Protein AF-0000000065786139 (afdb_homodimer)

Organism: Methanothrix thermoacetophila (strain DSM 6194 / JCM 14653 / NBRC 101360 / PT) (NCBI:txid349307)

Secondary structure (DSSP, 8-state):
-EEEEE---B-SEEEPPBPHHHHHHHHHHHHTSSEEEEES---SHHHHHHHHHHHHTT-EEEEETTEEEEE--TT-PPPPSS-EE-TT-HHHHHHHHHHHTTSSEEEEE-STTGGGS--HHHHHHHHHTT-EEEETTSSS-SSEEEES----EEEEEETTT-HHHHHHHHHHGGGSSS-EEEEEES--TTHHHHHHHHHHHHHTT--EEEETTEEEE-SS------EEEPPB-HHHHHHHHHHHHHHBEEEEE-----S-GGGHHHHHHHHHT-EEEEETTTTEEEEE----B--EEE-TT-GGGHHHHHHHHHHSBSEEEEES-GGGGGSSS-HHHHHHHHHHHTT-EEEEETTEEEEE-------EE--TT-HHHHHHHHHHHHHH-SEEES-GGGGGGT-TTHHHHHHHTT-EEEEE-/-EEEEE---B-SEEEPPBPHHHHHHHHHHHHTSSEEEEES---SHHHHHHHHHHHHTT-EEEEETTEEEEE--TT-PPPPSS-EE-TT-HHHHHHHHHHHTTSSEEEEE-STTGGGS--HHHHHHHHHTT-EEEETTSSS-SSEEEES----EEEEEETTT-HHHHHHHHHHGGGSSS-EEEEEES--TTHHHHHHHHHHHHHTT--EEEETTEEEE-SS------EEEPPB-HHHHHHHHHHHHHHBEEEEE-----S-GGGHHHHHHHHHT-EEEEETTTTEEEEE----B--EEE-TT-GGGHHHHHHHHHHSBSEEEEES-GGGGGSSS-HHHHHHHHHHHTT-EEEEETTEEEEE-------EE--TT-HHHHHHHHHHHHHH-SEEES-GGGGGGT-TTHHHHHHHTT-EEEEE-

Radius of gyration: 31.84 Å; Cα contacts (8 Å, |Δi|>4): 2341; chains: 2; bounding box: 57×87×69 Å

Sequence (842 aa):
MIVSVSRSSISGTVCAPPSKSYTHRAVLITALSDSGCVHRPLISADTRATISACDAFGADVKLRGDSLEIQGVSGAPRTPENVIDVLNSGTTLRFMSAVAALTDGAVLTGDSSIRSRPNGPLLKALNELGAEAFSIRGNDRAPLVIRGRLRGGSTSLDGSVSSQFLSALLIACPLSSGETTISIKGELKSRPYAEMTLDILRKAGAEICTDGDIFRMRGGQSYRLAEYTVPGDFSSASYPLAAAALAGSATVEGLFPSRQGDSAIVDILREMGAEVSWDMESGEVRVSGADLRGREIDASQTPDLVPTLAVLGAVAEGRTVIKNAEHVRHKETDRIHAMAVELKKMGANIRERPDGLEIDGGDLHGADLHGYHDHRIVMALTLAGIVAGDTRIDTAESVDVSYPGFFEDMRRLGANVRASTMIVSVSRSSISGTVCAPPSKSYTHRAVLITALSDSGCVHRPLISADTRATISACDAFGADVKLRGDSLEIQGVSGAPRTPENVIDVLNSGTTLRFMSAVAALTDGAVLTGDSSIRSRPNGPLLKALNELGAEAFSIRGNDRAPLVIRGRLRGGSTSLDGSVSSQFLSALLIACPLSSGETTISIKGELKSRPYAEMTLDILRKAGAEICTDGDIFRMRGGQSYRLAEYTVPGDFSSASYPLAAAALAGSATVEGLFPSRQGDSAIVDILREMGAEVSWDMESGEVRVSGADLRGREIDASQTPDLVPTLAVLGAVAEGRTVIKNAEHVRHKETDRIHAMAVELKKMGANIRERPDGLEIDGGDLHGADLHGYHDHRIVMALTLAGIVAGDTRIDTAESVDVSYPGFFEDMRRLGANVRAST

Foldseek 3Di:
DKKAFFAWFFAEEDAFQFAQLLLLLLLQLQQQAQWAKEARHDDFLQSVLSNVLSVQQPKDWDDDPRMITIRHDFLQTEEGPDARESAQHLLSQQLSLLVQQSYQWHWYFYDPLQQQFAQVQLQVQSVQQFWHKADPVRRRGDRMIIGYHGAADEDEGAQLADCSSVLSCVSNVQSHAAKYKYAYDDDRFQVLSSVSSVVQQVLQPFDWDDDPRMIIGGHNDTGHCHYHYGFGHLLRVLLSQLLQQQRNKYKYARAADDSQPSVCSQVVSVVQPWDWDADNVRRMIMTHYDQGAADEAECRNPLSCQLQVLLSQQAHAAKHWYFQNLNNCRHSHHSLVQSQVFQVQQPWDWDGDNGHIITHYDAGAADEGEQSLALSSLSSVSSNCNRHGRYMYPNNVSVSNGDVCSVVSSVSRTIDMGDDD/DKKAFFAWFFAEEDAFQFAQLLLLLLLQLQQQAQWAKEARHDDFLQSVLSNVLSVQQPKDWDDDPRMITIRHDFLQTEEGPDARESAQHLLSQQLSLLVQQSYQWHWYFYDPLQQQFAQVQLQVQSVQQPWHKADPVRRRGDRMIIGYHGAADEDEGAQLADCSSVLSCVSNVQSGAAKYKYAYDDDRFQVLSSVSSVVQQVLQVFDWDDDPRMIIGGHNDTGHDHYHYGFGHLLRVLLSQLLQQQRFKYKYARAADDSQPSVCSQVVSVVQPWDWDADNPRRMIMTHYDQGAADEDECRNPLSCQLLVLLSQQAHAAKHWYFQNLNNCRHSHHSLVQSQVFQVQQVWDWDGDNGHIITHYDAGAADEGEQSLALSSLSSVSSNCNRHGRYMYPNNVSVSNGDDCSVVSSVSRTIDMGDDD

pLDDT: mean 97.11, std 2.99, range [77.31, 98.94]

InterPro domains:
  IPR001986 Enolpyruvate transferase domain [PF00275] (8-410)
  IPR006264 3-phosphoshikimate 1-carboxyvinyltransferase [MF_00210] (8-416)
  IPR006264 3-phosphoshikimate 1-carboxyvinyltransferase [PIRSF000505] (3-418)
  IPR006264 3-phosphoshikimate 1-carboxyvinyltransferase [TIGR01356] (12-416)
  IPR006264 3-phosphoshikimate 1-carboxyvinyltransferase [cd01556] (12-413)
  IPR013792 RNA 3'-terminal phosphate cyclase/enolpyruvate transferase, alpha/beta [SSF55205] (2-417)
  IPR023193 3-phosphoshikimate 1-carboxyvinyltransferase, conserved site [PS00885] (329-347)
  IPR036968 Enolpyruvate transferase domain superfamily [G3DSA:3.65.10.10] (11-408)
  IPR036968 Enolpyruvate transferase domain superfamily [G3DSA:3.65.10.10] (20-230)

Structure (mmCIF, N/CA/C/O backbone):
data_AF-0000000065786139-model_v1
#
loop_
_entity.id
_entity.type
_entity.pdbx_description
1 polymer '3-phosphoshikimate 1-carboxyvinyltransferase'
#
loop_
_atom_site.group_PDB
_atom_site.id
_atom_site.type_symbol
_atom_site.label_atom_id
_atom_site.label_alt_id
_atom_site.label_comp_id
_atom_site.label_asym_id
_atom_site.label_entity_id
_atom_site.label_seq_id
_atom_site.pdbx_PDB_ins_code
_atom_site.Cartn_x
_atom_site.Cartn_y
_atom_site.Cartn_z
_atom_site.occupancy
_atom_site.B_iso_or_equiv
_atom_site.auth_seq_id
_atom_site.auth_comp_id
_atom_site.auth_asym_id
_atom_site.auth_atom_id
_atom_site.pdbx_PDB_model_num
ATOM 1 N N . MET A 1 1 ? 18.875 14.5 3.91 1 92.88 1 MET A N 1
ATOM 2 C CA . MET A 1 1 ? 19.422 15.812 3.566 1 92.88 1 MET A CA 1
ATOM 3 C C . MET A 1 1 ? 19.75 16.609 4.824 1 92.88 1 MET A C 1
ATOM 5 O O . MET A 1 1 ? 18.984 16.594 5.793 1 92.88 1 MET A O 1
ATOM 9 N N . ILE A 1 2 ? 20.922 17.312 4.844 1 97.56 2 ILE A N 1
ATOM 10 C CA . ILE A 1 2 ? 21.328 18.188 5.93 1 97.56 2 ILE A CA 1
ATOM 11 C C . ILE A 1 2 ? 21.453 19.625 5.41 1 97.56 2 ILE A C 1
ATOM 13 O O . ILE A 1 2 ? 21.969 19.859 4.316 1 97.56 2 ILE A O 1
ATOM 17 N N . VAL A 1 3 ? 20.875 20.594 6.18 1 98.12 3 VAL A N 1
ATOM 18 C CA . VAL A 1 3 ? 21.016 22 5.812 1 98.12 3 VAL A CA 1
ATOM 19 C C . VAL A 1 3 ? 21.906 22.719 6.832 1 98.12 3 VAL A C 1
ATOM 21 O O . VAL A 1 3 ? 21.797 22.469 8.039 1 98.12 3 VAL A O 1
ATOM 24 N N . SER A 1 4 ? 22.875 23.484 6.395 1 98.56 4 SER A N 1
ATOM 25 C CA . SER A 1 4 ? 23.703 24.359 7.223 1 98.56 4 SER A CA 1
ATOM 26 C C . SER A 1 4 ? 23.203 25.797 7.188 1 98.56 4 SER A C 1
ATOM 28 O O . SER A 1 4 ? 22.922 26.344 6.117 1 98.56 4 SER A O 1
ATOM 30 N N . VAL A 1 5 ? 23.062 26.375 8.336 1 98.62 5 VAL A N 1
ATOM 31 C CA . VAL A 1 5 ? 22.531 27.719 8.453 1 98.62 5 VAL A CA 1
ATOM 32 C C . VAL A 1 5 ? 23.562 28.609 9.164 1 98.62 5 VAL A C 1
ATOM 34 O O . VAL A 1 5 ? 24.047 28.266 10.242 1 98.62 5 VAL A O 1
ATOM 37 N N . SER A 1 6 ? 23.906 29.734 8.641 1 98.25 6 SER A N 1
ATOM 38 C CA . SER A 1 6 ? 24.797 30.734 9.234 1 98.25 6 SER A CA 1
ATOM 39 C C . SER A 1 6 ? 24.031 31.984 9.625 1 98.25 6 SER A C 1
ATOM 41 O O . SER A 1 6 ? 22.938 32.25 9.117 1 98.25 6 SER A O 1
ATOM 43 N N . ARG A 1 7 ? 24.656 32.75 10.57 1 98 7 ARG A N 1
ATOM 44 C CA . ARG A 1 7 ? 24.047 34.031 10.945 1 98 7 ARG A CA 1
ATOM 45 C C . ARG A 1 7 ? 23.797 34.906 9.727 1 98 7 ARG A C 1
ATOM 47 O O . ARG A 1 7 ? 24.656 35 8.852 1 98 7 ARG A O 1
ATOM 54 N N . SER A 1 8 ? 22.594 35.438 9.641 1 97.75 8 SER A N 1
ATOM 55 C CA . SER A 1 8 ? 22.219 36.156 8.438 1 97.75 8 SER A CA 1
ATOM 56 C C . SER A 1 8 ? 21.438 37.438 8.789 1 97.75 8 SER A C 1
ATOM 58 O O . SER A 1 8 ? 20.875 37.531 9.883 1 97.75 8 SER A O 1
ATOM 60 N N . SER A 1 9 ? 21.516 38.406 7.844 1 97.62 9 SER A N 1
ATOM 61 C CA . SER A 1 9 ? 20.594 39.531 7.832 1 97.62 9 SER A CA 1
ATOM 62 C C . SER A 1 9 ? 19.5 39.344 6.785 1 97.62 9 SER A C 1
ATOM 64 O O . SER A 1 9 ? 19.797 39 5.637 1 97.62 9 SER A O 1
ATOM 66 N N . ILE A 1 10 ? 18.25 39.562 7.18 1 98.25 10 ILE A N 1
ATOM 67 C CA . ILE A 1 10 ? 17.094 39.281 6.324 1 98.25 10 ILE A CA 1
ATOM 68 C C . ILE A 1 10 ? 16.625 40.562 5.652 1 98.25 10 ILE A C 1
ATOM 70 O O . ILE A 1 10 ? 16.5 41.625 6.305 1 98.25 10 ILE A O 1
ATOM 74 N N . SER A 1 11 ? 16.5 40.531 4.371 1 98.19 11 SER A N 1
ATOM 75 C CA . SER A 1 11 ? 15.984 41.625 3.586 1 98.19 11 SER A CA 1
ATOM 76 C C . SER A 1 11 ? 15.414 41.156 2.258 1 98.19 11 SER A C 1
ATOM 78 O O . SER A 1 11 ? 15.922 40.219 1.659 1 98.19 11 SER A O 1
ATOM 80 N N . GLY A 1 12 ? 14.344 41.812 1.854 1 97.94 12 GLY A N 1
ATOM 81 C CA . GLY A 1 12 ? 13.812 41.5 0.54 1 97.94 12 GLY A CA 1
ATOM 82 C C . GLY A 1 12 ? 12.336 41.156 0.567 1 97.94 12 GLY A C 1
ATOM 83 O O . GLY A 1 12 ? 11.609 41.562 1.469 1 97.94 12 GLY A O 1
ATOM 84 N N . THR A 1 13 ? 11.852 40.594 -0.533 1 98.56 13 THR A N 1
ATOM 85 C CA . THR A 1 13 ? 10.445 40.281 -0.716 1 98.56 13 THR A CA 1
ATOM 86 C C . THR A 1 13 ? 10.273 38.844 -1.208 1 98.56 13 THR A C 1
ATOM 88 O O . THR A 1 13 ? 11.031 38.375 -2.053 1 98.56 13 THR A O 1
ATOM 91 N N . VAL A 1 14 ? 9.359 38.094 -0.635 1 98.5 14 VAL A N 1
ATOM 92 C CA . VAL A 1 14 ? 8.969 36.781 -1.137 1 98.5 14 VAL A CA 1
ATOM 93 C C . VAL A 1 14 ? 7.441 36.688 -1.182 1 98.5 14 VAL A C 1
ATOM 95 O O . VAL A 1 14 ? 6.742 37.531 -0.592 1 98.5 14 VAL A O 1
ATOM 98 N N . CYS A 1 15 ? 6.918 35.75 -1.925 1 98 15 CYS A N 1
ATOM 99 C CA . CYS A 1 15 ? 5.488 35.438 -1.979 1 98 15 CYS A CA 1
ATOM 100 C C . CYS A 1 15 ? 5.148 34.219 -1.131 1 98 15 CYS A C 1
ATOM 102 O O . CYS A 1 15 ? 5.844 33.219 -1.188 1 98 15 CYS A O 1
ATOM 104 N N . ALA A 1 16 ? 4.133 34.406 -0.286 1 97.69 16 ALA A N 1
ATOM 105 C CA . ALA A 1 16 ? 3.664 33.219 0.453 1 97.69 16 ALA A CA 1
ATOM 106 C C . ALA A 1 16 ? 3.193 32.125 -0.497 1 97.69 16 ALA A C 1
ATOM 108 O O . ALA A 1 16 ? 2.516 32.406 -1.489 1 97.69 16 ALA A O 1
ATOM 109 N N . PRO A 1 17 ? 3.613 30.859 -0.237 1 97.75 17 PRO A N 1
ATOM 110 C CA . PRO A 1 17 ? 3.01 29.797 -1.036 1 97.75 17 PRO A CA 1
ATOM 111 C C . PRO A 1 17 ? 1.501 29.688 -0.83 1 97.75 17 PRO A C 1
ATOM 113 O O . PRO A 1 17 ? 0.965 30.234 0.142 1 97.75 17 PRO A O 1
ATOM 116 N N . PRO A 1 18 ? 0.81 29 -1.797 1 97.94 18 PRO A N 1
ATOM 117 C CA . PRO A 1 18 ? -0.617 28.766 -1.561 1 97.94 18 PRO A CA 1
ATOM 118 C C . PRO A 1 18 ? -0.878 27.938 -0.298 1 97.94 18 PRO A C 1
ATOM 120 O O . PRO A 1 18 ? -0.05 27.109 0.088 1 97.94 18 PRO A O 1
ATOM 123 N N . SER A 1 19 ? -1.991 28.219 0.325 1 98.12 19 SER A N 1
ATOM 124 C CA . SER A 1 19 ? -2.34 27.578 1.586 1 98.12 19 SER A CA 1
ATOM 125 C C . SER A 1 19 ? -2.539 26.078 1.401 1 98.12 19 SER A C 1
ATOM 127 O O . SER A 1 19 ? -3.393 25.656 0.623 1 98.12 19 SER A O 1
ATOM 129 N N . LYS A 1 20 ? -1.786 25.297 2.096 1 97.75 20 LYS A N 1
ATOM 130 C CA . LYS A 1 20 ? -1.923 23.844 2.07 1 97.75 20 LYS A CA 1
ATOM 131 C C . LYS A 1 20 ? -3.311 23.406 2.537 1 97.75 20 LYS A C 1
ATOM 133 O O . LYS A 1 20 ? -3.957 22.578 1.896 1 97.75 20 LYS A O 1
ATOM 138 N N . SER A 1 21 ? -3.777 23.969 3.654 1 97.69 21 SER A N 1
ATOM 139 C CA . SER A 1 21 ? -5.062 23.609 4.25 1 97.69 21 SER A CA 1
ATOM 140 C C . SER A 1 21 ? -6.211 23.891 3.285 1 97.69 21 SER A C 1
ATOM 142 O O . SER A 1 21 ? -7.133 23.078 3.158 1 97.69 21 SER A O 1
ATOM 144 N N . TYR A 1 22 ? -6.152 25.031 2.627 1 98.38 22 TYR A N 1
ATOM 145 C CA . TYR A 1 22 ? -7.191 25.359 1.658 1 98.38 22 TYR A CA 1
ATOM 146 C C . TYR A 1 22 ? -7.09 24.484 0.421 1 98.38 22 TYR A C 1
ATOM 148 O O . TYR A 1 22 ? -8.109 24.125 -0.175 1 98.38 22 TYR A O 1
ATOM 156 N N . THR A 1 23 ? -5.867 24.203 0.012 1 98.69 23 THR A N 1
ATOM 157 C CA . THR A 1 23 ? -5.688 23.359 -1.165 1 98.69 23 THR A CA 1
ATOM 158 C C . THR A 1 23 ? -6.336 21.984 -0.956 1 98.69 23 THR A C 1
ATOM 160 O O . THR A 1 23 ? -7.055 21.5 -1.829 1 98.69 23 THR A O 1
ATOM 163 N N . HIS A 1 24 ? -6.09 21.328 0.175 1 98.75 24 HIS A N 1
ATOM 164 C CA . HIS A 1 24 ? -6.723 20.047 0.481 1 98.75 24 HIS A CA 1
ATOM 165 C C . HIS A 1 24 ? -8.234 20.125 0.285 1 98.75 24 HIS A C 1
ATOM 167 O O . HIS A 1 24 ? -8.812 19.266 -0.384 1 98.75 24 HIS A O 1
ATOM 173 N N . ARG A 1 25 ? -8.82 21.141 0.916 1 98.81 25 ARG A N 1
ATOM 174 C CA . ARG A 1 25 ? -10.273 21.281 0.938 1 98.81 25 ARG A CA 1
ATOM 175 C C . ARG A 1 25 ? -10.812 21.594 -0.453 1 98.81 25 ARG A C 1
ATOM 177 O O . ARG A 1 25 ? -11.797 20.984 -0.892 1 98.81 25 ARG A O 1
ATOM 184 N N . ALA A 1 26 ? -10.141 22.531 -1.132 1 98.88 26 ALA A N 1
ATOM 185 C CA . ALA A 1 26 ? -10.586 22.953 -2.459 1 98.88 26 ALA A CA 1
ATOM 186 C C . ALA A 1 26 ? -10.547 21.781 -3.439 1 98.88 26 ALA A C 1
ATOM 188 O O . ALA A 1 26 ? -11.5 21.562 -4.199 1 98.88 26 ALA A O 1
ATOM 189 N N . VAL A 1 27 ? -9.508 21.016 -3.408 1 98.88 27 VAL A N 1
ATOM 190 C CA . VAL A 1 27 ? -9.352 19.891 -4.316 1 98.88 27 VAL A CA 1
ATOM 191 C C . VAL A 1 27 ? -10.414 18.828 -4.023 1 98.88 27 VAL A C 1
ATOM 193 O O . VAL A 1 27 ? -11.094 18.359 -4.934 1 98.88 27 VAL A O 1
ATOM 196 N N . LEU A 1 28 ? -10.578 18.484 -2.793 1 98.94 28 LEU A N 1
ATOM 197 C CA . LEU A 1 28 ? -11.508 17.422 -2.41 1 98.94 28 LEU A CA 1
ATOM 198 C C . LEU A 1 28 ? -12.945 17.828 -2.709 1 98.94 28 LEU A C 1
ATOM 200 O O . LEU A 1 28 ? -13.711 17.047 -3.291 1 98.94 28 LEU A O 1
ATOM 204 N N . ILE A 1 29 ? -13.328 19.047 -2.301 1 98.94 29 ILE A N 1
ATOM 205 C CA . ILE A 1 29 ? -14.703 19.484 -2.479 1 98.94 29 ILE A CA 1
ATOM 206 C C . ILE A 1 29 ? -15.016 19.625 -3.967 1 98.94 29 ILE A C 1
ATOM 208 O O . ILE A 1 29 ? -16.109 19.297 -4.418 1 98.94 29 ILE A O 1
ATOM 212 N N . THR A 1 30 ? -14.023 20.125 -4.77 1 98.94 30 THR A N 1
ATOM 213 C CA . THR A 1 30 ? -14.203 20.172 -6.219 1 98.94 30 THR A CA 1
ATOM 214 C C . THR A 1 30 ? -14.328 18.75 -6.785 1 98.94 30 THR A C 1
ATOM 216 O O . THR A 1 30 ? -15.164 18.5 -7.656 1 98.94 30 THR A O 1
ATOM 219 N N . ALA A 1 31 ? -13.523 17.797 -6.301 1 98.94 31 ALA A N 1
ATOM 220 C CA . ALA A 1 31 ? -13.57 16.406 -6.746 1 98.94 31 ALA A CA 1
ATOM 221 C C . ALA A 1 31 ? -14.93 15.781 -6.438 1 98.94 31 ALA A C 1
ATOM 223 O O . ALA A 1 31 ? -15.383 14.891 -7.152 1 98.94 31 ALA A O 1
ATOM 224 N N . LEU A 1 32 ? -15.594 16.219 -5.375 1 98.88 32 LEU A N 1
ATOM 225 C CA . LEU A 1 32 ? -16.906 15.727 -4.98 1 98.88 32 LEU A CA 1
ATOM 226 C C . LEU A 1 32 ? -18.016 16.453 -5.723 1 98.88 32 LEU A C 1
ATOM 228 O O . LEU A 1 32 ? -19.188 16.109 -5.59 1 98.88 32 LEU A O 1
ATOM 232 N N . SER A 1 33 ? -17.656 17.547 -6.422 1 98.75 33 SER A N 1
ATOM 233 C CA . SER A 1 33 ? -18.562 18.266 -7.312 1 98.75 33 SER A CA 1
ATOM 234 C C . SER A 1 33 ? -18.625 17.609 -8.688 1 98.75 33 SER A C 1
ATOM 236 O O . SER A 1 33 ? -18.109 16.516 -8.875 1 98.75 33 SER A O 1
ATOM 238 N N . ASP A 1 34 ? -19.359 18.234 -9.672 1 97.94 34 ASP A N 1
ATOM 239 C CA . ASP A 1 34 ? -19.406 17.719 -11.039 1 97.94 34 ASP A CA 1
ATOM 240 C C . ASP A 1 34 ? -18.078 17.969 -11.75 1 97.94 34 ASP A C 1
ATOM 242 O O . ASP A 1 34 ? -17.5 17.047 -12.344 1 97.94 34 ASP A O 1
ATOM 246 N N . SER A 1 35 ? -17.656 19.125 -11.766 1 98.31 35 SER A N 1
ATOM 247 C CA . SER A 1 35 ? -16.375 19.547 -12.32 1 98.31 35 SER A CA 1
ATOM 248 C C . SER A 1 35 ? -15.977 20.922 -11.797 1 98.31 35 SER A C 1
ATOM 250 O O . SER A 1 35 ? -16.797 21.625 -11.219 1 98.31 35 SER A O 1
ATOM 252 N N . GLY A 1 36 ? -14.734 21.266 -11.953 1 98.62 36 GLY A N 1
ATOM 253 C CA . GLY A 1 36 ? -14.281 22.594 -11.547 1 98.62 36 GLY A CA 1
ATOM 254 C C . GLY A 1 36 ? -12.789 22.781 -11.734 1 98.62 36 GLY A C 1
ATOM 255 O O . GLY A 1 36 ? -12.102 21.922 -12.273 1 98.62 36 GLY A O 1
ATOM 256 N N . CYS A 1 37 ? -12.375 23.938 -11.352 1 98.75 37 CYS A N 1
ATOM 257 C CA . CYS A 1 37 ? -10.977 24.328 -11.469 1 98.75 37 CYS A CA 1
ATOM 258 C C . CYS A 1 37 ? -10.469 24.953 -10.18 1 98.75 37 CYS A C 1
ATOM 260 O O . CYS A 1 37 ? -11.125 25.828 -9.609 1 98.75 37 CYS A O 1
ATOM 262 N N . VAL A 1 38 ? -9.391 24.438 -9.688 1 98.88 38 VAL A N 1
ATOM 263 C CA . VAL A 1 38 ? -8.734 25.016 -8.523 1 98.88 38 VAL A CA 1
ATOM 264 C C . VAL A 1 38 ? -7.496 25.797 -8.969 1 98.88 38 VAL A C 1
ATOM 266 O O . VAL A 1 38 ? -6.535 25.219 -9.477 1 98.88 38 VAL A O 1
ATOM 269 N N . HIS A 1 39 ? -7.523 27.109 -8.711 1 98.62 39 HIS A N 1
ATOM 270 C CA . HIS A 1 39 ? -6.426 27.969 -9.117 1 98.62 39 HIS A CA 1
ATOM 271 C C . HIS A 1 39 ? -5.406 28.141 -7.996 1 98.62 39 HIS A C 1
ATOM 273 O O . HIS A 1 39 ? -5.777 28.203 -6.82 1 98.62 39 HIS A O 1
ATOM 279 N N . ARG A 1 40 ? -4.152 28.125 -8.328 1 97.88 40 ARG A N 1
ATOM 280 C CA . ARG A 1 40 ? -3.02 28.359 -7.441 1 97.88 40 ARG A CA 1
ATOM 281 C C . ARG A 1 40 ? -2.988 27.328 -6.316 1 97.88 40 ARG A C 1
ATOM 283 O O . ARG A 1 40 ? -2.904 27.688 -5.141 1 97.88 40 ARG A O 1
ATOM 290 N N . PRO A 1 41 ? -3.164 26.047 -6.703 1 98.5 41 PRO A N 1
ATOM 291 C CA . PRO A 1 41 ? -3.014 25.031 -5.656 1 98.5 41 PRO A CA 1
ATOM 292 C C . PRO A 1 41 ? -1.57 24.891 -5.18 1 98.5 41 PRO A C 1
ATOM 294 O O . PRO A 1 41 ? -0.636 25.141 -5.941 1 98.5 41 PRO A O 1
ATOM 297 N N . LEU A 1 42 ? -1.475 24.594 -3.914 1 98.31 42 LEU A N 1
ATOM 298 C CA . LEU A 1 42 ? -0.159 24.141 -3.475 1 98.31 42 LEU A CA 1
ATOM 299 C C . LEU A 1 42 ? 0.113 22.719 -3.949 1 98.31 42 LEU A C 1
ATOM 301 O O . LEU A 1 42 ? -0.624 21.797 -3.604 1 98.31 42 LEU A O 1
ATOM 305 N N . ILE A 1 43 ? 1.121 22.547 -4.793 1 97.62 43 ILE A N 1
ATOM 306 C CA . ILE A 1 43 ? 1.554 21.219 -5.18 1 97.62 43 ILE A CA 1
ATOM 307 C C . ILE A 1 43 ? 2.732 20.781 -4.312 1 97.62 43 ILE A C 1
ATOM 309 O O . ILE A 1 43 ? 3.875 21.156 -4.57 1 97.62 43 ILE A O 1
ATOM 313 N N . SER A 1 44 ? 2.436 20.062 -3.309 1 96.75 44 SER A N 1
ATOM 314 C CA . SER A 1 44 ? 3.389 19.531 -2.342 1 96.75 44 SER A CA 1
ATOM 315 C C . SER A 1 44 ? 3.145 18.047 -2.08 1 96.75 44 SER A C 1
ATOM 317 O O . SER A 1 44 ? 2.205 17.469 -2.627 1 96.75 44 SER A O 1
ATOM 319 N N . ALA A 1 45 ? 3.971 17.422 -1.271 1 95.56 45 ALA A N 1
ATOM 320 C CA . ALA A 1 45 ? 3.789 16 -0.957 1 95.56 45 ALA A CA 1
ATOM 321 C C . ALA A 1 45 ? 2.418 15.758 -0.334 1 95.56 45 ALA A C 1
ATOM 323 O O . ALA A 1 45 ? 1.729 14.797 -0.699 1 95.56 45 ALA A O 1
ATOM 324 N N . ASP A 1 46 ? 1.954 16.562 0.541 1 97.12 46 ASP A N 1
ATOM 325 C CA . ASP A 1 46 ? 0.676 16.406 1.228 1 97.12 46 ASP A CA 1
ATOM 326 C C . ASP A 1 46 ? -0.492 16.547 0.252 1 97.12 46 ASP A C 1
ATOM 328 O O . ASP A 1 46 ? -1.42 15.734 0.271 1 97.12 46 ASP A O 1
ATOM 332 N N . THR A 1 47 ? -0.439 17.578 -0.538 1 98.38 47 THR A N 1
ATOM 333 C CA . THR A 1 47 ? -1.594 17.812 -1.397 1 98.38 47 THR A CA 1
ATOM 334 C C . THR A 1 47 ? -1.609 16.828 -2.564 1 98.38 47 THR A C 1
ATOM 336 O O . THR A 1 47 ? -2.674 16.516 -3.102 1 98.38 47 THR A O 1
ATOM 339 N N . ARG A 1 48 ? -0.425 16.344 -2.951 1 98.06 48 ARG A N 1
ATOM 340 C CA . ARG A 1 48 ? -0.385 15.273 -3.938 1 98.06 48 ARG A CA 1
ATOM 341 C C . ARG A 1 48 ? -1.087 14.023 -3.416 1 98.06 48 ARG A C 1
ATOM 343 O O . ARG A 1 48 ? -1.704 13.289 -4.188 1 98.06 48 ARG A O 1
ATOM 350 N N . ALA A 1 49 ? -0.94 13.742 -2.129 1 98.31 49 ALA A N 1
ATOM 351 C CA . ALA A 1 49 ? -1.659 12.633 -1.515 1 98.31 49 ALA A CA 1
ATOM 352 C C . ALA A 1 49 ? -3.168 12.812 -1.642 1 98.31 49 ALA A C 1
ATOM 354 O O . ALA A 1 49 ? -3.895 11.867 -1.938 1 98.31 49 ALA A O 1
ATOM 355 N N . THR A 1 50 ? -3.65 14.016 -1.418 1 98.81 50 THR A N 1
ATOM 356 C CA . THR A 1 50 ? -5.07 14.32 -1.555 1 98.81 50 THR A CA 1
ATOM 357 C C . THR A 1 50 ? -5.523 14.133 -3 1 98.81 50 THR A C 1
ATOM 359 O O . THR A 1 50 ? -6.574 13.539 -3.256 1 98.81 50 THR A O 1
ATOM 362 N N . ILE A 1 51 ? -4.734 14.664 -3.922 1 98.81 51 ILE A N 1
ATOM 363 C CA . ILE A 1 51 ? -5.039 14.547 -5.344 1 98.81 51 ILE A CA 1
ATOM 364 C C . ILE A 1 51 ? -5.137 13.078 -5.734 1 98.81 51 ILE A C 1
ATOM 366 O O . ILE A 1 51 ? -6.102 12.656 -6.379 1 98.81 51 ILE A O 1
ATOM 370 N N . SER A 1 52 ? -4.168 12.297 -5.297 1 98.69 52 SER A N 1
ATOM 371 C CA . SER A 1 52 ? -4.133 10.867 -5.602 1 98.69 52 SER A CA 1
ATOM 372 C C . SER A 1 52 ? -5.344 10.148 -5.016 1 98.69 52 SER A C 1
ATOM 374 O O . SER A 1 52 ? -5.898 9.242 -5.645 1 98.69 52 SER A O 1
ATOM 376 N N . ALA A 1 53 ? -5.715 10.461 -3.82 1 98.81 53 ALA A N 1
ATOM 377 C CA . ALA A 1 53 ? -6.879 9.852 -3.184 1 98.81 53 ALA A CA 1
ATOM 378 C C . ALA A 1 53 ? -8.156 10.203 -3.938 1 98.81 53 ALA A C 1
ATOM 380 O O . ALA A 1 53 ? -9.047 9.359 -4.094 1 98.81 53 ALA A O 1
ATOM 381 N N . CYS A 1 54 ? -8.258 11.492 -4.379 1 98.88 54 CYS A N 1
ATOM 382 C CA . CYS A 1 54 ? -9.414 11.891 -5.18 1 98.88 54 CYS A CA 1
ATOM 383 C C . CYS A 1 54 ? -9.516 11.047 -6.449 1 98.88 54 CYS A C 1
ATOM 385 O O . CYS A 1 54 ? -10.602 10.602 -6.816 1 98.88 54 CYS A O 1
ATOM 387 N N . ASP A 1 55 ? -8.359 10.867 -7.062 1 98.69 55 ASP A N 1
ATOM 388 C CA . ASP A 1 55 ? -8.305 10.016 -8.242 1 98.69 55 ASP A CA 1
ATOM 389 C C . ASP A 1 55 ? -8.766 8.594 -7.922 1 98.69 55 ASP A C 1
ATOM 391 O O . ASP A 1 55 ? -9.523 7.992 -8.688 1 98.69 55 ASP A O 1
ATOM 395 N N . ALA A 1 56 ? -8.328 8.062 -6.84 1 98.69 56 ALA A N 1
ATOM 396 C CA . ALA A 1 56 ? -8.672 6.703 -6.418 1 98.69 56 ALA A CA 1
ATOM 397 C C . ALA A 1 56 ? -10.172 6.559 -6.207 1 98.69 56 ALA A C 1
ATOM 399 O O . ALA A 1 56 ? -10.742 5.492 -6.457 1 98.69 56 ALA A O 1
ATOM 400 N N . PHE A 1 57 ? -10.844 7.621 -5.781 1 98.81 57 PHE A N 1
ATOM 401 C CA . PHE A 1 57 ? -12.273 7.605 -5.523 1 98.81 57 PHE A CA 1
ATOM 402 C C . PHE A 1 57 ? -13.055 7.93 -6.793 1 98.81 57 PHE A C 1
ATOM 404 O O . PHE A 1 57 ? -14.289 8.031 -6.762 1 98.81 57 PHE A O 1
ATOM 411 N N . GLY A 1 58 ? -12.367 8.211 -7.945 1 98.75 58 GLY A N 1
ATOM 412 C CA . GLY A 1 58 ? -13.055 8.234 -9.227 1 98.75 58 GLY A CA 1
ATOM 413 C C . GLY A 1 58 ? -12.945 9.562 -9.945 1 98.75 58 GLY A C 1
ATOM 414 O O . GLY A 1 58 ? -13.359 9.688 -11.102 1 98.75 58 GLY A O 1
ATOM 415 N N . ALA A 1 59 ? -12.414 10.609 -9.25 1 98.88 59 ALA A N 1
ATOM 416 C CA . ALA A 1 59 ? -12.25 11.898 -9.914 1 98.88 59 ALA A CA 1
ATOM 417 C C . ALA A 1 59 ? -11.078 11.867 -10.891 1 98.88 59 ALA A C 1
ATOM 419 O O . ALA A 1 59 ? -10.227 10.977 -10.82 1 98.88 59 ALA A O 1
ATOM 420 N N . ASP A 1 60 ? -11.086 12.703 -11.844 1 98.69 60 ASP A N 1
ATOM 421 C CA . ASP A 1 60 ? -9.969 12.93 -12.758 1 98.69 60 ASP A CA 1
ATOM 422 C C . ASP A 1 60 ? -9.344 14.305 -12.531 1 98.69 60 ASP A C 1
ATOM 424 O O . ASP A 1 60 ? -9.945 15.328 -12.859 1 98.69 60 ASP A O 1
ATOM 428 N N . VAL A 1 61 ? -8.234 14.352 -11.945 1 98.5 61 VAL A N 1
ATOM 429 C CA . VAL A 1 61 ? -7.559 15.594 -11.586 1 98.5 61 VAL A CA 1
ATOM 430 C C . VAL A 1 61 ? -6.34 15.805 -12.477 1 98.5 61 VAL A C 1
ATOM 432 O O . VAL A 1 61 ? -5.426 14.984 -12.492 1 98.5 61 VAL A O 1
ATOM 435 N N . LYS A 1 62 ? -6.262 16.875 -13.211 1 97.75 62 LYS A N 1
ATOM 436 C CA . LYS A 1 62 ? -5.168 17.156 -14.133 1 97.75 62 LYS A CA 1
ATOM 437 C C . LYS A 1 62 ? -4.555 18.531 -13.852 1 97.75 62 LYS A C 1
ATOM 439 O O . LYS A 1 62 ? -5.277 19.516 -13.672 1 97.75 62 LYS A O 1
ATOM 444 N N . LEU A 1 63 ? -3.322 18.562 -13.719 1 96.5 63 LEU A N 1
ATOM 445 C CA . LEU A 1 63 ? -2.611 19.828 -13.594 1 96.5 63 LEU A CA 1
ATOM 446 C C . LEU A 1 63 ? -2.48 20.516 -14.953 1 96.5 63 LEU A C 1
ATOM 448 O O . LEU A 1 63 ? -1.956 19.922 -15.898 1 96.5 63 LEU A O 1
ATOM 452 N N . ARG A 1 64 ? -3.025 21.625 -15.148 1 95.81 64 ARG A N 1
ATOM 453 C CA . ARG A 1 64 ? -2.93 22.453 -16.344 1 95.81 64 ARG A CA 1
ATOM 454 C C . ARG A 1 64 ? -2.408 23.844 -15.992 1 95.81 64 ARG A C 1
ATOM 456 O O . ARG A 1 64 ? -3.141 24.672 -15.438 1 95.81 64 ARG A O 1
ATOM 463 N N . GLY A 1 65 ? -1.155 24.109 -16.344 1 94.62 65 GLY A N 1
ATOM 464 C CA . GLY A 1 65 ? -0.561 25.359 -15.922 1 94.62 65 GLY A CA 1
ATOM 465 C C . GLY A 1 65 ? -0.433 25.484 -14.414 1 94.62 65 GLY A C 1
ATOM 466 O O . GLY A 1 65 ? 0.163 24.609 -13.766 1 94.62 65 GLY A O 1
ATOM 467 N N . ASP A 1 66 ? -1.099 26.484 -13.891 1 94.88 66 ASP A N 1
ATOM 468 C CA . ASP A 1 66 ? -1.032 26.734 -12.453 1 94.88 66 ASP A CA 1
ATOM 469 C C . ASP A 1 66 ? -2.359 26.391 -11.773 1 94.88 66 ASP A C 1
ATOM 471 O O . ASP A 1 66 ? -2.676 26.922 -10.711 1 94.88 66 ASP A O 1
ATOM 475 N N . SER A 1 67 ? -3.076 25.531 -12.5 1 98.31 67 SER A N 1
ATOM 476 C CA . SER A 1 67 ? -4.391 25.172 -11.977 1 98.31 67 SER A CA 1
ATOM 477 C C . SER A 1 67 ? -4.625 23.656 -12.062 1 98.31 67 SER A C 1
ATOM 479 O O . SER A 1 67 ? -3.943 22.969 -12.812 1 98.31 67 SER A O 1
ATOM 481 N N . LEU A 1 68 ? -5.484 23.172 -11.25 1 98.75 68 LEU A N 1
ATOM 482 C CA . LEU A 1 68 ? -5.984 21.812 -11.352 1 98.75 68 LEU A CA 1
ATOM 483 C C . LEU A 1 68 ? -7.363 21.781 -12.008 1 98.75 68 LEU A C 1
ATOM 485 O O . LEU A 1 68 ? -8.305 22.391 -11.5 1 98.75 68 LEU A O 1
ATOM 489 N N . GLU A 1 69 ? -7.457 21.203 -13.133 1 98.81 69 GLU A N 1
ATOM 490 C CA . GLU A 1 69 ? -8.75 20.891 -13.727 1 98.81 69 GLU A CA 1
ATOM 491 C C . GLU A 1 69 ? -9.281 19.547 -13.219 1 98.81 69 GLU A C 1
ATOM 493 O O . GLU A 1 69 ? -8.594 18.531 -13.312 1 98.81 69 GLU A O 1
ATOM 498 N N . ILE A 1 70 ? -10.5 19.547 -12.688 1 98.81 70 ILE A N 1
ATOM 499 C CA . ILE A 1 70 ? -11 18.359 -12 1 98.81 70 ILE A CA 1
ATOM 500 C C . ILE A 1 70 ? -12.352 17.953 -12.586 1 98.81 70 ILE A C 1
ATOM 502 O O . ILE A 1 70 ? -13.289 18.766 -12.617 1 98.81 70 ILE A O 1
ATOM 506 N N . GLN A 1 71 ? -12.391 16.828 -13.203 1 98.81 71 GLN A N 1
ATOM 507 C CA . GLN A 1 71 ? -13.672 16.156 -13.422 1 98.81 71 GLN A CA 1
ATOM 508 C C . GLN A 1 71 ? -14.094 15.359 -12.195 1 98.81 71 GLN A C 1
ATOM 510 O O . GLN A 1 71 ? -13.484 14.344 -11.859 1 98.81 71 GLN A O 1
ATOM 515 N N . GLY A 1 72 ? -15.039 15.883 -11.539 1 98.69 72 GLY A N 1
ATOM 516 C CA . GLY A 1 72 ? -15.438 15.328 -10.25 1 98.69 72 GLY A CA 1
ATOM 517 C C . GLY A 1 72 ? -16.359 14.133 -10.375 1 98.69 72 GLY A C 1
ATOM 518 O O . GLY A 1 72 ? -16.516 13.57 -11.469 1 98.69 72 GLY A O 1
ATOM 519 N N . VAL A 1 73 ? -16.953 13.695 -9.195 1 98.62 73 VAL A N 1
ATOM 520 C CA . VAL A 1 73 ? -17.734 12.469 -9.156 1 98.62 73 VAL A CA 1
ATOM 521 C C . VAL A 1 73 ? -19.188 12.805 -8.812 1 98.62 73 VAL A C 1
ATOM 523 O O . VAL A 1 73 ? -20 11.906 -8.539 1 98.62 73 VAL A O 1
ATOM 526 N N . SER A 1 74 ? -19.562 14.078 -8.719 1 98 74 SER A N 1
ATOM 527 C CA . SER A 1 74 ? -20.922 14.562 -8.508 1 98 74 SER A CA 1
ATOM 528 C C . SER A 1 74 ? -21.547 13.922 -7.273 1 98 74 SER A C 1
ATOM 530 O O . SER A 1 74 ? -22.656 13.391 -7.336 1 98 74 SER A O 1
ATOM 532 N N . GLY A 1 75 ? -20.734 13.898 -6.219 1 97.56 75 GLY A N 1
ATOM 533 C CA . GLY A 1 75 ? -21.25 13.453 -4.93 1 97.56 75 GLY A CA 1
ATOM 534 C C . GLY A 1 75 ? -21.297 11.938 -4.797 1 97.56 75 GLY A C 1
ATOM 535 O O . GLY A 1 75 ? -21.734 11.414 -3.775 1 97.56 75 GLY A O 1
ATOM 536 N N . ALA A 1 76 ? -20.781 11.211 -5.773 1 97 76 ALA A N 1
ATOM 537 C CA . ALA A 1 76 ? -20.844 9.75 -5.77 1 97 76 ALA A CA 1
ATOM 538 C C . ALA A 1 76 ? -19.469 9.141 -6.004 1 97 76 ALA A C 1
ATOM 540 O O . ALA A 1 76 ? -19.219 8.555 -7.059 1 97 76 ALA A O 1
ATOM 541 N N . PRO A 1 77 ? -18.594 9.25 -5.016 1 98.25 77 PRO A N 1
ATOM 542 C CA . PRO A 1 77 ? -17.281 8.617 -5.176 1 98.25 77 PRO A CA 1
ATOM 543 C C . PRO A 1 77 ? -17.375 7.098 -5.312 1 98.25 77 PRO A C 1
ATOM 545 O O . PRO A 1 77 ? -18.344 6.492 -4.832 1 98.25 77 PRO A O 1
ATOM 548 N N . ARG A 1 78 ? -16.422 6.531 -5.969 1 98 78 ARG A N 1
ATOM 549 C CA . ARG A 1 78 ? -16.391 5.086 -6.16 1 98 78 ARG A CA 1
ATOM 550 C C . ARG A 1 78 ? -15.445 4.418 -5.176 1 98 78 ARG A C 1
ATOM 552 O O . ARG A 1 78 ? -14.492 5.043 -4.703 1 98 78 ARG A O 1
ATOM 559 N N . THR A 1 79 ? -15.727 3.129 -4.867 1 98.44 79 THR A N 1
ATOM 560 C CA . THR A 1 79 ? -14.812 2.328 -4.066 1 98.44 79 THR A CA 1
ATOM 561 C C . THR A 1 79 ? -13.461 2.186 -4.773 1 98.44 79 THR A C 1
ATOM 563 O O . THR A 1 79 ? -13.406 1.777 -5.934 1 98.44 79 THR A O 1
ATOM 566 N N . PRO A 1 80 ? -12.336 2.588 -4.09 1 98.56 80 PRO A N 1
ATOM 567 C CA . PRO A 1 80 ? -11.016 2.477 -4.727 1 98.56 80 PRO A CA 1
ATOM 568 C C . PRO A 1 80 ? -10.656 1.037 -5.078 1 98.56 80 PRO A C 1
ATOM 570 O O . PRO A 1 80 ? -11.039 0.107 -4.363 1 98.56 80 PRO A O 1
ATOM 573 N N . GLU A 1 81 ? -9.844 0.856 -6.117 1 98.12 81 GLU A N 1
ATOM 574 C CA . GLU A 1 81 ? -9.391 -0.464 -6.547 1 98.12 81 GLU A CA 1
ATOM 575 C C . GLU A 1 81 ? -8.336 -1.019 -5.602 1 98.12 81 GLU A C 1
ATOM 577 O O . GLU A 1 81 ? -8.109 -2.23 -5.551 1 98.12 81 GLU A O 1
ATOM 582 N N . ASN A 1 82 ? -7.66 -0.172 -4.93 1 98.62 82 ASN A N 1
ATOM 583 C CA . ASN A 1 82 ? -6.547 -0.53 -4.051 1 98.62 82 ASN A CA 1
ATOM 584 C C . ASN A 1 82 ? -6.613 0.224 -2.727 1 98.62 82 ASN A C 1
ATOM 586 O O . ASN A 1 82 ? -7.48 1.081 -2.537 1 98.62 82 ASN A O 1
ATOM 590 N N . VAL A 1 83 ? -5.766 -0.152 -1.758 1 98.88 83 VAL A N 1
ATOM 591 C CA . VAL A 1 83 ? -5.574 0.58 -0.51 1 98.88 83 VAL A CA 1
ATOM 592 C C . VAL A 1 83 ? -5.078 1.993 -0.811 1 98.88 83 VAL A C 1
ATOM 594 O O . VAL A 1 83 ? -4.254 2.191 -1.705 1 98.88 83 VAL A O 1
ATOM 597 N N . ILE A 1 84 ? -5.625 2.965 -0.127 1 98.81 84 ILE A N 1
ATOM 598 C CA . ILE A 1 84 ? -5.164 4.34 -0.285 1 98.81 84 ILE A CA 1
ATOM 599 C C . ILE A 1 84 ? -4.02 4.617 0.687 1 98.81 84 ILE A C 1
ATOM 601 O O . ILE A 1 84 ? -4.199 4.539 1.904 1 98.81 84 ILE A O 1
ATOM 605 N N . ASP A 1 85 ? -2.855 4.867 0.209 1 98.62 85 ASP A N 1
ATOM 606 C CA . ASP A 1 85 ? -1.718 5.336 0.995 1 98.62 85 ASP A CA 1
ATOM 607 C C . ASP A 1 85 ? -1.648 6.859 1.003 1 98.62 85 ASP A C 1
ATOM 609 O O . ASP A 1 85 ? -1.364 7.48 -0.025 1 98.62 85 ASP A O 1
ATOM 613 N N . VAL A 1 86 ? -1.787 7.438 2.135 1 98.62 86 VAL A N 1
ATOM 614 C CA . VAL A 1 86 ? -1.872 8.891 2.211 1 98.62 86 VAL A CA 1
ATOM 615 C C . VAL A 1 86 ? -0.495 9.477 2.52 1 98.62 86 VAL A C 1
ATOM 617 O O . VAL A 1 86 ? -0.362 10.68 2.758 1 98.62 86 VAL A O 1
ATOM 620 N N . LEU A 1 87 ? 0.482 8.562 2.576 1 96.88 87 LEU A N 1
ATOM 621 C CA . LEU A 1 87 ? 1.85 8.961 2.891 1 96.88 87 LEU A CA 1
ATOM 622 C C . LEU A 1 87 ? 1.92 9.633 4.262 1 96.88 87 LEU A C 1
ATOM 624 O O . LEU A 1 87 ? 1.574 9.016 5.273 1 96.88 87 LEU A O 1
ATOM 628 N N . ASN A 1 88 ? 2.23 10.875 4.336 1 96.19 88 ASN A N 1
ATOM 629 C CA . ASN A 1 88 ? 2.379 11.539 5.625 1 96.19 88 ASN A CA 1
ATOM 630 C C . ASN A 1 88 ? 1.254 12.547 5.867 1 96.19 88 ASN A C 1
ATOM 632 O O . ASN A 1 88 ? 1.33 13.352 6.793 1 96.19 88 ASN A O 1
ATOM 636 N N . SER A 1 89 ? 0.21 12.531 5.102 1 97.25 89 SER A N 1
ATOM 637 C CA . SER A 1 89 ? -0.811 13.57 5.184 1 97.25 89 SER A CA 1
ATOM 638 C C . SER A 1 89 ? -1.952 13.148 6.105 1 97.25 89 SER A C 1
ATOM 640 O O . SER A 1 89 ? -2.906 12.508 5.668 1 97.25 89 SER A O 1
ATOM 642 N N . GLY A 1 90 ? -1.936 13.664 7.297 1 96.94 90 GLY A N 1
ATOM 643 C CA . GLY A 1 90 ? -3.008 13.406 8.242 1 96.94 90 GLY A CA 1
ATOM 644 C C . GLY A 1 90 ? -4.344 13.961 7.801 1 96.94 90 GLY A C 1
ATOM 645 O O . GLY A 1 90 ? -5.383 13.328 7.988 1 96.94 90 GLY A O 1
ATOM 646 N N . THR A 1 91 ? -4.285 15.141 7.195 1 97.38 91 THR A N 1
ATOM 647 C CA . THR A 1 91 ? -5.492 15.766 6.664 1 97.38 91 THR A CA 1
ATOM 648 C C . THR A 1 91 ? -6.156 14.867 5.625 1 97.38 91 THR A C 1
ATOM 650 O O . THR A 1 91 ? -7.367 14.641 5.676 1 97.38 91 THR A O 1
ATOM 653 N N . THR A 1 92 ? -5.359 14.312 4.723 1 98.62 92 THR A N 1
ATOM 654 C CA . THR A 1 92 ? -5.879 13.422 3.691 1 98.62 92 THR A CA 1
ATOM 655 C C . THR A 1 92 ? -6.488 12.172 4.316 1 98.62 92 THR A C 1
ATOM 657 O O . THR A 1 92 ? -7.566 11.727 3.91 1 98.62 92 THR A O 1
ATOM 660 N N . LEU A 1 93 ? -5.809 11.602 5.309 1 98.75 93 LEU A N 1
ATOM 661 C CA . LEU A 1 93 ? -6.312 10.398 5.957 1 98.75 93 LEU A CA 1
ATOM 662 C C . LEU A 1 93 ? -7.715 10.625 6.512 1 98.75 93 LEU A C 1
ATOM 664 O O . LEU A 1 93 ? -8.625 9.836 6.254 1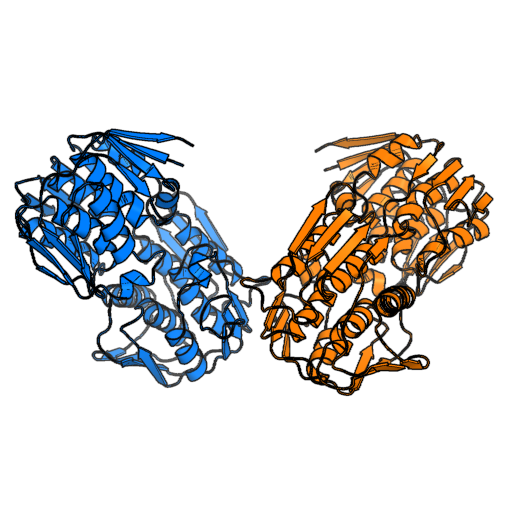 98.75 93 LEU A O 1
ATOM 668 N N . ARG A 1 94 ? -7.879 11.688 7.281 1 98.38 94 ARG A N 1
ATOM 669 C CA . ARG A 1 94 ? -9.141 11.922 7.98 1 98.38 94 ARG A CA 1
ATOM 670 C C . ARG A 1 94 ? -10.25 12.289 7.004 1 98.38 94 ARG A C 1
ATOM 672 O O . ARG A 1 94 ? -11.344 11.734 7.066 1 98.38 94 ARG A O 1
ATOM 679 N N . PHE A 1 95 ? -9.977 13.242 6.062 1 98.75 95 PHE A N 1
ATOM 680 C CA . PHE A 1 95 ? -10.977 13.633 5.074 1 98.75 95 PHE A CA 1
ATOM 681 C C . PHE A 1 95 ? -11.438 12.43 4.262 1 98.75 95 PHE A C 1
ATOM 683 O O . PHE A 1 95 ? -12.641 12.211 4.09 1 98.75 95 PHE A O 1
ATOM 690 N N . MET A 1 96 ? -10.445 11.617 3.818 1 98.88 96 MET A N 1
ATOM 691 C CA . MET A 1 96 ? -10.758 10.523 2.9 1 98.88 96 MET A CA 1
ATOM 692 C C . MET A 1 96 ? -11.406 9.367 3.639 1 98.88 96 MET A C 1
ATOM 694 O O . MET A 1 96 ? -12.141 8.578 3.039 1 98.88 96 MET A O 1
ATOM 698 N N . SER A 1 97 ? -11.141 9.195 4.941 1 98.75 97 SER A N 1
ATOM 699 C CA . SER A 1 97 ? -11.875 8.211 5.727 1 98.75 97 SER A CA 1
ATOM 700 C C . SER A 1 97 ? -13.375 8.5 5.727 1 98.75 97 SER A C 1
ATOM 702 O O . SER A 1 97 ? -14.188 7.59 5.594 1 98.75 97 SER A O 1
ATOM 704 N N . ALA A 1 98 ? -13.727 9.766 5.875 1 98.69 98 ALA A N 1
ATOM 705 C CA . ALA A 1 98 ? -15.133 10.141 5.836 1 98.69 98 ALA A CA 1
ATOM 706 C C . ALA A 1 98 ? -15.711 9.945 4.438 1 98.69 98 ALA A C 1
ATOM 708 O O . ALA A 1 98 ? -16.859 9.5 4.285 1 98.69 98 ALA A O 1
ATOM 709 N N . VAL A 1 99 ? -14.945 10.297 3.373 1 98.69 99 VAL A N 1
ATOM 710 C CA . VAL A 1 99 ? -15.375 10.117 1.991 1 98.69 99 VAL A CA 1
ATOM 711 C C . VAL A 1 99 ? -15.586 8.633 1.707 1 98.69 99 VAL A C 1
ATOM 713 O O . VAL A 1 99 ? -16.516 8.258 0.992 1 98.69 99 VAL A O 1
ATOM 716 N N . ALA A 1 100 ? -14.688 7.785 2.246 1 98.75 100 ALA A N 1
ATOM 717 C CA . ALA A 1 100 ? -14.805 6.336 2.094 1 98.75 100 ALA A CA 1
ATOM 718 C C . ALA A 1 100 ? -16.172 5.844 2.564 1 98.75 100 ALA A C 1
ATOM 720 O O . ALA A 1 100 ? -16.719 4.891 2.008 1 98.75 100 ALA A O 1
ATOM 721 N N . ALA A 1 101 ? -16.75 6.531 3.562 1 98.44 101 ALA A N 1
ATOM 722 C CA . ALA A 1 101 ? -18.031 6.145 4.137 1 98.44 101 ALA A CA 1
ATOM 723 C C . ALA A 1 101 ? -19.188 6.531 3.217 1 98.44 101 ALA A C 1
ATOM 725 O O . ALA A 1 101 ? -20.359 6.352 3.566 1 98.44 101 ALA A O 1
ATOM 726 N N . LEU A 1 102 ? -18.891 7.098 2.064 1 98.12 102 LEU A N 1
ATOM 727 C CA . LEU A 1 102 ? -19.891 7.352 1.024 1 98.12 102 LEU A CA 1
ATOM 728 C C . LEU A 1 102 ? -19.844 6.258 -0.039 1 98.12 102 LEU A C 1
ATOM 730 O O . LEU A 1 102 ? -20.625 6.297 -0.999 1 98.12 102 LEU A O 1
ATOM 734 N N . THR A 1 103 ? -18.938 5.293 0.028 1 97.88 103 THR A N 1
ATOM 735 C CA . THR A 1 103 ? -18.734 4.215 -0.931 1 97.88 103 THR A CA 1
ATOM 736 C C . THR A 1 103 ? -19.047 2.861 -0.297 1 97.88 103 THR A C 1
ATOM 738 O O . THR A 1 103 ? -19.578 2.801 0.819 1 97.88 103 THR A O 1
ATOM 741 N N . ASP A 1 104 ? -18.75 1.795 -1.063 1 96.12 104 ASP A N 1
ATOM 742 C CA . ASP A 1 104 ? -18.938 0.457 -0.51 1 96.12 104 ASP A CA 1
ATOM 743 C C . ASP A 1 104 ? -17.812 0.102 0.461 1 96.12 104 ASP A C 1
ATOM 745 O O . ASP A 1 104 ? -17.938 -0.837 1.249 1 96.12 104 ASP A O 1
ATOM 749 N N . GLY A 1 105 ? -16.719 0.886 0.313 1 97.31 105 GLY A N 1
ATOM 750 C CA . GLY A 1 105 ? -15.664 0.675 1.284 1 97.31 105 GLY A CA 1
ATOM 751 C C . GLY A 1 105 ? -14.289 1.083 0.771 1 97.31 105 GLY A C 1
ATOM 752 O O . GLY A 1 105 ? -14.086 1.196 -0.44 1 97.31 105 GLY A O 1
ATOM 753 N N . ALA A 1 106 ? -13.336 1.305 1.688 1 98.69 106 ALA A N 1
ATOM 754 C CA . ALA A 1 106 ? -11.945 1.629 1.387 1 98.69 106 ALA A CA 1
ATOM 755 C C . ALA A 1 106 ? -11.039 1.317 2.574 1 98.69 106 ALA A C 1
ATOM 757 O O . ALA A 1 106 ? -11.508 1.237 3.713 1 98.69 106 ALA A O 1
ATOM 758 N N . VAL A 1 107 ? -9.844 1.041 2.322 1 98.94 107 VAL A N 1
ATOM 759 C CA . VAL A 1 107 ? -8.797 0.927 3.336 1 98.94 107 VAL A CA 1
ATOM 760 C C . VAL A 1 107 ? -7.785 2.057 3.166 1 98.94 107 VAL A C 1
ATOM 762 O O . VAL A 1 107 ? -7.336 2.336 2.051 1 98.94 107 VAL A O 1
ATOM 765 N N . LEU A 1 108 ? -7.508 2.758 4.207 1 98.94 108 LEU A N 1
ATOM 766 C CA . LEU A 1 108 ? -6.555 3.859 4.172 1 98.94 108 LEU A CA 1
ATOM 767 C C . LEU A 1 108 ? -5.375 3.592 5.105 1 98.94 108 LEU A C 1
ATOM 769 O O . LEU A 1 108 ? -5.562 3.09 6.215 1 98.94 108 LEU A O 1
ATOM 773 N N . THR A 1 109 ? -4.172 3.895 4.672 1 98.88 109 THR A N 1
ATOM 774 C CA . THR A 1 109 ? -2.963 3.791 5.48 1 98.88 109 THR A CA 1
ATOM 775 C C . THR A 1 109 ? -2.004 4.934 5.164 1 98.88 109 THR A C 1
ATOM 777 O O . THR A 1 109 ? -2.389 5.918 4.527 1 98.88 109 THR A O 1
ATOM 780 N N . GLY A 1 110 ? -0.842 4.949 5.734 1 98.44 110 GLY A N 1
ATOM 781 C CA . GLY A 1 110 ? 0.226 5.914 5.512 1 98.44 110 GLY A CA 1
ATOM 782 C C . GLY A 1 110 ? 1.56 5.465 6.082 1 98.44 110 GLY A C 1
ATOM 783 O O . GLY A 1 110 ? 1.755 4.281 6.363 1 98.44 110 GLY A O 1
ATOM 784 N N . ASP A 1 111 ? 2.459 6.43 6.141 1 96.75 111 ASP A N 1
ATOM 785 C CA . ASP A 1 111 ? 3.779 6.102 6.664 1 96.75 111 ASP A CA 1
ATOM 786 C C . ASP A 1 111 ? 3.727 5.855 8.172 1 96.75 111 ASP A C 1
ATOM 788 O O . ASP A 1 111 ? 2.643 5.801 8.758 1 96.75 111 ASP A O 1
ATOM 792 N N . SER A 1 112 ? 4.891 5.66 8.797 1 96.31 112 SER A N 1
ATOM 793 C CA . SER A 1 112 ? 4.941 5.293 10.211 1 96.31 112 SER A CA 1
ATOM 794 C C . SER A 1 112 ? 4.348 6.391 11.094 1 96.31 112 SER A C 1
ATOM 796 O O . SER A 1 112 ? 3.715 6.102 12.109 1 96.31 112 SER A O 1
ATOM 798 N N . SER A 1 113 ? 4.504 7.691 10.688 1 95.62 113 SER A N 1
ATOM 799 C CA . SER A 1 113 ? 3.918 8.805 11.422 1 95.62 113 SER A CA 1
ATOM 800 C C . SER A 1 113 ? 2.395 8.742 11.391 1 95.62 113 SER A C 1
ATOM 802 O O . SER A 1 113 ? 1.743 8.836 12.438 1 95.62 113 SER A O 1
ATOM 804 N N . ILE A 1 114 ? 1.867 8.516 10.242 1 97.62 114 ILE A N 1
ATOM 805 C CA . ILE A 1 114 ? 0.421 8.422 10.078 1 97.62 114 ILE A CA 1
ATOM 806 C C . ILE A 1 114 ? -0.121 7.266 10.922 1 97.62 114 ILE A C 1
ATOM 808 O O . ILE A 1 114 ? -1.159 7.398 11.57 1 97.62 114 ILE A O 1
ATOM 812 N N . ARG A 1 115 ? 0.589 6.164 10.977 1 98.19 115 ARG A N 1
ATOM 813 C CA . ARG A 1 115 ? 0.128 4.961 11.656 1 98.19 115 ARG A CA 1
ATOM 814 C C . ARG A 1 115 ? 0.321 5.078 13.164 1 98.19 115 ARG A C 1
ATOM 816 O O . ARG A 1 115 ? -0.033 4.164 13.914 1 98.19 115 ARG A O 1
ATOM 823 N N . SER A 1 116 ? 0.835 6.195 13.625 1 96.06 116 SER A N 1
ATOM 824 C CA . SER A 1 116 ? 0.976 6.434 15.062 1 96.06 116 SER A CA 1
ATOM 825 C C . SER A 1 116 ? -0.039 7.461 15.547 1 96.06 116 SER A C 1
ATOM 827 O O . SER A 1 116 ? -0.222 7.633 16.75 1 96.06 116 SER A O 1
ATOM 829 N N . ARG A 1 117 ? -0.744 8.133 14.664 1 95.19 117 ARG A N 1
ATOM 830 C CA . ARG A 1 117 ? -1.636 9.234 15.016 1 95.19 117 ARG A CA 1
ATOM 831 C C . ARG A 1 117 ? -3.035 8.719 15.344 1 95.19 117 ARG A C 1
ATOM 833 O O . ARG A 1 117 ? -3.555 7.84 14.648 1 95.19 117 ARG A O 1
ATOM 840 N N . PRO A 1 118 ? -3.674 9.273 16.297 1 94.5 118 PRO A N 1
ATOM 841 C CA . PRO A 1 118 ? -4.984 8.781 16.734 1 94.5 118 PRO A CA 1
ATOM 842 C C . PRO A 1 118 ? -6.113 9.242 15.812 1 94.5 118 PRO A C 1
ATOM 844 O O . PRO A 1 118 ? -6.078 10.367 15.305 1 94.5 118 PRO A O 1
ATOM 847 N N . ASN A 1 119 ? -7.16 8.367 15.656 1 97.06 119 ASN A N 1
ATOM 848 C CA . ASN A 1 119 ? -8.32 8.68 14.828 1 97.06 119 ASN A CA 1
ATOM 849 C C . ASN A 1 119 ? -9.625 8.258 15.508 1 97.06 119 ASN A C 1
ATOM 851 O O . ASN A 1 119 ? -10.68 8.219 14.875 1 97.06 119 ASN A O 1
ATOM 855 N N . GLY A 1 120 ? -9.57 7.949 16.812 1 96.75 120 GLY A N 1
ATOM 856 C CA . GLY A 1 120 ? -10.672 7.391 17.578 1 96.75 120 GLY A CA 1
ATOM 857 C C . GLY A 1 120 ? -11.961 8.188 17.438 1 96.75 120 GLY A C 1
ATOM 858 O O . GLY A 1 120 ? -13 7.625 17.094 1 96.75 120 GLY A O 1
ATOM 859 N N . PRO A 1 121 ? -11.922 9.461 17.688 1 96.19 121 PRO A N 1
ATOM 860 C CA . PRO A 1 121 ? -13.141 10.273 17.609 1 96.19 121 PRO A CA 1
ATOM 861 C C . PRO A 1 121 ? -13.797 10.211 16.234 1 96.19 121 PRO A C 1
ATOM 863 O O . PRO A 1 121 ? -15.023 10.164 16.125 1 96.19 121 PRO A O 1
ATOM 866 N N . LEU A 1 122 ? -13.055 10.203 15.188 1 97.38 122 LEU A N 1
ATOM 867 C CA . LEU A 1 122 ? -13.602 10.117 13.836 1 97.38 122 LEU A CA 1
ATOM 868 C C . LEU A 1 122 ? -14.242 8.758 13.594 1 97.38 122 LEU A C 1
ATOM 870 O O . LEU A 1 122 ? -15.344 8.68 13.047 1 97.38 122 LEU A O 1
ATOM 874 N N . LEU A 1 123 ? -13.516 7.68 13.969 1 98.31 123 LEU A N 1
ATOM 875 C CA . LEU A 1 123 ? -14.039 6.328 13.789 1 98.31 123 LEU A CA 1
ATOM 876 C C . LEU A 1 123 ? -15.359 6.16 14.539 1 98.31 123 LEU A C 1
ATOM 878 O O . LEU A 1 123 ? -16.312 5.605 13.992 1 98.31 123 LEU A O 1
ATOM 882 N N . LYS A 1 124 ? -15.406 6.664 15.758 1 97.88 124 LYS A N 1
ATOM 883 C CA . LYS A 1 124 ? -16.625 6.602 16.547 1 97.88 124 LYS A CA 1
ATOM 884 C C . LYS A 1 124 ? -17.781 7.328 15.852 1 97.88 124 LYS A C 1
ATOM 886 O O . LYS A 1 124 ? -18.891 6.809 15.789 1 97.88 124 LYS A O 1
ATOM 891 N N . ALA A 1 125 ? -17.516 8.492 15.398 1 98.06 125 ALA A N 1
ATOM 892 C CA . ALA A 1 125 ? -18.547 9.289 14.734 1 98.06 125 ALA A CA 1
ATOM 893 C C . ALA A 1 125 ? -19.062 8.594 13.484 1 98.06 125 ALA A C 1
ATOM 895 O O . ALA A 1 125 ? -20.281 8.547 13.25 1 98.06 125 ALA A O 1
ATOM 896 N N . LEU A 1 126 ? -18.188 8.062 12.648 1 98.44 126 LEU A N 1
ATOM 897 C CA . LEU A 1 126 ? -18.594 7.355 11.43 1 98.44 126 LEU A CA 1
ATOM 898 C C . LEU A 1 126 ? -19.5 6.172 11.766 1 98.44 126 LEU A C 1
ATOM 900 O O . LEU A 1 126 ? -20.5 5.945 11.086 1 98.44 126 LEU A O 1
ATOM 904 N N . ASN A 1 127 ? -19.156 5.441 12.781 1 98.62 127 ASN A N 1
ATOM 905 C CA . ASN A 1 127 ? -19.969 4.309 13.219 1 98.62 127 ASN A CA 1
ATOM 906 C C . ASN A 1 127 ? -21.344 4.754 13.695 1 98.62 127 ASN A C 1
ATOM 908 O O . ASN A 1 127 ? -22.344 4.141 13.344 1 98.62 127 ASN A O 1
ATOM 912 N N . GLU A 1 128 ? -21.344 5.805 14.477 1 98.44 128 GLU A N 1
ATOM 913 C CA . GLU A 1 128 ? -22.609 6.32 15 1 98.44 128 GLU A CA 1
ATOM 914 C C . GLU A 1 128 ? -23.5 6.832 13.883 1 98.44 128 GLU A C 1
ATOM 916 O O . GLU A 1 128 ? -24.734 6.836 14.016 1 98.44 128 GLU A O 1
ATOM 921 N N . LEU A 1 129 ? -22.922 7.199 12.797 1 98.38 129 LEU A N 1
ATOM 922 C CA . LEU A 1 129 ? -23.688 7.789 11.688 1 98.38 129 LEU A CA 1
ATOM 923 C C . LEU A 1 129 ? -24.016 6.734 10.641 1 98.38 129 LEU A C 1
ATOM 925 O O . LEU A 1 129 ? -24.516 7.066 9.562 1 98.38 129 LEU A O 1
ATOM 929 N N . GLY A 1 130 ? -23.641 5.492 10.883 1 97.81 130 GLY A N 1
ATOM 930 C CA . GLY A 1 130 ? -24.203 4.418 10.078 1 97.81 130 GLY A CA 1
ATOM 931 C C . GLY A 1 130 ? -23.156 3.631 9.32 1 97.81 130 GLY A C 1
ATOM 932 O O . GLY A 1 130 ? -23.438 2.549 8.797 1 97.81 130 GLY A O 1
ATOM 933 N N . ALA A 1 131 ? -21.906 4.098 9.195 1 97.75 131 ALA A N 1
ATOM 934 C CA . ALA A 1 131 ? -20.828 3.355 8.555 1 97.75 131 ALA A CA 1
ATOM 935 C C . ALA A 1 131 ? -20.203 2.352 9.516 1 97.75 131 ALA A C 1
ATOM 937 O O . ALA A 1 131 ? -20.578 2.293 10.688 1 97.75 131 ALA A O 1
ATOM 938 N N . GLU A 1 132 ? -19.453 1.496 9.039 1 98 132 GLU A N 1
ATOM 939 C CA . GLU A 1 132 ? -18.547 0.657 9.82 1 98 132 GLU A CA 1
ATOM 940 C C . GLU A 1 132 ? -17.094 1.07 9.625 1 98 132 GLU A C 1
ATOM 942 O O . GLU A 1 132 ? -16.547 0.928 8.531 1 98 132 GLU A O 1
ATOM 947 N N . ALA A 1 133 ? -16.5 1.626 10.641 1 98.62 133 ALA A N 1
ATOM 948 C CA . ALA A 1 133 ? -15.148 2.152 10.57 1 98.62 133 ALA A CA 1
ATOM 949 C C . ALA A 1 133 ? -14.297 1.648 11.734 1 98.62 133 ALA A C 1
ATOM 951 O O . ALA A 1 133 ? -14.695 1.764 12.891 1 98.62 133 ALA A O 1
ATOM 952 N N . PHE A 1 134 ? -13.164 1.086 11.477 1 98.44 134 PHE A N 1
ATOM 953 C CA . PHE A 1 134 ? -12.32 0.585 12.555 1 98.44 134 PHE A CA 1
ATOM 954 C C . PHE A 1 134 ? -10.859 0.538 12.125 1 98.44 134 PHE A C 1
ATOM 956 O O . PHE A 1 134 ? -10.555 0.634 10.93 1 98.44 134 PHE A O 1
ATOM 963 N N . SER A 1 135 ? -9.938 0.57 13.07 1 98.5 135 SER A N 1
ATOM 964 C CA . SER A 1 135 ? -8.516 0.306 12.898 1 98.5 135 SER A CA 1
ATOM 965 C C . SER A 1 135 ? -8.227 -1.191 12.883 1 98.5 135 SER A C 1
ATOM 967 O O . SER A 1 135 ? -8.617 -1.913 13.805 1 98.5 135 SER A O 1
ATOM 969 N N . ILE A 1 136 ? -7.512 -1.669 11.852 1 98.5 136 ILE A N 1
ATOM 970 C CA . ILE A 1 136 ? -7.277 -3.104 11.734 1 98.5 136 ILE A CA 1
ATOM 971 C C . ILE A 1 136 ? -6.434 -3.588 12.914 1 98.5 136 ILE A C 1
ATOM 973 O O . ILE A 1 136 ? -6.531 -4.75 13.32 1 98.5 136 ILE A O 1
ATOM 977 N N . ARG A 1 137 ? -5.711 -2.658 13.547 1 97.19 137 ARG A N 1
ATOM 978 C CA . ARG A 1 137 ? -4.84 -3.002 14.664 1 97.19 137 ARG A CA 1
ATOM 979 C C . ARG A 1 137 ? -5.578 -2.869 15.992 1 97.19 137 ARG A C 1
ATOM 981 O O . ARG A 1 137 ? -5.027 -3.178 17.047 1 97.19 137 ARG A O 1
ATOM 988 N N . GLY A 1 138 ? -6.773 -2.312 16 1 96.5 138 GLY A N 1
ATOM 989 C CA . GLY A 1 138 ? -7.59 -2.201 17.203 1 96.5 138 GLY A CA 1
ATOM 990 C C . GLY A 1 138 ? -7.125 -1.102 18.141 1 96.5 138 GLY A C 1
ATOM 991 O O . GLY A 1 138 ? -7.398 -1.146 19.344 1 96.5 138 GLY A O 1
ATOM 992 N N . ASN A 1 139 ? -6.391 -0.103 17.594 1 97.06 139 ASN A N 1
ATOM 993 C CA . ASN A 1 139 ? -5.824 0.925 18.469 1 97.06 139 ASN A CA 1
ATOM 994 C C . ASN A 1 139 ? -6.16 2.328 17.969 1 97.06 139 ASN A C 1
ATOM 996 O O . ASN A 1 139 ? -5.426 3.281 18.234 1 97.06 139 ASN A O 1
ATOM 1000 N N . ASP A 1 140 ? -7.164 2.434 17.031 1 97.12 140 ASP A N 1
ATOM 1001 C CA . ASP A 1 140 ? -7.703 3.686 16.516 1 97.12 140 ASP A CA 1
ATOM 1002 C C . ASP A 1 140 ? -6.676 4.406 15.641 1 97.12 140 ASP A C 1
ATOM 1004 O O . ASP A 1 140 ? -6.738 5.625 15.477 1 97.12 140 ASP A O 1
ATOM 1008 N N . ARG A 1 141 ? -5.707 3.707 15.172 1 98.06 141 ARG A N 1
ATOM 1009 C CA . ARG A 1 141 ? -4.695 4.246 14.273 1 98.06 141 ARG A CA 1
ATOM 1010 C C . ARG A 1 141 ? -4.703 3.516 12.938 1 98.06 141 ARG A C 1
ATOM 1012 O O . ARG A 1 141 ? -5.242 2.412 12.828 1 98.06 141 ARG A O 1
ATOM 1019 N N . ALA A 1 142 ? -4.215 4.105 11.891 1 98.56 142 ALA A N 1
ATOM 1020 C CA . ALA A 1 142 ? -4.148 3.461 10.578 1 98.56 142 ALA A CA 1
ATOM 1021 C C . ALA A 1 142 ? -3.357 2.158 10.648 1 98.56 142 ALA A C 1
ATOM 1023 O O . ALA A 1 142 ? -2.482 2.002 11.508 1 98.56 142 ALA A O 1
ATOM 1024 N N . PRO A 1 143 ? -3.643 1.255 9.828 1 98.81 143 PRO A N 1
ATOM 1025 C CA . PRO A 1 143 ? -4.586 1.263 8.703 1 98.81 143 PRO A CA 1
ATOM 1026 C C . PRO A 1 143 ? -6.043 1.282 9.156 1 98.81 143 PRO A C 1
ATOM 1028 O O . PRO A 1 143 ? -6.402 0.594 10.117 1 98.81 143 PRO A O 1
ATOM 1031 N N . LEU A 1 144 ? -6.871 2.102 8.484 1 98.94 144 LEU A N 1
ATOM 1032 C CA . LEU A 1 144 ? -8.289 2.24 8.781 1 98.94 144 LEU A CA 1
ATOM 1033 C C . LEU A 1 144 ? -9.133 1.516 7.734 1 98.94 144 LEU A C 1
ATOM 1035 O O . LEU A 1 144 ? -8.844 1.578 6.539 1 98.94 144 LEU A O 1
ATOM 1039 N N . VAL A 1 145 ? -10.055 0.806 8.148 1 98.88 145 VAL A N 1
ATOM 1040 C CA . VAL A 1 145 ? -11.008 0.102 7.301 1 98.88 145 VAL A CA 1
ATOM 1041 C C . VAL A 1 145 ? -12.391 0.74 7.438 1 98.88 145 VAL A C 1
ATOM 1043 O O . VAL A 1 145 ? -12.938 0.821 8.539 1 98.88 145 VAL A O 1
ATOM 1046 N N . ILE A 1 146 ? -12.906 1.247 6.34 1 98.69 146 ILE A N 1
ATOM 1047 C CA . ILE A 1 146 ? -14.234 1.851 6.309 1 98.69 146 ILE A CA 1
ATOM 1048 C C . ILE A 1 146 ? -15.125 1.089 5.332 1 98.69 146 ILE A C 1
ATOM 1050 O O . ILE A 1 146 ? -14.734 0.854 4.184 1 98.69 146 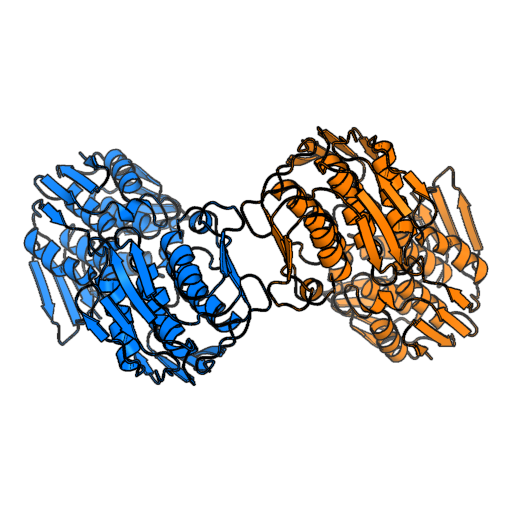ILE A O 1
ATOM 1054 N N . ARG A 1 147 ? -16.188 0.64 5.734 1 95.44 147 ARG A N 1
ATOM 1055 C CA . ARG A 1 147 ? -17.172 0.048 4.84 1 95.44 147 ARG A CA 1
ATOM 1056 C C . ARG A 1 147 ? -18.594 0.454 5.238 1 95.44 147 ARG A C 1
ATOM 1058 O O . ARG A 1 147 ? -18.797 1.016 6.316 1 95.44 147 ARG A O 1
ATOM 1065 N N . GLY A 1 148 ? -19.531 0.203 4.406 1 89.75 148 GLY A N 1
ATOM 1066 C CA . GLY A 1 148 ? -20.859 0.738 4.602 1 89.75 148 GLY A CA 1
ATOM 1067 C C . GLY A 1 148 ? -20.969 2.217 4.285 1 89.75 148 GLY A C 1
ATOM 1068 O O . GLY A 1 148 ? -19.969 2.855 3.943 1 89.75 148 GLY A O 1
ATOM 1069 N N . ARG A 1 149 ? -22.219 2.799 4.375 1 93.06 149 ARG A N 1
ATOM 1070 C CA . ARG A 1 149 ? -22.453 4.188 3.984 1 93.06 149 ARG A CA 1
ATOM 1071 C C . ARG A 1 149 ? -23.031 4.988 5.137 1 93.06 149 ARG A C 1
ATOM 1073 O O . ARG A 1 149 ? -23.812 4.461 5.934 1 93.06 149 ARG A O 1
ATOM 1080 N N . LEU A 1 150 ? -22.609 6.227 5.164 1 97 150 LEU A N 1
ATOM 1081 C CA . LEU A 1 150 ? -23.234 7.176 6.082 1 97 150 LEU A CA 1
ATOM 1082 C C . LEU A 1 150 ? -24.734 7.266 5.848 1 97 150 LEU A C 1
ATOM 1084 O O . LEU A 1 150 ? -25.172 7.379 4.703 1 97 150 LEU A O 1
ATOM 1088 N N . ARG A 1 151 ? -25.562 7.168 6.887 1 96.19 151 ARG A N 1
ATOM 1089 C CA . ARG A 1 151 ? -27.016 7.207 6.789 1 96.19 151 ARG A CA 1
ATOM 1090 C C . ARG A 1 151 ? -27.578 8.445 7.488 1 96.19 151 ARG A C 1
ATOM 1092 O O . ARG A 1 151 ? -28.766 8.75 7.352 1 96.19 151 ARG A O 1
ATOM 1099 N N . GLY A 1 152 ? -26.75 9.141 8.211 1 97.12 152 GLY A N 1
ATOM 1100 C CA . GLY A 1 152 ? -27.188 10.273 9.016 1 97.12 152 GLY A CA 1
ATOM 1101 C C . GLY A 1 152 ? -27.391 9.922 10.477 1 97.12 152 GLY A C 1
ATOM 1102 O O . GLY A 1 152 ? -27.031 8.828 10.914 1 97.12 152 GLY A O 1
ATOM 1103 N N . GLY A 1 153 ? -27.891 10.828 11.203 1 98 153 GLY A N 1
ATOM 1104 C CA . GLY A 1 153 ? -28.078 10.672 12.633 1 98 153 GLY A CA 1
ATOM 1105 C C . GLY A 1 153 ? -27.344 11.727 13.453 1 98 153 GLY A C 1
ATOM 1106 O O . GLY A 1 153 ? -27.172 12.859 12.992 1 98 153 GLY A O 1
ATOM 1107 N N . SER A 1 154 ? -27.109 11.367 14.695 1 98.19 154 SER A N 1
ATOM 1108 C CA . SER A 1 154 ? -26.453 12.305 15.602 1 98.19 154 SER A CA 1
ATOM 1109 C C . SER A 1 154 ? -25.156 11.719 16.156 1 98.19 154 SER A C 1
ATOM 1111 O O . SER A 1 154 ? -25.062 10.508 16.391 1 98.19 154 SER A O 1
ATOM 1113 N N . THR A 1 155 ? -24.188 12.57 16.281 1 98 155 THR A N 1
ATOM 1114 C CA . THR A 1 155 ? -22.938 12.164 16.906 1 98 155 THR A CA 1
ATOM 1115 C C . THR A 1 155 ? -22.312 13.32 17.688 1 98 155 THR A C 1
ATOM 1117 O O . THR A 1 155 ? -22.797 14.453 17.609 1 98 155 THR A O 1
ATOM 1120 N N . SER A 1 156 ? -21.359 12.969 18.531 1 96.69 156 SER A N 1
ATOM 1121 C CA . SER A 1 156 ? -20.578 13.953 19.281 1 96.69 156 SER A CA 1
ATOM 1122 C C . SER A 1 156 ? -19.078 13.758 19.047 1 96.69 156 SER A C 1
ATOM 1124 O O . SER A 1 156 ? -18.594 12.625 18.969 1 96.69 156 SER A O 1
ATOM 1126 N N . LEU A 1 157 ? -18.391 14.828 18.875 1 94.62 157 LEU A N 1
ATOM 1127 C CA . LEU A 1 157 ? -16.953 14.797 18.641 1 94.62 157 LEU A CA 1
ATOM 1128 C C . LEU A 1 157 ? -16.203 15.461 19.797 1 94.62 157 LEU A C 1
ATOM 1130 O O . LEU A 1 157 ? -16.609 16.516 20.281 1 94.62 157 LEU A O 1
ATOM 1134 N N . ASP A 1 158 ? -15.164 14.766 20.172 1 89.06 158 ASP A N 1
ATOM 1135 C CA . ASP A 1 158 ? -14.227 15.406 21.094 1 89.06 158 ASP A CA 1
ATOM 1136 C C . ASP A 1 158 ? -13.414 16.484 20.375 1 89.06 158 ASP A C 1
ATOM 1138 O O . ASP A 1 158 ? -12.562 16.188 19.547 1 89.06 158 ASP A O 1
ATOM 1142 N N . GLY A 1 159 ? -13.633 17.703 20.766 1 82.62 159 GLY A N 1
ATOM 1143 C CA . GLY A 1 159 ? -13.031 18.828 20.078 1 82.62 159 GLY A CA 1
ATOM 1144 C C . GLY A 1 159 ? -11.594 19.078 20.5 1 82.62 159 GLY A C 1
ATOM 1145 O O . GLY A 1 159 ? -10.891 19.891 19.891 1 82.62 159 GLY A O 1
ATOM 1146 N N . SER A 1 160 ? -11.117 18.328 21.422 1 81 160 SER A N 1
ATOM 1147 C CA . SER A 1 160 ? -9.812 18.625 22 1 81 160 SER A CA 1
ATOM 1148 C C . SER A 1 160 ? -8.695 17.906 21.234 1 81 160 SER A C 1
ATOM 1150 O O . SER A 1 160 ? -7.52 18.219 21.422 1 81 160 SER A O 1
ATOM 1152 N N . VAL A 1 161 ? -9.047 17.031 20.297 1 77.38 161 VAL A N 1
ATOM 1153 C CA . VAL A 1 161 ? -8.039 16.172 19.688 1 77.38 161 VAL A CA 1
ATOM 1154 C C . VAL A 1 161 ? -7.629 16.75 18.328 1 77.38 161 VAL A C 1
ATOM 1156 O O . VAL A 1 161 ? -6.441 16.969 18.062 1 77.38 161 VAL A O 1
ATOM 1159 N N . SER A 1 162 ? -8.648 16.953 17.469 1 83 162 SER A N 1
ATOM 1160 C CA . SER A 1 162 ? -8.336 17.469 16.141 1 83 162 SER A CA 1
ATOM 1161 C C . SER A 1 162 ? -9.57 18.078 15.484 1 83 162 SER A C 1
ATOM 1163 O O . SER A 1 162 ? -10.633 17.453 15.461 1 83 162 SER A O 1
ATOM 1165 N N . SER A 1 163 ? -9.383 19.203 14.891 1 89.31 163 SER A N 1
ATOM 1166 C CA . SER A 1 163 ? -10.461 19.828 14.141 1 89.31 163 SER A CA 1
ATOM 1167 C C . SER A 1 163 ? -10.68 19.141 12.797 1 89.31 163 SER A C 1
ATOM 1169 O O . SER A 1 163 ? -11.711 19.328 12.156 1 89.31 163 SER A O 1
ATOM 1171 N N . GLN A 1 164 ? -9.711 18.344 12.43 1 93.25 164 GLN A N 1
ATOM 1172 C CA . GLN A 1 164 ? -9.789 17.656 11.148 1 93.25 164 GLN A CA 1
ATOM 1173 C C . GLN A 1 164 ? -10.938 16.656 11.133 1 93.25 164 GLN A C 1
ATOM 1175 O O . GLN A 1 164 ? -11.516 16.375 10.078 1 93.25 164 GLN A O 1
ATOM 1180 N N . PHE A 1 165 ? -11.32 16.109 12.289 1 96.56 165 PHE A N 1
ATOM 1181 C CA . PHE A 1 165 ? -12.43 15.172 12.359 1 96.56 165 PHE A CA 1
ATOM 1182 C C . PHE A 1 165 ? -13.742 15.852 11.992 1 96.56 165 PHE A C 1
ATOM 1184 O O . PHE A 1 165 ? -14.539 15.305 11.227 1 96.56 165 PHE A O 1
ATOM 1191 N N . LEU A 1 166 ? -13.898 17.031 12.562 1 96.81 166 LEU A N 1
ATOM 1192 C CA . LEU A 1 166 ? -15.102 17.797 12.234 1 96.81 166 LEU A CA 1
ATOM 1193 C C . LEU A 1 166 ? -15.133 18.141 10.75 1 96.81 166 LEU A C 1
ATOM 1195 O O . LEU A 1 166 ? -16.156 17.984 10.086 1 96.81 166 LEU A O 1
ATOM 1199 N N . SER A 1 167 ? -14 18.656 10.234 1 98 167 SER A N 1
ATOM 1200 C CA . SER A 1 167 ? -13.922 19.016 8.82 1 98 167 SER A CA 1
ATOM 1201 C C . SER A 1 167 ? -14.266 17.828 7.93 1 98 167 SER A C 1
ATOM 1203 O O . SER A 1 167 ? -14.977 17.969 6.938 1 98 167 SER A O 1
ATOM 1205 N N . ALA A 1 168 ? -13.766 16.656 8.297 1 98.5 168 ALA A N 1
ATOM 1206 C CA . ALA A 1 168 ? -14.023 15.43 7.535 1 98.5 168 ALA A CA 1
ATOM 1207 C C . ALA A 1 168 ? -15.523 15.141 7.461 1 98.5 168 ALA A C 1
ATOM 1209 O O . ALA A 1 168 ? -16.062 14.875 6.379 1 98.5 168 ALA A O 1
ATOM 1210 N N . LEU A 1 169 ? -16.188 15.25 8.57 1 98.31 169 LEU A N 1
ATOM 1211 C CA . LEU A 1 169 ? -17.625 14.961 8.641 1 98.31 169 LEU A CA 1
ATOM 1212 C C . LEU A 1 169 ? -18.438 16.031 7.926 1 98.31 169 LEU A C 1
ATOM 1214 O O . LEU A 1 169 ? -19.406 15.727 7.238 1 98.31 169 LEU A O 1
ATOM 1218 N N . LEU A 1 170 ? -17.969 17.281 8.094 1 98.38 170 LEU A N 1
ATOM 1219 C CA . LEU A 1 170 ? -18.672 18.375 7.43 1 98.38 170 LEU A CA 1
ATOM 1220 C C . LEU A 1 170 ? -18.625 18.203 5.914 1 98.38 170 LEU A C 1
ATOM 1222 O O . LEU A 1 170 ? -19.578 18.562 5.215 1 98.38 170 LEU A O 1
ATOM 1226 N N . ILE A 1 171 ? -17.578 17.641 5.406 1 98.75 171 ILE A N 1
ATOM 1227 C CA . ILE A 1 171 ? -17.422 17.469 3.969 1 98.75 171 ILE A CA 1
ATOM 1228 C C . ILE A 1 171 ? -18.281 16.297 3.488 1 98.75 171 ILE A C 1
ATOM 1230 O O . ILE A 1 171 ? -18.953 16.391 2.455 1 98.75 171 ILE A O 1
ATOM 1234 N N . ALA A 1 172 ? -18.375 15.211 4.215 1 98.62 172 ALA A N 1
ATOM 1235 C CA . ALA A 1 172 ? -18.969 13.961 3.729 1 98.62 172 ALA A CA 1
ATOM 1236 C C . ALA A 1 172 ? -20.453 13.891 4.047 1 98.62 172 ALA A C 1
ATOM 1238 O O . ALA A 1 172 ? -21.25 13.414 3.23 1 98.62 172 ALA A O 1
ATOM 1239 N N . CYS A 1 173 ? -20.906 14.414 5.188 1 98.5 173 CYS A N 1
ATOM 1240 C CA . CYS A 1 173 ? -22.234 14.148 5.727 1 98.5 173 CYS A CA 1
ATOM 1241 C C . CYS A 1 173 ? -23.312 14.75 4.836 1 98.5 173 CYS A C 1
ATOM 1243 O O . CYS A 1 173 ? -24.359 14.141 4.617 1 98.5 173 CYS A O 1
ATOM 1245 N N . PRO A 1 174 ? -23.094 15.953 4.301 1 98.5 174 PRO A N 1
ATOM 1246 C CA . PRO A 1 174 ? -24.125 16.5 3.432 1 98.5 174 PRO A CA 1
ATOM 1247 C C . PRO A 1 174 ? -24.422 15.617 2.225 1 98.5 174 PRO A C 1
ATOM 1249 O O . PRO A 1 174 ? -25.516 15.688 1.65 1 98.5 174 PRO A O 1
ATOM 1252 N N . LEU A 1 175 ? -23.484 14.836 1.811 1 98.06 175 LEU A N 1
ATOM 1253 C CA . LEU A 1 175 ? -23.609 14 0.623 1 98.06 175 LEU A CA 1
ATOM 1254 C C . LEU A 1 175 ? -24.234 12.648 0.976 1 98.06 175 LEU A C 1
ATOM 1256 O O . LEU A 1 175 ? -24.547 11.852 0.087 1 98.06 175 LEU A O 1
ATOM 1260 N N . SER A 1 176 ? -24.391 12.398 2.242 1 96.44 176 SER A N 1
ATOM 1261 C CA . SER A 1 176 ? -25.031 11.156 2.682 1 96.44 176 SER A CA 1
ATOM 1262 C C . SER A 1 176 ? -26.547 11.227 2.525 1 96.44 176 SER A C 1
ATOM 1264 O O . SER A 1 176 ? -27.078 12.227 2.023 1 96.44 176 SER A O 1
ATOM 1266 N N . SER A 1 177 ? -27.297 10.18 2.898 1 94.56 177 SER A N 1
ATOM 1267 C CA . SER A 1 177 ? -28.719 10.102 2.611 1 94.56 177 SER A CA 1
ATOM 1268 C C . SER A 1 177 ? -29.531 10.805 3.688 1 94.56 177 SER A C 1
ATOM 1270 O O . SER A 1 177 ? -30.562 11.43 3.387 1 94.56 177 SER A O 1
ATOM 1272 N N . GLY A 1 178 ? -29.125 10.773 4.91 1 95.5 178 GLY A N 1
ATOM 1273 C CA . GLY A 1 178 ? -29.953 11.258 6 1 95.5 178 GLY A CA 1
ATOM 1274 C C . GLY A 1 178 ? -29.438 12.547 6.609 1 95.5 178 GLY A C 1
ATOM 1275 O O . GLY A 1 178 ? -28.328 12.992 6.301 1 95.5 178 GLY A O 1
ATOM 1276 N N . GLU A 1 179 ? -30.297 13.141 7.457 1 97.94 179 GLU A N 1
ATOM 1277 C CA . GLU A 1 179 ? -29.906 14.328 8.211 1 97.94 179 GLU A CA 1
ATOM 1278 C C . GLU A 1 179 ? -28.906 13.984 9.305 1 97.94 179 GLU A C 1
ATOM 1280 O O . GLU A 1 179 ? -29.016 12.945 9.953 1 97.94 179 GLU A O 1
ATOM 1285 N N . THR A 1 180 ? -27.891 14.867 9.461 1 98.44 180 THR A N 1
ATOM 1286 C CA . THR A 1 180 ? -26.844 14.641 10.445 1 98.44 180 THR A CA 1
ATOM 1287 C C . THR A 1 180 ? -26.75 15.812 11.414 1 98.44 180 THR A C 1
ATOM 1289 O O . THR A 1 180 ? -26.828 16.969 11.008 1 98.44 180 THR A O 1
ATOM 1292 N N . THR A 1 181 ? -26.625 15.5 12.68 1 98.62 181 THR A N 1
ATOM 1293 C CA . THR A 1 181 ? -26.312 16.484 13.711 1 98.62 181 THR A CA 1
ATOM 1294 C C . THR A 1 181 ? -25 16.141 14.414 1 98.62 181 THR A C 1
ATOM 1296 O O . THR A 1 181 ? -24.844 15.023 14.922 1 98.62 181 THR A O 1
ATOM 1299 N N . ILE A 1 182 ? -24.062 17.078 14.445 1 97.81 182 ILE A N 1
ATOM 1300 C CA . ILE A 1 182 ? -22.781 16.906 15.117 1 97.81 182 ILE A CA 1
ATOM 1301 C C . ILE A 1 182 ? -22.672 17.891 16.281 1 97.81 182 ILE A C 1
ATOM 1303 O O . ILE A 1 182 ? -22.828 19.094 16.109 1 97.81 182 ILE A O 1
ATOM 1307 N N . SER A 1 183 ? -22.391 17.422 17.438 1 97.19 183 SER A N 1
ATOM 1308 C CA . SER A 1 183 ? -22.172 18.25 18.625 1 97.19 183 SER A CA 1
ATOM 1309 C C . SER A 1 183 ? -20.719 18.141 19.094 1 97.19 183 SER A C 1
ATOM 1311 O O . SER A 1 183 ? -20.172 17.047 19.188 1 97.19 183 SER A O 1
ATOM 1313 N N . ILE A 1 184 ? -20.125 19.25 19.344 1 95.12 184 ILE A N 1
ATOM 1314 C CA . ILE A 1 184 ? -18.75 19.266 19.828 1 95.12 184 ILE A CA 1
ATOM 1315 C C . ILE A 1 184 ? -18.75 19.234 21.359 1 95.12 184 ILE A C 1
ATOM 1317 O O . ILE A 1 184 ? -19.422 20.062 22 1 95.12 184 ILE A O 1
ATOM 1321 N N . LYS A 1 185 ? -18.062 18.266 21.859 1 91.44 185 LYS A N 1
ATOM 1322 C CA . LYS A 1 185 ? -17.859 18.188 23.297 1 91.44 185 LYS A CA 1
ATOM 1323 C C . LYS A 1 185 ? -16.578 18.906 23.719 1 91.44 185 LYS A C 1
ATOM 1325 O O . LYS A 1 185 ? -15.5 18.641 23.172 1 91.44 185 LYS A O 1
ATOM 1330 N N . GLY A 1 186 ? -16.703 19.812 24.625 1 84.5 186 GLY A N 1
ATOM 1331 C CA . GLY A 1 186 ? -15.555 20.609 25.062 1 84.5 186 GLY A CA 1
ATOM 1332 C C . GLY A 1 186 ? -15.234 21.75 24.109 1 84.5 186 GLY A C 1
ATOM 1333 O O . GLY A 1 186 ? -16.109 22.234 23.375 1 84.5 186 GLY A O 1
ATOM 1334 N N . GLU A 1 187 ? -14.062 22.281 24.234 1 83.38 187 GLU A N 1
ATOM 1335 C CA . GLU A 1 187 ? -13.633 23.375 23.375 1 83.38 187 GLU A CA 1
ATOM 1336 C C . GLU A 1 187 ? -13.023 22.844 22.078 1 83.38 187 GLU A C 1
ATOM 1338 O O . GLU A 1 187 ? -12.156 21.984 22.109 1 83.38 187 GLU A O 1
ATOM 1343 N N . LEU A 1 188 ? -13.578 23.344 21.016 1 85.12 188 LEU A N 1
ATOM 1344 C CA . LEU A 1 188 ? -13.031 22.953 19.719 1 85.12 188 LEU A CA 1
ATOM 1345 C C . LEU A 1 188 ? -11.672 23.609 19.484 1 85.12 188 LEU A C 1
ATOM 1347 O O . LEU A 1 188 ? -11.602 24.797 19.172 1 85.12 188 LEU A O 1
ATOM 1351 N N . LYS A 1 189 ? -10.664 22.766 19.609 1 85.06 189 LYS A N 1
ATOM 1352 C CA . LYS A 1 189 ? -9.328 23.25 19.25 1 85.06 189 LYS A CA 1
ATOM 1353 C C . LYS A 1 189 ? -9.172 23.391 17.75 1 85.06 189 LYS A C 1
ATOM 1355 O O . LYS A 1 189 ? -9.773 22.641 16.984 1 85.06 189 LYS A O 1
ATOM 1360 N N . SER A 1 190 ? -8.469 24.422 17.312 1 90.19 190 SER A N 1
ATOM 1361 C CA . SER A 1 190 ? -8.188 24.672 15.898 1 90.19 190 SER A CA 1
ATOM 1362 C C . SER A 1 190 ? -9.477 24.953 15.125 1 90.19 190 SER A C 1
ATOM 1364 O O . SER A 1 190 ? -9.633 24.5 13.992 1 90.19 190 SER A O 1
ATOM 1366 N N . ARG A 1 191 ? -10.414 25.625 15.711 1 89.38 191 ARG A N 1
ATOM 1367 C CA . ARG A 1 191 ? -11.719 25.953 15.141 1 89.38 191 ARG A CA 1
ATOM 1368 C C . ARG A 1 191 ? -11.57 26.594 13.773 1 89.38 191 ARG A C 1
ATOM 1370 O O . ARG A 1 191 ? -12.359 26.328 12.867 1 89.38 191 ARG A O 1
ATOM 1377 N N . PRO A 1 192 ? -10.586 27.469 13.578 1 92.5 192 PRO A N 1
ATOM 1378 C CA . PRO A 1 192 ? -10.461 28.141 12.281 1 92.5 192 PRO A CA 1
ATOM 1379 C C . PRO A 1 192 ? -10.398 27.156 11.117 1 92.5 192 PRO A C 1
ATOM 1381 O O . PRO A 1 192 ? -10.891 27.453 10.023 1 92.5 192 PRO A O 1
ATOM 1384 N N . TYR A 1 193 ? -9.836 26 11.312 1 93.44 193 TYR A N 1
ATOM 1385 C CA . TYR A 1 193 ? -9.734 25.016 10.234 1 93.44 193 TYR A CA 1
ATOM 1386 C C . TYR A 1 193 ? -11.117 24.5 9.836 1 93.44 193 TYR A C 1
ATOM 1388 O O . TYR A 1 193 ? -11.375 24.266 8.656 1 93.44 193 TYR A O 1
ATOM 1396 N N . ALA A 1 194 ? -11.984 24.312 10.789 1 94.19 194 ALA A N 1
ATOM 1397 C CA . ALA A 1 194 ? -13.375 23.953 10.5 1 94.19 194 ALA A CA 1
ATOM 1398 C C . ALA A 1 194 ? -14.086 25.078 9.766 1 94.19 194 ALA A C 1
ATOM 1400 O O . ALA A 1 194 ? -14.898 24.828 8.867 1 94.19 194 ALA A O 1
ATOM 1401 N N . GLU A 1 195 ? -13.758 26.281 10.227 1 94.75 195 GLU A N 1
ATOM 1402 C CA . GLU A 1 195 ? -14.359 27.453 9.578 1 94.75 195 GLU A CA 1
ATOM 1403 C C . GLU A 1 195 ? -13.922 27.547 8.125 1 94.75 195 GLU A C 1
ATOM 1405 O O . GLU A 1 195 ? -14.703 27.953 7.262 1 94.75 195 GLU A O 1
ATOM 1410 N N . MET A 1 196 ? -12.695 27.219 7.84 1 97.12 196 MET A N 1
ATOM 1411 C CA . MET A 1 196 ? -12.211 27.172 6.465 1 97.12 196 MET A CA 1
ATOM 1412 C C . MET A 1 196 ? -13.039 26.188 5.637 1 97.12 196 MET A C 1
ATOM 1414 O O . MET A 1 196 ? -13.391 26.484 4.492 1 97.12 196 MET A O 1
ATOM 1418 N N . THR A 1 197 ? -13.312 25.031 6.238 1 98.12 197 THR A N 1
ATOM 1419 C CA . THR A 1 197 ? -14.102 24.016 5.566 1 98.12 197 THR A CA 1
ATOM 1420 C C . THR A 1 197 ? -15.508 24.531 5.254 1 98.12 197 THR A C 1
ATOM 1422 O O . THR A 1 197 ? -15.984 24.406 4.129 1 98.12 197 THR A O 1
ATOM 1425 N N . LEU A 1 198 ? -16.125 25.156 6.258 1 97.38 198 LEU A N 1
ATOM 1426 C CA . LEU A 1 198 ? -17.469 25.703 6.098 1 97.38 198 LEU A CA 1
ATOM 1427 C C . LEU A 1 198 ? -17.5 26.766 5.008 1 97.38 198 LEU A C 1
ATOM 1429 O O . LEU A 1 198 ? -18.453 26.828 4.223 1 97.38 198 LEU A O 1
ATOM 1433 N N . ASP A 1 199 ? -16.484 27.531 4.977 1 97 199 ASP A N 1
ATOM 1434 C CA . ASP A 1 199 ? -16.391 28.625 4.004 1 97 199 ASP A CA 1
ATOM 1435 C C . ASP A 1 199 ? -16.406 28.078 2.576 1 97 199 ASP A C 1
ATOM 1437 O O . ASP A 1 199 ? -17.156 28.562 1.73 1 97 199 ASP A O 1
ATOM 1441 N N . ILE A 1 200 ? -15.602 27.078 2.303 1 98.31 200 ILE A N 1
ATOM 1442 C CA . ILE A 1 200 ? -15.516 26.516 0.959 1 98.31 200 ILE A CA 1
ATOM 1443 C C . ILE A 1 200 ? -16.797 25.75 0.637 1 98.31 200 ILE A C 1
ATOM 1445 O O . ILE A 1 200 ? -17.281 25.781 -0.498 1 98.31 200 ILE A O 1
ATOM 1449 N N . LEU A 1 201 ? -17.375 25.031 1.615 1 98.62 201 LEU A N 1
ATOM 1450 C CA . LEU A 1 201 ? -18.609 24.297 1.415 1 98.62 201 LEU A CA 1
ATOM 1451 C C . LEU A 1 201 ? -19.75 25.234 1.064 1 98.62 201 LEU A C 1
ATOM 1453 O O . LEU A 1 201 ? -20.578 24.906 0.208 1 98.62 201 LEU A O 1
ATOM 1457 N N . ARG A 1 202 ? -19.781 26.359 1.723 1 97.75 202 ARG A N 1
ATOM 1458 C CA . ARG A 1 202 ? -20.781 27.359 1.396 1 97.75 202 ARG A CA 1
ATOM 1459 C C . ARG A 1 202 ? -20.656 27.812 -0.052 1 97.75 202 ARG A C 1
ATOM 1461 O O . ARG A 1 202 ? -21.641 27.953 -0.763 1 97.75 202 ARG A O 1
ATOM 1468 N N . LYS A 1 203 ? -19.453 28.062 -0.464 1 98.06 203 LYS A N 1
ATOM 1469 C CA . LYS A 1 203 ? -19.188 28.469 -1.843 1 98.06 203 LYS A CA 1
ATOM 1470 C C . LYS A 1 203 ? -19.609 27.359 -2.822 1 98.06 203 LYS A C 1
ATOM 1472 O O . LYS A 1 203 ? -19.984 27.656 -3.957 1 98.06 203 LYS A O 1
ATOM 1477 N N . ALA A 1 204 ? -19.547 26.156 -2.361 1 98.62 204 ALA A N 1
ATOM 1478 C CA . ALA A 1 204 ? -19.922 25.016 -3.191 1 98.62 204 ALA A CA 1
ATOM 1479 C C . ALA A 1 204 ? -21.422 24.781 -3.174 1 98.62 204 ALA A C 1
ATOM 1481 O O . ALA A 1 204 ? -21.938 23.891 -3.861 1 98.62 204 ALA A O 1
ATOM 1482 N N . GLY A 1 205 ? -22.141 25.516 -2.346 1 98.12 205 GLY A N 1
ATOM 1483 C CA . GLY A 1 205 ? -23.594 25.438 -2.346 1 98.12 205 GLY A CA 1
ATOM 1484 C C . GLY A 1 205 ? -24.156 24.562 -1.235 1 98.12 205 GLY A C 1
ATOM 1485 O O . GLY A 1 205 ? -25.359 24.297 -1.19 1 98.12 205 GLY A O 1
ATOM 1486 N N . ALA A 1 206 ? -23.328 24.125 -0.287 1 97.88 206 ALA A N 1
ATOM 1487 C CA . ALA A 1 206 ? -23.797 23.281 0.814 1 97.88 206 ALA A CA 1
ATOM 1488 C C . ALA A 1 206 ? -24.562 24.109 1.851 1 97.88 206 ALA A C 1
ATOM 1490 O O . ALA A 1 206 ? -24.203 25.25 2.131 1 97.88 206 ALA A O 1
ATOM 1491 N N . GLU A 1 207 ? -25.531 23.5 2.391 1 97.75 207 GLU A N 1
ATOM 1492 C CA . GLU A 1 207 ? -26.297 24.094 3.475 1 97.75 207 GLU A CA 1
ATOM 1493 C C . GLU A 1 207 ? -26.031 23.391 4.801 1 97.75 207 GLU A C 1
ATOM 1495 O O . GLU A 1 207 ? -26.469 22.266 5.012 1 97.75 207 GLU A O 1
ATOM 1500 N N . ILE A 1 208 ? -25.344 24.078 5.68 1 97.75 208 ILE A N 1
ATOM 1501 C CA . ILE A 1 208 ? -25 23.578 7.008 1 97.75 208 ILE A CA 1
ATOM 1502 C C . ILE A 1 208 ? -25.375 24.625 8.055 1 97.75 208 ILE A C 1
ATOM 1504 O O . ILE A 1 208 ? -24.891 25.766 8 1 97.75 208 ILE A O 1
ATOM 1508 N N . CYS A 1 209 ? -26.188 24.266 8.953 1 97.25 209 CYS A N 1
ATOM 1509 C CA . CYS A 1 209 ? -26.594 25.172 10.031 1 97.25 209 CYS A CA 1
ATOM 1510 C C . CYS A 1 209 ? -25.688 25.016 11.242 1 97.25 209 CYS A C 1
ATOM 1512 O O . CYS A 1 209 ? -25.469 23.906 11.727 1 97.25 209 CYS A O 1
ATOM 1514 N N . THR A 1 210 ? -25.141 26.141 11.672 1 94.56 210 THR A N 1
ATOM 1515 C CA . THR A 1 210 ? -24.25 26.141 12.828 1 94.56 210 THR A CA 1
ATOM 1516 C C . THR A 1 210 ? -24.875 26.922 13.984 1 94.56 210 THR A C 1
ATOM 1518 O O . THR A 1 210 ? -25.406 28.016 13.797 1 94.56 210 THR A O 1
ATOM 1521 N N . ASP A 1 211 ? -24.984 26.312 15.125 1 92.81 211 ASP A N 1
ATOM 1522 C CA . ASP A 1 211 ? -25.422 26.922 16.375 1 92.81 211 ASP A CA 1
ATOM 1523 C C . ASP A 1 211 ? -24.406 26.656 17.5 1 92.81 211 ASP A C 1
ATOM 1525 O O . ASP A 1 211 ? -24.562 25.703 18.266 1 92.81 211 ASP A O 1
ATOM 1529 N N . GLY A 1 212 ? -23.484 27.547 17.609 1 88.62 212 GLY A N 1
ATOM 1530 C CA . GLY A 1 212 ? -22.391 27.297 18.547 1 88.62 212 GLY A CA 1
ATOM 1531 C C . GLY A 1 212 ? -21.562 26.078 18.203 1 88.62 212 GLY A C 1
ATOM 1532 O O . GLY A 1 212 ? -20.859 26.078 17.188 1 88.62 212 GLY A O 1
ATOM 1533 N N . ASP A 1 213 ? -21.781 25.125 19.016 1 91.31 213 ASP A N 1
ATOM 1534 C CA . ASP A 1 213 ? -20.984 23.922 18.844 1 91.31 213 ASP A CA 1
ATOM 1535 C C . ASP A 1 213 ? -21.812 22.781 18.266 1 91.31 213 ASP A C 1
ATOM 1537 O O . ASP A 1 213 ? -21.469 21.609 18.422 1 91.31 213 ASP A O 1
ATOM 1541 N N . ILE A 1 214 ? -22.953 23.156 17.656 1 95.88 214 ILE A N 1
ATOM 1542 C CA . ILE A 1 214 ? -23.812 22.172 17.016 1 95.88 214 ILE A CA 1
ATOM 1543 C C . ILE A 1 214 ? -23.891 22.453 15.516 1 95.88 214 ILE A C 1
ATOM 1545 O O . ILE A 1 214 ? -24.094 23.594 15.094 1 95.88 214 ILE A O 1
ATOM 1549 N N . PHE A 1 215 ? -23.672 21.438 14.727 1 97.44 215 PHE A N 1
ATOM 1550 C CA . PHE A 1 215 ? -23.75 21.484 13.273 1 97.44 215 PHE A CA 1
ATOM 1551 C C . PHE A 1 215 ? -24.844 20.578 12.742 1 97.44 215 PHE A C 1
ATOM 1553 O O . PHE A 1 215 ? -24.891 19.391 13.07 1 97.44 215 PHE A O 1
ATOM 1560 N N . ARG A 1 216 ? -25.812 21.094 12.031 1 98.12 216 ARG A N 1
ATOM 1561 C CA . ARG A 1 216 ? -26.906 20.328 11.43 1 98.12 216 ARG A CA 1
ATOM 1562 C C . ARG A 1 216 ? -26.906 20.453 9.914 1 98.12 216 ARG A C 1
ATOM 1564 O O . ARG A 1 216 ? -26.672 21.547 9.375 1 98.12 216 ARG A O 1
ATOM 1571 N N . MET A 1 217 ? -27.062 19.422 9.227 1 97.81 217 MET A N 1
ATOM 1572 C CA . MET A 1 217 ? -27.078 19.438 7.766 1 97.81 217 MET A CA 1
ATOM 1573 C C . MET A 1 217 ? -28.016 18.359 7.23 1 97.81 217 MET A C 1
ATOM 1575 O O . MET A 1 217 ? -28.109 17.266 7.789 1 97.81 217 MET A O 1
ATOM 1579 N N . ARG A 1 218 ? -28.766 18.672 6.23 1 96.94 218 ARG A N 1
ATOM 1580 C CA . ARG A 1 218 ? -29.594 17.703 5.535 1 96.94 218 ARG A CA 1
ATOM 1581 C C . ARG A 1 218 ? -28.734 16.797 4.652 1 96.94 218 ARG A C 1
ATOM 1583 O O . ARG A 1 218 ? -27.656 17.188 4.199 1 96.94 218 ARG A O 1
ATOM 1590 N N . GLY A 1 219 ? -29.266 15.602 4.438 1 96.88 219 GLY A N 1
ATOM 1591 C CA . GLY A 1 219 ? -28.641 14.719 3.469 1 96.88 219 GLY A CA 1
ATOM 1592 C C . GLY A 1 219 ? -29.109 14.961 2.047 1 96.88 219 GLY A C 1
ATOM 1593 O O . GLY A 1 219 ? -30.031 15.75 1.816 1 96.88 219 GLY A O 1
ATOM 1594 N N . GLY A 1 220 ? -28.359 14.32 1.111 1 97.12 220 GLY A N 1
ATOM 1595 C CA . GLY A 1 220 ? -28.781 14.352 -0.279 1 97.12 220 GLY A CA 1
ATOM 1596 C C . GLY A 1 220 ? -28.391 15.633 -0.995 1 97.12 220 GLY A C 1
ATOM 1597 O O . GLY A 1 220 ? -28.938 15.945 -2.055 1 97.12 220 GLY A O 1
ATOM 1598 N N . GLN A 1 221 ? -27.469 16.359 -0.404 1 98.06 221 GLN A N 1
ATOM 1599 C CA . GLN A 1 221 ? -27.031 17.594 -1.055 1 98.06 221 GLN A CA 1
ATOM 1600 C C . GLN A 1 221 ? -26.047 17.297 -2.18 1 98.06 221 GLN A C 1
ATOM 1602 O O . GLN A 1 221 ? -25.594 16.172 -2.338 1 98.06 221 GLN A O 1
ATOM 1607 N N . SER A 1 222 ? -25.797 18.312 -3 1 98.06 222 SER A N 1
ATOM 1608 C CA . SER A 1 222 ? -24.781 18.281 -4.055 1 98.06 222 SER A CA 1
ATOM 1609 C C . SER A 1 222 ? -23.859 19.5 -3.986 1 98.06 222 SER A C 1
ATOM 1611 O O . SER A 1 222 ? -24.266 20.562 -3.51 1 98.06 222 SER A O 1
ATOM 1613 N N . TYR A 1 223 ? -22.625 19.297 -4.387 1 98.62 223 TYR A N 1
ATOM 1614 C CA . TYR A 1 223 ? -21.641 20.375 -4.402 1 98.62 223 TYR A CA 1
ATOM 1615 C C . TYR A 1 223 ? -21.422 20.875 -5.82 1 98.62 223 TYR A C 1
ATOM 1617 O O . TYR A 1 223 ? -21.438 20.109 -6.777 1 98.62 223 TYR A O 1
ATOM 1625 N N . ARG A 1 224 ? -21.266 22.125 -5.949 1 98.38 224 ARG A N 1
ATOM 1626 C CA . ARG A 1 224 ? -20.891 22.781 -7.195 1 98.38 224 ARG A CA 1
ATOM 1627 C C . ARG A 1 224 ? -19.828 23.844 -6.953 1 98.38 224 ARG A C 1
ATOM 1629 O O . ARG A 1 224 ? -20.125 25.031 -6.867 1 98.38 224 ARG A O 1
ATOM 1636 N N . LEU A 1 225 ? -18.609 23.453 -6.871 1 98.31 225 LEU A N 1
ATOM 1637 C CA . LEU A 1 225 ? -17.469 24.375 -6.777 1 98.31 225 LEU A CA 1
ATOM 1638 C C . LEU A 1 225 ? -16.781 24.516 -8.125 1 98.31 225 LEU A C 1
ATOM 1640 O O . LEU A 1 225 ? -15.773 23.859 -8.391 1 98.31 225 LEU A O 1
ATOM 1644 N N . ALA A 1 226 ? -17.25 25.438 -8.953 1 97.81 226 ALA A N 1
ATOM 1645 C CA . ALA A 1 226 ? -16.797 25.578 -10.336 1 97.81 226 ALA A CA 1
ATOM 1646 C C . ALA A 1 226 ? -15.375 26.125 -10.391 1 97.81 226 ALA A C 1
ATOM 1648 O O . ALA A 1 226 ? -14.594 25.75 -11.258 1 97.81 226 ALA A O 1
ATOM 1649 N N . GLU A 1 227 ? -15.117 27.047 -9.539 1 98.12 227 GLU A N 1
ATOM 1650 C CA . GLU A 1 227 ? -13.789 27.656 -9.461 1 98.12 227 GLU A CA 1
ATOM 1651 C C . GLU A 1 227 ? -13.445 28.047 -8.031 1 98.12 227 GLU A C 1
ATOM 1653 O O . GLU A 1 227 ? -14.312 28.469 -7.27 1 98.12 227 GLU A O 1
ATOM 1658 N N . TYR A 1 228 ? -12.258 27.875 -7.719 1 98.56 228 TYR A N 1
ATOM 1659 C CA . TYR A 1 228 ? -11.75 28.328 -6.43 1 98.56 228 TYR A CA 1
ATOM 1660 C C . TYR A 1 228 ? -10.297 28.766 -6.531 1 98.56 228 TYR A C 1
ATOM 1662 O O . TYR A 1 228 ? -9.477 28.062 -7.125 1 98.56 228 TYR A O 1
ATOM 1670 N N . THR A 1 229 ? -9.938 29.906 -6.012 1 98.31 229 THR A N 1
ATOM 1671 C CA . THR A 1 229 ? -8.555 30.375 -5.945 1 98.31 229 THR A CA 1
ATOM 1672 C C . THR A 1 229 ? -8 30.234 -4.531 1 98.31 229 THR A C 1
ATOM 1674 O O . THR A 1 229 ? -8.531 30.812 -3.588 1 98.31 229 THR A O 1
ATOM 1677 N N . VAL A 1 230 ? -6.98 29.438 -4.387 1 98.44 230 VAL A N 1
ATOM 1678 C CA . VAL A 1 230 ? -6.387 29.172 -3.082 1 98.44 230 VAL A CA 1
ATOM 1679 C C . VAL A 1 230 ? -5.629 30.391 -2.59 1 98.44 230 VAL A C 1
ATOM 1681 O O . VAL A 1 230 ? -4.797 30.953 -3.311 1 98.44 230 VAL A O 1
ATOM 1684 N N . PRO A 1 231 ? -5.934 30.906 -1.397 1 97.75 231 PRO A N 1
ATOM 1685 C CA . PRO A 1 231 ? -5.211 32.062 -0.85 1 97.75 231 PRO A CA 1
ATOM 1686 C C . PRO A 1 231 ? -3.795 31.703 -0.4 1 97.75 231 PRO A C 1
ATOM 1688 O O . PRO A 1 231 ? -3.422 30.531 -0.389 1 97.75 231 PRO A O 1
ATOM 1691 N N . GLY A 1 232 ? -3.039 32.75 -0.07 1 98.12 232 GLY A N 1
ATOM 1692 C CA . GLY A 1 232 ? -1.717 32.531 0.496 1 98.12 232 GLY A CA 1
ATOM 1693 C C . GLY A 1 232 ? -1.753 31.906 1.873 1 98.12 232 GLY A C 1
ATOM 1694 O O . GLY A 1 232 ? -2.746 32.031 2.592 1 98.12 232 GLY A O 1
ATOM 1695 N N . ASP A 1 233 ? -0.698 31.203 2.238 1 98.38 233 ASP A N 1
ATOM 1696 C CA . ASP A 1 233 ? -0.63 30.406 3.461 1 98.38 233 ASP A CA 1
ATOM 1697 C C . ASP A 1 233 ? -0.009 31.203 4.605 1 98.38 233 ASP A C 1
ATOM 1699 O O . ASP A 1 233 ? 1.203 31.422 4.625 1 98.38 233 ASP A O 1
ATOM 1703 N N . PHE A 1 234 ? -0.792 31.5 5.594 1 98.38 234 PHE A N 1
ATOM 1704 C CA . PHE A 1 234 ? -0.272 32.25 6.734 1 98.38 234 PHE A CA 1
ATOM 1705 C C . PHE A 1 234 ? 0.65 31.375 7.578 1 98.38 234 PHE A C 1
ATOM 1707 O O . PHE A 1 234 ? 1.615 31.875 8.164 1 98.38 234 PHE A O 1
ATOM 1714 N N . SER A 1 235 ? 0.346 30.031 7.652 1 97.81 235 SER A N 1
ATOM 1715 C CA . SER A 1 235 ? 1.239 29.141 8.383 1 97.81 235 SER A CA 1
ATOM 1716 C C . SER A 1 235 ? 2.648 29.172 7.805 1 97.81 235 SER A C 1
ATOM 1718 O O . SER A 1 235 ? 3.627 29.312 8.539 1 97.81 235 SER A O 1
ATOM 1720 N N . SER A 1 236 ? 2.732 29.047 6.504 1 98.25 236 SER A N 1
ATOM 1721 C CA . SER A 1 236 ? 4.023 29.062 5.828 1 98.25 236 SER A CA 1
ATOM 1722 C C . SER A 1 236 ? 4.656 30.453 5.879 1 98.25 236 SER A C 1
ATOM 1724 O O . SER A 1 236 ? 5.875 30.578 6.008 1 98.25 236 SER A O 1
ATOM 1726 N N . ALA A 1 237 ? 3.852 31.484 5.785 1 98.56 237 ALA A N 1
ATOM 1727 C CA . ALA A 1 237 ? 4.348 32.844 5.801 1 98.56 237 ALA A CA 1
ATOM 1728 C C . ALA A 1 237 ? 4.949 33.219 7.156 1 98.56 237 ALA A C 1
ATOM 1730 O O . ALA A 1 237 ? 5.746 34.156 7.266 1 98.56 237 ALA A O 1
ATOM 1731 N N . SER A 1 238 ? 4.566 32.5 8.203 1 98.69 238 SER A N 1
ATOM 1732 C CA . SER A 1 238 ? 5.043 32.812 9.547 1 98.69 238 SER A CA 1
ATOM 1733 C C . SER A 1 238 ? 6.562 32.719 9.625 1 98.69 238 SER A C 1
ATOM 1735 O O . SER A 1 238 ? 7.188 33.406 10.445 1 98.69 238 SER A O 1
ATOM 1737 N N . TYR A 1 239 ? 7.18 31.938 8.766 1 98.69 239 TYR A N 1
ATOM 1738 C CA . TYR A 1 239 ? 8.617 31.719 8.844 1 98.69 239 TYR A CA 1
ATOM 1739 C C . TYR A 1 239 ? 9.383 32.906 8.281 1 98.69 239 TYR A C 1
ATOM 1741 O O . TYR A 1 239 ? 10.188 33.531 8.984 1 98.69 239 TYR A O 1
ATOM 1749 N N . PRO A 1 240 ? 9.117 33.344 7.023 1 98.75 240 PRO A N 1
ATOM 1750 C CA . PRO A 1 240 ? 9.812 34.562 6.578 1 98.75 240 PRO A CA 1
ATOM 1751 C C . PRO A 1 240 ? 9.445 35.812 7.406 1 98.75 240 PRO A C 1
ATOM 1753 O O . PRO A 1 240 ? 10.289 36.688 7.621 1 98.75 240 PRO A O 1
ATOM 1756 N N . LEU A 1 241 ? 8.211 35.906 7.887 1 98.81 241 LEU A N 1
ATOM 1757 C CA . LEU A 1 241 ? 7.824 37.031 8.727 1 98.81 241 LEU A CA 1
ATOM 1758 C C . LEU A 1 241 ? 8.609 37.031 10.039 1 98.81 241 LEU A C 1
ATOM 1760 O O . LEU A 1 241 ? 9.102 38.062 10.477 1 98.81 241 LEU A O 1
ATOM 1764 N N . ALA A 1 242 ? 8.703 35.844 10.625 1 98.69 242 ALA A N 1
ATOM 1765 C CA . ALA A 1 242 ? 9.469 35.719 11.859 1 98.69 242 ALA A CA 1
ATOM 1766 C C . ALA A 1 242 ? 10.953 36 11.617 1 98.69 242 ALA A C 1
ATOM 1768 O O . ALA A 1 242 ? 11.625 36.594 12.445 1 98.69 242 ALA A O 1
ATOM 1769 N N . ALA A 1 243 ? 11.461 35.469 10.484 1 98.62 243 ALA A N 1
ATOM 1770 C CA . ALA A 1 243 ? 12.859 35.75 10.141 1 98.62 243 ALA A CA 1
ATOM 1771 C C . ALA A 1 243 ? 13.133 37.25 10.078 1 98.62 243 ALA A C 1
ATOM 1773 O O . ALA A 1 243 ? 14.156 37.719 10.57 1 98.62 243 ALA A O 1
ATOM 1774 N N . ALA A 1 244 ? 12.25 38 9.461 1 98.62 244 ALA A N 1
ATOM 1775 C CA . ALA A 1 244 ? 12.367 39.438 9.359 1 98.62 244 ALA A CA 1
ATOM 1776 C C . ALA A 1 244 ? 12.352 40.094 10.742 1 98.62 244 ALA A C 1
ATOM 1778 O O . ALA A 1 244 ? 13.148 41 11.023 1 98.62 244 ALA A O 1
ATOM 1779 N N . ALA A 1 245 ? 11.484 39.625 11.602 1 98.44 245 ALA A N 1
ATOM 1780 C CA . ALA A 1 245 ? 11.359 40.156 12.953 1 98.44 245 ALA A CA 1
ATOM 1781 C C . ALA A 1 245 ? 12.625 39.906 13.766 1 98.44 245 ALA A C 1
ATOM 1783 O O . ALA A 1 245 ? 12.992 40.719 14.625 1 98.44 245 ALA A O 1
ATOM 1784 N N . LEU A 1 246 ? 13.289 38.812 13.461 1 97.94 246 LEU A N 1
ATOM 1785 C CA . LEU A 1 246 ? 14.43 38.375 14.25 1 97.94 246 LEU A CA 1
ATOM 1786 C C . LEU A 1 246 ? 15.727 39 13.719 1 97.94 246 LEU A C 1
ATOM 1788 O O . LEU A 1 246 ? 16.656 39.219 14.484 1 97.94 246 LEU A O 1
ATOM 1792 N N . ALA A 1 247 ? 15.75 39.219 12.422 1 97.25 247 ALA A N 1
ATOM 1793 C CA . ALA A 1 247 ? 17.078 39.438 11.875 1 97.25 247 ALA A CA 1
ATOM 1794 C C . ALA A 1 247 ? 17.047 40.469 10.75 1 97.25 247 ALA A C 1
ATOM 1796 O O . ALA A 1 247 ? 17.922 40.469 9.875 1 97.25 247 ALA A O 1
ATOM 1797 N N . GLY A 1 248 ? 16.031 41.281 10.68 1 97.88 248 GLY A N 1
ATOM 1798 C CA . GLY A 1 248 ? 16.078 42.281 9.633 1 97.88 248 GLY A CA 1
ATOM 1799 C C . GLY A 1 248 ? 14.703 42.812 9.25 1 97.88 248 GLY A C 1
ATOM 1800 O O . GLY A 1 248 ? 13.984 43.375 10.094 1 97.88 248 GLY A O 1
ATOM 1801 N N . SER A 1 249 ? 14.383 42.812 7.98 1 98.25 249 SER A N 1
ATOM 1802 C CA . SER A 1 249 ? 13.117 43.281 7.434 1 98.25 249 SER A CA 1
ATOM 1803 C C . SER A 1 249 ? 12.758 42.562 6.145 1 98.25 249 SER A C 1
ATOM 1805 O O . SER A 1 249 ? 13.641 42.219 5.352 1 98.25 249 SER A O 1
ATOM 1807 N N . ALA A 1 250 ? 11.531 42.312 6.004 1 98.25 250 ALA A N 1
ATOM 1808 C CA . ALA A 1 250 ? 11.094 41.625 4.785 1 98.25 250 ALA A CA 1
ATOM 1809 C C . ALA A 1 250 ? 9.625 41.906 4.492 1 98.25 250 ALA A C 1
ATOM 1811 O O . ALA A 1 250 ? 8.875 42.344 5.383 1 98.25 250 ALA A O 1
ATOM 1812 N N . THR A 1 251 ? 9.266 41.812 3.26 1 98.75 251 THR A N 1
ATOM 1813 C CA . THR A 1 251 ? 7.875 41.875 2.807 1 98.75 251 THR A CA 1
ATOM 1814 C C . THR A 1 251 ? 7.426 40.5 2.293 1 98.75 251 THR A C 1
ATOM 1816 O O . THR A 1 251 ? 8.125 39.875 1.496 1 98.75 251 THR A O 1
ATOM 1819 N N . VAL A 1 252 ? 6.332 40 2.807 1 98.81 252 VAL A N 1
ATOM 1820 C CA . VAL A 1 252 ? 5.707 38.812 2.285 1 98.81 252 VAL A CA 1
ATOM 1821 C C . VAL A 1 252 ? 4.414 39.156 1.555 1 98.81 252 VAL A C 1
ATOM 1823 O O . VAL A 1 252 ? 3.527 39.812 2.127 1 98.81 252 VAL A O 1
ATOM 1826 N N . GLU A 1 253 ? 4.32 38.75 0.311 1 98.75 253 GLU A N 1
ATOM 1827 C CA . GLU A 1 253 ? 3.174 39.062 -0.537 1 98.75 253 GLU A CA 1
ATOM 1828 C C . GLU A 1 253 ? 2.203 37.906 -0.599 1 98.75 253 GLU A C 1
ATOM 1830 O O . GLU A 1 253 ? 2.545 36.781 -0.201 1 98.75 253 GLU A O 1
ATOM 1835 N N . GLY A 1 254 ? 0.96 38.125 -1.011 1 98 254 GLY A N 1
ATOM 1836 C CA . GLY A 1 254 ? -0.029 37.094 -1.262 1 98 254 GLY A CA 1
ATOM 1837 C C . GLY A 1 254 ? -0.836 36.719 -0.03 1 98 254 GLY A C 1
ATOM 1838 O O . GLY A 1 254 ? -1.431 35.656 0.031 1 98 254 GLY A O 1
ATOM 1839 N N . LEU A 1 255 ? -0.783 37.625 0.949 1 98.5 255 LEU A N 1
ATOM 1840 C CA . LEU A 1 255 ? -1.492 37.344 2.193 1 98.5 255 LEU A CA 1
ATOM 1841 C C . LEU A 1 255 ? -2.75 38.188 2.303 1 98.5 255 LEU A C 1
ATOM 1843 O O . LEU A 1 255 ? -2.682 39.375 2.705 1 98.5 255 LEU A O 1
ATOM 1847 N N . PHE A 1 256 ? -3.836 37.594 2 1 97.75 256 PHE A N 1
ATOM 1848 C CA . PHE A 1 256 ? -5.129 38.25 2.039 1 97.75 256 PHE A CA 1
ATOM 1849 C C . PHE A 1 256 ? -5.98 37.75 3.188 1 97.75 256 PHE A C 1
ATOM 1851 O O . PHE A 1 256 ? -5.766 36.625 3.67 1 97.75 256 PHE A O 1
ATOM 1858 N N . PRO A 1 257 ? -6.922 38.562 3.676 1 96 257 PRO A N 1
ATOM 1859 C CA . PRO A 1 257 ? -7.812 38.094 4.734 1 96 257 PRO A CA 1
ATOM 1860 C C . PRO A 1 257 ? -8.516 36.781 4.371 1 96 257 PRO A C 1
ATOM 1862 O O . PRO A 1 257 ? -8.969 36.625 3.234 1 96 257 PRO A O 1
ATOM 1865 N N . SER A 1 258 ? -8.539 35.812 5.246 1 94.88 258 SER A N 1
ATOM 1866 C CA . SER A 1 258 ? -9.164 34.5 5.117 1 94.88 258 SER A CA 1
ATOM 1867 C C . SER A 1 258 ? -9.539 33.938 6.48 1 94.88 258 SER A C 1
ATOM 1869 O O . SER A 1 258 ? -9.445 34.625 7.496 1 94.88 258 SER A O 1
ATOM 1871 N N . ARG A 1 259 ? -10.008 32.719 6.516 1 95.12 259 ARG A N 1
ATOM 1872 C CA . ARG A 1 259 ? -10.438 32.125 7.77 1 95.12 259 ARG A CA 1
ATOM 1873 C C . ARG A 1 259 ? -9.266 31.438 8.477 1 95.12 259 ARG A C 1
ATOM 1875 O O . ARG A 1 259 ? -9.453 30.766 9.484 1 95.12 259 ARG A O 1
ATOM 1882 N N . GLN A 1 260 ? -8.062 31.641 7.914 1 96.62 260 GLN A N 1
ATOM 1883 C CA . GLN A 1 260 ? -6.883 31 8.5 1 96.62 260 GLN A CA 1
ATOM 1884 C C . GLN A 1 260 ? -6.574 31.578 9.875 1 96.62 260 GLN A C 1
ATOM 1886 O O . GLN A 1 260 ? -6.297 32.781 10.016 1 96.62 260 GLN A O 1
ATOM 1891 N N . GLY A 1 261 ? -6.574 30.688 10.852 1 96.38 261 GLY A N 1
ATOM 1892 C CA . GLY A 1 261 ? -6.234 31.141 12.188 1 96.38 261 GLY A CA 1
ATOM 1893 C C . GLY A 1 261 ? -4.809 31.641 12.312 1 96.38 261 GLY A C 1
ATOM 1894 O O . GLY A 1 261 ? -4.523 32.531 13.109 1 96.38 261 GLY A O 1
ATOM 1895 N N . ASP A 1 262 ? -3.936 31.203 11.461 1 97.75 262 ASP A N 1
ATOM 1896 C CA . ASP A 1 262 ? -2.504 31.484 11.562 1 97.75 262 ASP A CA 1
ATOM 1897 C C . ASP A 1 262 ? -2.188 32.906 11.125 1 97.75 262 ASP A C 1
ATOM 1899 O O . ASP A 1 262 ? -1.072 33.375 11.328 1 97.75 262 ASP A O 1
ATOM 1903 N N . SER A 1 263 ? -3.195 33.656 10.602 1 98.12 263 SER A N 1
ATOM 1904 C CA . SER A 1 263 ? -2.998 35.062 10.367 1 98.12 263 SER A CA 1
ATOM 1905 C C . SER A 1 263 ? -2.678 35.812 11.672 1 98.12 263 SER A C 1
ATOM 1907 O O . SER A 1 263 ? -2.156 36.906 11.641 1 98.12 263 SER A O 1
ATOM 1909 N N . ALA A 1 264 ? -2.887 35.094 12.766 1 98.06 264 ALA A N 1
ATOM 1910 C CA . ALA A 1 264 ? -2.588 35.625 14.094 1 98.06 264 ALA A CA 1
ATOM 1911 C C . ALA A 1 264 ? -1.107 36 14.219 1 98.06 264 ALA A C 1
ATOM 1913 O O . ALA A 1 264 ? -0.724 36.781 15.078 1 98.06 264 ALA A O 1
ATOM 1914 N N . ILE A 1 265 ? -0.291 35.438 13.359 1 98.62 265 ILE A N 1
ATOM 1915 C CA . ILE A 1 265 ? 1.146 35.688 13.414 1 98.62 265 ILE A CA 1
ATOM 1916 C C . ILE A 1 265 ? 1.416 37.188 13.258 1 98.62 265 ILE A C 1
ATOM 1918 O O . ILE A 1 265 ? 2.357 37.719 13.852 1 98.62 265 ILE A O 1
ATOM 1922 N N . VAL A 1 266 ? 0.603 37.906 12.508 1 98.44 266 VAL A N 1
ATOM 1923 C CA . VAL A 1 266 ? 0.753 39.344 12.273 1 98.44 266 VAL A CA 1
ATOM 1924 C C . VAL A 1 266 ? 0.606 40.094 13.586 1 98.44 266 VAL A C 1
ATOM 1926 O O . VAL A 1 266 ? 1.475 40.875 13.953 1 98.44 266 VAL A O 1
ATOM 1929 N N . ASP A 1 267 ? -0.422 39.812 14.312 1 98.12 267 ASP A N 1
ATOM 1930 C CA . ASP A 1 267 ? -0.689 40.469 15.578 1 98.12 267 ASP A CA 1
ATOM 1931 C C . ASP A 1 267 ? 0.317 40.062 16.641 1 98.12 267 ASP A C 1
ATOM 1933 O O . ASP A 1 267 ? 0.737 40.875 17.469 1 98.12 267 ASP A O 1
ATOM 1937 N N . ILE A 1 268 ? 0.644 38.781 16.656 1 98.38 268 ILE A N 1
ATOM 1938 C CA . ILE A 1 268 ? 1.583 38.25 17.641 1 98.38 268 ILE A CA 1
ATOM 1939 C C . ILE A 1 268 ? 2.922 39 17.5 1 98.38 268 ILE A C 1
ATOM 1941 O O . ILE A 1 268 ? 3.496 39.438 18.5 1 98.38 268 ILE A O 1
ATOM 1945 N N . LEU A 1 269 ? 3.42 39.125 16.281 1 98.44 269 LEU A N 1
ATOM 1946 C CA . LEU A 1 269 ? 4.684 39.812 16.031 1 98.44 269 LEU A CA 1
ATOM 1947 C C . LEU A 1 269 ? 4.59 41.281 16.484 1 98.44 269 LEU A C 1
ATOM 1949 O O . LEU A 1 269 ? 5.52 41.781 17.094 1 98.44 269 LEU A O 1
ATOM 1953 N N . ARG A 1 270 ? 3.463 41.875 16.172 1 97.81 270 ARG A N 1
ATOM 1954 C CA . ARG A 1 270 ? 3.24 43.25 16.594 1 97.81 270 ARG A CA 1
ATOM 1955 C C . ARG A 1 270 ? 3.285 43.375 18.125 1 97.81 270 ARG A C 1
ATOM 1957 O O . ARG A 1 270 ? 3.928 44.281 18.656 1 97.81 270 ARG A O 1
ATOM 1964 N N . GLU A 1 271 ? 2.621 42.5 18.766 1 97.75 271 GLU A N 1
ATOM 1965 C CA . GLU A 1 271 ? 2.527 42.5 20.219 1 97.75 271 GLU A CA 1
ATOM 1966 C C . GLU A 1 271 ? 3.889 42.25 20.859 1 97.75 271 GLU A C 1
ATOM 1968 O O . GLU A 1 271 ? 4.164 42.75 21.953 1 97.75 271 GLU A O 1
ATOM 1973 N N . MET A 1 272 ? 4.703 41.5 20.172 1 98.06 272 MET A N 1
ATOM 1974 C CA . MET A 1 272 ? 6.035 41.219 20.688 1 98.06 272 MET A CA 1
ATOM 1975 C C . MET A 1 272 ? 6.98 42.375 20.453 1 98.06 272 MET A C 1
ATOM 1977 O O . MET A 1 272 ? 8.078 42.438 21.016 1 98.06 272 MET A O 1
ATOM 1981 N N . GLY A 1 273 ? 6.57 43.312 19.594 1 97.38 273 GLY A N 1
ATOM 1982 C CA . GLY A 1 273 ? 7.352 44.562 19.484 1 97.38 273 GLY A CA 1
ATOM 1983 C C . GLY A 1 273 ? 7.875 44.812 18.094 1 97.38 273 GLY A C 1
ATOM 1984 O O . GLY A 1 273 ? 8.469 45.844 17.828 1 97.38 273 GLY A O 1
ATOM 1985 N N . ALA A 1 274 ? 7.652 43.875 17.141 1 97.88 274 ALA A N 1
ATOM 1986 C CA . ALA A 1 274 ? 8.086 44.125 15.766 1 97.88 274 ALA A CA 1
ATOM 1987 C C . ALA A 1 274 ? 7.246 45.188 15.094 1 97.88 274 ALA A C 1
ATOM 1989 O O . ALA A 1 274 ? 6.102 45.438 15.492 1 97.88 274 ALA A O 1
ATOM 1990 N N . GLU A 1 275 ? 7.836 45.906 14.156 1 97.88 275 GLU A N 1
ATOM 1991 C CA . GLU A 1 275 ? 7.059 46.781 13.281 1 97.88 275 GLU A CA 1
ATOM 1992 C C . GLU A 1 275 ? 6.398 45.969 12.164 1 97.88 275 GLU A C 1
ATOM 1994 O O . GLU A 1 275 ? 7.082 45.406 11.305 1 97.88 275 GLU A O 1
ATOM 1999 N N . VAL A 1 276 ? 5.086 45.906 12.188 1 98.25 276 VAL A N 1
ATOM 2000 C CA . VAL A 1 276 ? 4.359 45.094 11.219 1 98.25 276 VAL A CA 1
ATOM 2001 C C . VAL A 1 276 ? 3.287 45.938 10.539 1 98.25 276 VAL A C 1
ATOM 2003 O O . VAL A 1 276 ? 2.537 46.656 11.203 1 98.25 276 VAL A O 1
ATOM 2006 N N . SER A 1 277 ? 3.285 45.969 9.273 1 98.31 277 SER A N 1
ATOM 2007 C CA . SER A 1 277 ? 2.207 46.562 8.477 1 98.31 277 SER A CA 1
ATOM 2008 C C . SER A 1 277 ? 1.593 45.531 7.539 1 98.31 277 SER A C 1
ATOM 2010 O O . SER A 1 277 ? 2.312 44.781 6.875 1 98.31 277 SER A O 1
ATOM 2012 N N . TRP A 1 278 ? 0.311 45.375 7.574 1 98.5 278 TRP A N 1
ATOM 2013 C CA . TRP A 1 278 ? -0.427 44.469 6.695 1 98.5 278 TRP A CA 1
ATOM 2014 C C . TRP A 1 278 ? -1.401 45.25 5.816 1 98.5 278 TRP A C 1
ATOM 2016 O O . TRP A 1 278 ? -2.416 45.75 6.301 1 98.5 278 TRP A O 1
ATOM 2026 N N . ASP A 1 279 ? -1.042 45.406 4.543 1 98.31 279 ASP A N 1
ATOM 2027 C CA . ASP A 1 279 ? -1.985 45.938 3.562 1 98.31 279 ASP A CA 1
ATOM 2028 C C . ASP A 1 279 ? -2.92 44.844 3.055 1 98.31 279 ASP A C 1
ATOM 2030 O O . ASP A 1 279 ? -2.578 44.125 2.129 1 98.31 279 ASP A O 1
ATOM 2034 N N . MET A 1 280 ? -4.09 44.812 3.596 1 97.38 280 MET A N 1
ATOM 2035 C CA . MET A 1 280 ? -5.047 43.75 3.344 1 97.38 280 MET A CA 1
ATOM 2036 C C . MET A 1 280 ? -5.559 43.781 1.908 1 97.38 280 MET A C 1
ATOM 2038 O O . MET A 1 280 ? -6.039 42.781 1.378 1 97.38 280 MET A O 1
ATOM 2042 N N . GLU A 1 281 ? -5.48 44.969 1.27 1 97.12 281 GLU A N 1
ATOM 2043 C CA . GLU A 1 281 ? -5.938 45.125 -0.108 1 97.12 281 GLU A CA 1
ATOM 2044 C C . GLU A 1 281 ? -4.914 44.562 -1.096 1 97.12 281 GLU A C 1
ATOM 2046 O O . GLU A 1 281 ? -5.266 43.844 -2.023 1 97.12 281 GLU A O 1
ATOM 2051 N N . SER A 1 282 ? -3.68 44.844 -0.852 1 97.31 282 SER A N 1
ATOM 2052 C CA . SER A 1 282 ? -2.625 44.406 -1.751 1 97.31 282 SER A CA 1
ATOM 2053 C C . SER A 1 282 ? -2.094 43.031 -1.328 1 97.31 282 SER A C 1
ATOM 2055 O O . SER A 1 282 ? -1.396 42.375 -2.096 1 97.31 282 SER A O 1
ATOM 2057 N N . GLY A 1 283 ? -2.412 42.656 -0.122 1 98.19 283 GLY A N 1
ATOM 2058 C CA . GLY A 1 283 ? -1.962 41.375 0.399 1 98.19 283 GLY A CA 1
ATOM 2059 C C . GLY A 1 283 ? -0.503 41.375 0.816 1 98.19 283 GLY A C 1
ATOM 2060 O O . GLY A 1 283 ? 0.175 40.344 0.727 1 98.19 283 GLY A O 1
ATOM 2061 N N . GLU A 1 284 ? 0.036 42.5 1.16 1 98.5 284 GLU A N 1
ATOM 2062 C CA . GLU A 1 284 ? 1.438 42.625 1.544 1 98.5 284 GLU A CA 1
ATOM 2063 C C . GLU A 1 284 ? 1.584 42.812 3.055 1 98.5 284 GLU A C 1
ATOM 2065 O O . GLU A 1 284 ? 0.926 43.656 3.658 1 98.5 284 GLU A O 1
ATOM 2070 N N . VAL A 1 285 ? 2.414 41.969 3.623 1 98.81 285 VAL A N 1
ATOM 2071 C CA . VAL A 1 285 ? 2.783 42.125 5.027 1 98.81 285 VAL A CA 1
ATOM 2072 C C . VAL A 1 285 ? 4.262 42.469 5.133 1 98.81 285 VAL A C 1
ATOM 2074 O O . VAL A 1 285 ? 5.125 41.75 4.629 1 98.81 285 VAL A O 1
ATOM 2077 N N . ARG A 1 286 ? 4.547 43.594 5.719 1 98.56 286 ARG A N 1
ATOM 2078 C CA . ARG A 1 286 ? 5.914 44.031 5.953 1 98.56 286 ARG A CA 1
ATOM 2079 C C . ARG A 1 286 ? 6.273 43.938 7.434 1 98.56 286 ARG A C 1
ATOM 2081 O O . ARG A 1 286 ? 5.5 44.375 8.289 1 98.56 286 ARG A O 1
ATOM 2088 N N . VAL A 1 287 ? 7.367 43.312 7.668 1 98.5 287 VAL A N 1
ATOM 2089 C CA . VAL A 1 287 ? 7.855 43.188 9.039 1 98.5 287 VAL A CA 1
ATOM 2090 C C . VAL A 1 287 ? 9.281 43.719 9.133 1 98.5 287 VAL A C 1
ATOM 2092 O O . VAL A 1 287 ? 10.102 43.5 8.242 1 98.5 287 VAL A O 1
ATOM 2095 N N . SER A 1 288 ? 9.516 44.5 10.109 1 96.75 288 SER A N 1
ATOM 2096 C CA . SER A 1 288 ? 10.859 44.938 10.477 1 96.75 288 SER A CA 1
ATOM 2097 C C . SER A 1 288 ? 11.156 44.625 11.938 1 96.75 288 SER A C 1
ATOM 2099 O O . SER A 1 288 ? 10.367 44.969 12.82 1 96.75 288 SER A O 1
ATOM 2101 N N . GLY A 1 289 ? 12.32 44.031 12.047 1 86.81 289 GLY A N 1
ATOM 2102 C CA . GLY A 1 289 ? 12.695 43.531 13.359 1 86.81 289 GLY A CA 1
ATOM 2103 C C . GLY A 1 289 ? 12.992 44.656 14.344 1 86.81 289 GLY A C 1
ATOM 2104 O O . GLY A 1 289 ? 13.352 45.75 13.945 1 86.81 289 GLY A O 1
ATOM 2105 N N . ALA A 1 290 ? 12.703 44.344 15.555 1 84.5 290 ALA A N 1
ATOM 2106 C CA . ALA A 1 290 ? 13.086 45.156 16.719 1 84.5 290 ALA A CA 1
ATOM 2107 C C . ALA A 1 290 ? 13.438 44.25 17.906 1 84.5 290 ALA A C 1
ATOM 2109 O O . ALA A 1 290 ? 13.539 43.031 17.75 1 84.5 290 ALA A O 1
ATOM 2110 N N . ASP A 1 291 ? 13.836 44.906 18.984 1 91.88 291 ASP A N 1
ATOM 2111 C CA . ASP A 1 291 ? 14.008 44.156 20.219 1 91.88 291 ASP A CA 1
ATOM 2112 C C . ASP A 1 291 ? 12.672 43.562 20.688 1 91.88 291 ASP A C 1
ATOM 2114 O O . ASP A 1 291 ? 11.883 44.25 21.328 1 91.88 291 ASP A O 1
ATOM 2118 N N . LEU A 1 292 ? 12.469 42.281 20.328 1 97.69 292 LEU A N 1
ATOM 2119 C CA . LEU A 1 292 ? 11.227 41.594 20.672 1 97.69 292 LEU A CA 1
ATOM 2120 C C . LEU A 1 292 ? 11.133 41.344 22.172 1 97.69 292 LEU A C 1
ATOM 2122 O O . LEU A 1 292 ? 12.156 41.188 22.844 1 97.69 292 LEU A O 1
ATOM 2126 N N . ARG A 1 293 ? 9.93 41.344 22.656 1 98.12 293 ARG A N 1
ATOM 2127 C CA . ARG A 1 293 ? 9.664 41.031 24.062 1 98.12 293 ARG A CA 1
ATOM 2128 C C . ARG A 1 293 ? 8.75 39.844 24.203 1 98.12 293 ARG A C 1
ATOM 2130 O O . ARG A 1 293 ? 7.809 39.656 23.422 1 98.12 293 ARG A O 1
ATOM 2137 N N . GLY A 1 294 ? 9.07 39.031 25.156 1 97.81 294 GLY A N 1
ATOM 2138 C CA . GLY A 1 294 ? 8.281 37.844 25.422 1 97.81 294 GLY A CA 1
ATOM 2139 C C . GLY A 1 294 ? 6.844 38.156 25.797 1 97.81 294 GLY A C 1
ATOM 2140 O O . GLY A 1 294 ? 6.551 39.219 26.328 1 97.81 294 GLY A O 1
ATOM 2141 N N . ARG A 1 295 ? 5.922 37.188 25.5 1 97.75 295 ARG A N 1
ATOM 2142 C CA . ARG A 1 295 ? 4.5 37.312 25.812 1 97.75 295 ARG A CA 1
ATOM 2143 C C . ARG A 1 295 ? 3.898 35.938 26.109 1 97.75 295 ARG A C 1
ATOM 2145 O O . ARG A 1 295 ? 4.492 34.906 25.797 1 97.75 295 ARG A O 1
ATOM 2152 N N . GLU A 1 296 ? 2.771 36 26.781 1 98.38 296 GLU A N 1
ATOM 2153 C CA . GLU A 1 296 ? 1.942 34.781 26.875 1 98.38 296 GLU A CA 1
ATOM 2154 C C . GLU A 1 296 ? 1.062 34.625 25.641 1 98.38 296 GLU A C 1
ATOM 2156 O O . GLU A 1 296 ? 0.354 35.562 25.25 1 98.38 296 GLU A O 1
ATOM 2161 N N . ILE A 1 297 ? 1.149 33.5 24.984 1 98.25 297 ILE A N 1
ATOM 2162 C CA . ILE A 1 297 ? 0.457 33.281 23.719 1 98.25 297 ILE A CA 1
ATOM 2163 C C . ILE A 1 297 ? -0.433 32.062 23.828 1 98.25 297 ILE A C 1
ATOM 2165 O O . ILE A 1 297 ? 0.027 30.984 24.234 1 98.25 297 ILE A O 1
ATOM 2169 N N . ASP A 1 298 ? -1.719 32.156 23.531 1 97.38 298 ASP A N 1
ATOM 2170 C CA . ASP A 1 298 ? -2.662 31.047 23.438 1 97.38 298 ASP A CA 1
ATOM 2171 C C . ASP A 1 298 ? -2.617 30.422 22.047 1 97.38 298 ASP A C 1
ATOM 2173 O O . ASP A 1 298 ? -3.047 31.016 21.062 1 97.38 298 ASP A O 1
ATOM 2177 N N . ALA A 1 299 ? -2.109 29.172 21.953 1 95.94 299 ALA A N 1
ATOM 2178 C CA . ALA A 1 299 ? -1.902 28.531 20.672 1 95.94 299 ALA A CA 1
ATOM 2179 C C . ALA A 1 299 ? -3.047 27.562 20.344 1 95.94 299 ALA A C 1
ATOM 2181 O O . ALA A 1 299 ? -2.971 26.797 19.391 1 95.94 299 ALA A O 1
ATOM 2182 N N . SER A 1 300 ? -4.219 27.609 21.047 1 94.5 300 SER A N 1
ATOM 2183 C CA . SER A 1 300 ? -5.336 26.688 20.875 1 94.5 300 SER A CA 1
ATOM 2184 C C . SER A 1 300 ? -5.887 26.75 19.453 1 94.5 300 SER A C 1
ATOM 2186 O O . SER A 1 300 ? -6.355 25.734 18.922 1 94.5 300 SER A O 1
ATOM 2188 N N . GLN A 1 301 ? -5.766 27.938 18.844 1 94.06 301 GLN A N 1
ATOM 2189 C CA . GLN A 1 301 ? -6.367 28.125 17.516 1 94.06 301 GLN A CA 1
ATOM 2190 C C . GLN A 1 301 ? -5.301 28.172 16.422 1 94.06 301 GLN A C 1
ATOM 2192 O O . GLN A 1 301 ? -5.621 28.234 15.242 1 94.06 301 GLN A O 1
ATOM 2197 N N . THR A 1 302 ? -3.996 28.109 16.828 1 96 302 THR A N 1
ATOM 2198 C CA . THR A 1 302 ? -2.902 28.266 15.875 1 96 302 THR A CA 1
ATOM 2199 C C . THR A 1 302 ? -1.797 27.25 16.156 1 96 302 THR A C 1
ATOM 2201 O O . THR A 1 302 ? -0.628 27.625 16.281 1 96 302 THR A O 1
ATOM 2204 N N . PRO A 1 303 ? -2.209 25.984 16.141 1 94.12 303 PRO A N 1
ATOM 2205 C CA . PRO A 1 303 ? -1.225 24.969 16.516 1 94.12 303 PRO A CA 1
ATOM 2206 C C . PRO A 1 303 ? -0.003 24.969 15.602 1 94.12 303 PRO A C 1
ATOM 2208 O O . PRO A 1 303 ? 1.108 24.672 16.047 1 94.12 303 PRO A O 1
ATOM 2211 N N . ASP A 1 304 ? -0.126 25.344 14.367 1 96 304 ASP A N 1
ATOM 2212 C CA . ASP A 1 304 ? 0.951 25.25 13.383 1 96 304 ASP A CA 1
ATOM 2213 C C . ASP A 1 304 ? 1.98 26.359 13.586 1 96 304 ASP A C 1
ATOM 2215 O O . ASP A 1 304 ? 3.078 26.297 13.031 1 96 304 ASP A O 1
ATOM 2219 N N . LEU A 1 305 ? 1.702 27.344 14.461 1 98.38 305 LEU A N 1
ATOM 2220 C CA . LEU A 1 305 ? 2.627 28.438 14.727 1 98.38 305 LEU A CA 1
ATOM 2221 C C . LEU A 1 305 ? 3.562 28.094 15.883 1 98.38 305 LEU A C 1
ATOM 2223 O O . LEU A 1 305 ? 4.562 28.781 16.109 1 98.38 305 LEU A O 1
ATOM 2227 N N . VAL A 1 306 ? 3.258 27.016 16.609 1 98.5 306 VAL A N 1
ATOM 2228 C CA . VAL A 1 306 ? 3.932 26.734 17.875 1 98.5 306 VAL A CA 1
ATOM 2229 C C . VAL A 1 306 ? 5.441 26.656 17.641 1 98.5 306 VAL A C 1
ATOM 2231 O O . VAL A 1 306 ? 6.215 27.266 18.391 1 98.5 306 VAL A O 1
ATOM 2234 N N . PRO A 1 307 ? 5.902 25.953 16.578 1 98.75 307 PRO A N 1
ATOM 2235 C CA . PRO A 1 307 ? 7.355 25.922 16.391 1 98.75 307 PRO A CA 1
ATOM 2236 C C . PRO A 1 307 ? 7.945 27.297 16.109 1 98.75 307 PRO A C 1
ATOM 2238 O O . PRO A 1 307 ? 8.992 27.656 16.672 1 98.75 307 PRO A O 1
ATOM 2241 N N . THR A 1 308 ? 7.301 28.109 15.273 1 98.75 308 THR A N 1
ATOM 2242 C CA . THR A 1 308 ? 7.746 29.453 14.984 1 98.75 308 THR A CA 1
ATOM 2243 C C . THR A 1 308 ? 7.785 30.297 16.25 1 98.75 308 THR A C 1
ATOM 2245 O O . THR A 1 308 ? 8.758 31.016 16.5 1 98.75 308 THR A O 1
ATOM 2248 N N . LEU A 1 309 ? 6.742 30.203 17.062 1 98.88 309 LEU A N 1
ATOM 2249 C CA . LEU A 1 309 ? 6.617 30.984 18.297 1 98.88 309 LEU A CA 1
ATOM 2250 C C . LEU A 1 309 ? 7.695 30.578 19.297 1 98.88 309 LEU A C 1
ATOM 2252 O O . LEU A 1 309 ? 8.188 31.422 20.062 1 98.88 309 LEU A O 1
ATOM 2256 N N . ALA A 1 310 ? 8.016 29.281 19.312 1 98.88 310 ALA A N 1
ATOM 2257 C CA . ALA A 1 310 ? 9.062 28.797 20.203 1 98.88 310 ALA A CA 1
ATOM 2258 C C . ALA A 1 310 ? 10.398 29.484 19.906 1 98.88 310 ALA A C 1
ATOM 2260 O O . ALA A 1 310 ? 11.109 29.891 20.828 1 98.88 310 ALA A O 1
ATOM 2261 N N . VAL A 1 311 ? 10.75 29.625 18.672 1 98.81 311 VAL A N 1
ATOM 2262 C CA . VAL A 1 311 ? 12 30.266 18.297 1 98.81 311 VAL A CA 1
ATOM 2263 C C . VAL A 1 311 ? 11.953 31.75 18.656 1 98.81 311 VAL A C 1
ATOM 2265 O O . VAL A 1 311 ? 12.922 32.281 19.188 1 98.81 311 VAL A O 1
ATOM 2268 N N . LEU A 1 312 ? 10.805 32.438 18.312 1 98.75 312 LEU A N 1
ATOM 2269 C CA . LEU A 1 312 ? 10.648 33.844 18.672 1 98.75 312 LEU A CA 1
ATOM 2270 C C . LEU A 1 312 ? 10.844 34.031 20.172 1 98.75 312 LEU A C 1
ATOM 2272 O O . LEU A 1 312 ? 11.531 34.969 20.594 1 98.75 312 LEU A O 1
ATOM 2276 N N . GLY A 1 313 ? 10.234 33.156 20.969 1 98.62 313 GLY A N 1
ATOM 2277 C CA . GLY A 1 313 ? 10.352 33.25 22.406 1 98.62 313 GLY A CA 1
ATOM 2278 C C . GLY A 1 313 ? 11.766 33.031 22.906 1 98.62 313 GLY A C 1
ATOM 2279 O O . GLY A 1 313 ? 12.18 33.656 23.891 1 98.62 313 GLY A O 1
ATOM 2280 N N . ALA A 1 314 ? 12.516 32.156 22.234 1 98.56 314 ALA A N 1
ATOM 2281 C CA . ALA A 1 314 ? 13.883 31.844 22.641 1 98.56 314 ALA A CA 1
ATOM 2282 C C . ALA A 1 314 ? 14.812 33.031 22.438 1 98.56 314 ALA A C 1
ATOM 2284 O O . ALA A 1 314 ? 15.867 33.125 23.078 1 98.56 314 ALA A O 1
ATOM 2285 N N . VAL A 1 315 ? 14.461 33.938 21.578 1 98 315 VAL A N 1
ATOM 2286 C CA . VAL A 1 315 ? 15.336 35.031 21.219 1 98 315 VAL A CA 1
ATOM 2287 C C . VAL A 1 315 ? 14.844 36.312 21.891 1 98 315 VAL A C 1
ATOM 2289 O O . VAL A 1 315 ? 15.633 37.219 22.203 1 98 315 VAL A O 1
ATOM 2292 N N . ALA A 1 316 ? 13.547 36.5 22.109 1 97.94 316 ALA A N 1
ATOM 2293 C CA . ALA A 1 316 ? 12.914 37.688 22.625 1 97.94 316 ALA A CA 1
ATOM 2294 C C . ALA A 1 316 ? 13.375 37.969 24.062 1 97.94 316 ALA A C 1
ATOM 2296 O O . ALA A 1 316 ? 13.672 37.062 24.812 1 97.94 316 ALA A O 1
ATOM 2297 N N . GLU A 1 317 ? 13.406 39.219 24.391 1 97.88 317 GLU A N 1
ATOM 2298 C CA . GLU A 1 317 ? 13.719 39.594 25.766 1 97.88 317 GLU A CA 1
ATOM 2299 C C . GLU A 1 317 ? 12.578 39.219 26.719 1 97.88 317 GLU A C 1
ATOM 2301 O O . GLU A 1 317 ? 11.414 39.531 26.438 1 97.88 317 GLU A O 1
ATOM 2306 N N . GLY A 1 318 ? 12.977 38.562 27.781 1 98 318 GLY A N 1
ATOM 2307 C CA . GLY A 1 318 ? 11.977 38.188 28.781 1 98 318 GLY A CA 1
ATOM 2308 C C . GLY A 1 318 ? 11.375 36.812 28.547 1 98 318 GLY A C 1
ATOM 2309 O O . GLY A 1 318 ? 11.953 36 27.844 1 98 318 GLY A O 1
ATOM 2310 N N . ARG A 1 319 ? 10.242 36.594 29.203 1 98.19 319 ARG A N 1
ATOM 2311 C CA . ARG A 1 319 ? 9.641 35.25 29.234 1 98.19 319 ARG A CA 1
ATOM 2312 C C . ARG A 1 319 ? 8.5 35.156 28.234 1 98.19 319 ARG A C 1
ATOM 2314 O O . ARG A 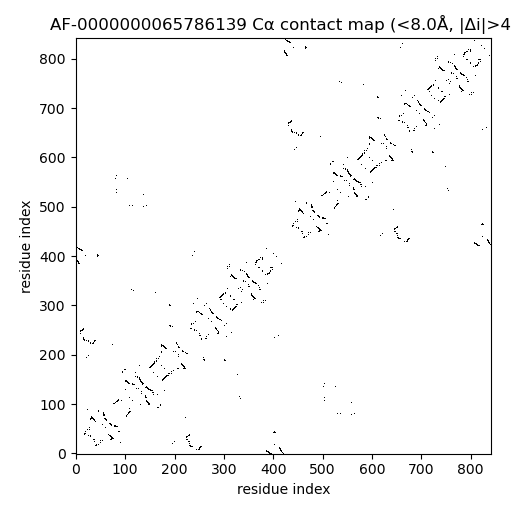1 319 ? 7.668 36.062 28.125 1 98.19 319 ARG A O 1
ATOM 2321 N N . THR A 1 320 ? 8.492 34.188 27.422 1 98.62 320 THR A N 1
ATOM 2322 C CA . THR A 1 320 ? 7.398 33.812 26.531 1 98.62 320 THR A CA 1
ATOM 2323 C C . THR A 1 320 ? 6.746 32.5 27 1 98.62 320 THR A C 1
ATOM 2325 O O . THR A 1 320 ? 7.434 31.531 27.297 1 98.62 320 THR A O 1
ATOM 2328 N N . VAL A 1 321 ? 5.422 32.5 27.172 1 98.81 321 VAL A N 1
ATOM 2329 C CA . VAL A 1 321 ? 4.672 31.297 27.531 1 98.81 321 VAL A CA 1
ATOM 2330 C C . VAL A 1 321 ? 3.699 30.938 26.406 1 98.81 321 VAL A C 1
ATOM 2332 O O . VAL A 1 321 ? 2.828 31.734 26.062 1 98.81 321 VAL A O 1
ATOM 2335 N N . ILE A 1 322 ? 3.859 29.797 25.781 1 98.62 322 ILE A N 1
ATOM 2336 C CA . ILE A 1 322 ? 2.924 29.234 24.812 1 98.62 322 ILE A CA 1
ATOM 2337 C C . ILE A 1 322 ? 2.037 28.203 25.5 1 98.62 322 ILE A C 1
ATOM 2339 O O . ILE A 1 322 ? 2.535 27.219 26.047 1 98.62 322 ILE A O 1
ATOM 2343 N N . LYS A 1 323 ? 0.759 28.406 25.453 1 98 323 LYS A N 1
ATOM 2344 C CA . LYS A 1 323 ? -0.131 27.531 26.203 1 98 323 LYS A CA 1
ATOM 2345 C C . LYS A 1 323 ? -1.232 26.969 25.312 1 98 323 LYS A C 1
ATOM 2347 O O . LYS A 1 323 ? -1.39 27.406 24.172 1 98 323 LYS A O 1
ATOM 2352 N N . ASN A 1 324 ? -1.951 25.922 25.781 1 96 324 ASN A N 1
ATOM 2353 C CA . ASN A 1 324 ? -3.107 25.281 25.156 1 96 324 ASN A CA 1
ATOM 2354 C C . ASN A 1 324 ? -2.746 24.656 23.812 1 96 324 ASN A C 1
ATOM 2356 O O . ASN A 1 324 ? -3.492 24.781 22.844 1 96 324 ASN A O 1
ATOM 2360 N N . ALA A 1 325 ? -1.541 23.969 23.781 1 95.56 325 ALA A N 1
ATOM 2361 C CA . ALA A 1 325 ? -1.037 23.406 22.531 1 95.56 325 ALA A CA 1
ATOM 2362 C C . ALA A 1 325 ? -0.84 21.891 22.672 1 95.56 325 ALA A C 1
ATOM 2364 O O . ALA A 1 325 ? 0.027 21.312 22.016 1 95.56 325 ALA A O 1
ATOM 2365 N N . GLU A 1 326 ? -1.624 21.25 23.578 1 94.12 326 GLU A N 1
ATOM 2366 C CA . GLU A 1 326 ? -1.447 19.812 23.828 1 94.12 326 GLU A CA 1
ATOM 2367 C C . GLU A 1 326 ? -1.6 19 22.547 1 94.12 326 GLU A C 1
ATOM 2369 O O . GLU A 1 326 ? -0.891 18.016 22.344 1 94.12 326 GLU A O 1
ATOM 2374 N N . HIS A 1 327 ? -2.463 19.391 21.688 1 90.94 327 HIS A N 1
ATOM 2375 C CA . HIS A 1 327 ? -2.807 18.625 20.484 1 90.94 327 HIS A CA 1
ATOM 2376 C C . HIS A 1 327 ? -1.672 18.656 19.469 1 90.94 327 HIS A C 1
ATOM 2378 O O . HIS A 1 327 ? -1.638 17.844 18.547 1 90.94 327 HIS A O 1
ATOM 2384 N N . VAL A 1 328 ? -0.647 19.562 19.688 1 94.38 328 VAL A N 1
ATOM 2385 C CA . VAL A 1 328 ? 0.484 19.688 18.766 1 94.38 328 VAL A CA 1
ATOM 2386 C C . VAL A 1 328 ? 1.462 18.531 19 1 94.38 328 VAL A C 1
ATOM 2388 O O . VAL A 1 328 ? 2.326 18.266 18.172 1 94.38 328 VAL A O 1
ATOM 2391 N N . ARG A 1 329 ? 1.238 17.766 20.125 1 94.75 329 ARG A N 1
ATOM 2392 C CA . ARG A 1 329 ? 2.061 16.609 20.453 1 94.75 329 ARG A CA 1
ATOM 2393 C C . ARG A 1 329 ? 1.717 15.43 19.562 1 94.75 329 ARG A C 1
ATOM 2395 O O . ARG A 1 329 ? 2.479 14.461 19.484 1 94.75 329 ARG A O 1
ATOM 2402 N N . HIS A 1 330 ? 0.524 15.477 18.828 1 90.88 330 HIS A N 1
ATOM 2403 C CA . HIS A 1 330 ? 0.028 14.328 18.078 1 90.88 330 HIS A CA 1
ATOM 2404 C C . HIS A 1 330 ? 0.071 14.594 16.578 1 90.88 330 HIS A C 1
ATOM 2406 O O . HIS A 1 330 ? -0.636 13.938 15.805 1 90.88 330 HIS A O 1
ATOM 2412 N N . LYS A 1 331 ? 0.877 15.5 16.156 1 92.75 331 LYS A N 1
ATOM 2413 C CA . LYS A 1 331 ? 1.062 15.812 14.742 1 92.75 331 LYS A CA 1
ATOM 2414 C C . LYS A 1 331 ? 2.119 14.906 14.117 1 92.75 331 LYS A C 1
ATOM 2416 O O . LYS A 1 331 ? 2.172 13.711 14.414 1 92.75 331 LYS A O 1
ATOM 2421 N N . GLU A 1 332 ? 2.898 15.344 13.156 1 92.75 332 GLU A N 1
ATOM 2422 C CA . GLU A 1 332 ? 3.949 14.531 12.547 1 92.75 332 GLU A CA 1
ATOM 2423 C C . GLU A 1 332 ? 4.93 14.023 13.602 1 92.75 332 GLU A C 1
ATOM 2425 O O . GLU A 1 332 ? 5.469 12.922 13.469 1 92.75 332 GLU A O 1
ATOM 2430 N N . THR A 1 333 ? 5.188 14.875 14.57 1 95.69 333 THR A N 1
ATOM 2431 C CA . THR A 1 333 ? 5.988 14.562 15.75 1 95.69 333 THR A CA 1
ATOM 2432 C C . THR A 1 333 ? 5.434 15.273 16.984 1 95.69 333 THR A C 1
ATOM 2434 O O . THR A 1 333 ? 4.457 16.016 16.891 1 95.69 333 THR A O 1
ATOM 2437 N N . ASP A 1 334 ? 5.926 14.914 18.172 1 97.25 334 ASP A N 1
ATOM 2438 C CA . ASP A 1 334 ? 5.676 15.75 19.344 1 97.25 334 ASP A CA 1
ATOM 2439 C C . ASP A 1 334 ? 6.426 17.078 19.25 1 97.25 334 ASP A C 1
ATOM 2441 O O . ASP A 1 334 ? 7.551 17.188 19.734 1 97.25 334 ASP A O 1
ATOM 2445 N N . ARG A 1 335 ? 5.758 18.047 18.672 1 98 335 ARG A N 1
ATOM 2446 C CA . ARG A 1 335 ? 6.434 19.297 18.328 1 98 335 ARG A CA 1
ATOM 2447 C C . ARG A 1 335 ? 6.836 20.062 19.562 1 98 335 ARG A C 1
ATOM 2449 O O . ARG A 1 335 ? 7.828 20.797 19.562 1 98 335 ARG A O 1
ATOM 2456 N N . ILE A 1 336 ? 6.059 19.938 20.656 1 98.56 336 ILE A N 1
ATOM 2457 C CA . ILE A 1 336 ? 6.434 20.578 21.906 1 98.56 336 ILE A CA 1
ATOM 2458 C C . ILE A 1 336 ? 7.773 20.016 22.391 1 98.56 336 ILE A C 1
ATOM 2460 O O . ILE A 1 336 ? 8.695 20.781 22.688 1 98.56 336 ILE A O 1
ATOM 2464 N N . HIS A 1 337 ? 7.836 18.703 22.406 1 98.62 337 HIS A N 1
ATOM 2465 C CA . HIS A 1 337 ? 9.055 18.047 22.859 1 98.62 337 HIS A CA 1
ATOM 2466 C C . HIS A 1 337 ? 10.219 18.344 21.922 1 98.62 337 HIS A C 1
ATOM 2468 O O . HIS A 1 337 ? 11.328 18.641 22.375 1 98.62 337 HIS A O 1
ATOM 2474 N N . ALA A 1 338 ? 10 18.266 20.641 1 98.62 338 ALA A N 1
ATOM 2475 C CA . ALA A 1 338 ? 11.047 18.484 19.641 1 98.62 338 ALA A CA 1
ATOM 2476 C C . ALA A 1 338 ? 11.664 19.875 19.797 1 98.62 338 ALA A C 1
ATOM 2478 O O . ALA A 1 338 ? 12.883 20.016 19.812 1 98.62 338 ALA A O 1
ATOM 2479 N N . MET A 1 339 ? 10.82 20.891 19.938 1 98.81 339 MET A N 1
ATOM 2480 C CA . MET A 1 339 ? 11.312 22.266 20.062 1 98.81 339 MET A CA 1
ATOM 2481 C C . MET A 1 339 ? 12.055 22.469 21.375 1 98.81 339 MET A C 1
ATOM 2483 O O . MET A 1 339 ? 13.078 23.156 21.406 1 98.81 339 MET A O 1
ATOM 2487 N N . ALA A 1 340 ? 11.516 21.875 22.453 1 98.81 340 ALA A N 1
ATOM 2488 C CA . ALA A 1 340 ? 12.18 21.984 23.75 1 98.81 340 ALA A CA 1
ATOM 2489 C C . ALA A 1 340 ? 13.586 21.391 23.703 1 98.81 340 ALA A C 1
ATOM 2491 O O . ALA A 1 340 ? 14.547 22.031 24.141 1 98.81 340 ALA A O 1
ATOM 2492 N N . VAL A 1 341 ? 13.719 20.219 23.109 1 98.81 341 VAL A N 1
ATOM 2493 C CA . VAL A 1 341 ? 14.984 19.484 23.078 1 98.81 341 VAL A CA 1
ATOM 2494 C C . VAL A 1 341 ? 15.984 20.219 22.188 1 98.81 341 VAL A C 1
ATOM 2496 O O . VAL A 1 341 ? 17.125 20.469 22.594 1 98.81 341 VAL A O 1
ATOM 2499 N N . GLU A 1 342 ? 15.555 20.547 21 1 98.88 342 GLU A N 1
ATOM 2500 C CA . GLU A 1 342 ? 16.5 21.062 20 1 98.88 342 GLU A CA 1
ATOM 2501 C C . GLU A 1 342 ? 16.922 22.484 20.359 1 98.88 342 GLU A C 1
ATOM 2503 O O . GLU A 1 342 ? 18.078 22.859 20.156 1 98.88 342 GLU A O 1
ATOM 2508 N N . LEU A 1 343 ? 16.016 23.422 20.859 1 98.88 343 LEU A N 1
ATOM 2509 C CA . LEU A 1 343 ? 16.406 24.766 21.25 1 98.88 343 LEU A CA 1
ATOM 2510 C C . LEU A 1 343 ? 17.297 24.75 22.484 1 98.88 343 LEU A C 1
ATOM 2512 O O . LEU A 1 343 ? 18.188 25.594 22.625 1 98.88 343 LEU A O 1
ATOM 2516 N N . LYS A 1 344 ? 17.125 23.75 23.375 1 98.69 344 LYS A N 1
ATOM 2517 C CA . LYS A 1 344 ? 18.031 23.594 24.516 1 98.69 344 LYS A CA 1
ATOM 2518 C C . LYS A 1 344 ? 19.453 23.297 24.047 1 98.69 344 LYS A C 1
ATOM 2520 O O . LYS A 1 344 ? 20.422 23.766 24.656 1 98.69 344 LYS A O 1
ATOM 2525 N N . LYS A 1 345 ? 19.547 22.484 23 1 98.69 345 LYS A N 1
ATOM 2526 C CA . LYS A 1 345 ? 20.859 22.203 22.438 1 98.69 345 LYS A CA 1
ATOM 2527 C C . LYS A 1 345 ? 21.562 23.5 22.031 1 98.69 345 LYS A C 1
ATOM 2529 O O . LYS A 1 345 ? 22.781 23.578 22.031 1 98.69 345 LYS A O 1
ATOM 2534 N N . MET A 1 346 ? 20.766 24.516 21.766 1 98.75 346 MET A N 1
ATOM 2535 C CA . MET A 1 346 ? 21.312 25.797 21.281 1 98.75 346 MET A CA 1
ATOM 2536 C C . MET A 1 346 ? 21.516 26.766 22.438 1 98.75 346 MET A C 1
ATOM 2538 O O . MET A 1 346 ? 21.891 27.922 22.219 1 98.75 346 MET A O 1
ATOM 2542 N N . GLY A 1 347 ? 21.141 26.328 23.641 1 98.44 347 GLY A N 1
ATOM 2543 C CA . GLY A 1 347 ? 21.406 27.141 24.812 1 98.44 347 GLY A CA 1
ATOM 2544 C C . GLY A 1 347 ? 20.188 27.844 25.359 1 98.44 347 GLY A C 1
ATOM 2545 O O . GLY A 1 347 ? 20.266 28.578 26.328 1 98.44 347 GLY A O 1
ATOM 2546 N N . ALA A 1 348 ? 19.047 27.609 24.812 1 98.38 348 ALA A N 1
ATOM 2547 C CA . ALA A 1 348 ? 17.828 28.281 25.25 1 98.38 348 ALA A CA 1
ATOM 2548 C C . ALA A 1 348 ? 17.391 27.781 26.625 1 98.38 348 ALA A C 1
ATOM 2550 O O . ALA A 1 348 ? 17.547 26.594 26.938 1 98.38 348 ALA A O 1
ATOM 2551 N N . ASN A 1 349 ? 16.891 28.656 27.391 1 98.44 349 ASN A N 1
ATOM 2552 C CA . ASN A 1 349 ? 16.219 28.297 28.641 1 98.44 349 ASN A CA 1
ATOM 2553 C C . ASN A 1 349 ? 14.742 28.016 28.406 1 98.44 349 ASN A C 1
ATOM 2555 O O . ASN A 1 349 ? 13.914 28.922 28.422 1 98.44 349 ASN A O 1
ATOM 2559 N N . ILE A 1 350 ? 14.422 26.766 28.266 1 98.5 350 ILE A N 1
ATOM 2560 C CA . ILE A 1 350 ? 13.078 26.375 27.859 1 98.5 350 ILE A CA 1
ATOM 2561 C C . ILE A 1 350 ? 12.57 25.266 28.797 1 98.5 350 ILE A C 1
ATOM 2563 O O . ILE A 1 350 ? 13.312 24.328 29.125 1 98.5 350 ILE A O 1
ATOM 2567 N N . ARG A 1 351 ? 11.422 25.406 29.281 1 98.5 351 ARG A N 1
ATOM 2568 C CA . ARG A 1 351 ? 10.727 24.391 30.047 1 98.5 351 ARG A CA 1
ATOM 2569 C C . ARG A 1 351 ? 9.539 23.828 29.266 1 98.5 351 ARG A C 1
ATOM 2571 O O . ARG A 1 351 ? 8.672 24.594 28.828 1 98.5 351 ARG A O 1
ATOM 2578 N N . GLU A 1 352 ? 9.539 22.5 29.094 1 98.38 352 GLU A N 1
ATOM 2579 C CA . GLU A 1 352 ? 8.453 21.781 28.422 1 98.38 352 GLU A CA 1
ATOM 2580 C C . GLU A 1 352 ? 7.289 21.531 29.375 1 98.38 352 GLU A C 1
ATOM 2582 O O . GLU A 1 352 ? 7.488 21.109 30.516 1 98.38 352 GLU A O 1
ATOM 2587 N N . ARG A 1 353 ? 6.133 21.938 28.984 1 97.81 353 ARG A N 1
ATOM 2588 C CA . ARG A 1 353 ? 4.891 21.609 29.688 1 97.81 353 ARG A CA 1
ATOM 2589 C C . ARG A 1 353 ? 4.047 20.641 28.859 1 97.81 353 ARG A C 1
ATOM 2591 O O . ARG A 1 353 ? 4.242 20.516 27.641 1 97.81 353 ARG A O 1
ATOM 2598 N N . PRO A 1 354 ? 3.09 19.984 29.5 1 96.56 354 PRO A N 1
ATOM 2599 C CA . PRO A 1 354 ? 2.207 19.094 28.734 1 96.56 354 PRO A CA 1
ATOM 2600 C C . PRO A 1 354 ? 1.443 19.812 27.625 1 96.56 354 PRO A C 1
ATOM 2602 O O . PRO A 1 354 ? 1.184 19.219 26.578 1 96.56 354 PRO A O 1
ATOM 2605 N N . ASP A 1 355 ? 1.175 21.078 27.922 1 96.56 355 ASP A N 1
ATOM 2606 C CA . ASP A 1 355 ? 0.305 21.781 26.984 1 96.56 355 ASP A CA 1
ATOM 2607 C C . ASP A 1 355 ? 1.038 22.953 26.328 1 96.56 355 ASP A C 1
ATOM 2609 O O . ASP A 1 355 ? 0.407 23.891 25.828 1 96.56 355 ASP A O 1
ATOM 2613 N N . GLY A 1 356 ? 2.414 22.969 26.438 1 98.06 356 GLY A N 1
ATOM 2614 C CA . GLY A 1 356 ? 3.096 24.094 25.812 1 98.06 356 GLY A CA 1
ATOM 2615 C C . GLY A 1 356 ? 4.539 24.234 26.266 1 98.06 356 GLY A C 1
ATOM 2616 O O . GLY A 1 356 ? 5.219 23.25 26.516 1 98.06 356 GLY A O 1
ATOM 2617 N N . LEU A 1 357 ? 5.035 25.453 26.156 1 98.75 357 LEU A N 1
ATOM 2618 C CA . LEU A 1 357 ? 6.43 25.781 26.438 1 98.75 357 LEU A CA 1
ATOM 2619 C C . LEU A 1 357 ? 6.543 27.062 27.25 1 98.75 357 LEU A C 1
ATOM 2621 O O . LEU A 1 357 ? 5.777 28.016 27.031 1 98.75 357 LEU A O 1
ATOM 2625 N N . GLU A 1 358 ? 7.441 27.109 28.156 1 98.81 358 GLU A N 1
ATOM 2626 C CA . GLU A 1 358 ? 7.914 28.312 28.828 1 98.81 358 GLU A CA 1
ATOM 2627 C C . GLU A 1 358 ? 9.367 28.609 28.469 1 98.81 358 GLU A C 1
ATOM 2629 O O . GLU A 1 358 ? 10.25 27.781 28.688 1 98.81 358 GLU A O 1
ATOM 2634 N N . ILE A 1 359 ? 9.578 29.797 27.984 1 98.75 359 ILE A N 1
ATOM 2635 C CA . ILE A 1 359 ? 10.898 30.078 27.438 1 98.75 359 ILE A CA 1
ATOM 2636 C C . ILE A 1 359 ? 11.398 31.422 27.953 1 98.75 359 ILE A C 1
ATOM 2638 O O . ILE A 1 359 ? 10.711 32.438 27.844 1 98.75 359 ILE A O 1
ATOM 2642 N N . ASP A 1 360 ? 12.539 31.453 28.578 1 98.56 360 ASP A N 1
ATOM 2643 C CA . ASP A 1 360 ? 13.25 32.688 28.891 1 98.56 360 ASP A CA 1
ATOM 2644 C C . ASP A 1 360 ? 14.234 33.031 27.766 1 98.56 360 ASP A C 1
ATOM 2646 O O . ASP A 1 360 ? 15.242 32.344 27.578 1 98.56 360 ASP A O 1
ATOM 2650 N N . GLY A 1 361 ? 13.898 34.125 27.109 1 97.12 361 GLY A N 1
ATOM 2651 C CA . GLY A 1 361 ? 14.672 34.469 25.938 1 97.12 361 GLY A CA 1
ATOM 2652 C C . GLY A 1 361 ? 16.109 34.875 26.266 1 97.12 361 GLY A C 1
ATOM 2653 O O . GLY A 1 361 ? 16.406 35.312 27.375 1 97.12 361 GLY A O 1
ATOM 2654 N N . GLY A 1 362 ? 16.984 34.688 25.219 1 95.62 362 GLY A N 1
ATOM 2655 C CA . GLY A 1 362 ? 18.391 35 25.328 1 95.62 362 GLY A CA 1
ATOM 2656 C C . GLY A 1 362 ? 19.172 34.688 24.062 1 95.62 362 GLY A C 1
ATOM 2657 O O . GLY A 1 362 ? 18.609 34.719 22.969 1 95.62 362 GLY A O 1
ATOM 2658 N N . ASP A 1 363 ? 20.484 34.531 24.281 1 96.62 363 ASP A N 1
ATOM 2659 C CA . ASP A 1 363 ? 21.359 34.25 23.141 1 96.62 363 ASP A CA 1
ATOM 2660 C C . ASP A 1 363 ? 21.375 32.781 22.781 1 96.62 363 ASP A C 1
ATOM 2662 O O . ASP A 1 363 ? 21.344 31.922 23.672 1 96.62 363 ASP A O 1
ATOM 2666 N N . LEU A 1 364 ? 21.281 32.562 21.5 1 98.19 364 LEU A N 1
ATOM 2667 C CA . LEU A 1 364 ? 21.422 31.203 20.984 1 98.19 364 LEU A CA 1
ATOM 2668 C C . LEU A 1 364 ? 22.797 30.984 20.375 1 98.19 364 LEU A C 1
ATOM 2670 O O . LEU A 1 364 ? 23.422 31.922 19.906 1 98.19 364 LEU A O 1
ATOM 2674 N N . HIS A 1 365 ? 23.281 29.781 20.469 1 98.44 365 HIS A N 1
ATOM 2675 C CA . HIS A 1 365 ? 24.5 29.422 19.781 1 98.44 365 HIS A CA 1
ATOM 2676 C C . HIS A 1 365 ? 24.266 28.281 18.797 1 98.44 365 HIS A C 1
ATOM 2678 O O . HIS A 1 365 ? 23.234 27.594 18.875 1 98.44 365 HIS A O 1
ATOM 2684 N N . GLY A 1 366 ? 25.172 28.125 17.891 1 98.25 366 GLY A N 1
ATOM 2685 C CA . GLY A 1 366 ? 25.047 27.109 16.859 1 98.25 366 GLY A CA 1
ATOM 2686 C C . GLY A 1 366 ? 25.109 25.688 17.406 1 98.25 366 GLY A C 1
ATOM 2687 O O . GLY A 1 366 ? 25.75 25.453 18.438 1 98.25 366 GLY A O 1
ATOM 2688 N N . ALA A 1 367 ? 24.438 24.719 16.75 1 98.62 367 ALA A N 1
ATOM 2689 C CA . ALA A 1 367 ? 24.406 23.312 17.188 1 98.62 367 ALA A CA 1
ATOM 2690 C C . ALA A 1 367 ? 23.984 22.406 16.031 1 98.62 367 ALA A C 1
ATOM 2692 O O . ALA A 1 367 ? 23.5 22.875 15.008 1 98.62 367 ALA A O 1
ATOM 2693 N N . ASP A 1 368 ? 24.266 21.125 16.156 1 98.62 368 ASP A N 1
ATOM 2694 C CA . ASP A 1 368 ? 23.688 20.109 15.297 1 98.62 368 ASP A CA 1
ATOM 2695 C C . ASP A 1 368 ? 22.297 19.688 15.805 1 98.62 368 ASP A C 1
ATOM 2697 O O . ASP A 1 368 ? 22.172 19.234 16.938 1 98.62 368 ASP A O 1
ATOM 2701 N N . LEU A 1 369 ? 21.312 19.891 14.938 1 98.81 369 LEU A N 1
ATOM 2702 C CA . LEU A 1 369 ? 19.922 19.719 15.359 1 98.81 369 LEU A CA 1
ATOM 2703 C C . LEU A 1 369 ? 19.234 18.641 14.547 1 98.81 369 LEU A C 1
ATOM 2705 O O . LEU A 1 369 ? 19.641 18.328 13.43 1 98.81 369 LEU A O 1
ATOM 2709 N N . HIS A 1 370 ? 18.203 18.047 15.125 1 98.69 370 HIS A N 1
ATOM 2710 C CA . HIS A 1 370 ? 17.391 17.016 14.477 1 98.69 370 HIS A CA 1
ATOM 2711 C C . HIS A 1 370 ? 16.047 17.594 14.031 1 98.69 370 HIS A C 1
ATOM 2713 O O . HIS A 1 370 ? 15.328 18.172 14.836 1 98.69 370 HIS A O 1
ATOM 2719 N N . GLY A 1 371 ? 15.75 17.422 12.773 1 98.38 371 GLY A N 1
ATOM 2720 C CA . GLY A 1 371 ? 14.531 17.984 12.219 1 98.38 371 GLY A CA 1
ATOM 2721 C C . GLY A 1 371 ? 13.328 17.078 12.375 1 98.38 371 GLY A C 1
ATOM 2722 O O . GLY A 1 371 ? 12.195 17.5 12.117 1 98.38 371 GLY A O 1
ATOM 2723 N N . TYR A 1 372 ? 13.508 15.844 12.852 1 97.69 372 TYR A N 1
ATOM 2724 C CA . TYR A 1 372 ? 12.469 14.891 13.227 1 97.69 372 TYR A CA 1
ATOM 2725 C C . TYR A 1 372 ? 11.586 14.539 12.031 1 97.69 372 TYR A C 1
ATOM 2727 O O . TYR A 1 372 ? 10.422 14.188 12.195 1 97.69 372 TYR A O 1
ATOM 2735 N N . HIS A 1 373 ? 11.977 14.758 10.773 1 96.06 373 HIS A N 1
ATOM 2736 C CA . HIS A 1 373 ? 11.18 14.547 9.562 1 96.06 373 HIS A CA 1
ATOM 2737 C C . HIS A 1 373 ? 9.883 15.336 9.617 1 96.06 373 HIS A C 1
ATOM 2739 O O . HIS A 1 373 ? 8.852 14.891 9.102 1 96.06 373 HIS A O 1
ATOM 2745 N N . ASP A 1 374 ? 9.914 16.375 10.367 1 97.38 374 ASP A N 1
ATOM 2746 C CA . ASP A 1 374 ? 8.773 17.281 10.5 1 97.38 374 ASP A CA 1
ATOM 2747 C C . ASP A 1 374 ? 9.078 18.641 9.875 1 97.38 374 ASP A C 1
ATOM 2749 O O . ASP A 1 374 ? 9.93 19.375 10.375 1 97.38 374 ASP A O 1
ATOM 2753 N N . HIS A 1 375 ? 8.312 18.953 8.891 1 97.81 375 HIS A N 1
ATOM 2754 C CA . HIS A 1 375 ? 8.57 20.141 8.102 1 97.81 375 HIS A CA 1
ATOM 2755 C C . HIS A 1 375 ? 8.539 21.391 8.969 1 97.81 375 HIS A C 1
ATOM 2757 O O . HIS A 1 375 ? 9.328 22.312 8.766 1 97.81 375 HIS A O 1
ATOM 2763 N N . ARG A 1 376 ? 7.707 21.438 9.914 1 98.38 376 ARG A N 1
ATOM 2764 C CA . ARG A 1 376 ? 7.57 22.656 10.711 1 98.38 376 ARG A CA 1
ATOM 2765 C C . ARG A 1 376 ? 8.719 22.781 11.703 1 98.38 376 ARG A C 1
ATOM 2767 O O . ARG A 1 376 ? 9.148 23.906 12.016 1 98.38 376 ARG A O 1
ATOM 2774 N N . ILE A 1 377 ? 9.266 21.641 12.18 1 98.69 377 ILE A N 1
ATOM 2775 C CA . ILE A 1 377 ? 10.438 21.672 13.055 1 98.69 377 ILE A CA 1
ATOM 2776 C C . ILE A 1 377 ? 11.648 22.172 12.273 1 98.69 377 ILE A C 1
ATOM 2778 O O . ILE A 1 377 ? 12.383 23.047 12.742 1 98.69 377 ILE A O 1
ATOM 2782 N N . VAL A 1 378 ? 11.844 21.672 11.055 1 98.69 378 VAL A N 1
ATOM 2783 C CA . VAL A 1 378 ? 12.984 22.031 10.219 1 98.69 378 VAL A CA 1
ATOM 2784 C C . VAL A 1 378 ? 12.938 23.531 9.914 1 98.69 378 VAL A C 1
ATOM 2786 O O . VAL A 1 378 ? 13.945 24.234 10.039 1 98.69 378 VAL A O 1
ATOM 2789 N N . MET A 1 379 ? 11.781 24.031 9.547 1 98.81 379 MET A N 1
ATOM 2790 C CA . MET A 1 379 ? 11.656 25.438 9.164 1 98.81 379 MET A CA 1
ATOM 2791 C C . MET A 1 379 ? 11.844 26.344 10.383 1 98.81 379 MET A C 1
ATOM 2793 O O . MET A 1 379 ? 12.508 27.375 10.289 1 98.81 379 MET A O 1
ATOM 2797 N N . ALA A 1 380 ? 11.312 25.984 11.523 1 98.88 380 ALA A N 1
ATOM 2798 C CA . ALA A 1 380 ? 11.484 26.766 12.742 1 98.88 380 ALA A CA 1
ATOM 2799 C C . ALA A 1 380 ? 12.945 26.797 13.18 1 98.88 380 ALA A C 1
ATOM 2801 O O . ALA A 1 380 ? 13.469 27.844 13.539 1 98.88 380 ALA A O 1
ATOM 2802 N N . LEU A 1 381 ? 13.633 25.625 13.094 1 98.88 381 LEU A N 1
ATOM 2803 C CA . LEU A 1 381 ? 15.031 25.547 13.5 1 98.88 381 LEU A CA 1
ATOM 2804 C C . LEU A 1 381 ? 15.922 26.328 12.539 1 98.88 381 LEU A C 1
ATOM 2806 O O . LEU A 1 381 ? 16.969 26.844 12.938 1 98.88 381 LEU A O 1
ATOM 2810 N N . THR A 1 382 ? 15.508 26.422 11.312 1 98.81 382 THR A N 1
ATOM 2811 C CA . THR A 1 382 ? 16.219 27.266 10.359 1 98.81 382 THR A CA 1
ATOM 2812 C C . THR A 1 382 ? 16.203 28.719 10.828 1 98.81 382 THR A C 1
ATOM 2814 O O . THR A 1 382 ? 17.234 29.406 10.742 1 98.81 382 THR A O 1
ATOM 2817 N N . LEU A 1 383 ? 15.062 29.234 11.375 1 98.75 383 LEU A N 1
ATOM 2818 C CA . LEU A 1 383 ? 14.984 30.578 11.938 1 98.75 383 LEU A CA 1
ATOM 2819 C C . LEU A 1 383 ? 15.984 30.75 13.086 1 98.75 383 LEU A C 1
ATOM 2821 O O . LEU A 1 383 ? 16.688 31.75 13.156 1 98.75 383 LEU A O 1
ATOM 2825 N N . ALA A 1 384 ? 16 29.734 13.977 1 98.81 384 ALA A N 1
ATOM 2826 C CA . ALA A 1 384 ? 16.953 29.766 15.086 1 98.81 384 ALA A CA 1
ATOM 2827 C C . ALA A 1 384 ? 18.391 29.844 14.586 1 98.81 384 ALA A C 1
ATOM 2829 O O . ALA A 1 384 ? 19.219 30.562 15.148 1 98.81 384 ALA A O 1
ATOM 2830 N N . GLY A 1 385 ? 18.688 29.094 13.547 1 98.69 385 GLY A N 1
ATOM 2831 C CA . GLY A 1 385 ? 20.016 29.078 12.961 1 98.69 385 GLY A CA 1
ATOM 2832 C C . GLY A 1 385 ? 20.422 30.422 12.359 1 98.69 385 GLY A C 1
ATOM 2833 O O . GLY A 1 385 ? 21.578 30.812 12.422 1 98.69 385 GLY A O 1
ATOM 2834 N N . ILE A 1 386 ? 19.469 31.078 11.773 1 98.44 386 ILE A N 1
ATOM 2835 C CA . ILE A 1 386 ? 19.719 32.375 11.172 1 98.44 386 ILE A CA 1
ATOM 2836 C C . ILE A 1 386 ? 20.203 33.375 12.234 1 98.44 386 ILE A C 1
ATOM 2838 O O . ILE A 1 386 ? 21.047 34.219 11.953 1 98.44 386 ILE A O 1
ATOM 2842 N N . VAL A 1 387 ? 19.75 33.219 13.445 1 97.88 387 VAL A N 1
ATOM 2843 C CA . VAL A 1 387 ? 20.125 34.094 14.555 1 97.88 387 VAL A CA 1
ATOM 2844 C C . VAL A 1 387 ? 21.422 33.594 15.188 1 97.88 387 VAL A C 1
ATOM 2846 O O . VAL A 1 387 ? 22.328 34.375 15.453 1 97.88 387 VAL A O 1
ATOM 2849 N N . ALA A 1 388 ? 21.578 32.281 15.398 1 98.06 388 ALA A N 1
ATOM 2850 C CA . ALA A 1 388 ? 22.656 31.703 16.188 1 98.06 388 ALA A CA 1
ATOM 2851 C C . ALA A 1 388 ? 23.906 31.516 15.336 1 98.06 388 ALA A C 1
ATOM 2853 O O . ALA A 1 388 ? 25.031 31.578 15.852 1 98.06 388 ALA A O 1
ATOM 2854 N N . GLY A 1 389 ? 23.719 31.266 14.117 1 98 389 GLY A N 1
ATOM 2855 C CA . GLY A 1 389 ? 24.844 30.859 13.266 1 98 389 GLY A CA 1
ATOM 2856 C C . GLY A 1 389 ? 25.344 29.469 13.562 1 98 389 GLY A C 1
ATOM 2857 O O . GLY A 1 389 ? 24.922 28.844 14.531 1 98 389 GLY A O 1
ATOM 2858 N N . ASP A 1 390 ? 26.094 28.922 12.625 1 97.88 390 ASP A N 1
ATOM 2859 C CA . ASP A 1 390 ? 26.797 27.656 12.758 1 97.88 390 ASP A CA 1
ATOM 2860 C C . ASP A 1 390 ? 25.844 26.531 13.172 1 97.88 390 ASP A C 1
ATOM 2862 O O . ASP A 1 390 ? 26.078 25.844 14.164 1 97.88 390 ASP A O 1
ATOM 2866 N N . THR A 1 391 ? 24.703 26.406 12.5 1 98.62 391 THR A N 1
ATOM 2867 C CA . THR A 1 391 ? 23.656 25.438 12.82 1 98.62 391 THR A CA 1
ATOM 2868 C C . THR A 1 391 ? 23.484 24.438 11.688 1 98.62 391 THR A C 1
ATOM 2870 O O . THR A 1 391 ? 23.484 24.812 10.516 1 98.62 391 THR A O 1
ATOM 2873 N N . ARG A 1 392 ? 23.469 23.125 11.953 1 98.38 392 ARG A N 1
ATOM 2874 C CA . ARG A 1 392 ? 23.156 22.047 11.008 1 98.38 392 ARG A CA 1
ATOM 2875 C C . ARG A 1 392 ? 21.859 21.344 11.391 1 98.38 392 ARG A C 1
ATOM 2877 O O . ARG A 1 392 ? 21.641 21.047 12.562 1 98.38 392 ARG A O 1
ATOM 2884 N N . ILE A 1 393 ? 20.906 21.141 10.484 1 98.81 393 ILE A N 1
ATOM 2885 C CA . ILE A 1 393 ? 19.625 20.5 10.719 1 98.81 393 ILE A CA 1
ATOM 2886 C C . ILE A 1 393 ? 19.453 19.312 9.773 1 98.81 393 ILE A C 1
ATOM 2888 O O . ILE A 1 393 ? 19.578 19.453 8.555 1 98.81 393 ILE A O 1
ATOM 2892 N N . ASP A 1 394 ? 19.234 18.172 10.305 1 98.31 394 ASP A N 1
ATOM 2893 C CA . ASP A 1 394 ? 19.031 17 9.461 1 98.31 394 ASP A CA 1
ATOM 2894 C C . ASP A 1 394 ? 17.562 16.859 9.07 1 98.31 394 ASP A C 1
ATOM 2896 O O . ASP A 1 394 ? 16.734 17.688 9.453 1 98.31 394 ASP A O 1
ATOM 2900 N N . THR A 1 395 ? 17.188 15.906 8.133 1 97.25 395 THR A N 1
ATOM 2901 C CA . THR A 1 395 ? 15.859 15.586 7.605 1 97.25 395 THR A CA 1
ATOM 2902 C C . THR A 1 395 ? 15.227 16.812 6.965 1 97.25 395 THR A C 1
ATOM 2904 O O . THR A 1 395 ? 14.008 17.016 7.062 1 97.25 395 THR A O 1
ATOM 2907 N N . ALA A 1 396 ? 16.094 17.641 6.332 1 97.81 396 ALA A N 1
ATOM 2908 C CA . ALA A 1 396 ? 15.672 18.953 5.844 1 97.81 396 ALA A CA 1
ATOM 2909 C C . ALA A 1 396 ? 14.766 18.812 4.629 1 97.81 396 ALA A C 1
ATOM 2911 O O . ALA A 1 396 ? 14.047 19.75 4.273 1 97.81 396 ALA A O 1
ATOM 2912 N N . GLU A 1 397 ? 14.781 17.625 4 1 95.5 397 GLU A N 1
ATOM 2913 C CA . GLU A 1 397 ? 13.93 17.391 2.84 1 95.5 397 GLU A CA 1
ATOM 2914 C C . GLU A 1 397 ? 12.453 17.453 3.219 1 95.5 397 GLU A C 1
ATOM 2916 O O . GLU A 1 397 ? 11.586 17.609 2.354 1 95.5 397 GLU A O 1
ATOM 2921 N N . SER A 1 398 ? 12.125 17.375 4.555 1 95.94 398 SER A N 1
ATOM 2922 C CA . SER A 1 398 ? 10.742 17.312 5.02 1 95.94 398 SER A CA 1
ATOM 2923 C C . SER A 1 398 ? 10 18.609 4.699 1 95.94 398 SER A C 1
ATOM 2925 O O . SER A 1 398 ? 8.766 18.625 4.672 1 95.94 398 SER A O 1
ATOM 2927 N N . VAL A 1 399 ? 10.688 19.703 4.379 1 96.69 399 VAL A N 1
ATOM 2928 C CA . VAL A 1 399 ? 10.039 21 4.137 1 96.69 399 VAL A CA 1
ATOM 2929 C C . VAL A 1 399 ? 9.125 20.891 2.92 1 96.69 399 VAL A C 1
ATOM 2931 O O . VAL A 1 399 ? 8.156 21.641 2.793 1 96.69 399 VAL A O 1
ATOM 2934 N N . ASP A 1 400 ? 9.336 19.891 2.062 1 93.56 400 ASP A N 1
ATOM 2935 C CA . ASP A 1 400 ? 8.578 19.719 0.828 1 93.56 400 ASP A CA 1
ATOM 2936 C C . ASP A 1 400 ? 7.129 19.344 1.125 1 93.56 400 ASP A C 1
ATOM 2938 O O . ASP A 1 400 ? 6.266 19.438 0.251 1 93.56 400 ASP A O 1
ATOM 2942 N N . VAL A 1 401 ? 6.859 18.906 2.305 1 93 401 VAL A N 1
ATOM 2943 C CA . VAL A 1 401 ? 5.527 18.5 2.736 1 93 401 VAL A CA 1
ATOM 2944 C C . VAL A 1 401 ? 4.578 19.688 2.672 1 93 401 VAL A C 1
ATOM 2946 O O . VAL A 1 401 ? 3.408 19.547 2.303 1 93 401 VAL A O 1
ATOM 2949 N N . SER A 1 402 ? 5.121 20.906 2.986 1 95.25 402 SER A N 1
ATOM 2950 C CA . SER A 1 402 ? 4.211 22.047 3.113 1 95.25 402 SER A CA 1
ATOM 2951 C C . SER A 1 402 ? 4.77 23.281 2.414 1 95.25 402 SER A C 1
ATOM 2953 O O . SER A 1 402 ? 4.031 24.234 2.137 1 95.25 402 SER A O 1
ATOM 2955 N N . TYR A 1 403 ? 6.016 23.391 2.176 1 97.44 403 TYR A N 1
ATOM 2956 C CA . TYR A 1 403 ? 6.656 24.562 1.607 1 97.44 403 TYR A CA 1
ATOM 2957 C C . TYR A 1 403 ? 7.805 24.172 0.684 1 97.44 403 TYR A C 1
ATOM 2959 O O . TYR A 1 403 ? 8.969 24.469 0.965 1 97.44 403 TYR A O 1
ATOM 2967 N N . PRO A 1 404 ? 7.293 23.625 -0.554 1 95.69 404 PRO A N 1
ATOM 2968 C CA . PRO A 1 404 ? 8.359 23.375 -1.526 1 95.69 404 PRO A CA 1
ATOM 2969 C C . PRO A 1 404 ? 9.117 24.656 -1.912 1 95.69 404 PRO A C 1
ATOM 2971 O O . PRO A 1 404 ? 8.5 25.672 -2.248 1 95.69 404 PRO A O 1
ATOM 2974 N N . GLY A 1 405 ? 10.391 24.797 -1.805 1 95.88 405 GLY A N 1
ATOM 2975 C CA . GLY A 1 405 ? 11.18 25.969 -2.148 1 95.88 405 GLY A CA 1
ATOM 2976 C C . GLY A 1 405 ? 11.516 26.828 -0.948 1 95.88 405 GLY A C 1
ATOM 2977 O O . GLY A 1 405 ? 11.977 27.969 -1.103 1 95.88 405 GLY A O 1
ATOM 2978 N N . PHE A 1 406 ? 11.234 26.344 0.199 1 98.25 406 PHE A N 1
ATOM 2979 C CA . PHE A 1 406 ? 11.461 27.094 1.43 1 98.25 406 PHE A CA 1
ATOM 2980 C C . PHE A 1 406 ? 12.867 27.672 1.455 1 98.25 406 PHE A C 1
ATOM 2982 O O . PHE A 1 406 ? 13.047 28.875 1.646 1 98.25 406 PHE A O 1
ATOM 2989 N N . PHE A 1 407 ? 13.883 26.859 1.211 1 98.12 407 PHE A N 1
ATOM 2990 C CA . PHE A 1 407 ? 15.266 27.297 1.341 1 98.12 407 PHE A CA 1
ATOM 2991 C C . PHE A 1 407 ? 15.625 28.297 0.251 1 98.12 407 PHE A C 1
ATOM 2993 O O . PHE A 1 407 ? 16.406 29.219 0.485 1 98.12 407 PHE A O 1
ATOM 3000 N N . GLU A 1 408 ? 15.016 28.125 -0.867 1 97.88 408 GLU A N 1
ATOM 3001 C CA . GLU A 1 408 ? 15.211 29.094 -1.939 1 97.88 408 GLU A CA 1
ATOM 3002 C C . GLU A 1 408 ? 14.656 30.453 -1.557 1 97.88 408 GLU A C 1
ATOM 3004 O O . GLU A 1 408 ? 15.312 31.484 -1.765 1 97.88 408 GLU A O 1
ATOM 3009 N N . ASP A 1 409 ? 13.469 30.469 -1.027 1 98.44 409 ASP A N 1
ATOM 3010 C CA . ASP A 1 409 ? 12.844 31.719 -0.611 1 98.44 409 ASP A CA 1
ATOM 3011 C C . ASP A 1 409 ? 13.641 32.375 0.518 1 98.44 409 ASP A C 1
ATOM 3013 O O . ASP A 1 409 ? 13.805 33.594 0.535 1 98.44 409 ASP A O 1
ATOM 3017 N N . MET A 1 410 ? 14.117 31.578 1.475 1 98.5 410 MET A N 1
ATOM 3018 C CA . MET A 1 410 ? 14.914 32.125 2.566 1 98.5 410 MET A CA 1
ATOM 3019 C C . MET A 1 410 ? 16.203 32.719 2.037 1 98.5 410 MET A C 1
ATOM 3021 O O . MET A 1 410 ? 16.641 33.781 2.514 1 98.5 410 MET A O 1
ATOM 3025 N N . ARG A 1 411 ? 16.812 32.062 1.058 1 98.44 411 ARG A N 1
ATOM 3026 C CA . ARG A 1 411 ? 18 32.625 0.43 1 98.44 411 ARG A CA 1
ATOM 3027 C C . ARG A 1 411 ? 17.688 33.938 -0.271 1 98.44 411 ARG A C 1
ATOM 3029 O O . ARG A 1 411 ? 18.5 34.875 -0.233 1 98.44 411 ARG A O 1
ATOM 3036 N N . ARG A 1 412 ? 16.578 34 -0.898 1 98.25 412 ARG A N 1
ATOM 3037 C CA . ARG A 1 412 ? 16.156 35.219 -1.562 1 98.25 412 ARG A CA 1
ATOM 3038 C C . ARG A 1 412 ? 16.031 36.375 -0.563 1 98.25 412 ARG A C 1
ATOM 3040 O O . ARG A 1 412 ? 16.25 37.531 -0.914 1 98.25 412 ARG A O 1
ATOM 3047 N N . LEU A 1 413 ? 15.781 36.031 0.641 1 98.56 413 LEU A N 1
ATOM 3048 C CA . LEU A 1 413 ? 15.641 37.031 1.697 1 98.56 413 LEU A CA 1
ATOM 3049 C C . LEU A 1 413 ? 16.984 37.312 2.361 1 98.56 413 LEU A C 1
ATOM 3051 O O . LEU A 1 413 ? 17.047 38.062 3.336 1 98.56 413 LEU A O 1
ATOM 3055 N N . GLY A 1 414 ? 18.031 36.656 1.931 1 98.19 414 GLY A N 1
ATOM 3056 C CA . GLY A 1 414 ? 19.359 36.969 2.434 1 98.19 414 GLY A CA 1
ATOM 3057 C C . GLY A 1 414 ? 19.875 35.938 3.418 1 98.19 414 GLY A C 1
ATOM 3058 O O . GLY A 1 414 ? 21 36.031 3.924 1 98.19 414 GLY A O 1
ATOM 3059 N N . ALA A 1 415 ? 19.125 34.875 3.693 1 98.19 415 ALA A N 1
ATOM 3060 C CA . ALA A 1 415 ? 19.578 33.844 4.621 1 98.19 415 ALA A CA 1
ATOM 3061 C C . ALA A 1 415 ? 20.703 33.031 4.016 1 98.19 415 ALA A C 1
ATOM 3063 O O . ALA A 1 415 ? 20.672 32.688 2.826 1 98.19 415 ALA A O 1
ATOM 3064 N N . ASN A 1 416 ? 21.688 32.781 4.824 1 97.94 416 ASN A N 1
ATOM 3065 C CA . ASN A 1 416 ? 22.766 31.906 4.422 1 97.94 416 ASN A CA 1
ATOM 3066 C C . ASN A 1 416 ? 22.469 30.453 4.789 1 97.94 416 ASN A C 1
ATOM 3068 O O . ASN A 1 416 ? 22.891 29.969 5.848 1 97.94 416 ASN A O 1
ATOM 3072 N N . VAL A 1 417 ? 21.812 29.766 3.9 1 97.69 417 VAL A N 1
ATOM 3073 C CA . VAL A 1 417 ? 21.406 28.375 4.094 1 97.69 417 VAL A CA 1
ATOM 3074 C C . VAL A 1 417 ? 22 27.516 2.977 1 97.69 417 VAL A C 1
ATOM 3076 O O . VAL A 1 417 ? 21.984 27.906 1.807 1 97.69 417 VAL A O 1
ATOM 3079 N N . ARG A 1 418 ? 22.734 26.328 3.262 1 95.19 418 ARG A N 1
ATOM 3080 C CA . ARG A 1 418 ? 23.312 25.406 2.295 1 95.19 418 ARG A CA 1
ATOM 3081 C C . ARG A 1 418 ? 22.859 23.969 2.561 1 95.19 418 ARG A C 1
ATOM 3083 O O . ARG A 1 418 ? 23.078 23.438 3.648 1 95.19 418 ARG A O 1
ATOM 3090 N N . ALA A 1 419 ? 22.094 23.422 1.61 1 91.12 419 ALA A N 1
ATOM 3091 C CA . ALA A 1 419 ? 21.625 22.047 1.732 1 91.12 419 ALA A CA 1
ATOM 3092 C C . ALA A 1 419 ? 22.656 21.062 1.193 1 91.12 419 ALA A C 1
ATOM 3094 O O . ALA A 1 419 ? 23.297 21.328 0.172 1 91.12 419 ALA A O 1
ATOM 3095 N N . SER A 1 420 ? 22.859 19.938 1.84 1 89.56 420 SER A N 1
ATOM 3096 C CA . SER A 1 420 ? 23.75 18.875 1.376 1 89.56 420 SER A CA 1
ATOM 3097 C C . SER A 1 420 ? 23.078 17.5 1.514 1 89.56 420 SER A C 1
ATOM 3099 O O . SER A 1 420 ? 22.344 17.266 2.467 1 89.56 420 SER A O 1
ATOM 3101 N N . THR A 1 421 ? 23.141 16.578 0.427 1 79 421 THR A N 1
ATOM 3102 C CA . THR A 1 421 ? 22.547 15.25 0.423 1 79 421 THR A CA 1
ATOM 3103 C C . THR A 1 421 ? 23.531 14.219 0.971 1 79 421 THR A C 1
ATOM 3105 O O . THR A 1 421 ? 24.734 14.336 0.774 1 79 421 THR A O 1
ATOM 3108 N N . MET B 1 1 ? 10.906 -4.289 -20.828 1 92.81 1 MET B N 1
ATOM 3109 C CA . MET B 1 1 ? 12.008 -5.016 -21.453 1 92.81 1 MET B CA 1
ATOM 3110 C C . MET B 1 1 ? 11.508 -5.875 -22.609 1 92.81 1 MET B C 1
ATOM 3112 O O . MET B 1 1 ? 10.445 -6.5 -22.516 1 92.81 1 MET B O 1
ATOM 3116 N N . ILE B 1 2 ? 12.25 -5.898 -23.766 1 97.62 2 ILE B N 1
ATOM 3117 C CA . ILE B 1 2 ? 11.961 -6.746 -24.922 1 97.62 2 ILE B CA 1
ATOM 3118 C C . ILE B 1 2 ? 13.102 -7.734 -25.141 1 97.62 2 ILE B C 1
ATOM 3120 O O . ILE B 1 2 ? 14.273 -7.367 -25.047 1 97.62 2 ILE B O 1
ATOM 3124 N N . VAL B 1 3 ? 12.734 -9.039 -25.375 1 98.12 3 VAL B N 1
ATOM 3125 C CA . VAL B 1 3 ? 13.758 -10.023 -25.688 1 98.12 3 VAL B CA 1
ATOM 3126 C C . VAL B 1 3 ? 13.602 -10.477 -27.141 1 98.12 3 VAL B C 1
ATOM 3128 O O . VAL B 1 3 ? 12.484 -10.672 -27.625 1 98.12 3 VAL B O 1
ATOM 3131 N N . SER B 1 4 ? 14.68 -10.523 -27.891 1 98.56 4 SER B N 1
ATOM 3132 C CA . SER B 1 4 ? 14.734 -11.078 -29.25 1 98.56 4 SER B CA 1
ATOM 3133 C C . SER B 1 4 ? 15.273 -12.5 -29.234 1 98.56 4 SER B C 1
ATOM 3135 O O . SER B 1 4 ? 1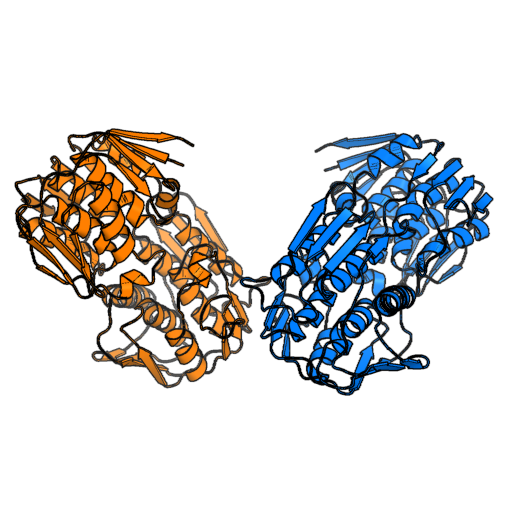6.297 -12.781 -28.609 1 98.56 4 SER B O 1
ATOM 3137 N N . VAL B 1 5 ? 14.578 -13.375 -29.891 1 98.62 5 VAL B N 1
ATOM 3138 C CA . VAL B 1 5 ? 14.938 -14.789 -29.922 1 98.62 5 VAL B CA 1
ATOM 3139 C C . VAL B 1 5 ? 15.164 -15.234 -31.359 1 98.62 5 VAL B C 1
ATOM 3141 O O . VAL B 1 5 ? 14.32 -15.008 -32.219 1 98.62 5 VAL B O 1
ATOM 3144 N N . SER B 1 6 ? 16.25 -15.852 -31.688 1 98.25 6 SER B N 1
ATOM 3145 C CA . SER B 1 6 ? 16.578 -16.422 -33 1 98.25 6 SER B CA 1
ATOM 3146 C C . SER B 1 6 ? 16.594 -17.938 -32.938 1 98.25 6 SER B C 1
ATOM 3148 O O . SER B 1 6 ? 16.719 -18.531 -31.859 1 98.25 6 SER B O 1
ATOM 3150 N N . ARG B 1 7 ? 16.438 -18.547 -34.156 1 97.94 7 ARG B N 1
ATOM 3151 C CA . ARG B 1 7 ? 16.516 -20 -34.219 1 97.94 7 ARG B CA 1
ATOM 3152 C C . ARG B 1 7 ? 17.828 -20.516 -33.625 1 97.94 7 ARG B C 1
ATOM 3154 O O . ARG B 1 7 ? 18.891 -19.938 -33.875 1 97.94 7 ARG B O 1
ATOM 3161 N N . SER B 1 8 ? 17.688 -21.5 -32.781 1 97.69 8 SER B N 1
ATOM 3162 C CA . SER B 1 8 ? 18.875 -21.953 -32.031 1 97.69 8 SER B CA 1
ATOM 3163 C C . SER B 1 8 ? 18.906 -23.484 -31.953 1 97.69 8 SER B C 1
ATOM 3165 O O . SER B 1 8 ? 17.891 -24.141 -32.125 1 97.69 8 SER B O 1
ATOM 3167 N N . SER B 1 9 ? 20.156 -23.984 -31.797 1 97.56 9 SER B N 1
ATOM 3168 C CA . SER B 1 9 ? 20.375 -25.359 -31.375 1 97.56 9 SER B CA 1
ATOM 3169 C C . SER B 1 9 ? 20.719 -25.438 -29.891 1 97.56 9 SER B C 1
ATOM 3171 O O . SER B 1 9 ? 21.578 -24.688 -29.406 1 97.56 9 SER B O 1
ATOM 3173 N N . ILE B 1 10 ? 20.062 -26.344 -29.156 1 98.25 10 ILE B N 1
ATOM 3174 C CA . ILE B 1 10 ? 20.188 -26.422 -27.703 1 98.25 10 ILE B CA 1
ATOM 3175 C C . ILE B 1 10 ? 21.188 -27.531 -27.344 1 98.25 10 ILE B C 1
ATOM 3177 O O . ILE B 1 10 ? 21.125 -28.641 -27.891 1 98.25 10 ILE B O 1
ATOM 3181 N N . SER B 1 11 ? 22.125 -27.203 -26.531 1 98.12 11 SER B N 1
ATOM 3182 C CA . SER B 1 11 ? 23.109 -28.156 -26.016 1 98.12 11 SER B CA 1
ATOM 3183 C C . SER B 1 11 ? 23.734 -27.656 -24.719 1 98.12 11 SER B C 1
ATOM 3185 O O . SER B 1 11 ? 23.906 -26.453 -24.531 1 98.12 11 SER B O 1
ATOM 3187 N N . GLY B 1 12 ? 24 -28.609 -23.844 1 97.94 12 GLY B N 1
ATOM 3188 C CA . GLY B 1 12 ? 24.703 -28.234 -22.625 1 97.94 12 GLY B CA 1
ATOM 3189 C C . GLY B 1 12 ? 23.969 -28.656 -21.375 1 97.94 12 GLY B C 1
ATOM 3190 O O . GLY B 1 12 ? 23.188 -29.609 -21.391 1 97.94 12 GLY B O 1
ATOM 3191 N N . THR B 1 13 ? 24.422 -28.125 -20.234 1 98.56 13 THR B N 1
ATOM 3192 C CA . THR B 1 13 ? 23.906 -28.484 -18.922 1 98.56 13 THR B CA 1
ATOM 3193 C C . THR B 1 13 ? 23.547 -27.234 -18.125 1 98.56 13 THR B C 1
ATOM 3195 O O . THR B 1 13 ? 24.266 -26.25 -18.156 1 98.56 13 THR B O 1
ATOM 3198 N N . VAL B 1 14 ? 22.391 -27.203 -17.484 1 98.5 14 VAL B N 1
ATOM 3199 C CA . VAL B 1 14 ? 22.031 -26.172 -16.547 1 98.5 14 VAL B CA 1
ATOM 3200 C C . VAL B 1 14 ? 21.453 -26.812 -15.273 1 98.5 14 VAL B C 1
ATOM 3202 O O . VAL B 1 14 ? 21.125 -27.984 -15.266 1 98.5 14 VAL B O 1
ATOM 3205 N N . CYS B 1 15 ? 21.406 -26.062 -14.188 1 98 15 CYS B N 1
ATOM 3206 C CA . CYS B 1 15 ? 20.797 -26.484 -12.938 1 98 15 CYS B CA 1
ATOM 3207 C C . CYS B 1 15 ? 19.406 -25.875 -12.773 1 98 15 CYS B C 1
ATOM 3209 O O . CYS B 1 15 ? 19.219 -24.672 -13.016 1 98 15 CYS B O 1
ATOM 3211 N N . ALA B 1 16 ? 18.438 -26.75 -12.461 1 97.69 16 ALA B N 1
ATOM 3212 C CA . ALA B 1 16 ? 17.125 -26.203 -12.148 1 97.69 16 ALA B CA 1
ATOM 3213 C C . ALA B 1 16 ? 17.188 -25.25 -10.961 1 97.69 16 ALA B C 1
ATOM 3215 O O . ALA B 1 16 ? 17.875 -25.516 -9.977 1 97.69 16 ALA B O 1
ATOM 3216 N N . PRO B 1 17 ? 16.531 -24.062 -11.078 1 97.75 17 PRO B N 1
ATOM 3217 C CA . PRO B 1 17 ? 16.438 -23.234 -9.875 1 97.75 17 PRO B CA 1
ATOM 3218 C C . PRO B 1 17 ? 15.672 -23.922 -8.742 1 97.75 17 PRO B C 1
ATOM 3220 O O . PRO B 1 17 ? 14.953 -24.906 -8.984 1 97.75 17 PRO B O 1
ATOM 3223 N N . PRO B 1 18 ? 15.852 -23.406 -7.48 1 97.94 18 PRO B N 1
ATOM 3224 C CA . PRO B 1 18 ? 15.039 -23.969 -6.398 1 97.94 18 PRO B CA 1
ATOM 3225 C C . PRO B 1 18 ? 13.539 -23.766 -6.629 1 97.94 18 PRO B C 1
ATOM 3227 O O . PRO B 1 18 ? 13.133 -22.781 -7.258 1 97.94 18 PRO B O 1
ATOM 3230 N N . SER B 1 19 ? 12.781 -24.719 -6.152 1 98.12 19 SER B N 1
ATOM 3231 C CA . SER B 1 19 ? 11.336 -24.703 -6.355 1 98.12 19 SER B CA 1
ATOM 3232 C C . SER B 1 19 ? 10.688 -23.5 -5.676 1 98.12 19 SER B C 1
ATOM 3234 O O . SER B 1 19 ? 10.805 -23.328 -4.461 1 98.12 19 SER B O 1
ATOM 3236 N N . LYS B 1 20 ? 10.031 -22.672 -6.426 1 97.75 20 LYS B N 1
ATOM 3237 C CA . LYS B 1 20 ? 9.312 -21.531 -5.891 1 97.75 20 LYS B CA 1
ATOM 3238 C C . LYS B 1 20 ? 8.234 -21.969 -4.906 1 97.75 20 LYS B C 1
ATOM 3240 O O . LYS B 1 20 ? 8.117 -21.406 -3.812 1 97.75 20 LYS B O 1
ATOM 3245 N N . SER B 1 21 ? 7.434 -22.969 -5.285 1 97.69 21 SER B N 1
ATOM 3246 C CA . SER B 1 21 ? 6.328 -23.453 -4.469 1 97.69 21 SER B CA 1
ATOM 3247 C C . SER B 1 21 ? 6.816 -23.969 -3.119 1 97.69 21 SER B C 1
ATOM 3249 O O . SER B 1 21 ? 6.203 -23.688 -2.086 1 97.69 21 SER B O 1
ATOM 3251 N N . TYR B 1 22 ? 7.91 -24.703 -3.143 1 98.44 22 TYR B N 1
ATOM 3252 C CA . TYR B 1 22 ? 8.469 -25.203 -1.895 1 98.44 22 TYR B CA 1
ATOM 3253 C C . TYR B 1 22 ? 9.07 -24.078 -1.069 1 98.44 22 TYR B C 1
ATOM 3255 O O . TYR B 1 22 ? 9.008 -24.094 0.162 1 98.44 22 TYR B O 1
ATOM 3263 N N . THR B 1 23 ? 9.703 -23.141 -1.745 1 98.69 23 THR B N 1
ATOM 3264 C CA . THR B 1 23 ? 10.312 -22.016 -1.027 1 98.69 23 THR B CA 1
ATOM 3265 C C . THR B 1 23 ? 9.258 -21.25 -0.232 1 98.69 23 THR B C 1
ATOM 3267 O O . THR B 1 23 ? 9.453 -20.953 0.945 1 98.69 23 THR B O 1
ATOM 3270 N N . HIS B 1 24 ? 8.125 -20.906 -0.842 1 98.75 24 HIS B N 1
ATOM 3271 C CA . HIS B 1 24 ? 7.039 -20.234 -0.138 1 98.75 24 HIS B CA 1
ATOM 3272 C C . HIS B 1 24 ? 6.684 -20.953 1.154 1 98.75 24 HIS B C 1
ATOM 3274 O O . HIS B 1 24 ? 6.602 -20.344 2.217 1 98.75 24 HIS B O 1
ATOM 3280 N N . ARG B 1 25 ? 6.453 -22.266 0.997 1 98.81 25 ARG B N 1
ATOM 3281 C CA . ARG B 1 25 ? 5.977 -23.078 2.105 1 98.81 25 ARG B CA 1
ATOM 3282 C C . ARG B 1 25 ? 7.043 -23.219 3.188 1 98.81 25 ARG B C 1
ATOM 3284 O O . ARG B 1 25 ? 6.75 -23.047 4.375 1 98.81 25 ARG B O 1
ATOM 3291 N N . ALA B 1 26 ? 8.273 -23.484 2.75 1 98.88 26 ALA B N 1
ATOM 3292 C CA . ALA B 1 26 ? 9.375 -23.672 3.695 1 98.88 26 ALA B CA 1
ATOM 3293 C C . ALA B 1 26 ? 9.617 -22.406 4.516 1 98.88 26 ALA B C 1
ATOM 3295 O O . ALA B 1 26 ? 9.773 -22.469 5.734 1 98.88 26 ALA B O 1
ATOM 3296 N N . VAL B 1 27 ? 9.602 -21.281 3.883 1 98.88 27 VAL B N 1
ATOM 3297 C CA . VAL B 1 27 ? 9.844 -20.016 4.555 1 98.88 27 VAL B CA 1
ATOM 3298 C C . VAL B 1 27 ? 8.719 -19.719 5.543 1 98.88 27 VAL B C 1
ATOM 3300 O O . VAL B 1 27 ? 8.977 -19.391 6.707 1 98.88 27 VAL B O 1
ATOM 3303 N N . LEU B 1 28 ? 7.508 -19.859 5.121 1 98.94 28 LEU B N 1
ATOM 3304 C CA . LEU B 1 28 ? 6.359 -19.531 5.957 1 98.94 28 LEU B CA 1
ATOM 3305 C C . LEU B 1 28 ? 6.27 -20.469 7.152 1 98.94 28 LEU B C 1
ATOM 3307 O O . LEU B 1 28 ? 6.098 -20.016 8.289 1 98.94 28 LEU B O 1
ATOM 3311 N N . ILE B 1 29 ? 6.391 -21.781 6.898 1 98.94 29 ILE B N 1
ATOM 3312 C CA . ILE B 1 29 ? 6.246 -22.75 7.969 1 98.94 29 ILE B CA 1
ATOM 3313 C C . ILE B 1 29 ? 7.395 -22.609 8.961 1 98.94 29 ILE B C 1
ATOM 3315 O O . ILE B 1 29 ? 7.191 -22.719 10.18 1 98.94 29 ILE B O 1
ATOM 3319 N N . THR B 1 30 ? 8.625 -22.312 8.469 1 98.94 30 THR B N 1
ATOM 3320 C CA . THR B 1 30 ? 9.742 -22.031 9.367 1 98.94 30 THR B CA 1
ATOM 3321 C C . THR B 1 30 ? 9.477 -20.75 10.164 1 98.94 30 THR B C 1
ATOM 3323 O O . THR B 1 30 ? 9.75 -20.703 11.367 1 98.94 30 THR B O 1
ATOM 3326 N N . ALA B 1 31 ? 8.93 -19.719 9.523 1 98.94 31 ALA B N 1
ATOM 3327 C CA . ALA B 1 31 ? 8.602 -18.453 10.188 1 98.94 31 ALA B CA 1
ATOM 3328 C C . ALA B 1 31 ? 7.562 -18.672 11.289 1 98.94 31 ALA B C 1
ATOM 3330 O O . ALA B 1 31 ? 7.547 -17.953 12.289 1 98.94 31 ALA B O 1
ATOM 3331 N N . LEU B 1 32 ? 6.684 -19.656 11.133 1 98.88 32 LEU B N 1
ATOM 3332 C CA . LEU B 1 32 ? 5.652 -19.969 12.109 1 98.88 32 LEU B CA 1
ATOM 3333 C C . LEU B 1 32 ? 6.195 -20.906 13.18 1 98.88 32 LEU B C 1
ATOM 3335 O O . LEU B 1 32 ? 5.496 -21.234 14.148 1 98.88 32 LEU B O 1
ATOM 3339 N N . SER B 1 33 ? 7.398 -21.453 12.969 1 98.75 33 SER B N 1
ATOM 3340 C CA . SER B 1 33 ? 8.125 -22.25 13.961 1 98.75 33 SER B CA 1
ATOM 3341 C C . SER B 1 33 ? 8.891 -21.344 14.922 1 98.75 33 SER B C 1
ATOM 3343 O O . SER B 1 33 ? 8.711 -20.125 14.922 1 98.75 33 SER B O 1
ATOM 3345 N N . ASP B 1 34 ? 9.711 -21.938 15.852 1 97.94 34 ASP B N 1
ATOM 3346 C CA . ASP B 1 34 ? 10.547 -21.156 16.75 1 97.94 34 ASP B CA 1
ATOM 3347 C C . ASP B 1 34 ? 11.711 -20.516 16 1 97.94 34 ASP B C 1
ATOM 3349 O O . ASP B 1 34 ? 11.945 -19.312 16.125 1 97.94 34 ASP B O 1
ATOM 3353 N N . SER B 1 35 ? 12.422 -21.281 15.352 1 98.31 35 SER B N 1
ATOM 3354 C CA . SER B 1 35 ? 13.531 -20.844 14.508 1 98.31 35 SER B CA 1
ATOM 3355 C C . SER B 1 35 ? 13.922 -21.938 13.523 1 98.31 35 SER B C 1
ATOM 3357 O O . SER B 1 35 ? 13.516 -23.094 13.664 1 98.31 35 SER B O 1
ATOM 3359 N N . GLY B 1 36 ? 14.664 -21.609 12.508 1 98.62 36 GLY B N 1
ATOM 3360 C CA . GLY B 1 36 ? 15.141 -22.594 11.555 1 98.62 36 GLY B CA 1
ATOM 3361 C C . GLY B 1 36 ? 15.922 -22 10.406 1 98.62 36 GLY B C 1
ATOM 3362 O O . GLY B 1 36 ? 16.188 -20.797 10.391 1 98.62 36 GLY B O 1
ATOM 3363 N N . CYS B 1 37 ? 16.328 -22.859 9.562 1 98.75 37 CYS B N 1
ATOM 3364 C CA . CYS B 1 37 ? 17.109 -22.484 8.391 1 98.75 37 CYS B CA 1
ATOM 3365 C C . CYS B 1 37 ? 16.562 -23.125 7.125 1 98.75 37 CYS B C 1
ATOM 3367 O O . CYS B 1 37 ? 16.281 -24.312 7.102 1 98.75 37 CYS B O 1
ATOM 3369 N N . VAL B 1 38 ? 16.312 -22.312 6.145 1 98.88 38 VAL B N 1
ATOM 3370 C CA . VAL B 1 38 ? 15.891 -22.797 4.836 1 98.88 38 VAL B CA 1
ATOM 3371 C C . VAL B 1 38 ? 17.062 -22.734 3.861 1 98.88 38 VAL B C 1
ATOM 3373 O O . VAL B 1 38 ? 17.547 -21.641 3.529 1 98.88 38 VAL B O 1
ATOM 3376 N N . HIS B 1 39 ? 17.469 -23.906 3.379 1 98.62 39 HIS B N 1
ATOM 3377 C CA . HIS B 1 39 ? 18.609 -23.984 2.469 1 98.62 39 HIS B CA 1
ATOM 3378 C C . HIS B 1 39 ? 18.156 -23.953 1.015 1 98.62 39 HIS B C 1
ATOM 3380 O O . HIS B 1 39 ? 17.109 -24.5 0.669 1 98.62 39 HIS B O 1
ATOM 3386 N N . ARG B 1 40 ? 18.891 -23.25 0.189 1 97.88 40 ARG B N 1
ATOM 3387 C CA . ARG B 1 40 ? 18.688 -23.156 -1.254 1 97.88 40 ARG B CA 1
ATOM 3388 C C . ARG B 1 40 ? 17.312 -22.594 -1.58 1 97.88 40 ARG B C 1
ATOM 3390 O O . ARG B 1 40 ? 16.562 -23.172 -2.377 1 97.88 40 ARG B O 1
ATOM 3397 N N . PRO B 1 41 ? 16.938 -21.5 -0.872 1 98.5 41 PRO B N 1
ATOM 3398 C CA . PRO B 1 41 ? 15.672 -20.875 -1.259 1 98.5 41 PRO B CA 1
ATOM 3399 C C . PRO B 1 41 ? 15.742 -20.203 -2.625 1 98.5 41 PRO B C 1
ATOM 3401 O O . PRO B 1 41 ? 16.812 -19.766 -3.047 1 98.5 41 PRO B O 1
ATOM 3404 N N . LEU B 1 42 ? 14.625 -20.25 -3.285 1 98.31 42 LEU B N 1
ATOM 3405 C CA . LEU B 1 42 ? 14.531 -19.375 -4.441 1 98.31 42 LEU B CA 1
ATOM 3406 C C . LEU B 1 42 ? 14.336 -17.922 -4.008 1 98.31 42 LEU B C 1
ATOM 3408 O O . LEU B 1 42 ? 13.352 -17.609 -3.338 1 98.31 42 LEU B O 1
ATOM 3412 N N . ILE B 1 43 ? 15.289 -17.062 -4.32 1 97.62 43 ILE B N 1
ATOM 3413 C CA . ILE B 1 43 ? 15.117 -15.633 -4.086 1 97.62 43 ILE B CA 1
ATOM 3414 C C . ILE B 1 43 ? 14.641 -14.953 -5.367 1 97.62 43 ILE B C 1
ATOM 3416 O O . ILE B 1 43 ? 15.445 -14.664 -6.258 1 97.62 43 ILE B O 1
ATOM 3420 N N . SER B 1 44 ? 13.391 -14.773 -5.453 1 96.69 44 SER B N 1
ATOM 3421 C CA . SER B 1 44 ? 12.703 -14.148 -6.578 1 96.69 44 SER B CA 1
ATOM 3422 C C . SER B 1 44 ? 11.695 -13.109 -6.105 1 96.69 44 SER B C 1
ATOM 3424 O O . SER B 1 44 ? 11.523 -12.914 -4.902 1 96.69 44 SER B O 1
ATOM 3426 N N . ALA B 1 45 ? 11.047 -12.414 -7.027 1 95.44 45 ALA B N 1
ATOM 3427 C CA . ALA B 1 45 ? 10.047 -11.422 -6.648 1 95.44 45 ALA B CA 1
ATOM 3428 C C . ALA B 1 45 ? 8.938 -12.039 -5.812 1 95.44 45 ALA B C 1
ATOM 3430 O O . ALA B 1 45 ? 8.523 -11.477 -4.797 1 95.44 45 ALA B O 1
ATOM 3431 N N . ASP B 1 46 ? 8.469 -13.188 -6.133 1 97.12 46 ASP B N 1
ATOM 3432 C CA . ASP B 1 46 ? 7.379 -13.859 -5.434 1 97.12 46 ASP B CA 1
ATOM 3433 C C . ASP B 1 46 ? 7.801 -14.258 -4.02 1 97.12 46 ASP B C 1
ATOM 3435 O O . ASP B 1 46 ? 7.062 -14.023 -3.059 1 97.12 46 ASP B O 1
ATOM 3439 N N . THR B 1 47 ? 8.953 -14.875 -3.926 1 98.31 47 THR B N 1
ATOM 3440 C CA . THR B 1 47 ? 9.328 -15.383 -2.613 1 98.31 47 THR B CA 1
ATOM 3441 C C . THR B 1 47 ? 9.789 -14.25 -1.703 1 98.31 47 THR B C 1
ATOM 3443 O O . THR B 1 47 ? 9.68 -14.344 -0.479 1 98.31 47 THR B O 1
ATOM 3446 N N . ARG B 1 48 ? 10.289 -13.164 -2.312 1 98.06 48 ARG B N 1
ATOM 3447 C CA . ARG B 1 48 ? 10.578 -11.977 -1.518 1 98.06 48 ARG B CA 1
ATOM 3448 C C . ARG B 1 48 ? 9.312 -11.422 -0.881 1 98.06 48 ARG B C 1
ATOM 3450 O O . ARG B 1 48 ? 9.352 -10.883 0.229 1 98.06 48 ARG B O 1
ATOM 3457 N N . ALA B 1 49 ? 8.203 -11.484 -1.604 1 98.31 49 ALA B N 1
ATOM 3458 C CA . ALA B 1 49 ? 6.918 -11.07 -1.043 1 98.31 49 ALA B CA 1
ATOM 3459 C C . ALA B 1 49 ? 6.562 -11.914 0.181 1 98.31 49 ALA B C 1
ATOM 3461 O O . ALA B 1 49 ? 6.082 -11.383 1.188 1 98.31 49 ALA B O 1
ATOM 3462 N N . THR B 1 50 ? 6.785 -13.211 0.113 1 98.81 50 THR B N 1
ATOM 3463 C CA . THR B 1 50 ? 6.523 -14.102 1.237 1 98.81 50 THR B CA 1
ATOM 3464 C C . THR B 1 50 ? 7.43 -13.758 2.418 1 98.81 50 THR B C 1
ATOM 3466 O O . THR B 1 50 ? 6.969 -13.695 3.561 1 98.81 50 THR B O 1
ATOM 3469 N N . ILE B 1 51 ? 8.703 -13.562 2.119 1 98.81 51 ILE B 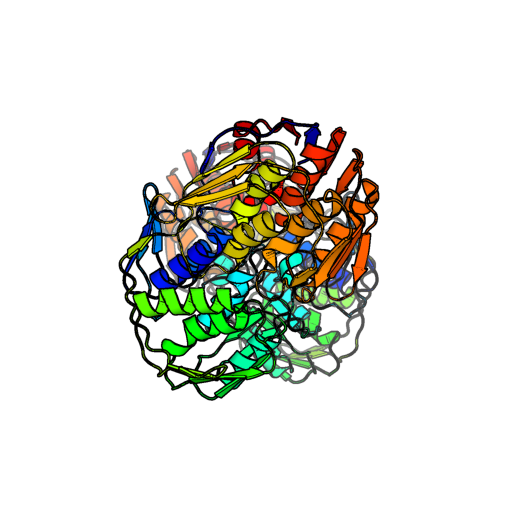N 1
ATOM 3470 C CA . ILE B 1 51 ? 9.672 -13.211 3.148 1 98.81 51 ILE B CA 1
ATOM 3471 C C . ILE B 1 51 ? 9.242 -11.922 3.846 1 98.81 51 ILE B C 1
ATOM 3473 O O . ILE B 1 51 ? 9.211 -11.859 5.078 1 98.81 51 ILE B O 1
ATOM 3477 N N . SER B 1 52 ? 8.875 -10.93 3.066 1 98.62 52 SER B N 1
ATOM 3478 C CA . SER B 1 52 ? 8.453 -9.641 3.602 1 98.62 52 SER B CA 1
ATOM 3479 C C . SER B 1 52 ? 7.199 -9.789 4.465 1 98.62 52 SER B C 1
ATOM 3481 O O . SER B 1 52 ? 7.07 -9.117 5.492 1 98.62 52 SER B O 1
ATOM 3483 N N . ALA B 1 53 ? 6.258 -10.57 4.035 1 98.81 53 ALA B N 1
ATOM 3484 C CA . ALA B 1 53 ? 5.039 -10.805 4.801 1 98.81 53 ALA B CA 1
ATOM 3485 C C . ALA B 1 53 ? 5.344 -11.5 6.125 1 98.81 53 ALA B C 1
ATOM 3487 O O . ALA B 1 53 ? 4.746 -11.172 7.152 1 98.81 53 ALA B O 1
ATOM 3488 N N . CYS B 1 54 ? 6.273 -12.484 6.082 1 98.88 54 CYS B N 1
ATOM 3489 C CA . CYS B 1 54 ? 6.688 -13.141 7.316 1 98.88 54 CYS B CA 1
ATOM 3490 C C . CYS B 1 54 ? 7.266 -12.133 8.305 1 98.88 54 CYS B C 1
ATOM 3492 O O . CYS B 1 54 ? 6.949 -12.172 9.492 1 98.88 54 CYS B O 1
ATOM 3494 N N . ASP B 1 55 ? 8.078 -11.258 7.758 1 98.69 55 ASP B N 1
ATOM 3495 C CA . ASP B 1 55 ? 8.641 -10.188 8.586 1 98.69 55 ASP B CA 1
ATOM 3496 C C . ASP B 1 55 ? 7.535 -9.32 9.18 1 98.69 55 ASP B C 1
ATOM 3498 O O . ASP B 1 55 ? 7.582 -8.969 10.359 1 98.69 55 ASP B O 1
ATOM 3502 N N . ALA B 1 56 ? 6.578 -8.969 8.398 1 98.69 56 ALA B N 1
ATOM 3503 C CA . ALA B 1 56 ? 5.469 -8.125 8.828 1 98.69 56 ALA B CA 1
ATOM 3504 C C . ALA B 1 56 ? 4.688 -8.789 9.961 1 98.69 56 ALA B C 1
ATOM 3506 O O . ALA B 1 56 ? 4.172 -8.102 10.852 1 98.69 56 ALA B O 1
ATOM 3507 N N . PHE B 1 57 ? 4.613 -10.109 9.977 1 98.81 57 PHE B N 1
ATOM 3508 C CA . PHE B 1 57 ? 3.883 -10.852 11 1 98.81 57 PHE B CA 1
ATOM 3509 C C . PHE B 1 57 ? 4.77 -11.141 12.203 1 98.81 57 PHE B C 1
ATOM 3511 O O . PHE B 1 57 ? 4.348 -11.812 13.141 1 98.81 57 PHE B O 1
ATOM 3518 N N . GLY B 1 58 ? 6.074 -10.711 12.172 1 98.75 58 GLY B N 1
ATOM 3519 C CA . GLY B 1 58 ? 6.859 -10.703 13.398 1 98.75 58 GLY B CA 1
ATOM 3520 C C . GLY B 1 58 ? 8.109 -11.555 13.32 1 98.75 58 GLY B C 1
ATOM 3521 O O . GLY B 1 58 ? 8.945 -11.523 14.227 1 98.75 58 GLY B O 1
ATOM 3522 N N . ALA B 1 59 ? 8.242 -12.375 12.234 1 98.88 59 ALA B N 1
ATOM 3523 C CA . ALA B 1 59 ? 9.445 -13.188 12.094 1 98.88 59 ALA B CA 1
ATOM 3524 C C . ALA B 1 59 ? 10.641 -12.328 11.68 1 98.88 59 ALA B C 1
ATOM 3526 O O . ALA B 1 59 ? 10.469 -11.195 11.219 1 98.88 59 ALA B O 1
ATOM 3527 N N . ASP B 1 60 ? 11.805 -12.758 11.953 1 98.69 60 ASP B N 1
ATOM 3528 C CA . ASP B 1 60 ? 13.047 -12.156 11.484 1 98.69 60 ASP B CA 1
ATOM 3529 C C . ASP B 1 60 ? 13.75 -13.062 10.477 1 98.69 60 ASP B C 1
ATOM 3531 O O . ASP B 1 60 ? 14.289 -14.102 10.852 1 98.69 60 ASP B O 1
ATOM 3535 N N . VAL B 1 61 ? 13.711 -12.734 9.258 1 98.5 61 VAL B N 1
ATOM 3536 C CA . VAL B 1 61 ? 14.258 -13.555 8.18 1 98.5 61 VAL B CA 1
ATOM 3537 C C . VAL B 1 61 ? 15.516 -12.898 7.625 1 98.5 61 VAL B C 1
ATOM 3539 O O . VAL B 1 61 ? 15.469 -11.766 7.129 1 98.5 61 VAL B O 1
ATOM 3542 N N . LYS B 1 62 ? 16.625 -13.531 7.645 1 97.88 62 LYS B N 1
ATOM 3543 C CA . LYS B 1 62 ? 17.906 -12.992 7.18 1 97.88 62 LYS B CA 1
ATOM 3544 C C . LYS B 1 62 ? 18.562 -13.914 6.156 1 97.88 62 LYS B C 1
ATOM 3546 O O . LYS B 1 62 ? 18.625 -15.133 6.359 1 97.88 62 LYS B O 1
ATOM 3551 N N . LEU B 1 63 ? 18.922 -13.375 5.086 1 96.5 63 LEU B N 1
ATOM 3552 C CA . LEU B 1 63 ? 19.688 -14.125 4.098 1 96.5 63 LEU B CA 1
ATOM 3553 C C . LEU B 1 63 ? 21.141 -14.25 4.516 1 96.5 63 LEU B C 1
ATOM 3555 O O . LEU B 1 63 ? 21.812 -13.25 4.766 1 96.5 63 LEU B O 1
ATOM 3559 N N . ARG B 1 64 ? 21.641 -15.383 4.742 1 95.75 64 ARG B N 1
ATOM 3560 C CA . ARG B 1 64 ? 23.031 -15.695 5.062 1 95.75 64 ARG B CA 1
ATOM 3561 C C . ARG B 1 64 ? 23.609 -16.703 4.07 1 95.75 64 ARG B C 1
ATOM 3563 O O . ARG B 1 64 ? 23.281 -17.891 4.125 1 95.75 64 ARG B O 1
ATOM 3570 N N . GLY B 1 65 ? 24.469 -16.234 3.182 1 94.56 65 GLY B N 1
ATOM 3571 C CA . GLY B 1 65 ? 24.938 -17.109 2.129 1 94.56 65 GLY B CA 1
ATOM 3572 C C . GLY B 1 65 ? 23.828 -17.578 1.193 1 94.56 65 GLY B C 1
ATOM 3573 O O . GLY B 1 65 ? 23.125 -16.75 0.615 1 94.56 65 GLY B O 1
ATOM 3574 N N . ASP B 1 66 ? 23.656 -18.891 1.167 1 94.88 66 ASP B N 1
ATOM 3575 C CA . ASP B 1 66 ? 22.641 -19.453 0.285 1 94.88 66 ASP B CA 1
ATOM 3576 C C . ASP B 1 66 ? 21.453 -20 1.085 1 94.88 66 ASP B C 1
ATOM 3578 O O . ASP B 1 66 ? 20.766 -20.906 0.63 1 94.88 66 ASP B O 1
ATOM 3582 N N . SER B 1 67 ? 21.344 -19.406 2.281 1 98.38 67 SER B N 1
ATOM 3583 C CA . SER B 1 67 ? 20.281 -19.891 3.16 1 98.38 67 SER B CA 1
ATOM 3584 C C . SER B 1 67 ? 19.547 -18.719 3.814 1 98.38 67 SER B C 1
ATOM 3586 O O . SER B 1 67 ? 20.062 -17.609 3.865 1 98.38 67 SER B O 1
ATOM 3588 N N . LEU B 1 68 ? 18.359 -18.953 4.211 1 98.75 68 LEU B N 1
ATOM 3589 C CA . LEU B 1 68 ? 17.609 -18.031 5.051 1 98.75 68 LEU B CA 1
ATOM 3590 C C . LEU B 1 68 ? 17.609 -18.484 6.504 1 98.75 68 LEU B C 1
ATOM 3592 O O . LEU B 1 68 ? 17.156 -19.594 6.816 1 98.75 68 LEU B O 1
ATOM 3596 N N . GLU B 1 69 ? 18.203 -17.719 7.352 1 98.81 69 GLU B N 1
ATOM 3597 C CA . GLU B 1 69 ? 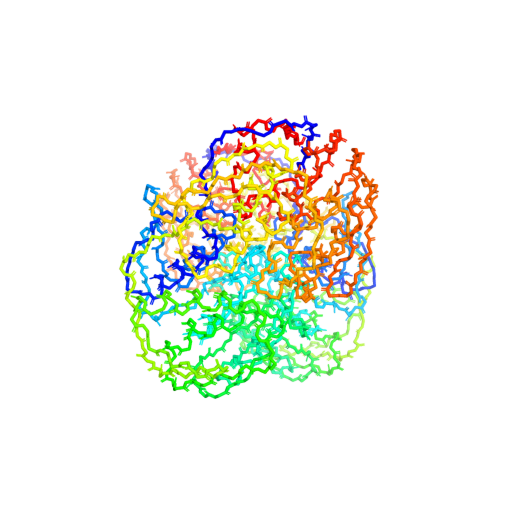18.062 -17.922 8.789 1 98.81 69 GLU B CA 1
ATOM 3598 C C . GLU B 1 69 ? 16.828 -17.203 9.32 1 98.81 69 GLU B C 1
ATOM 3600 O O . GLU B 1 69 ? 16.672 -15.992 9.109 1 98.81 69 GLU B O 1
ATOM 3605 N N . ILE B 1 70 ? 15.961 -17.938 10 1 98.81 70 ILE B N 1
ATOM 3606 C CA . ILE B 1 70 ? 14.656 -17.375 10.367 1 98.81 70 ILE B CA 1
ATOM 3607 C C . ILE B 1 70 ? 14.445 -17.531 11.867 1 98.81 70 ILE B C 1
ATOM 3609 O O . ILE B 1 70 ? 14.516 -18.625 12.414 1 98.81 70 ILE B O 1
ATOM 3613 N N . GLN B 1 71 ? 14.383 -16.422 12.562 1 98.81 71 GLN B N 1
ATOM 3614 C CA . GLN B 1 71 ? 13.773 -16.422 13.891 1 98.81 71 GLN B CA 1
ATOM 3615 C C . GLN B 1 71 ? 12.258 -16.312 13.797 1 98.81 71 GLN B C 1
ATOM 3617 O O . GLN B 1 71 ? 11.727 -15.258 13.422 1 98.81 71 GLN B O 1
ATOM 3622 N N . GLY B 1 72 ? 11.641 -17.391 14.047 1 98.69 72 GLY B N 1
ATOM 3623 C CA . GLY B 1 72 ? 10.203 -17.469 13.836 1 98.69 72 GLY B CA 1
ATOM 3624 C C . GLY B 1 72 ? 9.406 -16.891 14.984 1 98.69 72 GLY B C 1
ATOM 3625 O O . GLY B 1 72 ? 9.953 -16.188 15.844 1 98.69 72 GLY B O 1
ATOM 3626 N N . VAL B 1 73 ? 8.031 -17.125 14.961 1 98.62 73 VAL B N 1
ATOM 3627 C CA . VAL B 1 73 ? 7.129 -16.5 15.914 1 98.62 73 VAL B CA 1
ATOM 3628 C C . VAL B 1 73 ? 6.492 -17.562 16.797 1 98.62 73 VAL B C 1
ATOM 3630 O O . VAL B 1 73 ? 5.551 -17.281 17.547 1 98.62 73 VAL B O 1
ATOM 3633 N N . SER B 1 74 ? 6.887 -18.828 16.688 1 97.94 74 SER B N 1
ATOM 3634 C CA . SER B 1 74 ? 6.453 -19.938 17.531 1 97.94 74 SER B CA 1
ATOM 3635 C C . SER B 1 74 ? 4.934 -20.047 17.562 1 97.94 74 SER B C 1
ATOM 3637 O O . SER B 1 74 ? 4.328 -20.109 18.625 1 97.94 74 SER B O 1
ATOM 3639 N N . GLY B 1 75 ? 4.371 -19.938 16.375 1 97.5 75 GLY B N 1
ATOM 3640 C CA . GLY B 1 75 ? 2.941 -20.172 16.219 1 97.5 75 GLY B CA 1
ATOM 3641 C C . GLY B 1 75 ? 2.098 -18.969 16.609 1 97.5 75 GLY B C 1
ATOM 3642 O O . GLY B 1 75 ? 0.868 -19.031 16.562 1 97.5 75 GLY B O 1
ATOM 3643 N N . ALA B 1 76 ? 2.711 -17.844 16.906 1 96.94 76 ALA B N 1
ATOM 3644 C CA . ALA B 1 76 ? 1.988 -16.656 17.375 1 96.94 76 ALA B CA 1
ATOM 3645 C C . ALA B 1 76 ? 2.383 -15.422 16.562 1 96.94 76 ALA B C 1
ATOM 3647 O O . ALA B 1 76 ? 3.033 -14.516 17.078 1 96.94 76 ALA B O 1
ATOM 3648 N N . PRO B 1 77 ? 1.969 -15.383 15.312 1 98.25 77 PRO B N 1
ATOM 3649 C CA . PRO B 1 77 ? 2.264 -14.188 14.523 1 98.25 77 PRO B CA 1
ATOM 3650 C C . PRO B 1 77 ? 1.609 -12.93 15.094 1 98.25 77 PRO B C 1
ATOM 3652 O O . PRO B 1 77 ? 0.585 -13.023 15.781 1 98.25 77 PRO B O 1
ATOM 3655 N N . ARG B 1 78 ? 2.213 -11.797 14.844 1 98 78 ARG B N 1
ATOM 3656 C CA . ARG B 1 78 ? 1.681 -10.531 15.328 1 98 78 ARG B CA 1
ATOM 3657 C C . ARG B 1 78 ? 0.924 -9.797 14.234 1 98 78 ARG B C 1
ATOM 3659 O O . ARG B 1 78 ? 1.191 -9.992 13.047 1 98 78 ARG B O 1
ATOM 3666 N N . THR B 1 79 ? -0.042 -8.953 14.656 1 98.44 79 THR B N 1
ATOM 3667 C CA . THR B 1 79 ? -0.727 -8.07 13.719 1 98.44 79 THR B CA 1
ATOM 3668 C C . THR B 1 79 ? 0.26 -7.113 13.062 1 98.44 79 THR B C 1
ATOM 3670 O O . THR B 1 79 ? 1.018 -6.422 13.742 1 98.44 79 THR B O 1
ATOM 3673 N N . PRO B 1 80 ? 0.312 -7.098 11.688 1 98.56 80 PRO B N 1
ATOM 3674 C CA . PRO B 1 80 ? 1.248 -6.199 11 1 98.56 80 PRO B CA 1
ATOM 3675 C C . PRO B 1 80 ? 0.975 -4.727 11.305 1 98.56 80 PRO B C 1
ATOM 3677 O O . PRO B 1 80 ? -0.18 -4.336 11.492 1 98.56 80 PRO B O 1
ATOM 3680 N N . GLU B 1 81 ? 2.02 -3.895 11.258 1 98.12 81 GLU B N 1
ATOM 3681 C CA . GLU B 1 81 ? 1.898 -2.459 11.5 1 98.12 81 GLU B CA 1
ATOM 3682 C C . GLU B 1 81 ? 1.258 -1.755 10.305 1 98.12 81 GLU B C 1
ATOM 3684 O O . GLU B 1 81 ? 0.722 -0.652 10.438 1 98.12 81 GLU B O 1
ATOM 3689 N N . ASN B 1 82 ? 1.374 -2.32 9.172 1 98.62 82 ASN B N 1
ATOM 3690 C CA . ASN B 1 82 ? 0.902 -1.736 7.922 1 98.62 82 ASN B CA 1
ATOM 3691 C C . ASN B 1 82 ? 0.179 -2.768 7.062 1 98.62 82 ASN B C 1
ATOM 3693 O O . ASN B 1 82 ? 0.12 -3.947 7.414 1 98.62 82 ASN B O 1
ATOM 3697 N N . VAL B 1 83 ? -0.469 -2.326 5.969 1 98.88 83 VAL B N 1
ATOM 3698 C CA . VAL B 1 83 ? -1.048 -3.195 4.945 1 98.88 83 VAL B CA 1
ATOM 3699 C C . VAL B 1 83 ? 0.047 -4.055 4.316 1 98.88 83 VAL B C 1
ATOM 3701 O O . VAL B 1 83 ? 1.16 -3.576 4.082 1 98.88 83 VAL B O 1
ATOM 3704 N N . ILE B 1 84 ? -0.238 -5.312 4.109 1 98.81 84 ILE B N 1
ATOM 3705 C CA . ILE B 1 84 ? 0.71 -6.195 3.439 1 98.81 84 ILE B CA 1
ATOM 3706 C C . ILE B 1 84 ? 0.478 -6.148 1.931 1 98.81 84 ILE B C 1
ATOM 3708 O O . ILE B 1 84 ? -0.599 -6.512 1.451 1 98.81 84 ILE B O 1
ATOM 3712 N N . ASP B 1 85 ? 1.409 -5.668 1.186 1 98.62 85 ASP B N 1
ATOM 3713 C CA . ASP B 1 85 ? 1.416 -5.738 -0.273 1 98.62 85 ASP B CA 1
ATOM 3714 C C . ASP B 1 85 ? 2.16 -6.977 -0.761 1 98.62 85 ASP B C 1
ATOM 3716 O O . ASP B 1 85 ? 3.381 -7.07 -0.618 1 98.62 85 ASP B O 1
ATOM 3720 N N . VAL B 1 86 ? 1.475 -7.836 -1.415 1 98.62 86 VAL B N 1
ATOM 3721 C CA . VAL B 1 86 ? 2.076 -9.109 -1.798 1 98.62 86 VAL B CA 1
ATOM 3722 C C . VAL B 1 86 ? 2.605 -9.023 -3.227 1 98.62 86 VAL B C 1
ATOM 3724 O O . VAL B 1 86 ? 3.039 -10.023 -3.797 1 98.62 86 VAL B O 1
ATOM 3727 N N . LEU B 1 87 ? 2.486 -7.816 -3.783 1 96.81 87 LEU B N 1
ATOM 3728 C CA . LEU B 1 87 ? 2.924 -7.582 -5.156 1 96.81 87 LEU B CA 1
ATOM 3729 C C . LEU B 1 87 ? 2.17 -8.484 -6.129 1 96.81 87 LEU B C 1
ATOM 3731 O O . LEU B 1 87 ? 0.943 -8.414 -6.219 1 96.81 87 LEU B O 1
ATOM 3735 N N . ASN B 1 88 ? 2.812 -9.391 -6.754 1 96.06 88 ASN B N 1
ATOM 3736 C CA . ASN B 1 88 ? 2.152 -10.234 -7.746 1 96.06 88 ASN B CA 1
ATOM 3737 C C . ASN B 1 88 ? 2.023 -11.672 -7.262 1 96.06 88 ASN B C 1
ATOM 3739 O O . ASN B 1 88 ? 1.696 -12.57 -8.039 1 96.06 88 ASN B O 1
ATOM 3743 N N . SER B 1 89 ? 2.254 -11.953 -6.02 1 97.19 89 SER B N 1
ATOM 3744 C CA . SER B 1 89 ? 2.314 -13.328 -5.543 1 97.19 89 SER B CA 1
ATOM 3745 C C . SER B 1 89 ? 0.963 -13.789 -5 1 97.19 89 SER B C 1
ATOM 3747 O O . SER B 1 89 ? 0.655 -13.578 -3.826 1 97.19 89 SER B O 1
ATOM 3749 N N . GLY B 1 90 ? 0.263 -14.547 -5.789 1 96.94 90 GLY B N 1
ATOM 3750 C CA . GLY B 1 90 ? -1.007 -15.109 -5.359 1 96.94 90 GLY B CA 1
ATOM 3751 C C . GLY B 1 90 ? -0.866 -16.094 -4.207 1 96.94 90 GLY B C 1
ATOM 3752 O O . GLY B 1 90 ? -1.695 -16.109 -3.297 1 96.94 90 GLY B O 1
ATOM 3753 N N . THR B 1 91 ? 0.195 -16.859 -4.266 1 97.38 91 THR B N 1
ATOM 3754 C CA . THR B 1 91 ? 0.488 -17.812 -3.195 1 97.38 91 THR B CA 1
ATOM 3755 C C . THR B 1 91 ? 0.648 -17.094 -1.861 1 97.38 91 THR B C 1
ATOM 3757 O O . THR B 1 91 ? 0.061 -17.484 -0.855 1 97.38 91 THR B O 1
ATOM 3760 N N . THR B 1 92 ? 1.399 -15.984 -1.86 1 98.62 92 THR B N 1
ATOM 3761 C CA . THR B 1 92 ? 1.608 -15.203 -0.65 1 98.62 92 THR B CA 1
ATOM 3762 C C . THR B 1 92 ? 0.289 -14.625 -0.143 1 98.62 92 THR B C 1
ATOM 3764 O O . THR B 1 92 ? 0.011 -14.664 1.058 1 98.62 92 THR B O 1
ATOM 3767 N N . LEU B 1 93 ? -0.527 -14.117 -1.052 1 98.75 93 LEU B N 1
ATOM 3768 C CA . LEU B 1 93 ? -1.804 -13.539 -0.654 1 98.75 93 LEU B CA 1
ATOM 3769 C C . LEU B 1 93 ? -2.65 -14.555 0.107 1 98.75 93 LEU B C 1
ATOM 3771 O O . LEU B 1 93 ? -3.152 -14.258 1.193 1 98.75 93 LEU B O 1
ATOM 3775 N N . ARG B 1 94 ? -2.818 -15.727 -0.466 1 98.44 94 ARG B N 1
ATOM 3776 C CA . ARG B 1 94 ? -3.723 -16.719 0.1 1 98.44 94 ARG B CA 1
ATOM 3777 C C . ARG B 1 94 ? -3.168 -17.281 1.402 1 98.44 94 ARG B C 1
ATOM 3779 O O . ARG B 1 94 ? -3.881 -17.375 2.404 1 98.44 94 ARG B O 1
ATOM 3786 N N . PHE B 1 95 ? -1.856 -17.672 1.419 1 98.75 95 PHE B N 1
ATOM 3787 C CA . PHE B 1 95 ? -1.243 -18.203 2.631 1 98.75 95 PHE B CA 1
ATOM 3788 C C . PHE B 1 95 ? -1.334 -17.203 3.77 1 98.75 95 PHE B C 1
ATOM 3790 O O . PHE B 1 95 ? -1.736 -17.547 4.883 1 98.75 95 PHE B O 1
ATOM 3797 N N . MET B 1 96 ? -1.012 -15.93 3.441 1 98.88 96 MET B N 1
ATOM 3798 C CA . MET B 1 96 ? -0.909 -14.914 4.484 1 98.88 96 MET B CA 1
ATOM 3799 C C . MET B 1 96 ? -2.293 -14.461 4.945 1 98.88 96 MET B C 1
ATOM 3801 O O . MET B 1 96 ? -2.455 -13.992 6.07 1 98.88 96 MET B O 1
ATOM 3805 N N . SER B 1 97 ? -3.314 -14.562 4.09 1 98.75 97 SER B N 1
ATOM 3806 C CA . SER B 1 97 ? -4.68 -14.312 4.535 1 98.75 97 SER B CA 1
ATOM 3807 C C . SER B 1 97 ? -5.082 -15.273 5.652 1 98.75 97 SER B C 1
ATOM 3809 O O . SER B 1 97 ? -5.707 -14.859 6.633 1 98.75 97 SER B O 1
ATOM 3811 N N . ALA B 1 98 ? -4.73 -16.531 5.496 1 98.69 98 ALA B N 1
ATOM 3812 C CA . ALA B 1 98 ? -5.027 -17.516 6.543 1 98.69 98 ALA B CA 1
ATOM 3813 C C . ALA B 1 98 ? -4.211 -17.234 7.801 1 98.69 98 ALA B C 1
ATOM 3815 O O . ALA B 1 98 ? -4.719 -17.359 8.914 1 98.69 98 ALA B O 1
ATOM 3816 N N . VAL B 1 99 ? -2.914 -16.859 7.652 1 98.69 99 VAL B N 1
ATOM 3817 C CA . VAL B 1 99 ? -2.053 -16.531 8.781 1 98.69 99 VAL B CA 1
ATOM 3818 C C . VAL B 1 99 ? -2.613 -15.312 9.516 1 98.69 99 VAL B C 1
ATOM 3820 O O . VAL B 1 99 ? -2.559 -15.242 10.75 1 98.69 99 VAL B O 1
ATOM 3823 N N . ALA B 1 100 ? -3.117 -14.328 8.742 1 98.75 100 ALA B N 1
ATOM 3824 C CA . ALA B 1 100 ? -3.73 -13.133 9.328 1 98.75 100 ALA B CA 1
ATOM 3825 C C . ALA B 1 100 ? -4.836 -13.516 10.305 1 98.75 100 ALA B C 1
ATOM 3827 O O . ALA B 1 100 ? -5.047 -12.828 11.312 1 98.75 100 ALA B O 1
ATOM 3828 N N . ALA B 1 101 ? -5.516 -14.641 10.055 1 98.44 101 ALA B N 1
ATOM 3829 C CA . ALA B 1 101 ? -6.629 -15.094 10.883 1 98.44 101 ALA B CA 1
ATOM 3830 C C . ALA B 1 101 ? -6.121 -15.711 12.188 1 98.44 101 ALA B C 1
ATOM 3832 O O . ALA B 1 101 ? -6.91 -16.234 12.984 1 98.44 101 ALA B O 1
ATOM 3833 N N . LEU B 1 102 ? -4.832 -15.719 12.398 1 98.12 102 LEU B N 1
ATOM 3834 C CA . LEU B 1 102 ? -4.238 -16.109 13.672 1 98.12 102 LEU B CA 1
ATOM 3835 C C . LEU B 1 102 ? -3.895 -14.883 14.516 1 98.12 102 LEU B C 1
ATOM 3837 O O . LEU B 1 102 ? -3.389 -15.016 15.633 1 98.12 102 LEU B O 1
ATOM 3841 N N . THR B 1 103 ? -4.078 -13.664 14.016 1 97.88 103 THR B N 1
ATOM 3842 C CA . THR B 1 103 ? -3.752 -12.398 14.672 1 97.88 103 THR B CA 1
ATOM 3843 C C . THR B 1 103 ? -5.02 -11.609 14.969 1 97.88 103 THR B C 1
ATOM 3845 O O . THR B 1 103 ? -6.133 -12.117 14.812 1 97.88 103 THR B O 1
ATOM 3848 N N . ASP B 1 104 ? -4.801 -10.352 15.43 1 96.25 104 ASP B N 1
ATOM 3849 C CA . ASP B 1 104 ? -5.949 -9.484 15.656 1 96.25 104 ASP B CA 1
ATOM 3850 C C . ASP B 1 104 ? -6.492 -8.93 14.344 1 96.25 104 ASP B C 1
ATOM 3852 O O . ASP B 1 104 ? -7.625 -8.438 14.289 1 96.25 104 ASP B O 1
ATOM 3856 N N . GLY B 1 105 ? -5.602 -9 13.344 1 97.31 105 GLY B N 1
ATOM 3857 C CA . GLY B 1 105 ? -6.094 -8.594 12.031 1 97.31 105 GLY B CA 1
ATOM 3858 C C . GLY B 1 105 ? -4.992 -8.141 11.094 1 97.31 105 GLY B C 1
ATOM 3859 O O . GLY B 1 105 ? -3.893 -7.797 11.539 1 97.31 105 GLY B O 1
ATOM 3860 N N . ALA B 1 106 ? -5.273 -8.125 9.789 1 98.69 106 ALA B N 1
ATOM 3861 C CA . ALA B 1 106 ? -4.375 -7.652 8.742 1 98.69 106 ALA B CA 1
ATOM 3862 C C . ALA B 1 106 ? -5.145 -7.293 7.477 1 98.69 106 ALA B C 1
ATOM 3864 O O . ALA B 1 106 ? -6.262 -7.77 7.266 1 98.69 106 ALA B O 1
ATOM 3865 N N . VAL B 1 107 ? -4.645 -6.41 6.727 1 98.94 107 VAL B N 1
ATOM 3866 C CA . VAL B 1 107 ? -5.133 -6.102 5.387 1 98.94 107 VAL B CA 1
ATOM 3867 C C . VAL B 1 107 ? -4.09 -6.512 4.348 1 98.94 107 VAL B C 1
ATOM 3869 O O . VAL B 1 107 ? -2.902 -6.215 4.5 1 98.94 107 VAL B O 1
ATOM 3872 N N . LEU B 1 108 ? -4.484 -7.254 3.377 1 98.94 108 LEU B N 1
ATOM 3873 C CA . LEU B 1 108 ? -3.584 -7.707 2.322 1 98.94 108 LEU B CA 1
ATOM 3874 C C . LEU B 1 108 ? -4.031 -7.184 0.962 1 98.94 108 LEU B C 1
ATOM 3876 O O . LEU B 1 108 ? -5.227 -7.164 0.663 1 98.94 108 LEU B O 1
ATOM 3880 N N . THR B 1 109 ? -3.109 -6.742 0.138 1 98.88 109 THR B N 1
ATOM 3881 C CA . THR B 1 109 ? -3.367 -6.305 -1.229 1 98.88 109 THR B CA 1
ATOM 3882 C C . THR B 1 109 ? -2.219 -6.707 -2.15 1 98.88 109 THR B C 1
ATOM 3884 O O . THR B 1 109 ? -1.376 -7.527 -1.78 1 98.88 109 THR B O 1
ATOM 3887 N N . GLY B 1 110 ? -2.25 -6.32 -3.391 1 98.44 110 GLY B N 1
ATOM 3888 C CA . GLY B 1 110 ? -1.225 -6.547 -4.398 1 98.44 110 GLY B CA 1
ATOM 3889 C C . GLY B 1 110 ? -1.41 -5.695 -5.641 1 98.44 110 GLY B C 1
ATOM 3890 O O . GLY B 1 110 ? -2.133 -4.699 -5.613 1 98.44 110 GLY B O 1
ATOM 3891 N N . ASP B 1 111 ? -0.666 -6.082 -6.66 1 96.62 111 ASP B N 1
ATOM 3892 C CA . ASP B 1 111 ? -0.761 -5.324 -7.902 1 96.62 111 ASP B CA 1
ATOM 3893 C C . ASP B 1 111 ? -2.1 -5.57 -8.594 1 96.62 111 ASP B C 1
ATOM 3895 O O . ASP B 1 111 ? -2.99 -6.203 -8.023 1 96.62 111 ASP B O 1
ATOM 3899 N N . SER B 1 112 ? -2.271 -5.035 -9.797 1 96.12 112 SER B N 1
ATOM 3900 C CA . SER B 1 112 ? -3.555 -5.102 -10.492 1 96.12 112 SER B CA 1
ATOM 3901 C C . SER B 1 112 ? -3.949 -6.543 -10.789 1 96.12 112 SER B C 1
ATOM 3903 O O . SER B 1 112 ? -5.133 -6.891 -10.742 1 96.12 112 SER B O 1
ATOM 3905 N N . SER B 1 113 ? -2.949 -7.434 -11.062 1 95.5 113 SER B N 1
ATOM 3906 C CA . SER B 1 113 ? -3.219 -8.852 -11.289 1 95.5 113 SER B CA 1
ATOM 3907 C C . SER B 1 113 ? -3.779 -9.516 -10.039 1 95.5 113 SER B C 1
ATOM 3909 O O . SER B 1 113 ? -4.809 -10.188 -10.094 1 95.5 113 SER B O 1
ATOM 3911 N N . ILE B 1 114 ? -3.168 -9.258 -8.945 1 97.62 114 ILE B N 1
ATOM 3912 C CA . ILE B 1 114 ? -3.604 -9.82 -7.672 1 97.62 114 ILE B CA 1
ATOM 3913 C C . ILE B 1 114 ? -5.023 -9.359 -7.359 1 97.62 114 ILE B C 1
ATOM 3915 O O . ILE B 1 114 ? -5.859 -10.148 -6.914 1 97.62 114 ILE B O 1
ATOM 3919 N N . ARG B 1 115 ? -5.336 -8.117 -7.648 1 98.12 115 ARG B N 1
ATOM 3920 C CA . ARG B 1 115 ? -6.625 -7.527 -7.301 1 98.12 115 ARG B CA 1
ATOM 3921 C C . ARG B 1 115 ? -7.707 -7.957 -8.289 1 98.12 115 ARG B C 1
ATOM 3923 O O . ARG B 1 115 ? -8.867 -7.574 -8.148 1 98.12 115 ARG B O 1
ATOM 3930 N N . SER B 1 116 ? -7.352 -8.781 -9.258 1 96 116 SER B N 1
ATOM 3931 C CA . SER B 1 116 ? -8.336 -9.312 -10.195 1 96 116 SER B CA 1
ATOM 3932 C C . SER B 1 116 ? -8.594 -10.797 -9.93 1 96 116 SER B C 1
ATOM 3934 O O . SER B 1 116 ? -9.547 -11.367 -10.461 1 96 116 SER B O 1
ATOM 3936 N N . ARG B 1 117 ? -7.82 -11.438 -9.086 1 95.06 117 ARG B N 1
ATOM 3937 C CA . ARG B 1 117 ? -7.898 -12.883 -8.867 1 95.06 117 ARG B CA 1
ATOM 3938 C C . ARG B 1 117 ? -8.914 -13.211 -7.777 1 95.06 117 ARG B C 1
ATOM 3940 O O . ARG B 1 117 ? -8.969 -12.539 -6.746 1 95.06 117 ARG B O 1
ATOM 3947 N N . PRO B 1 118 ? -9.641 -14.258 -7.941 1 94.56 118 PRO B N 1
ATOM 3948 C CA . PRO B 1 118 ? -10.695 -14.594 -6.98 1 94.56 118 PRO B CA 1
ATOM 3949 C C . PRO B 1 118 ? -10.148 -15.258 -5.715 1 94.56 118 PRO B C 1
ATOM 3951 O O . PRO B 1 118 ? -9.195 -16.031 -5.785 1 94.56 118 PRO B O 1
ATOM 3954 N N . ASN B 1 119 ? -10.828 -14.984 -4.551 1 97.12 119 ASN B N 1
ATOM 3955 C CA . ASN B 1 119 ? -10.445 -15.562 -3.268 1 97.12 119 ASN B CA 1
ATOM 3956 C C . ASN B 1 119 ? -11.664 -16.016 -2.475 1 97.12 119 ASN B C 1
ATOM 3958 O O . ASN B 1 119 ? -11.562 -16.312 -1.282 1 97.12 119 ASN B O 1
ATOM 3962 N N . GLY B 1 120 ? -12.828 -16.094 -3.123 1 96.81 120 GLY B N 1
ATOM 3963 C CA . GLY B 1 120 ? -14.109 -16.375 -2.488 1 96.81 120 GLY B CA 1
ATOM 3964 C C . GLY B 1 120 ? -14.078 -17.609 -1.606 1 96.81 120 GLY B C 1
ATOM 3965 O O . GLY B 1 120 ? -14.453 -17.547 -0.434 1 96.81 120 GLY B O 1
ATOM 3966 N N . PRO B 1 121 ? -13.664 -18.734 -2.135 1 96.25 121 PRO B N 1
ATOM 3967 C CA . PRO B 1 121 ? -13.656 -19.953 -1.341 1 96.25 121 PRO B CA 1
ATOM 3968 C C . PRO B 1 121 ? -12.812 -19.844 -0.071 1 96.25 121 PRO B C 1
ATOM 3970 O O . PRO B 1 121 ? -13.203 -20.344 0.982 1 96.25 121 PRO B O 1
ATOM 3973 N N . LEU B 1 122 ? -11.719 -19.188 -0.104 1 97.44 122 LEU B N 1
ATOM 3974 C CA . LEU B 1 122 ? -10.883 -19 1.073 1 97.44 122 LEU B CA 1
ATOM 3975 C C . LEU B 1 122 ? -11.57 -18.109 2.1 1 97.44 122 LEU B C 1
ATOM 3977 O O . LEU B 1 122 ? -11.578 -18.422 3.293 1 97.44 122 LEU B O 1
ATOM 3981 N N . LEU B 1 123 ? -12.125 -16.969 1.62 1 98.31 123 LEU B N 1
ATOM 3982 C CA . LEU B 1 123 ? -12.82 -16.047 2.516 1 98.31 123 LEU B CA 1
ATOM 3983 C C . LEU B 1 123 ? -13.977 -16.75 3.225 1 98.31 123 LEU B C 1
ATOM 3985 O O . LEU B 1 123 ? -14.148 -16.594 4.438 1 98.31 123 LEU B O 1
ATOM 3989 N N . LYS B 1 124 ? -14.719 -17.531 2.469 1 97.94 124 LYS B N 1
ATOM 3990 C CA . LYS B 1 124 ? -15.828 -18.297 3.043 1 97.94 124 LYS B CA 1
ATOM 3991 C C . LYS B 1 124 ? -15.336 -19.25 4.129 1 97.94 124 LYS B C 1
ATOM 3993 O O . LYS B 1 124 ? -15.938 -19.328 5.203 1 97.94 124 LYS B O 1
ATOM 3998 N N . ALA B 1 125 ? -14.32 -19.953 3.836 1 98.06 125 ALA B N 1
ATOM 3999 C CA . ALA B 1 125 ? -13.781 -20.922 4.781 1 98.06 125 ALA B CA 1
ATOM 4000 C C . ALA B 1 125 ? -13.305 -20.234 6.059 1 98.06 125 ALA B C 1
ATOM 4002 O O . ALA B 1 125 ? -13.586 -20.719 7.164 1 98.06 125 ALA B O 1
ATOM 4003 N N . LEU B 1 126 ? -12.578 -19.141 5.953 1 98.44 126 LEU B N 1
ATOM 4004 C CA . LEU B 1 126 ? -12.086 -18.406 7.117 1 98.44 126 LEU B CA 1
ATOM 4005 C C . LEU B 1 126 ? -13.242 -17.953 7.996 1 98.44 126 LEU B C 1
ATOM 4007 O O . LEU B 1 126 ? -13.18 -18.047 9.219 1 98.44 126 LEU B O 1
ATOM 4011 N N . ASN B 1 127 ? -14.281 -17.469 7.383 1 98.62 127 ASN B N 1
ATOM 4012 C CA . ASN B 1 127 ? -15.469 -17.031 8.117 1 98.62 127 ASN B CA 1
ATOM 4013 C C . ASN B 1 127 ? -16.141 -18.203 8.844 1 98.62 127 ASN B C 1
ATOM 4015 O O . ASN B 1 127 ? -16.516 -18.062 10.008 1 98.62 127 ASN B O 1
ATOM 4019 N N . GLU B 1 128 ? -16.25 -19.297 8.141 1 98.38 128 GLU B N 1
ATOM 4020 C CA . GLU B 1 128 ? -16.891 -20.469 8.719 1 98.38 128 GLU B CA 1
ATOM 4021 C C . GLU B 1 128 ? -16.078 -21.016 9.891 1 98.38 128 GLU B C 1
ATOM 4023 O O . GLU B 1 128 ? -16.625 -21.641 10.797 1 98.38 128 GLU B O 1
ATOM 4028 N N . LEU B 1 129 ? -14.82 -20.734 9.906 1 98.38 129 LEU B N 1
ATOM 4029 C CA . LEU B 1 129 ? -13.93 -21.281 10.93 1 98.38 129 LEU B CA 1
ATOM 4030 C C . LEU B 1 129 ? -13.719 -20.266 12.047 1 98.38 129 LEU B C 1
ATOM 4032 O O . LEU B 1 129 ? -12.875 -20.469 12.922 1 98.38 129 LEU B O 1
ATOM 4036 N N . GLY B 1 130 ? -14.359 -19.125 11.969 1 97.81 130 GLY B N 1
ATOM 4037 C CA . GLY B 1 130 ? -14.438 -18.266 13.141 1 97.81 130 GLY B CA 1
ATOM 4038 C C . GLY B 1 130 ? -13.828 -16.906 12.922 1 97.81 130 GLY B C 1
ATOM 4039 O O . GLY B 1 130 ? -14.023 -15.992 13.727 1 97.81 130 GLY B O 1
ATOM 4040 N N . ALA B 1 131 ? -13.055 -16.656 11.859 1 97.81 131 ALA B N 1
ATOM 4041 C CA . ALA B 1 131 ? -12.5 -15.344 11.555 1 97.81 131 ALA B CA 1
ATOM 4042 C C . ALA B 1 131 ? -13.523 -14.484 10.82 1 97.81 131 ALA B C 1
ATOM 4044 O O . ALA B 1 131 ? -14.625 -14.945 10.508 1 97.81 131 ALA B O 1
ATOM 4045 N N . GLU B 1 132 ? -13.281 -13.266 10.719 1 98 132 GLU B N 1
ATOM 4046 C CA . GLU B 1 132 ? -13.984 -12.359 9.812 1 98 132 GLU B CA 1
ATOM 4047 C C . GLU B 1 132 ? -13.094 -11.953 8.641 1 98 132 GLU B C 1
ATOM 4049 O O . GLU B 1 132 ? -12.094 -11.266 8.82 1 98 132 GLU B O 1
ATOM 4054 N N . ALA B 1 133 ? -13.43 -12.422 7.477 1 98.62 133 ALA B N 1
ATOM 4055 C CA . ALA B 1 133 ? -12.625 -12.195 6.281 1 98.62 133 ALA B CA 1
ATOM 4056 C C . ALA B 1 133 ? -13.484 -11.695 5.125 1 98.62 133 ALA B C 1
ATOM 4058 O O . ALA B 1 133 ? -14.5 -12.312 4.793 1 98.62 133 ALA B O 1
ATOM 4059 N N . PHE B 1 134 ? -13.148 -10.609 4.508 1 98.44 134 PHE B N 1
ATOM 4060 C CA . PHE B 1 134 ? -13.945 -10.094 3.398 1 98.44 134 PHE B CA 1
ATOM 4061 C C . PHE B 1 134 ? -13.094 -9.234 2.473 1 98.44 134 PHE B C 1
ATOM 4063 O O . PHE B 1 134 ? -11.984 -8.836 2.836 1 98.44 134 PHE B O 1
ATOM 4070 N N . SER B 1 135 ? -13.5 -9.094 1.229 1 98.5 135 SER B N 1
ATOM 4071 C CA . SER B 1 135 ? -12.977 -8.141 0.256 1 98.5 135 SER B CA 1
ATOM 4072 C C . SER B 1 135 ? -13.578 -6.758 0.458 1 98.5 135 SER B C 1
ATOM 4074 O O . SER B 1 135 ? -14.805 -6.602 0.482 1 98.5 135 SER B O 1
ATOM 4076 N N . ILE B 1 136 ? -12.719 -5.723 0.564 1 98.44 136 ILE B N 1
ATOM 4077 C CA . ILE B 1 136 ? -13.234 -4.387 0.848 1 98.44 136 ILE B CA 1
ATOM 4078 C C . ILE B 1 136 ? -14.102 -3.91 -0.316 1 98.44 136 ILE B C 1
ATOM 4080 O O . ILE B 1 136 ? -15.016 -3.105 -0.128 1 98.44 136 ILE B O 1
ATOM 4084 N N . ARG B 1 137 ? -13.891 -4.512 -1.501 1 97.25 137 ARG B N 1
ATOM 4085 C CA . ARG B 1 137 ? -14.641 -4.121 -2.695 1 97.25 137 ARG B CA 1
ATOM 4086 C C . ARG B 1 137 ? -15.906 -4.957 -2.85 1 97.25 137 ARG B C 1
ATOM 4088 O O . ARG B 1 137 ? -16.703 -4.727 -3.766 1 97.25 137 ARG B O 1
ATOM 4095 N N . GLY B 1 138 ? -16.078 -5.996 -2.057 1 96.56 138 GLY B N 1
ATOM 4096 C CA . GLY B 1 138 ? -17.281 -6.812 -2.074 1 96.56 138 GLY B CA 1
ATOM 4097 C C . GLY B 1 138 ? -17.328 -7.77 -3.25 1 96.56 138 GLY B C 1
ATOM 4098 O O . GLY B 1 138 ? -18.422 -8.203 -3.656 1 96.56 138 GLY B O 1
ATOM 4099 N N . ASN B 1 139 ? -16.156 -8.102 -3.83 1 97.06 139 ASN B N 1
ATOM 4100 C CA . ASN B 1 139 ? -16.141 -8.93 -5.031 1 97.06 139 ASN B CA 1
ATOM 4101 C C . ASN B 1 139 ? -15.203 -10.117 -4.883 1 97.06 139 ASN B C 1
ATOM 4103 O O . ASN B 1 139 ? -14.703 -10.648 -5.879 1 97.06 139 ASN B O 1
ATOM 4107 N N . ASP B 1 140 ? -14.773 -10.422 -3.615 1 97.12 140 ASP B N 1
ATOM 4108 C CA . ASP B 1 140 ? -13.961 -11.57 -3.252 1 97.12 140 ASP B CA 1
ATOM 4109 C C . ASP B 1 140 ? -12.547 -11.445 -3.811 1 97.12 140 ASP B C 1
ATOM 4111 O O . ASP B 1 140 ? -11.859 -12.445 -4.016 1 97.12 140 ASP B O 1
ATOM 4115 N N . ARG B 1 141 ? -12.148 -10.266 -4.148 1 98.06 141 ARG B N 1
ATOM 4116 C CA . ARG B 1 141 ? -10.805 -9.984 -4.633 1 98.06 141 ARG B CA 1
ATOM 4117 C C . ARG B 1 141 ? -10.086 -9 -3.713 1 98.06 141 ARG B C 1
ATOM 4119 O O . ARG B 1 141 ? -10.727 -8.305 -2.918 1 98.06 141 ARG B O 1
ATOM 4126 N N . ALA B 1 142 ? -8.789 -8.961 -3.711 1 98.62 142 ALA B N 1
ATOM 4127 C CA . ALA B 1 142 ? -8.031 -8.023 -2.887 1 98.62 142 ALA B CA 1
ATOM 4128 C C . ALA B 1 142 ? -8.43 -6.582 -3.189 1 98.62 142 ALA B C 1
ATOM 4130 O O . ALA B 1 142 ? -8.867 -6.273 -4.301 1 98.62 142 ALA B O 1
ATOM 4131 N N . PRO B 1 143 ? -8.312 -5.738 -2.268 1 98.81 143 PRO B N 1
ATOM 4132 C CA . PRO B 1 143 ? -7.75 -5.879 -0.922 1 98.81 143 PRO B CA 1
ATOM 4133 C C . PRO B 1 143 ? -8.633 -6.723 -0.001 1 98.81 143 PRO B C 1
ATOM 4135 O O . PRO B 1 143 ? -9.859 -6.594 -0.027 1 98.81 143 PRO B O 1
ATOM 4138 N N . LEU B 1 144 ? -7.992 -7.605 0.787 1 98.94 144 LEU B N 1
ATOM 4139 C CA . LEU B 1 144 ? -8.672 -8.484 1.73 1 98.94 144 LEU B CA 1
ATOM 4140 C C . LEU B 1 144 ? -8.492 -7.996 3.162 1 98.94 144 LEU B C 1
ATOM 4142 O O . LEU B 1 144 ? -7.398 -7.574 3.543 1 98.94 144 LEU B O 1
ATOM 4146 N N . VAL B 1 145 ? -9.5 -7.957 3.873 1 98.88 145 VAL B N 1
ATOM 4147 C CA . VAL B 1 145 ? -9.5 -7.594 5.285 1 98.88 145 VAL B CA 1
ATOM 4148 C C . VAL B 1 145 ? -9.805 -8.82 6.137 1 98.88 145 VAL B C 1
ATOM 4150 O O . VAL B 1 145 ? -10.852 -9.461 5.969 1 98.88 145 VAL B O 1
ATOM 4153 N N . ILE B 1 146 ? -8.875 -9.188 6.988 1 98.69 146 ILE B N 1
ATOM 4154 C CA . ILE B 1 146 ? -9.047 -10.312 7.898 1 98.69 146 ILE B CA 1
ATOM 4155 C C . ILE B 1 146 ? -8.945 -9.828 9.344 1 98.69 146 ILE B C 1
ATOM 4157 O O . ILE B 1 146 ? -8 -9.125 9.711 1 98.69 146 ILE B O 1
ATOM 4161 N N . ARG B 1 147 ? -9.875 -10.078 10.102 1 95.5 147 ARG B N 1
ATOM 4162 C CA . ARG B 1 147 ? -9.797 -9.805 11.531 1 95.5 147 ARG B CA 1
ATOM 4163 C C . ARG B 1 147 ? -10.43 -10.93 12.344 1 95.5 147 ARG B C 1
ATOM 4165 O O . ARG B 1 147 ? -11.109 -11.789 11.789 1 95.5 147 ARG B O 1
ATOM 4172 N N . GLY B 1 148 ? -10.211 -10.945 13.602 1 89.81 148 GLY B N 1
ATOM 4173 C CA . GLY B 1 148 ? -10.594 -12.078 14.43 1 89.81 148 GLY B CA 1
ATOM 4174 C C . GLY B 1 148 ? -9.672 -13.273 14.266 1 89.81 148 GLY B C 1
ATOM 4175 O O . GLY B 1 148 ? -8.742 -13.242 13.453 1 89.81 148 GLY B O 1
ATOM 4176 N N . ARG B 1 149 ? -9.906 -14.359 15.047 1 93.5 149 ARG B N 1
ATOM 4177 C CA . ARG B 1 149 ? -9.023 -15.516 15.047 1 93.5 149 ARG B CA 1
ATOM 4178 C C . ARG B 1 149 ? -9.781 -16.797 14.688 1 93.5 149 ARG B C 1
ATOM 4180 O O . ARG B 1 149 ? -10.961 -16.938 15.023 1 93.5 149 ARG B O 1
ATOM 4187 N N . LEU B 1 150 ? -9.062 -17.641 14 1 97 150 LEU B N 1
ATOM 4188 C CA . LEU B 1 150 ? -9.578 -18.969 13.727 1 97 150 LEU B CA 1
ATOM 4189 C C . LEU B 1 150 ? -9.891 -19.703 15.031 1 97 150 LEU B C 1
ATOM 4191 O O . LEU B 1 150 ? -9.078 -19.703 15.961 1 97 150 LEU B O 1
ATOM 4195 N N . ARG B 1 151 ? -11.07 -20.312 15.156 1 96.25 151 ARG B N 1
ATOM 4196 C CA . ARG B 1 151 ? -11.508 -21.016 16.359 1 96.25 151 ARG B CA 1
ATOM 4197 C C . ARG B 1 151 ? -11.68 -22.5 16.094 1 96.25 151 ARG B C 1
ATOM 4199 O O . ARG B 1 151 ? -11.875 -23.297 17.016 1 96.25 151 ARG B O 1
ATOM 4206 N N . GLY B 1 152 ? -11.625 -22.891 14.844 1 97.19 152 GLY B N 1
ATOM 4207 C CA . GLY B 1 152 ? -11.883 -24.266 14.453 1 97.19 152 GLY B CA 1
ATOM 4208 C C . GLY B 1 152 ? -13.289 -24.484 13.938 1 97.19 152 GLY B C 1
ATOM 4209 O O . GLY B 1 152 ? -14.031 -23.531 13.711 1 97.19 152 GLY B O 1
ATOM 4210 N N . GLY B 1 153 ? -13.617 -25.688 13.703 1 98 153 GLY B N 1
ATOM 4211 C CA . GLY B 1 153 ? -14.906 -26.047 13.125 1 98 153 GLY B CA 1
ATOM 4212 C C . GLY B 1 153 ? -14.789 -26.812 11.82 1 98 153 GLY B C 1
ATOM 4213 O O . GLY B 1 153 ? -13.828 -27.547 11.609 1 98 153 GLY B O 1
ATOM 4214 N N . SER B 1 154 ? -15.875 -26.75 11.062 1 98.19 154 SER B N 1
ATOM 4215 C CA . SER B 1 154 ? -15.906 -27.453 9.797 1 98.19 154 SER B CA 1
ATOM 4216 C C . SER B 1 154 ? -16.156 -26.516 8.625 1 98.19 154 SER B C 1
ATOM 4218 O O . SER B 1 154 ? -16.891 -25.531 8.773 1 98.19 154 SER B O 1
ATOM 4220 N N . THR B 1 155 ? -15.492 -26.797 7.555 1 98 155 THR B N 1
ATOM 4221 C CA . THR B 1 155 ? -15.742 -26.031 6.34 1 98 155 THR B CA 1
ATOM 4222 C C . THR B 1 155 ? -15.586 -26.906 5.105 1 98 155 THR B C 1
ATOM 4224 O O . THR B 1 155 ? -15.141 -28.047 5.207 1 98 155 THR B O 1
ATOM 4227 N N . SER B 1 156 ? -16.094 -26.391 3.986 1 96.69 156 SER B N 1
ATOM 4228 C CA . SER B 1 156 ? -15.938 -27.047 2.689 1 96.69 156 SER B CA 1
ATOM 4229 C C . SER B 1 156 ? -15.305 -26.094 1.671 1 96.69 156 SER B C 1
ATOM 4231 O O . SER B 1 156 ? -15.609 -24.906 1.646 1 96.69 156 SER B O 1
ATOM 4233 N N . LEU B 1 157 ? -14.398 -26.625 0.921 1 94.62 157 LEU B N 1
ATOM 4234 C CA . LEU B 1 157 ? -13.703 -25.844 -0.091 1 94.62 157 LEU B CA 1
ATOM 4235 C C . LEU B 1 157 ? -14.031 -26.344 -1.492 1 94.62 157 LEU B C 1
ATOM 4237 O O . LEU B 1 157 ? -14.055 -27.547 -1.729 1 94.62 157 LEU B O 1
ATOM 4241 N N . ASP B 1 158 ? -14.289 -25.375 -2.324 1 89.12 158 ASP B N 1
ATOM 4242 C CA . ASP B 1 158 ? -14.375 -25.703 -3.744 1 89.12 158 ASP B CA 1
ATOM 4243 C C . ASP B 1 158 ? -13 -26.016 -4.324 1 89.12 158 ASP B C 1
ATOM 4245 O O . ASP B 1 158 ? -12.172 -25.109 -4.473 1 89.12 158 ASP B O 1
ATOM 4249 N N . GLY B 1 159 ? -12.797 -27.234 -4.699 1 82.62 159 GLY B N 1
ATOM 4250 C CA . GLY B 1 159 ? -11.492 -27.688 -5.141 1 82.62 159 GLY B CA 1
ATOM 4251 C C . GLY B 1 159 ? -11.188 -27.328 -6.582 1 82.62 159 GLY B C 1
ATOM 4252 O O . GLY B 1 159 ? -10.055 -27.484 -7.047 1 82.62 159 GLY B O 1
ATOM 4253 N N . SER B 1 160 ? -12.117 -26.734 -7.234 1 80.94 160 SER B N 1
ATOM 4254 C CA . SER B 1 160 ? -11.969 -26.516 -8.672 1 80.94 160 SER B CA 1
ATOM 4255 C C . SER B 1 160 ? -11.305 -25.188 -8.961 1 80.94 160 SER B C 1
ATOM 4257 O O . SER B 1 160 ? -10.875 -24.922 -10.086 1 80.94 160 SER B O 1
ATOM 4259 N N . VAL B 1 161 ? -11.102 -24.359 -7.938 1 77.31 161 VAL B N 1
ATOM 4260 C CA . VAL B 1 161 ? -10.641 -22.984 -8.18 1 77.31 161 VAL B CA 1
ATOM 4261 C C . VAL B 1 161 ? -9.133 -22.906 -7.945 1 77.31 161 VAL B C 1
ATOM 4263 O O . VAL B 1 161 ? -8.391 -22.422 -8.805 1 77.31 161 VAL B O 1
ATOM 4266 N N . SER B 1 162 ? -8.727 -23.328 -6.75 1 82.94 162 SER B N 1
ATOM 4267 C CA . SER B 1 162 ? -7.309 -23.234 -6.438 1 82.94 162 SER B CA 1
ATOM 4268 C C . SER B 1 162 ? -6.941 -24.156 -5.27 1 82.94 162 SER B C 1
ATOM 4270 O O . SER B 1 162 ? -7.613 -24.141 -4.234 1 82.94 162 SER B O 1
ATOM 4272 N N . SER B 1 163 ? -5.859 -24.828 -5.41 1 89.12 163 SER B N 1
ATOM 4273 C CA . SER B 1 163 ? -5.344 -25.672 -4.328 1 89.12 163 SER B CA 1
ATOM 4274 C C . SER B 1 163 ? -4.688 -24.812 -3.244 1 89.12 163 SER B C 1
ATOM 4276 O O . SER B 1 163 ? -4.449 -25.297 -2.135 1 89.12 163 SER B O 1
ATOM 4278 N N . GLN B 1 164 ? -4.418 -23.594 -3.602 1 93.19 164 GLN B N 1
ATOM 4279 C CA . GLN B 1 164 ? -3.75 -22.703 -2.664 1 93.19 164 GLN B CA 1
ATOM 4280 C C . GLN B 1 164 ? -4.637 -22.406 -1.455 1 93.19 164 GLN B C 1
ATOM 4282 O O . GLN B 1 164 ? -4.133 -22.156 -0.358 1 93.19 164 GLN B O 1
ATOM 4287 N N . PHE B 1 165 ? -5.949 -22.469 -1.611 1 96.56 165 PHE B N 1
ATOM 4288 C CA . PHE B 1 165 ? -6.859 -22.234 -0.498 1 96.56 165 PHE B CA 1
ATOM 4289 C C . PHE B 1 165 ? -6.719 -23.328 0.556 1 96.56 165 PHE B C 1
ATOM 4291 O O . PHE B 1 165 ? -6.648 -23.047 1.752 1 96.56 165 PHE B O 1
ATOM 4298 N N . LEU B 1 166 ? -6.664 -24.547 0.049 1 96.81 166 LEU B N 1
ATOM 4299 C CA . LEU B 1 166 ? -6.469 -25.656 0.968 1 96.81 166 LEU B CA 1
ATOM 4300 C C . LEU B 1 166 ? -5.125 -25.547 1.681 1 96.81 166 LEU B C 1
ATOM 4302 O O . LEU B 1 166 ? -5.047 -25.719 2.898 1 96.81 166 LEU B O 1
ATOM 4306 N N . SER B 1 167 ? -4.066 -25.297 0.901 1 98 167 SER B N 1
ATOM 4307 C CA . SER B 1 167 ? -2.736 -25.156 1.488 1 98 167 SER B CA 1
ATOM 4308 C C . SER B 1 167 ? -2.717 -24.078 2.57 1 98 167 SER B C 1
ATOM 4310 O O . SER B 1 167 ? -2.113 -24.266 3.629 1 98 167 SER B O 1
ATOM 4312 N N . ALA B 1 168 ? -3.389 -22.969 2.309 1 98.56 168 ALA B N 1
ATOM 4313 C CA . ALA B 1 168 ? -3.457 -21.859 3.266 1 98.56 168 ALA B CA 1
ATOM 4314 C C . ALA B 1 168 ? -4.074 -22.312 4.586 1 98.56 168 ALA B C 1
ATOM 4316 O O . ALA B 1 168 ? -3.531 -22.047 5.656 1 98.56 168 ALA B O 1
ATOM 4317 N N . LEU B 1 169 ? -5.156 -23.047 4.504 1 98.31 169 LEU B N 1
ATOM 4318 C CA . LEU B 1 169 ? -5.871 -23.5 5.688 1 98.31 169 LEU B CA 1
ATOM 4319 C C . LEU B 1 169 ? -5.074 -24.578 6.414 1 98.31 169 LEU B C 1
ATOM 4321 O O . LEU B 1 169 ? -5.027 -24.609 7.645 1 98.31 169 LEU B O 1
ATOM 4325 N N . LEU B 1 170 ? -4.449 -25.453 5.605 1 98.38 170 LEU B N 1
ATOM 4326 C CA . LEU B 1 170 ? -3.643 -26.516 6.207 1 98.38 170 LEU B CA 1
ATOM 4327 C C . LEU B 1 170 ? -2.498 -25.922 7.027 1 98.38 170 LEU B C 1
ATOM 4329 O O . LEU B 1 170 ? -2.105 -26.484 8.047 1 98.38 170 LEU B O 1
ATOM 4333 N N . ILE B 1 171 ? -1.986 -24.812 6.617 1 98.75 171 ILE B N 1
ATOM 4334 C CA . ILE B 1 171 ? -0.86 -24.172 7.293 1 98.75 171 ILE B CA 1
ATOM 4335 C C . ILE B 1 171 ? -1.346 -23.484 8.57 1 98.75 171 ILE B C 1
ATOM 4337 O O . ILE B 1 171 ? -0.712 -23.594 9.617 1 98.75 171 ILE B O 1
ATOM 4341 N N . ALA B 1 172 ? -2.484 -22.828 8.562 1 98.62 172 ALA B N 1
ATOM 4342 C CA . ALA B 1 172 ? -2.904 -21.922 9.641 1 98.62 172 ALA B CA 1
ATOM 4343 C C . ALA B 1 172 ? -3.73 -22.672 10.68 1 98.62 172 ALA B C 1
ATOM 4345 O O . ALA B 1 172 ? -3.594 -22.422 11.883 1 98.62 172 ALA B O 1
ATOM 4346 N N . CYS B 1 173 ? -4.559 -23.641 10.297 1 98.5 173 CYS B N 1
ATOM 4347 C CA . CYS B 1 173 ? -5.594 -24.219 11.148 1 98.5 173 CYS B CA 1
ATOM 4348 C C . CYS B 1 173 ? -4.984 -24.984 12.312 1 98.5 173 CYS B C 1
ATOM 4350 O O . CYS B 1 173 ? -5.48 -24.906 13.438 1 98.5 173 CYS B O 1
ATOM 4352 N N . PRO B 1 174 ? -3.9 -25.719 12.086 1 98.44 174 PRO B N 1
ATOM 4353 C CA . PRO B 1 174 ? -3.318 -26.438 13.227 1 98.44 174 PRO B CA 1
ATOM 4354 C C . PRO B 1 174 ? -2.885 -25.5 14.344 1 98.44 174 PRO B C 1
ATOM 4356 O O . PRO B 1 174 ? -2.787 -25.922 15.5 1 98.44 174 PRO B O 1
ATOM 4359 N N . LEU B 1 175 ? -2.584 -24.281 14.031 1 98.12 175 LEU B N 1
ATOM 4360 C CA . LEU B 1 175 ? -2.086 -23.312 15 1 98.12 175 LEU B CA 1
ATOM 4361 C C . LEU B 1 175 ? -3.238 -22.578 15.688 1 98.12 175 LEU B C 1
ATOM 4363 O O . LEU B 1 175 ? -3.023 -21.812 16.625 1 98.12 175 LEU B O 1
ATOM 4367 N N . SER B 1 176 ? -4.426 -22.797 15.203 1 96.44 176 SER B N 1
ATOM 4368 C CA . SER B 1 176 ? -5.602 -22.188 15.82 1 96.44 176 SER B CA 1
ATOM 4369 C C . SER B 1 176 ? -5.988 -22.938 17.094 1 96.44 176 SER B C 1
ATOM 4371 O O . SER B 1 176 ? -5.301 -23.859 17.516 1 96.44 176 SER B O 1
ATOM 4373 N N . SER B 1 177 ? -7.059 -22.516 17.797 1 94.56 177 SER B N 1
ATOM 4374 C CA . SER B 1 177 ? -7.383 -23.062 19.109 1 94.56 177 SER B CA 1
ATOM 4375 C C . SER B 1 177 ? -8.203 -24.328 19 1 94.56 177 SER B C 1
ATOM 4377 O O . SER B 1 177 ? -8.039 -25.266 19.797 1 94.56 177 SER B O 1
ATOM 4379 N N . GLY B 1 178 ? -9.047 -24.453 18.016 1 95.5 178 GLY B N 1
ATOM 4380 C CA . GLY B 1 178 ? -9.992 -25.562 17.969 1 95.5 178 GLY B CA 1
ATOM 4381 C C . GLY B 1 178 ? -9.68 -26.562 16.875 1 95.5 178 GLY B C 1
ATOM 4382 O O . GLY B 1 178 ? -8.812 -26.312 16.031 1 95.5 178 GLY B O 1
ATOM 4383 N N . GLU B 1 179 ? -10.383 -27.719 16.953 1 97.94 179 GLU B N 1
ATOM 4384 C CA . GLU B 1 179 ? -10.281 -28.734 15.914 1 97.94 179 GLU B CA 1
ATOM 4385 C C . GLU B 1 179 ? -10.953 -28.281 14.625 1 97.94 179 GLU B C 1
ATOM 4387 O O . GLU B 1 179 ? -12.008 -27.641 14.656 1 97.94 179 GLU B O 1
ATOM 4392 N N . THR B 1 180 ? -10.289 -28.578 13.477 1 98.44 180 THR B N 1
ATOM 4393 C CA . THR B 1 180 ? -10.805 -28.156 12.18 1 98.44 180 THR B CA 1
ATOM 4394 C C . THR B 1 180 ? -10.984 -29.359 11.258 1 98.44 180 THR B C 1
ATOM 4396 O O . THR B 1 180 ? -10.133 -30.25 11.227 1 98.44 180 THR B O 1
ATOM 4399 N N . THR B 1 181 ? -12.102 -29.391 10.586 1 98.62 181 THR B N 1
ATOM 4400 C CA . THR B 1 181 ? -12.352 -30.344 9.516 1 98.62 181 THR B CA 1
ATOM 4401 C C . THR B 1 181 ? -12.602 -29.625 8.195 1 98.62 181 THR B C 1
ATOM 4403 O O . THR B 1 181 ? -13.477 -28.766 8.109 1 98.62 181 THR B O 1
ATOM 4406 N N . ILE B 1 182 ? -11.828 -29.969 7.16 1 97.81 182 ILE B N 1
ATOM 4407 C CA . ILE B 1 182 ? -11.984 -29.406 5.824 1 97.81 182 ILE B CA 1
ATOM 4408 C C . ILE B 1 182 ? -12.406 -30.5 4.844 1 97.81 182 ILE B C 1
ATOM 4410 O O . ILE B 1 182 ? -11.75 -31.531 4.727 1 97.81 182 ILE B O 1
ATOM 4414 N N . SER B 1 183 ? -13.469 -30.281 4.148 1 97.19 183 SER B N 1
ATOM 4415 C CA . SER B 1 183 ? -13.93 -31.203 3.107 1 97.19 183 SER B CA 1
ATOM 4416 C C . SER B 1 183 ? -13.836 -30.547 1.729 1 97.19 183 SER B C 1
ATOM 4418 O O . SER B 1 183 ? -14.227 -29.406 1.549 1 97.19 183 SER B O 1
ATOM 4420 N N . ILE B 1 184 ? -13.297 -31.266 0.812 1 95.19 184 ILE B N 1
ATOM 4421 C CA . ILE B 1 184 ? -13.172 -30.766 -0.554 1 95.19 184 ILE B CA 1
ATOM 4422 C C . ILE B 1 184 ? -14.406 -31.156 -1.358 1 95.19 184 ILE B C 1
ATOM 4424 O O . ILE B 1 184 ? -14.781 -32.344 -1.4 1 95.19 184 ILE B O 1
ATOM 4428 N N . LYS B 1 185 ? -15 -30.141 -1.918 1 91.19 185 LYS B N 1
ATOM 4429 C CA . LYS B 1 185 ? -16.109 -30.375 -2.824 1 91.19 185 LYS B CA 1
ATOM 4430 C C . LYS B 1 185 ? -15.641 -30.469 -4.273 1 91.19 185 LYS B C 1
ATOM 4432 O O . LYS B 1 185 ? -14.938 -29.578 -4.758 1 91.19 185 LYS B O 1
ATOM 4437 N N . GLY B 1 186 ? -15.992 -31.547 -4.918 1 84.38 186 GLY B N 1
ATOM 4438 C CA . GLY B 1 186 ? -15.539 -31.766 -6.281 1 84.38 186 GLY B CA 1
ATOM 4439 C C . GLY B 1 186 ? -14.117 -32.281 -6.359 1 84.38 186 GLY B C 1
ATOM 4440 O O . GLY B 1 186 ? -13.625 -32.906 -5.406 1 84.38 186 GLY B O 1
ATOM 4441 N N . GLU B 1 187 ? -13.562 -32.219 -7.508 1 83.25 187 GLU B N 1
ATOM 4442 C CA . GLU B 1 187 ? -12.188 -32.688 -7.707 1 83.25 187 GLU B CA 1
ATOM 4443 C C . GLU B 1 187 ? -11.18 -31.594 -7.355 1 83.25 187 GLU B C 1
ATOM 4445 O O . GLU B 1 187 ? -11.305 -30.453 -7.82 1 83.25 187 GLU B O 1
ATOM 4450 N N . LEU B 1 188 ? -10.305 -31.969 -6.484 1 85.12 188 LEU B N 1
ATOM 4451 C CA . LEU B 1 188 ? -9.25 -31.016 -6.125 1 85.12 188 LEU B CA 1
ATOM 4452 C C . LEU B 1 188 ? -8.258 -30.859 -7.27 1 85.12 188 LEU B C 1
ATOM 4454 O O . LEU B 1 188 ? -7.418 -31.719 -7.5 1 85.12 188 LEU B O 1
ATOM 4458 N N . LYS B 1 189 ? -8.383 -29.703 -7.914 1 85.12 189 LYS B N 1
ATOM 4459 C CA . LYS B 1 189 ? -7.398 -29.359 -8.938 1 85.12 189 LYS B CA 1
ATOM 4460 C C . LYS B 1 189 ? -6.059 -29 -8.305 1 85.12 189 LYS B C 1
ATOM 4462 O O . LYS B 1 189 ? -6.02 -28.453 -7.199 1 85.12 189 LYS B O 1
ATOM 4467 N N . SER B 1 190 ? -4.969 -29.391 -8.922 1 90.06 190 SER B N 1
ATOM 4468 C CA . SER B 1 190 ? -3.615 -29.094 -8.469 1 90.06 190 SER B CA 1
ATOM 4469 C C . SER B 1 190 ? -3.33 -29.719 -7.105 1 90.06 190 SER B C 1
ATOM 4471 O O . SER B 1 190 ? -2.695 -29.094 -6.25 1 90.06 190 SER B O 1
ATOM 4473 N N . ARG B 1 191 ? -3.82 -30.891 -6.852 1 89.31 191 ARG B N 1
ATOM 4474 C CA . ARG B 1 191 ? -3.688 -31.609 -5.598 1 89.31 191 ARG B CA 1
ATOM 4475 C C . ARG B 1 191 ? -2.225 -31.719 -5.172 1 89.31 191 ARG B C 1
ATOM 4477 O O . ARG B 1 191 ? -1.91 -31.609 -3.986 1 89.31 191 ARG B O 1
ATOM 4484 N N . PRO B 1 192 ? -1.3 -31.906 -6.098 1 92.44 192 PRO B N 1
ATOM 4485 C CA . PRO B 1 192 ? 0.102 -32.031 -5.699 1 92.44 192 PRO B CA 1
ATOM 4486 C C . PRO B 1 192 ? 0.592 -30.859 -4.852 1 92.44 192 PRO B C 1
ATOM 4488 O O . PRO B 1 192 ? 1.423 -31.047 -3.959 1 92.44 192 PRO B O 1
ATOM 4491 N N . TYR B 1 193 ? 0.095 -29.703 -5.062 1 93.38 193 TYR B N 1
ATOM 4492 C CA . TYR B 1 193 ? 0.527 -28.531 -4.293 1 93.38 193 TYR B CA 1
ATOM 4493 C C . TYR B 1 193 ? 0.098 -28.656 -2.836 1 93.38 193 TYR B C 1
ATOM 4495 O O . TYR B 1 193 ? 0.835 -28.266 -1.93 1 93.38 193 TYR B O 1
ATOM 4503 N N . ALA B 1 194 ? -1.071 -29.188 -2.594 1 94.19 194 ALA B N 1
ATOM 4504 C CA . ALA B 1 194 ? -1.516 -29.469 -1.231 1 94.19 194 ALA B CA 1
ATOM 4505 C C . ALA B 1 194 ? -0.65 -30.547 -0.586 1 94.19 194 ALA B C 1
ATOM 4507 O O . ALA B 1 194 ? -0.344 -30.484 0.606 1 94.19 194 ALA B O 1
ATOM 4508 N N . GLU B 1 195 ? -0.328 -31.516 -1.439 1 94.75 195 GLU B N 1
ATOM 4509 C CA . GLU B 1 195 ? 0.53 -32.594 -0.945 1 94.75 195 GLU B CA 1
ATOM 4510 C C . GLU B 1 195 ? 1.905 -32.062 -0.55 1 94.75 195 GLU B C 1
ATOM 4512 O O . GLU B 1 195 ? 2.502 -32.531 0.419 1 94.75 195 GLU B O 1
ATOM 4517 N N . MET B 1 196 ? 2.416 -31.125 -1.285 1 97.12 196 MET B N 1
ATOM 4518 C CA . MET B 1 196 ? 3.664 -30.453 -0.926 1 97.12 196 MET B CA 1
ATOM 4519 C C . MET B 1 196 ? 3.562 -29.812 0.453 1 97.12 196 MET B C 1
ATOM 4521 O O . MET B 1 196 ? 4.488 -29.922 1.26 1 97.12 196 MET B O 1
ATOM 4525 N N . THR B 1 197 ? 2.434 -29.156 0.678 1 98.12 197 THR B N 1
ATOM 4526 C CA . THR B 1 197 ? 2.195 -28.5 1.957 1 98.12 197 THR B CA 1
ATOM 4527 C C . THR B 1 197 ? 2.184 -29.516 3.096 1 98.12 197 THR B C 1
ATOM 4529 O O . THR B 1 197 ? 2.85 -29.312 4.113 1 98.12 197 THR B O 1
ATOM 4532 N N . LEU B 1 198 ? 1.455 -30.609 2.879 1 97.38 198 LEU B N 1
ATOM 4533 C CA . LEU B 1 198 ? 1.351 -31.656 3.893 1 97.38 198 LEU B CA 1
ATOM 4534 C C . LEU B 1 198 ? 2.719 -32.25 4.195 1 97.38 198 LEU B C 1
ATOM 4536 O O . LEU B 1 198 ? 3.031 -32.531 5.355 1 97.38 198 LEU B O 1
ATOM 4540 N N . ASP B 1 199 ? 3.484 -32.406 3.18 1 97 199 ASP B N 1
ATOM 4541 C CA . ASP B 1 199 ? 4.812 -33 3.324 1 97 199 ASP B CA 1
ATOM 4542 C C . ASP B 1 199 ? 5.688 -32.156 4.246 1 97 199 ASP B C 1
ATOM 4544 O O . ASP B 1 199 ? 6.324 -32.656 5.16 1 97 199 ASP B O 1
ATOM 4548 N N . ILE B 1 200 ? 5.723 -30.859 4.023 1 98.31 200 ILE B N 1
ATOM 4549 C CA . ILE B 1 200 ? 6.562 -29.969 4.824 1 98.31 200 ILE B CA 1
ATOM 4550 C C . ILE B 1 200 ? 5.992 -29.844 6.234 1 98.31 200 ILE B C 1
ATOM 4552 O O . ILE B 1 200 ? 6.738 -29.797 7.211 1 98.31 200 ILE B O 1
ATOM 4556 N N . LEU B 1 201 ? 4.66 -29.812 6.371 1 98.62 201 LEU B N 1
ATOM 4557 C CA . LEU B 1 201 ? 4.012 -29.719 7.676 1 98.62 201 LEU B CA 1
ATOM 4558 C C . LEU B 1 201 ? 4.32 -30.953 8.516 1 98.62 201 LEU B C 1
ATOM 4560 O O . LEU B 1 201 ? 4.555 -30.844 9.727 1 98.62 201 LEU B O 1
ATOM 4564 N N . ARG B 1 202 ? 4.332 -32.062 7.867 1 97.75 202 ARG B N 1
ATOM 4565 C CA . ARG B 1 202 ? 4.703 -33.312 8.57 1 97.75 202 ARG B CA 1
ATOM 4566 C C . ARG B 1 202 ? 6.133 -33.219 9.102 1 97.75 202 ARG B C 1
ATOM 4568 O O . ARG B 1 202 ? 6.398 -33.594 10.242 1 97.75 202 ARG B O 1
ATOM 4575 N N . LYS B 1 203 ? 7.008 -32.75 8.297 1 98.06 203 LYS B N 1
ATOM 4576 C CA . LYS B 1 203 ? 8.398 -32.562 8.703 1 98.06 203 LYS B CA 1
ATOM 4577 C C . LYS B 1 203 ? 8.508 -31.578 9.859 1 98.06 203 LYS B C 1
ATOM 4579 O O . LYS B 1 203 ? 9.414 -31.688 10.688 1 98.06 203 LYS B O 1
ATOM 4584 N N . ALA B 1 204 ? 7.574 -30.656 9.914 1 98.62 204 ALA B N 1
ATOM 4585 C CA . ALA B 1 204 ? 7.559 -29.656 10.969 1 98.62 204 ALA B CA 1
ATOM 4586 C C . ALA B 1 204 ? 6.891 -30.188 12.234 1 98.62 204 ALA B C 1
ATOM 4588 O O . ALA B 1 204 ? 6.832 -29.5 13.25 1 98.62 204 ALA B O 1
ATOM 4589 N N . GLY B 1 205 ? 6.312 -31.375 12.156 1 98.19 205 GLY B N 1
ATOM 4590 C CA . GLY B 1 205 ? 5.75 -32 13.344 1 98.19 205 GLY B CA 1
ATOM 4591 C C . GLY B 1 205 ? 4.242 -31.859 13.438 1 98.19 205 GLY B C 1
ATOM 4592 O O . GLY B 1 205 ? 3.641 -32.219 14.453 1 98.19 205 GLY B O 1
ATOM 4593 N N . ALA B 1 206 ? 3.58 -31.359 12.398 1 97.88 206 ALA B N 1
ATOM 4594 C CA . ALA B 1 206 ? 2.131 -31.188 12.422 1 97.88 206 ALA B CA 1
ATOM 4595 C C . ALA B 1 206 ? 1.415 -32.531 12.25 1 97.88 206 ALA B C 1
ATOM 4597 O O . ALA B 1 206 ? 1.869 -33.375 11.492 1 97.88 206 ALA B O 1
ATOM 4598 N N . GLU B 1 207 ? 0.343 -32.625 12.906 1 97.81 207 GLU B N 1
ATOM 4599 C CA . GLU B 1 207 ? -0.522 -33.812 12.781 1 97.81 207 GLU B CA 1
ATOM 4600 C C . GLU B 1 207 ? -1.82 -33.469 12.055 1 97.81 207 GLU B C 1
ATOM 4602 O O . GLU B 1 207 ? -2.682 -32.781 12.609 1 97.81 207 GLU B O 1
ATOM 4607 N N . ILE B 1 208 ? -1.959 -33.938 10.859 1 97.81 208 ILE B N 1
ATOM 4608 C CA . ILE B 1 208 ? -3.135 -33.75 10.016 1 97.81 208 ILE B CA 1
ATOM 4609 C C . ILE B 1 208 ? -3.607 -35.094 9.453 1 97.81 208 ILE B C 1
ATOM 4611 O O . ILE B 1 208 ? -2.846 -35.781 8.781 1 97.81 208 ILE B O 1
ATOM 4615 N N . CYS B 1 209 ? -4.781 -35.438 9.734 1 97.25 209 CYS B N 1
ATOM 4616 C CA . CYS B 1 209 ? -5.363 -36.688 9.234 1 97.25 209 CYS B CA 1
ATOM 4617 C C . CYS B 1 209 ? -6.074 -36.438 7.91 1 97.25 209 CYS B C 1
ATOM 4619 O O . CYS B 1 209 ? -6.91 -35.562 7.793 1 97.25 209 CYS B O 1
ATOM 4621 N N . THR B 1 210 ? -5.688 -37.25 6.93 1 94.5 210 THR B N 1
ATOM 4622 C CA . THR B 1 210 ? -6.293 -37.156 5.605 1 94.5 210 THR B CA 1
ATOM 4623 C C . THR B 1 210 ? -7.082 -38.406 5.277 1 94.5 210 THR B C 1
ATOM 4625 O O . THR B 1 210 ? -6.59 -39.531 5.477 1 94.5 210 THR B O 1
ATOM 4628 N N . ASP B 1 211 ? -8.328 -38.281 4.938 1 92.69 211 ASP B N 1
ATOM 4629 C CA . ASP B 1 211 ? -9.195 -39.344 4.453 1 92.69 211 ASP B CA 1
ATOM 4630 C C . ASP B 1 211 ? -9.844 -38.969 3.127 1 92.69 211 ASP B C 1
ATOM 4632 O O . ASP B 1 211 ? -10.969 -38.438 3.105 1 92.69 211 ASP B O 1
ATOM 4636 N N . GLY B 1 212 ? -9.172 -39.281 2.072 1 88.5 212 GLY B N 1
ATOM 4637 C CA . GLY B 1 212 ? -9.656 -38.812 0.777 1 88.5 212 GLY B CA 1
ATOM 4638 C C . GLY B 1 212 ? -9.648 -37.312 0.633 1 88.5 212 GLY B C 1
ATOM 4639 O O . GLY B 1 212 ? -8.586 -36.688 0.606 1 88.5 212 GLY B O 1
ATOM 4640 N N . ASP B 1 213 ? -10.844 -36.875 0.646 1 91.25 213 ASP B N 1
ATOM 4641 C CA . ASP B 1 213 ? -10.977 -35.438 0.432 1 91.25 213 ASP B CA 1
ATOM 4642 C C . ASP B 1 213 ? -11.367 -34.719 1.726 1 91.25 213 ASP B C 1
ATOM 4644 O O . ASP B 1 213 ? -11.922 -33.625 1.693 1 91.25 213 ASP B O 1
ATOM 4648 N N . ILE B 1 214 ? -11.102 -35.375 2.854 1 95.88 214 ILE B N 1
ATOM 4649 C CA . ILE B 1 214 ? -11.375 -34.812 4.164 1 95.88 214 ILE B CA 1
ATOM 4650 C C . ILE B 1 214 ? -10.07 -34.656 4.941 1 95.88 214 ILE B C 1
ATOM 4652 O O . ILE B 1 214 ? -9.258 -35.594 5.004 1 95.88 214 ILE B O 1
ATOM 4656 N N . PHE B 1 215 ? -9.836 -33.469 5.477 1 97.44 215 PHE B N 1
ATOM 4657 C CA . PHE B 1 215 ? -8.672 -33.156 6.289 1 97.44 215 PHE B CA 1
ATOM 4658 C C . PHE B 1 215 ? -9.086 -32.781 7.707 1 97.44 215 PHE B C 1
ATOM 4660 O O . PHE B 1 215 ? -9.93 -31.906 7.898 1 97.44 215 PHE B O 1
ATOM 4667 N N . ARG B 1 216 ? -8.617 -33.469 8.719 1 98.06 216 ARG B N 1
ATOM 4668 C CA . ARG B 1 216 ? -8.898 -33.188 10.125 1 98.06 216 ARG B CA 1
ATOM 4669 C C . ARG B 1 216 ? -7.617 -32.875 10.883 1 98.06 216 ARG B C 1
ATOM 4671 O O . ARG B 1 216 ? -6.59 -33.531 10.68 1 98.06 216 ARG B O 1
ATOM 4678 N N . MET B 1 217 ? -7.625 -31.906 11.664 1 97.88 217 MET B N 1
ATOM 4679 C CA . MET B 1 217 ? -6.457 -31.516 12.453 1 97.88 217 MET B CA 1
ATOM 4680 C C . MET B 1 217 ? -6.879 -30.922 13.789 1 97.88 217 MET B C 1
ATOM 4682 O O . MET B 1 217 ? -7.883 -30.203 13.867 1 97.88 217 MET B O 1
ATOM 4686 N N . ARG B 1 218 ? -6.199 -31.25 14.828 1 96.94 218 ARG B N 1
ATOM 4687 C CA . ARG B 1 218 ? -6.41 -30.625 16.141 1 96.94 218 ARG B CA 1
ATOM 4688 C C . ARG B 1 218 ? -5.824 -29.219 16.172 1 96.94 218 ARG B C 1
ATOM 4690 O O . ARG B 1 218 ? -4.879 -28.906 15.445 1 96.94 218 ARG B O 1
ATOM 4697 N N . GLY B 1 219 ? -6.41 -28.422 17.047 1 96.88 219 GLY B N 1
ATOM 4698 C CA . GLY B 1 219 ? -5.832 -27.109 17.297 1 96.88 219 GLY B CA 1
ATOM 4699 C C . GLY B 1 219 ? -4.746 -27.125 18.359 1 96.88 219 GLY B C 1
ATOM 4700 O O . GLY B 1 219 ? -4.52 -28.156 19 1 96.88 219 GLY B O 1
ATOM 4701 N N . GLY B 1 220 ? -4.039 -25.984 18.422 1 97.12 220 GLY B N 1
ATOM 4702 C CA . GLY B 1 220 ? -3.066 -25.812 19.5 1 97.12 220 GLY B CA 1
ATOM 4703 C C . GLY B 1 220 ? -1.741 -26.5 19.219 1 97.12 220 GLY B C 1
ATOM 4704 O O . GLY B 1 220 ? -0.946 -26.734 20.125 1 97.12 220 GLY B O 1
ATOM 4705 N N . GLN B 1 221 ? -1.528 -26.828 17.953 1 98.06 221 GLN B N 1
ATOM 4706 C CA . GLN B 1 221 ? -0.263 -27.469 17.609 1 98.06 221 GLN B CA 1
ATOM 4707 C C . GLN B 1 221 ? 0.859 -26.438 17.5 1 98.06 221 GLN B C 1
ATOM 4709 O O . GLN B 1 221 ? 0.608 -25.234 17.531 1 98.06 221 GLN B O 1
ATOM 4714 N N . SER B 1 222 ? 2.094 -26.938 17.438 1 98.06 222 SER B N 1
ATOM 4715 C CA . SER B 1 222 ? 3.285 -26.125 17.203 1 98.06 222 SER B CA 1
ATOM 4716 C C . SER B 1 222 ? 4.148 -26.719 16.109 1 98.06 222 SER B C 1
ATOM 4718 O O . SER B 1 222 ? 4.129 -27.938 15.875 1 98.06 222 SER B O 1
ATOM 4720 N N . TYR B 1 223 ? 4.812 -25.844 15.375 1 98.62 223 TYR B N 1
ATOM 4721 C CA . TYR B 1 223 ? 5.695 -26.281 14.297 1 98.62 223 TYR B CA 1
ATOM 4722 C C . TYR B 1 223 ? 7.156 -26.188 14.719 1 98.62 223 TYR B C 1
ATOM 4724 O O . TYR B 1 223 ? 7.543 -25.281 15.461 1 98.62 223 TYR B O 1
ATOM 4732 N N . ARG B 1 224 ? 7.906 -27.125 14.328 1 98.38 224 ARG B N 1
ATOM 4733 C CA . ARG B 1 224 ? 9.359 -27.141 14.5 1 98.38 224 ARG B CA 1
ATOM 4734 C C . ARG B 1 224 ? 10.055 -27.578 13.211 1 98.38 224 ARG B C 1
ATOM 4736 O O . ARG B 1 224 ? 10.422 -28.75 13.07 1 98.38 224 ARG B O 1
ATOM 4743 N N . LEU B 1 225 ? 10.258 -26.688 12.312 1 98.38 225 LEU B N 1
ATOM 4744 C CA . LEU B 1 225 ? 11.023 -26.938 11.102 1 98.38 225 LEU B CA 1
ATOM 4745 C C . LEU B 1 225 ? 12.43 -26.359 11.211 1 98.38 225 LEU B C 1
ATOM 4747 O O . LEU B 1 225 ? 12.68 -25.25 10.727 1 98.38 225 LEU B O 1
ATOM 4751 N N . ALA B 1 226 ? 13.344 -27.109 11.773 1 97.88 226 ALA B N 1
ATOM 4752 C CA . ALA B 1 226 ? 14.68 -26.609 12.102 1 97.88 226 ALA B CA 1
ATOM 4753 C C . ALA B 1 226 ? 15.5 -26.391 10.828 1 97.88 226 ALA B C 1
ATOM 4755 O O . ALA B 1 226 ? 16.312 -25.453 10.773 1 97.88 226 ALA B O 1
ATOM 4756 N N . GLU B 1 227 ? 15.352 -27.266 9.906 1 98.12 227 GLU B N 1
ATOM 4757 C CA . GLU B 1 227 ? 16.062 -27.156 8.633 1 98.12 227 GLU B CA 1
ATOM 4758 C C . GLU B 1 227 ? 15.219 -27.703 7.488 1 98.12 227 GLU B C 1
ATOM 4760 O O . GLU B 1 227 ? 14.5 -28.688 7.656 1 98.12 227 GLU B O 1
ATOM 4765 N N . TYR B 1 228 ? 15.32 -27.094 6.422 1 98.56 228 TYR B N 1
ATOM 4766 C CA . TYR B 1 228 ? 14.688 -27.594 5.203 1 98.56 228 TYR B CA 1
ATOM 4767 C C . TYR B 1 228 ? 15.508 -27.219 3.973 1 98.56 228 TYR B C 1
ATOM 4769 O O . TYR B 1 228 ? 15.938 -26.078 3.828 1 98.56 228 TYR B O 1
ATOM 4777 N N . THR B 1 229 ? 15.766 -28.156 3.092 1 98.31 229 THR B N 1
ATOM 4778 C CA . THR B 1 229 ? 16.438 -27.891 1.821 1 98.31 229 THR B CA 1
ATOM 4779 C C . THR B 1 229 ? 15.438 -27.906 0.669 1 98.31 229 THR B C 1
ATOM 4781 O O . THR B 1 229 ? 14.773 -28.906 0.425 1 98.31 229 THR B O 1
ATOM 4784 N N . VAL B 1 230 ? 15.328 -26.797 -0.007 1 98.44 230 VAL B N 1
ATOM 4785 C CA . VAL B 1 230 ? 14.367 -26.656 -1.098 1 98.44 230 VAL B CA 1
ATOM 4786 C C . VAL B 1 230 ? 14.836 -27.453 -2.312 1 98.44 230 VAL B C 1
ATOM 4788 O O . VAL B 1 230 ? 15.977 -27.312 -2.75 1 98.44 230 VAL B O 1
ATOM 4791 N N . PRO B 1 231 ? 14.023 -28.359 -2.844 1 97.81 231 PRO B N 1
ATOM 4792 C CA . PRO B 1 231 ? 14.391 -29.109 -4.039 1 97.81 231 PRO B CA 1
ATOM 4793 C C . PRO B 1 231 ? 14.375 -28.266 -5.309 1 97.81 231 PRO B C 1
ATOM 4795 O O . PRO B 1 231 ? 13.93 -27.109 -5.277 1 97.81 231 PRO B O 1
ATOM 4798 N N . GLY B 1 232 ? 14.883 -28.875 -6.383 1 98.06 232 GLY B N 1
ATOM 4799 C CA . GLY B 1 232 ? 14.805 -28.219 -7.68 1 98.06 232 GLY B CA 1
ATOM 4800 C C . GLY B 1 232 ? 13.391 -28.094 -8.203 1 98.06 232 GLY B C 1
ATOM 4801 O O . GLY B 1 232 ? 12.508 -28.859 -7.809 1 98.06 232 GLY B O 1
ATOM 4802 N N . ASP B 1 233 ? 13.141 -27.109 -9.039 1 98.38 233 ASP B N 1
ATOM 4803 C CA . ASP B 1 233 ? 11.805 -26.75 -9.516 1 98.38 233 ASP B CA 1
ATOM 4804 C C . ASP B 1 233 ? 11.5 -27.438 -10.852 1 98.38 233 ASP B C 1
ATOM 4806 O O . ASP B 1 233 ? 12.023 -27.047 -11.891 1 98.38 233 ASP B O 1
ATOM 4810 N N . PHE B 1 234 ? 10.57 -28.328 -10.836 1 98.31 234 PHE B N 1
ATOM 4811 C CA . PHE B 1 234 ? 10.203 -29.016 -12.07 1 98.31 234 PHE B CA 1
ATOM 4812 C C . PHE B 1 234 ? 9.445 -28.078 -13.008 1 98.31 234 PHE B C 1
ATOM 4814 O O . PHE B 1 234 ? 9.562 -28.203 -14.227 1 98.31 234 PHE B O 1
ATOM 4821 N N . SER B 1 235 ? 8.633 -27.141 -12.422 1 97.81 235 SER B N 1
ATOM 4822 C CA . SER B 1 235 ? 7.945 -26.172 -13.273 1 97.81 235 SER B CA 1
ATOM 4823 C C . SER B 1 235 ? 8.938 -25.359 -14.102 1 97.81 235 SER B C 1
ATOM 4825 O O . SER B 1 235 ? 8.773 -25.219 -15.312 1 97.81 235 SER B O 1
ATOM 4827 N N . SER B 1 236 ? 9.945 -24.844 -13.438 1 98.25 236 SER B N 1
ATOM 4828 C CA . SER B 1 236 ? 10.961 -24.062 -14.117 1 98.25 236 SER B CA 1
ATOM 4829 C C . SER B 1 236 ? 11.812 -24.922 -15.039 1 98.25 236 SER B C 1
ATOM 4831 O O . SER B 1 236 ? 12.211 -24.484 -16.125 1 98.25 236 SER B O 1
ATOM 4833 N N . ALA B 1 237 ? 12.094 -26.141 -14.641 1 98.56 237 ALA B N 1
ATOM 4834 C CA . ALA B 1 237 ? 12.914 -27.047 -15.43 1 98.56 237 ALA B CA 1
ATOM 4835 C C . ALA B 1 237 ? 12.219 -27.438 -16.734 1 98.56 237 ALA B C 1
ATOM 4837 O O . ALA B 1 237 ? 12.867 -27.859 -17.688 1 98.56 237 ALA B O 1
ATOM 4838 N N . SER B 1 238 ? 10.898 -27.312 -16.766 1 98.69 238 SER B N 1
ATOM 4839 C CA . SER B 1 238 ? 10.148 -27.719 -17.953 1 98.69 238 SER B CA 1
ATOM 4840 C C . SER B 1 238 ? 10.586 -26.938 -19.188 1 98.69 238 SER B C 1
ATOM 4842 O O . SER B 1 238 ? 10.484 -27.438 -20.312 1 98.69 238 SER B O 1
ATOM 4844 N N . TYR B 1 239 ? 11.125 -25.766 -19 1 98.69 239 TYR B N 1
ATOM 4845 C CA . TYR B 1 239 ? 11.484 -24.906 -20.141 1 98.69 239 TYR B CA 1
ATOM 4846 C C . TYR B 1 239 ? 12.781 -25.375 -20.781 1 98.69 239 TYR B C 1
ATOM 4848 O O . TYR B 1 239 ? 12.805 -25.703 -21.969 1 98.69 239 TYR B O 1
ATOM 4856 N N . PRO B 1 240 ? 13.906 -25.516 -20.031 1 98.69 240 PRO B N 1
ATOM 4857 C CA . PRO B 1 240 ? 15.094 -26.062 -20.688 1 98.69 240 PRO B CA 1
ATOM 4858 C C . PRO B 1 240 ? 14.891 -27.5 -21.188 1 98.69 240 PRO B C 1
ATOM 4860 O O . PRO B 1 240 ? 15.445 -27.891 -22.219 1 98.69 240 PRO B O 1
ATOM 4863 N N . LEU B 1 241 ? 14.117 -28.328 -20.484 1 98.81 241 LEU B N 1
ATOM 4864 C CA . LEU B 1 241 ? 13.836 -29.688 -20.938 1 98.81 241 LEU B CA 1
ATOM 4865 C C . LEU B 1 241 ? 13.078 -29.672 -22.266 1 98.81 241 LEU B C 1
ATOM 4867 O O . LEU B 1 241 ? 13.414 -30.422 -23.172 1 98.81 241 LEU B O 1
ATOM 4871 N N . ALA B 1 242 ? 12.078 -28.812 -22.312 1 98.69 242 ALA B N 1
ATOM 4872 C CA . ALA B 1 242 ? 11.305 -28.688 -23.547 1 98.69 242 ALA B CA 1
ATOM 4873 C C . ALA B 1 242 ? 12.164 -28.125 -24.672 1 98.69 242 ALA B C 1
ATOM 4875 O O . ALA B 1 242 ? 12.039 -28.547 -25.828 1 98.69 242 ALA B O 1
ATOM 4876 N N . ALA B 1 243 ? 13.008 -27.125 -24.344 1 98.56 243 ALA B N 1
ATOM 4877 C CA . ALA B 1 243 ? 13.922 -26.594 -25.359 1 98.56 243 ALA B CA 1
ATOM 4878 C C . ALA B 1 243 ? 14.789 -27.688 -25.953 1 98.56 243 ALA B C 1
ATOM 4880 O O . ALA B 1 243 ? 14.992 -27.719 -27.172 1 98.56 243 ALA B O 1
ATOM 4881 N N . ALA B 1 244 ? 15.312 -28.547 -25.141 1 98.62 244 ALA B N 1
ATOM 4882 C CA . ALA B 1 244 ? 16.125 -29.672 -25.594 1 98.62 244 ALA B CA 1
ATOM 4883 C C . ALA B 1 244 ? 15.328 -30.609 -26.5 1 98.62 244 ALA B C 1
ATOM 4885 O O . ALA B 1 244 ? 15.82 -31.047 -27.531 1 98.62 244 ALA B O 1
ATOM 4886 N N . ALA B 1 245 ? 14.109 -30.875 -26.125 1 98.44 245 ALA B N 1
ATOM 4887 C CA . ALA B 1 245 ? 13.242 -31.766 -26.891 1 98.44 245 ALA B CA 1
ATOM 4888 C C . ALA B 1 245 ? 12.922 -31.172 -28.266 1 98.44 245 ALA B C 1
ATOM 4890 O O . ALA B 1 245 ? 12.75 -31.906 -29.234 1 98.44 245 ALA B O 1
ATOM 4891 N N . LEU B 1 246 ? 12.891 -29.859 -28.328 1 97.88 246 LEU B N 1
ATOM 4892 C CA . LEU B 1 246 ? 12.461 -29.172 -29.531 1 97.88 246 LEU B CA 1
ATOM 4893 C C . LEU B 1 246 ? 13.648 -28.906 -30.453 1 97.88 246 LEU B C 1
ATOM 4895 O O . LEU B 1 246 ? 13.492 -28.875 -31.688 1 97.88 246 LEU B O 1
ATOM 4899 N N . ALA B 1 247 ? 14.805 -28.719 -29.844 1 97.25 247 ALA B N 1
ATOM 4900 C CA . ALA B 1 247 ? 15.828 -28.094 -30.688 1 97.25 247 ALA B CA 1
ATOM 4901 C C . ALA B 1 247 ? 17.203 -28.656 -30.359 1 97.25 247 ALA B C 1
ATOM 4903 O O . ALA B 1 247 ? 18.219 -28 -30.594 1 97.25 247 ALA B O 1
ATOM 4904 N N . GLY B 1 248 ? 17.281 -29.812 -29.734 1 97.88 248 GLY B N 1
ATOM 4905 C CA . GLY B 1 248 ? 18.609 -30.344 -29.5 1 97.88 248 GLY B CA 1
ATOM 4906 C C . GLY B 1 248 ? 18.672 -31.328 -28.359 1 97.88 248 GLY B C 1
ATOM 4907 O O . GLY B 1 248 ? 18 -32.375 -28.391 1 97.88 248 GLY B O 1
ATOM 4908 N N . SER B 1 249 ? 19.578 -31.125 -27.406 1 98.25 249 SER B N 1
ATOM 4909 C CA . SER B 1 249 ? 19.781 -31.984 -26.25 1 98.25 249 SER B CA 1
ATOM 4910 C C . SER B 1 249 ? 20.328 -31.172 -25.062 1 98.25 249 SER B C 1
ATOM 4912 O O . SER B 1 249 ? 21.109 -30.25 -25.266 1 98.25 249 SER B O 1
ATOM 4914 N N . ALA B 1 250 ? 19.875 -31.516 -23.953 1 98.25 250 ALA B N 1
ATOM 4915 C CA . ALA B 1 250 ? 20.375 -30.828 -22.75 1 98.25 250 ALA B CA 1
ATOM 4916 C C . ALA B 1 250 ? 20.219 -31.703 -21.516 1 98.25 250 ALA B C 1
ATOM 4918 O O . ALA B 1 250 ? 19.438 -32.656 -21.516 1 98.25 250 ALA B O 1
ATOM 4919 N N . THR B 1 251 ? 21.031 -31.438 -20.531 1 98.69 251 THR B N 1
ATOM 4920 C CA . THR B 1 251 ? 20.906 -32.031 -19.203 1 98.69 251 THR B CA 1
ATOM 4921 C C . THR B 1 251 ? 20.5 -30.953 -18.172 1 98.69 251 THR B C 1
ATOM 4923 O O . THR B 1 251 ? 21.094 -29.875 -18.141 1 98.69 251 THR B O 1
ATOM 4926 N N . VAL B 1 252 ? 19.469 -31.219 -17.438 1 98.81 252 VAL B N 1
ATOM 4927 C CA . VAL B 1 252 ? 19.078 -30.359 -16.312 1 98.81 252 VAL B CA 1
ATOM 4928 C C . VAL B 1 252 ? 19.359 -31.078 -15 1 98.81 252 VAL B C 1
ATOM 4930 O O . VAL B 1 252 ? 18.891 -32.188 -14.781 1 98.81 252 VAL B O 1
ATOM 4933 N N . GLU B 1 253 ? 20.125 -30.438 -14.156 1 98.75 253 GLU B N 1
ATOM 4934 C CA . GLU B 1 253 ? 20.531 -31.016 -12.883 1 98.75 253 GLU B CA 1
ATOM 4935 C C . GLU B 1 253 ? 19.672 -30.484 -11.742 1 98.75 253 GLU B C 1
ATOM 4937 O O . GLU B 1 253 ? 18.938 -29.5 -11.906 1 98.75 253 GLU B O 1
ATOM 4942 N N . GLY B 1 254 ? 19.672 -31.156 -10.594 1 98 254 GLY B N 1
ATOM 4943 C CA . GLY B 1 254 ? 19.016 -30.703 -9.375 1 98 254 GLY B CA 1
ATOM 4944 C C . GLY B 1 254 ? 17.562 -31.125 -9.281 1 98 254 GLY B C 1
ATOM 4945 O O . GLY B 1 254 ? 16.781 -30.547 -8.523 1 98 254 GLY B O 1
ATOM 4946 N N . LEU B 1 255 ? 17.219 -32.125 -10.094 1 98.5 255 LEU B N 1
ATOM 4947 C CA . LEU B 1 255 ? 15.836 -32.594 -10.109 1 98.5 255 LEU B CA 1
ATOM 4948 C C . LEU B 1 255 ? 15.695 -33.938 -9.398 1 98.5 255 LEU B C 1
ATOM 4950 O O . LEU B 1 255 ? 15.969 -34.969 -9.992 1 98.5 255 LEU B O 1
ATOM 4954 N N . PHE B 1 256 ? 15.25 -33.844 -8.195 1 97.75 256 PHE B N 1
ATOM 4955 C CA . PHE B 1 256 ? 15.07 -35.031 -7.375 1 97.75 256 PHE B CA 1
ATOM 4956 C C . PHE B 1 256 ? 13.594 -35.344 -7.16 1 97.75 256 PHE B C 1
ATOM 4958 O O . PHE B 1 256 ? 12.758 -34.438 -7.273 1 97.75 256 PHE B O 1
ATOM 4965 N N . PRO B 1 257 ? 13.258 -36.625 -6.898 1 95.94 257 PRO B N 1
ATOM 4966 C CA . PRO B 1 257 ? 11.859 -36.938 -6.617 1 95.94 257 PRO B CA 1
ATOM 4967 C C . PRO B 1 257 ? 11.266 -36.094 -5.496 1 95.94 257 PRO B C 1
ATOM 4969 O O . PRO B 1 257 ? 11.93 -35.844 -4.48 1 95.94 257 PRO B O 1
ATOM 4972 N N . SER B 1 258 ? 10.094 -35.531 -5.664 1 94.88 258 SER B N 1
ATOM 4973 C CA . SER B 1 258 ? 9.344 -34.719 -4.727 1 94.88 258 SER B CA 1
ATOM 4974 C C . SER B 1 258 ? 7.84 -34.812 -4.984 1 94.88 258 SER B C 1
ATOM 4976 O O . SER B 1 258 ? 7.395 -35.625 -5.801 1 94.88 258 SER B O 1
ATOM 4978 N N . ARG B 1 259 ? 7.066 -34.031 -4.305 1 95.12 259 ARG B N 1
ATOM 4979 C CA . ARG B 1 259 ? 5.617 -34.094 -4.453 1 95.12 259 ARG B CA 1
ATOM 4980 C C . ARG B 1 259 ? 5.152 -33.156 -5.574 1 95.12 259 ARG B C 1
ATOM 4982 O O . ARG B 1 259 ? 3.953 -32.969 -5.773 1 95.12 259 ARG B O 1
ATOM 4989 N N . GLN B 1 260 ? 6.141 -32.594 -6.293 1 96.62 260 GLN B N 1
ATOM 4990 C CA . GLN B 1 260 ? 5.801 -31.656 -7.363 1 96.62 260 GLN B CA 1
ATOM 4991 C C . GLN B 1 260 ? 5.078 -32.375 -8.5 1 96.62 260 GLN B C 1
ATOM 4993 O O . GLN B 1 260 ? 5.641 -33.281 -9.133 1 96.62 260 GLN B O 1
ATOM 4998 N N . GLY B 1 261 ? 3.879 -31.906 -8.773 1 96.38 261 GLY B N 1
ATOM 4999 C CA . GLY B 1 261 ? 3.139 -32.469 -9.891 1 96.38 261 GLY B CA 1
ATOM 5000 C C . GLY B 1 261 ? 3.805 -32.25 -11.227 1 96.38 261 GLY B C 1
ATOM 5001 O O . GLY B 1 261 ? 3.699 -33.062 -12.133 1 96.38 261 GLY B O 1
ATOM 5002 N N . ASP B 1 262 ? 4.598 -31.234 -11.359 1 97.75 262 ASP B N 1
ATOM 5003 C CA . ASP B 1 262 ? 5.172 -30.812 -12.633 1 97.75 262 ASP B CA 1
ATOM 5004 C C . ASP B 1 262 ? 6.32 -31.719 -13.055 1 97.75 262 ASP B C 1
ATOM 5006 O O . ASP B 1 262 ? 6.797 -31.641 -14.188 1 97.75 262 ASP B O 1
ATOM 5010 N N . SER B 1 263 ? 6.723 -32.656 -12.172 1 98.06 263 SER B N 1
ATOM 5011 C CA . SER B 1 263 ? 7.66 -33.688 -12.609 1 98.06 263 SER B CA 1
ATOM 5012 C C . SER B 1 263 ? 7.09 -34.5 -13.758 1 98.06 263 SER B C 1
ATOM 5014 O O . SER B 1 263 ? 7.832 -35.188 -14.477 1 98.06 263 SER B O 1
ATOM 5016 N N . ALA B 1 264 ? 5.793 -34.344 -13.977 1 98.06 264 ALA B N 1
ATOM 5017 C CA . ALA B 1 264 ? 5.105 -35.031 -15.07 1 98.06 264 ALA B CA 1
ATOM 5018 C C . ALA B 1 264 ? 5.707 -34.625 -16.422 1 98.06 264 ALA B C 1
ATOM 5020 O O . ALA B 1 264 ? 5.539 -35.344 -17.406 1 98.06 264 ALA B O 1
ATOM 5021 N N . ILE B 1 265 ? 6.422 -33.531 -16.469 1 98.56 265 ILE B N 1
ATOM 5022 C CA . ILE B 1 265 ? 7.02 -33.094 -17.719 1 98.56 265 ILE B CA 1
ATOM 5023 C C . ILE B 1 265 ? 7.961 -34.156 -18.266 1 98.56 265 ILE B C 1
ATOM 5025 O O . ILE B 1 265 ? 8.086 -34.312 -19.484 1 98.56 265 ILE B O 1
ATOM 5029 N N . VAL B 1 266 ? 8.609 -34.906 -17.422 1 98.38 266 VAL B N 1
ATOM 5030 C CA . VAL B 1 266 ? 9.539 -35.969 -17.812 1 98.38 266 VAL B CA 1
ATOM 5031 C C . VAL B 1 266 ? 8.797 -37.031 -18.609 1 98.38 266 VAL B C 1
ATOM 5033 O O . VAL B 1 266 ? 9.203 -37.406 -19.719 1 98.38 266 VAL B O 1
ATOM 5036 N N . ASP B 1 267 ? 7.707 -37.5 -18.094 1 98.06 267 ASP B N 1
ATOM 5037 C CA . ASP B 1 267 ? 6.914 -38.531 -18.75 1 98.06 267 ASP B CA 1
ATOM 5038 C C . ASP B 1 267 ? 6.227 -38 -20 1 98.06 267 ASP B C 1
ATOM 5040 O O . ASP B 1 267 ? 6.109 -38.719 -21 1 98.06 267 ASP B O 1
ATOM 5044 N N . ILE B 1 268 ? 5.734 -36.781 -19.891 1 98.38 268 ILE B N 1
ATOM 5045 C CA . ILE B 1 268 ? 5.039 -36.188 -21.031 1 98.38 268 ILE B CA 1
ATOM 5046 C C . ILE B 1 268 ? 5.98 -36.125 -22.234 1 98.38 268 ILE B C 1
ATOM 5048 O O . ILE B 1 268 ? 5.609 -36.5 -23.344 1 98.38 268 ILE B O 1
ATOM 5052 N N . LEU B 1 269 ? 7.203 -35.625 -22.016 1 98.44 269 LEU B N 1
ATOM 5053 C CA . LEU B 1 269 ? 8.18 -35.562 -23.094 1 98.44 269 LEU B CA 1
ATOM 5054 C C . LEU B 1 269 ? 8.492 -36.938 -23.672 1 98.44 269 LEU B C 1
ATOM 5056 O O . LEU B 1 269 ? 8.578 -37.094 -24.875 1 98.44 269 LEU B O 1
ATOM 5060 N N . ARG B 1 270 ? 8.617 -37.906 -22.766 1 97.81 270 ARG B N 1
ATOM 5061 C CA . ARG B 1 270 ? 8.852 -39.25 -23.203 1 97.81 270 ARG B CA 1
ATOM 5062 C C . ARG B 1 270 ? 7.711 -39.75 -24.078 1 97.81 270 ARG B C 1
ATOM 5064 O O . ARG B 1 270 ? 7.941 -40.344 -25.141 1 97.81 270 ARG B O 1
ATOM 5071 N N . GLU B 1 271 ? 6.539 -39.531 -23.641 1 97.75 271 GLU B N 1
ATOM 5072 C CA . GLU B 1 271 ? 5.344 -40 -24.344 1 97.75 271 GLU B CA 1
ATOM 5073 C C . GLU B 1 271 ? 5.203 -39.312 -25.703 1 97.75 271 GLU B C 1
ATOM 5075 O O . GLU B 1 271 ? 4.664 -39.875 -26.641 1 97.75 271 GLU B O 1
ATOM 5080 N N . MET B 1 272 ? 5.703 -38.094 -25.781 1 98 272 MET B N 1
ATOM 5081 C CA . MET B 1 272 ? 5.633 -37.375 -27.031 1 98 272 MET B CA 1
ATOM 5082 C C . MET B 1 272 ? 6.723 -37.812 -28 1 98 272 MET B C 1
ATOM 5084 O O . MET B 1 272 ? 6.707 -37.469 -29.172 1 98 272 MET B O 1
ATOM 5088 N N . GLY B 1 273 ? 7.699 -38.562 -27.484 1 97.31 273 GLY B N 1
ATOM 5089 C CA . GLY B 1 273 ? 8.648 -39.188 -28.391 1 97.31 273 GLY B CA 1
ATOM 5090 C C . GLY B 1 273 ? 10.078 -38.75 -28.141 1 97.31 273 GLY B C 1
ATOM 5091 O O . GLY B 1 273 ? 11.008 -39.25 -28.781 1 97.31 273 GLY B O 1
ATOM 5092 N N . ALA B 1 274 ? 10.32 -37.844 -27.203 1 97.81 274 ALA B N 1
ATOM 5093 C CA . ALA B 1 274 ? 11.688 -37.438 -26.891 1 97.81 274 ALA B CA 1
ATOM 5094 C C . ALA B 1 274 ? 12.438 -38.531 -26.172 1 97.81 274 ALA B C 1
ATOM 5096 O O . ALA B 1 274 ? 11.82 -39.406 -25.531 1 97.81 274 ALA B O 1
ATOM 5097 N N . GLU B 1 275 ? 13.734 -38.594 -26.328 1 97.81 275 GLU B N 1
ATOM 5098 C CA . GLU B 1 275 ? 14.57 -39.438 -25.484 1 97.81 275 GLU B CA 1
ATOM 5099 C C . GLU B 1 275 ? 14.852 -38.75 -24.141 1 97.81 275 GLU B C 1
ATOM 5101 O O . GLU B 1 275 ? 15.508 -37.719 -24.078 1 97.81 275 GLU B O 1
ATOM 5106 N N . VAL B 1 276 ? 14.32 -39.344 -23.094 1 98.25 276 VAL B N 1
ATOM 5107 C CA . VAL B 1 276 ? 14.445 -38.75 -21.766 1 98.25 276 VAL B CA 1
ATOM 5108 C C . VAL B 1 276 ? 15.008 -39.781 -20.797 1 98.25 276 VAL B C 1
ATOM 5110 O O . VAL B 1 276 ? 14.547 -40.906 -20.75 1 98.25 276 VAL B O 1
ATOM 5113 N N . SER B 1 277 ? 16.031 -39.438 -20.125 1 98.31 277 SER B N 1
ATOM 5114 C CA . SER B 1 277 ? 16.547 -40.219 -19 1 98.31 277 SER B CA 1
ATOM 5115 C C . SER B 1 277 ? 16.578 -39.406 -17.719 1 98.31 277 SER B C 1
ATOM 5117 O O . SER B 1 277 ? 17 -38.219 -17.734 1 98.31 277 SER B O 1
ATOM 5119 N N . TRP B 1 278 ? 16.031 -39.906 -16.672 1 98.5 278 TRP B N 1
ATOM 5120 C CA . TRP B 1 278 ? 16.047 -39.25 -15.359 1 98.5 278 TRP B CA 1
ATOM 5121 C C . TRP B 1 278 ? 16.766 -40.125 -14.336 1 98.5 278 TRP B C 1
ATOM 5123 O O . TRP B 1 278 ? 16.25 -41.188 -13.93 1 98.5 278 TRP B O 1
ATOM 5133 N N . ASP B 1 279 ? 17.984 -39.75 -13.984 1 98.31 279 ASP B N 1
ATOM 5134 C CA . ASP B 1 279 ? 18.688 -40.344 -12.859 1 98.31 279 ASP B CA 1
ATOM 5135 C C . ASP B 1 279 ? 18.219 -39.75 -11.531 1 98.31 279 ASP B C 1
ATOM 5137 O O . ASP B 1 279 ? 18.734 -38.719 -11.109 1 98.31 279 ASP B O 1
ATOM 5141 N N . MET B 1 280 ? 17.344 -40.438 -10.875 1 97.31 280 MET B N 1
ATOM 5142 C CA . MET B 1 280 ? 16.672 -39.938 -9.68 1 97.31 280 MET B CA 1
ATOM 5143 C C . MET B 1 280 ? 17.672 -39.812 -8.523 1 97.31 280 MET B C 1
ATOM 5145 O O . MET B 1 280 ? 17.438 -39.062 -7.574 1 97.31 280 MET B O 1
ATOM 5149 N N . GLU B 1 281 ? 18.766 -40.562 -8.57 1 97.06 281 GLU B N 1
ATOM 5150 C CA . GLU B 1 281 ? 19.766 -40.531 -7.512 1 97.06 281 GLU B CA 1
ATOM 5151 C C . GLU B 1 281 ? 20.672 -39.281 -7.652 1 97.06 281 GLU B C 1
ATOM 5153 O O . GLU B 1 281 ? 20.938 -38.594 -6.672 1 97.06 281 GLU B O 1
ATOM 5158 N N . SER B 1 282 ? 21.062 -39 -8.844 1 97.31 282 SER B N 1
ATOM 5159 C CA . SER B 1 282 ? 21.938 -37.875 -9.078 1 97.31 282 SER B CA 1
ATOM 5160 C C . SER B 1 282 ? 21.141 -36.594 -9.344 1 97.31 282 SER B C 1
ATOM 5162 O O . SER B 1 282 ? 21.703 -35.5 -9.305 1 97.31 282 SER B O 1
ATOM 5164 N N . GLY B 1 283 ? 19.875 -36.781 -9.633 1 98.19 283 GLY B N 1
ATOM 5165 C CA . GLY B 1 283 ? 19.016 -35.656 -9.914 1 98.19 283 GLY B CA 1
ATOM 5166 C C . GLY B 1 283 ? 19.219 -35.062 -11.305 1 98.19 283 GLY B C 1
ATOM 5167 O O . GLY B 1 283 ? 19.047 -33.875 -11.508 1 98.19 283 GLY B O 1
ATOM 5168 N N . GLU B 1 284 ? 19.672 -35.844 -12.234 1 98.5 284 GLU B N 1
ATOM 5169 C CA . GLU B 1 284 ? 19.938 -35.406 -13.594 1 98.5 284 GLU B CA 1
ATOM 5170 C C . GLU B 1 284 ? 18.875 -35.875 -14.562 1 98.5 284 GLU B C 1
ATOM 5172 O O . GLU B 1 284 ? 18.547 -37.062 -14.594 1 98.5 284 GLU B O 1
ATOM 5177 N N . VAL B 1 285 ? 18.312 -34.969 -15.297 1 98.81 285 VAL B N 1
ATOM 5178 C CA . VAL B 1 285 ? 17.406 -35.312 -16.375 1 98.81 285 VAL B CA 1
ATOM 5179 C C . VAL B 1 285 ? 18.031 -34.938 -17.719 1 98.81 285 VAL B C 1
ATOM 5181 O O . VAL B 1 285 ? 18.406 -33.781 -17.938 1 98.81 285 VAL B O 1
ATOM 5184 N N . ARG B 1 286 ? 18.188 -35.875 -18.562 1 98.56 286 ARG B N 1
ATOM 5185 C CA . ARG B 1 286 ? 18.719 -35.656 -19.906 1 98.56 286 ARG B CA 1
ATOM 5186 C C . ARG B 1 286 ? 17.625 -35.812 -20.969 1 98.56 286 ARG B C 1
ATOM 5188 O O . ARG B 1 286 ? 16.859 -36.781 -20.922 1 98.56 286 ARG B O 1
ATOM 5195 N N . VAL B 1 287 ? 17.531 -34.844 -21.797 1 98.5 287 VAL B N 1
ATOM 5196 C CA . VAL B 1 287 ? 16.547 -34.875 -22.875 1 98.5 287 VAL B CA 1
ATOM 5197 C C . VAL B 1 287 ? 17.25 -34.688 -24.219 1 98.5 287 VAL B C 1
ATOM 5199 O O . VAL B 1 287 ? 18.141 -33.844 -24.328 1 98.5 287 VAL B O 1
ATOM 5202 N N . SER B 1 288 ? 16.938 -35.469 -25.141 1 96.62 288 SER B N 1
ATOM 5203 C CA . SER B 1 288 ? 17.344 -35.312 -26.531 1 96.62 288 SER B CA 1
ATOM 5204 C C . SER B 1 288 ? 16.125 -35.312 -27.453 1 96.62 288 SER B C 1
ATOM 5206 O O . SER B 1 288 ? 15.297 -36.219 -27.391 1 96.62 288 SER B O 1
ATOM 5208 N N . GLY B 1 289 ? 16.172 -34.281 -28.266 1 86.5 289 GLY B N 1
ATOM 5209 C CA . GLY B 1 289 ? 15.031 -34.062 -29.141 1 86.5 289 GLY B CA 1
ATOM 5210 C C . GLY B 1 289 ? 14.859 -35.125 -30.203 1 86.5 289 GLY B C 1
ATOM 5211 O O . GLY B 1 289 ? 15.836 -35.781 -30.594 1 86.5 289 GLY B O 1
ATOM 5212 N N . ALA B 1 290 ? 13.648 -35.344 -30.516 1 84 290 ALA B N 1
ATOM 5213 C CA . ALA B 1 290 ? 13.219 -36.156 -31.672 1 84 290 ALA B CA 1
ATOM 5214 C C . ALA B 1 290 ? 11.984 -35.562 -32.312 1 84 290 ALA B C 1
ATOM 5216 O O . ALA B 1 290 ? 11.57 -34.438 -31.984 1 84 290 ALA B O 1
ATOM 5217 N N . ASP B 1 291 ? 11.578 -36.219 -33.406 1 91.88 291 ASP B N 1
ATOM 5218 C CA . ASP B 1 291 ? 10.289 -35.844 -34 1 91.88 291 ASP B CA 1
ATOM 5219 C C . ASP B 1 291 ? 9.148 -36.125 -33 1 91.88 291 ASP B C 1
ATOM 5221 O O . ASP B 1 291 ? 8.664 -37.25 -32.938 1 91.88 291 ASP B O 1
ATOM 5225 N N . LEU B 1 292 ? 8.75 -35.031 -32.281 1 97.62 292 LEU B N 1
ATOM 5226 C CA . LEU B 1 292 ? 7.703 -35.188 -31.281 1 97.62 292 LEU B CA 1
ATOM 5227 C C . LEU B 1 292 ? 6.352 -35.438 -31.938 1 97.62 292 LEU B C 1
ATOM 5229 O O . LEU B 1 292 ? 6.113 -35 -33.062 1 97.62 292 LEU B O 1
ATOM 5233 N N . ARG B 1 293 ? 5.52 -36.156 -31.234 1 98.12 293 ARG B N 1
ATOM 5234 C CA . ARG B 1 293 ? 4.156 -36.438 -31.688 1 98.12 293 ARG B CA 1
ATOM 5235 C C . ARG B 1 293 ? 3.137 -35.906 -30.688 1 98.12 293 ARG B C 1
ATOM 5237 O O . ARG B 1 293 ? 3.34 -36 -29.469 1 98.12 293 ARG B O 1
ATOM 5244 N N . GLY B 1 294 ? 2.107 -35.344 -31.234 1 97.81 294 GLY B N 1
ATOM 5245 C CA . GLY B 1 294 ? 1.044 -34.812 -30.406 1 97.81 294 GLY B CA 1
ATOM 5246 C C . GLY B 1 294 ? 0.36 -35.844 -29.547 1 97.81 294 GLY B C 1
ATOM 5247 O O . GLY B 1 294 ? 0.34 -37.031 -29.891 1 97.81 294 GLY B O 1
ATOM 5248 N N . ARG B 1 295 ? -0.184 -35.406 -28.375 1 97.81 295 ARG B N 1
ATOM 5249 C CA . ARG B 1 295 ? -0.894 -36.281 -27.438 1 97.81 295 ARG B CA 1
ATOM 5250 C C . ARG B 1 295 ? -2.016 -35.5 -26.734 1 97.81 295 ARG B C 1
ATOM 5252 O O . ARG B 1 295 ? -2.043 -34.281 -26.75 1 97.81 295 ARG B O 1
ATOM 5259 N N . GLU B 1 296 ? -2.924 -36.281 -26.203 1 98.38 296 GLU B N 1
ATOM 5260 C CA . GLU B 1 296 ? -3.871 -35.719 -25.25 1 98.38 296 GLU B CA 1
ATOM 5261 C C . GLU B 1 296 ? -3.279 -35.656 -23.844 1 98.38 296 GLU B C 1
ATOM 5263 O O . GLU B 1 296 ? -2.781 -36.688 -23.328 1 98.38 296 GLU B O 1
ATOM 5268 N N . ILE B 1 297 ? -3.271 -34.5 -23.25 1 98.25 297 ILE B N 1
ATOM 5269 C CA . ILE B 1 297 ? -2.617 -34.312 -21.953 1 98.25 297 ILE B CA 1
ATOM 5270 C C . ILE B 1 297 ? -3.619 -33.719 -20.953 1 98.25 297 ILE B C 1
ATOM 5272 O O . ILE B 1 297 ? -4.289 -32.75 -21.234 1 98.25 297 ILE B O 1
ATOM 5276 N N . ASP B 1 298 ? -3.791 -34.344 -19.797 1 97.38 298 ASP B N 1
ATOM 5277 C CA . ASP B 1 298 ? -4.586 -33.844 -18.672 1 97.38 298 ASP B CA 1
ATOM 5278 C C . ASP B 1 298 ? -3.764 -32.906 -17.797 1 97.38 298 ASP B C 1
ATOM 5280 O O . ASP B 1 298 ? -2.84 -33.344 -17.109 1 97.38 298 ASP B O 1
ATOM 5284 N N . ALA B 1 299 ? -4.109 -31.625 -17.812 1 96 299 ALA B N 1
ATOM 5285 C CA . ALA B 1 299 ? -3.314 -30.625 -17.109 1 96 299 ALA B CA 1
ATOM 5286 C C . ALA B 1 299 ? -3.936 -30.281 -15.75 1 96 299 ALA B C 1
ATOM 5288 O O . ALA B 1 299 ? -3.514 -29.328 -15.094 1 96 299 ALA B O 1
ATOM 5289 N N . SER B 1 300 ? -4.898 -31.078 -15.203 1 94.5 300 SER B N 1
ATOM 5290 C CA . SER B 1 300 ? -5.609 -30.797 -13.953 1 94.5 300 SER B CA 1
ATOM 5291 C C . SER B 1 300 ? -4.648 -30.703 -12.781 1 94.5 300 SER B C 1
ATOM 5293 O O . SER B 1 300 ? -4.879 -29.938 -11.836 1 94.5 300 SER B O 1
ATOM 5295 N N . GLN B 1 301 ? -3.537 -31.453 -12.883 1 94 301 GLN B N 1
ATOM 5296 C CA . GLN B 1 301 ? -2.613 -31.531 -11.758 1 94 301 GLN B CA 1
ATOM 5297 C C . GLN B 1 301 ? -1.337 -30.75 -12.039 1 94 301 GLN B C 1
ATOM 5299 O O . GLN B 1 301 ? -0.475 -30.625 -11.164 1 94 301 GLN B O 1
ATOM 5304 N N . THR B 1 302 ? -1.204 -30.203 -13.281 1 95.94 302 THR B N 1
ATOM 5305 C CA . THR B 1 302 ? 0.03 -29.547 -13.688 1 95.94 302 THR B CA 1
ATOM 5306 C C . THR B 1 302 ? -0.272 -28.25 -14.43 1 95.94 302 THR B C 1
ATOM 5308 O O . THR B 1 302 ? 0.222 -28.031 -15.539 1 95.94 302 THR B O 1
ATOM 5311 N N . PRO B 1 303 ? -1.023 -27.375 -13.742 1 94.06 303 PRO B N 1
ATOM 5312 C CA . PRO B 1 303 ? -1.449 -26.156 -14.438 1 94.06 303 PRO B CA 1
ATOM 5313 C C . PRO B 1 303 ? -0.273 -25.328 -14.93 1 94.06 303 PRO B C 1
ATOM 5315 O O . PRO B 1 303 ? -0.364 -24.672 -15.977 1 94.06 303 PRO B O 1
ATOM 5318 N N . ASP B 1 304 ? 0.847 -25.344 -14.273 1 95.94 304 ASP B N 1
ATOM 5319 C CA . ASP B 1 304 ? 1.977 -24.484 -14.586 1 95.94 304 ASP B CA 1
ATOM 5320 C C . ASP B 1 304 ? 2.721 -24.969 -15.828 1 95.94 304 ASP B C 1
ATOM 5322 O O . ASP B 1 304 ? 3.539 -24.234 -16.391 1 95.94 304 ASP B O 1
ATOM 5326 N N . LEU B 1 305 ? 2.398 -26.156 -16.359 1 98.38 305 LEU B N 1
ATOM 5327 C CA . LEU B 1 305 ? 3.047 -26.703 -17.547 1 98.38 305 LEU B CA 1
ATOM 5328 C C . LEU B 1 305 ? 2.299 -26.281 -18.797 1 98.38 305 LEU B C 1
ATOM 5330 O O . LEU B 1 305 ? 2.814 -26.438 -19.906 1 98.38 305 LEU B O 1
ATOM 5334 N N . VAL B 1 306 ? 1.092 -25.75 -18.641 1 98.5 306 VAL B N 1
ATOM 5335 C CA . VAL B 1 306 ? 0.19 -25.547 -19.781 1 98.5 306 VAL B CA 1
ATOM 5336 C C . VAL B 1 306 ? 0.879 -24.688 -20.844 1 98.5 306 VAL B C 1
ATOM 5338 O O . VAL B 1 306 ? 0.866 -25.031 -22.016 1 98.5 306 VAL B O 1
ATOM 5341 N N . PRO B 1 307 ? 1.567 -23.578 -20.453 1 98.75 307 PRO B N 1
ATOM 5342 C CA . PRO B 1 307 ? 2.23 -22.812 -21.5 1 98.75 307 PRO B CA 1
ATOM 5343 C C . PRO B 1 307 ? 3.322 -23.594 -22.219 1 98.75 307 PRO B C 1
ATOM 5345 O O . PRO B 1 307 ? 3.424 -23.547 -23.438 1 98.75 307 PRO B O 1
ATOM 5348 N N . THR B 1 308 ? 4.145 -24.344 -21.484 1 98.75 308 THR B N 1
ATOM 5349 C CA . THR B 1 308 ? 5.188 -25.172 -22.062 1 98.75 308 THR B CA 1
ATOM 5350 C C . THR B 1 308 ? 4.586 -26.203 -23.016 1 98.75 308 THR B C 1
ATOM 5352 O O . THR B 1 308 ? 5.078 -26.406 -24.125 1 98.75 308 THR B O 1
ATOM 5355 N N . LEU B 1 309 ? 3.51 -26.859 -22.578 1 98.88 309 LEU B N 1
ATOM 5356 C CA . LEU B 1 309 ? 2.848 -27.906 -23.344 1 98.88 309 LEU B CA 1
ATOM 5357 C C . LEU B 1 309 ? 2.25 -27.344 -24.625 1 98.88 309 LEU B C 1
ATOM 5359 O O . LEU B 1 309 ? 2.227 -28.016 -25.656 1 98.88 309 LEU B O 1
ATOM 5363 N N . ALA B 1 310 ? 1.742 -26.109 -24.531 1 98.88 310 ALA B N 1
ATOM 5364 C CA . ALA B 1 310 ? 1.178 -25.453 -25.703 1 98.88 310 ALA B CA 1
ATOM 5365 C C . ALA B 1 310 ? 2.227 -25.297 -26.797 1 98.88 310 ALA B C 1
ATOM 5367 O O . ALA B 1 310 ? 1.949 -25.547 -27.984 1 98.88 310 ALA B O 1
ATOM 5368 N N . VAL B 1 311 ? 3.404 -24.891 -26.469 1 98.81 311 VAL B N 1
ATOM 5369 C CA . VAL B 1 311 ? 4.473 -24.719 -27.438 1 98.81 311 VAL B CA 1
ATOM 5370 C C . VAL B 1 311 ? 4.875 -26.078 -28.016 1 98.81 311 VAL B C 1
ATOM 5372 O O . VAL B 1 311 ? 5.055 -26.219 -29.234 1 98.81 311 VAL B O 1
ATOM 5375 N N . LEU B 1 312 ? 5.062 -27.109 -27.109 1 98.75 312 LEU B N 1
ATOM 5376 C CA . LEU B 1 312 ? 5.387 -28.453 -27.578 1 98.75 312 LEU B CA 1
ATOM 5377 C C . LEU B 1 312 ? 4.355 -28.953 -28.578 1 98.75 312 LEU B C 1
ATOM 5379 O O . LEU B 1 312 ? 4.715 -29.5 -29.625 1 98.75 312 LEU B O 1
ATOM 5383 N N . GLY B 1 313 ? 3.074 -28.734 -28.281 1 98.62 313 GLY B N 1
ATOM 5384 C CA . GLY B 1 313 ? 1.996 -29.156 -29.156 1 98.62 313 GLY B CA 1
ATOM 5385 C C . GLY B 1 313 ? 2.012 -28.438 -30.5 1 98.62 313 GLY B C 1
ATOM 5386 O O . GLY B 1 313 ? 1.657 -29.016 -31.516 1 98.62 313 GLY B O 1
ATOM 5387 N N . ALA B 1 314 ? 2.424 -27.156 -30.484 1 98.5 314 ALA B N 1
ATOM 5388 C CA . ALA B 1 314 ? 2.438 -26.344 -31.703 1 98.5 314 ALA B CA 1
ATOM 5389 C C . ALA B 1 314 ? 3.504 -26.828 -32.688 1 98.5 314 ALA B C 1
ATOM 5391 O O . ALA B 1 314 ? 3.414 -26.578 -33.875 1 98.5 314 ALA B O 1
ATOM 5392 N N . VAL B 1 315 ? 4.488 -27.516 -32.188 1 98 315 VAL B N 1
ATOM 5393 C CA . VAL B 1 315 ? 5.617 -27.922 -33.031 1 98 315 VAL B CA 1
ATOM 5394 C C . VAL B 1 315 ? 5.52 -29.406 -33.344 1 98 315 VAL B C 1
ATOM 5396 O O . VAL B 1 315 ? 5.988 -29.859 -34.375 1 98 315 VAL B O 1
ATOM 5399 N N . ALA B 1 316 ? 4.957 -30.234 -32.469 1 97.94 316 ALA B N 1
ATOM 5400 C CA . ALA B 1 316 ? 4.879 -31.688 -32.562 1 97.94 316 ALA B CA 1
ATOM 5401 C C . ALA B 1 316 ? 4.035 -32.094 -33.781 1 97.94 316 ALA B C 1
ATOM 5403 O O . ALA B 1 316 ? 3.092 -31.406 -34.156 1 97.94 316 ALA B O 1
ATOM 5404 N N . GLU B 1 317 ? 4.375 -33.219 -34.344 1 97.88 317 GLU B N 1
ATOM 5405 C CA . GLU B 1 317 ? 3.564 -33.75 -35.438 1 97.88 317 GLU B CA 1
ATOM 5406 C C . GLU B 1 317 ? 2.217 -34.25 -34.906 1 97.88 317 GLU B C 1
ATOM 5408 O O . GLU B 1 317 ? 2.156 -35 -33.938 1 97.88 317 GLU B O 1
ATOM 5413 N N . GLY B 1 318 ? 1.196 -33.781 -35.594 1 98 318 GLY B N 1
ATOM 5414 C CA . GLY B 1 318 ? -0.132 -34.25 -35.219 1 98 318 GLY B CA 1
ATOM 5415 C C . GLY B 1 318 ? -0.829 -33.344 -34.25 1 98 318 GLY B C 1
ATOM 5416 O O . GLY B 1 318 ? -0.454 -32.188 -34.094 1 98 318 GLY B O 1
ATOM 5417 N N . ARG B 1 319 ? -1.872 -33.875 -33.625 1 98.12 319 ARG B N 1
ATOM 5418 C CA . ARG B 1 319 ? -2.75 -33.062 -32.781 1 98.12 319 ARG B CA 1
ATOM 5419 C C . ARG B 1 319 ? -2.406 -33.25 -31.297 1 98.12 319 ARG B C 1
ATOM 5421 O O . ARG B 1 319 ? -2.197 -34.375 -30.828 1 98.12 319 ARG B O 1
ATOM 5428 N N . THR B 1 320 ? -2.219 -32.219 -30.594 1 98.62 320 THR B N 1
ATOM 5429 C CA . THR B 1 320 ? -2.09 -32.188 -29.141 1 98.62 320 THR B CA 1
ATOM 5430 C C . THR B 1 320 ? -3.328 -31.547 -28.516 1 98.62 320 THR B C 1
ATOM 5432 O O . THR B 1 320 ? -3.781 -30.484 -28.938 1 98.62 320 THR B O 1
ATOM 5435 N N . VAL B 1 321 ? -3.955 -32.219 -27.531 1 98.81 321 VAL B N 1
ATOM 5436 C CA . VAL B 1 321 ? -5.09 -31.688 -26.781 1 98.81 321 VAL B CA 1
ATOM 5437 C C . VAL B 1 321 ? -4.715 -31.531 -25.312 1 98.81 321 VAL B C 1
ATOM 5439 O O . VAL B 1 321 ? -4.367 -32.531 -24.656 1 98.81 321 VAL B O 1
ATOM 5442 N N . ILE B 1 322 ? -4.699 -30.344 -24.797 1 98.62 322 ILE B N 1
ATOM 5443 C CA . ILE B 1 322 ? -4.535 -30.047 -23.375 1 98.62 322 ILE B CA 1
ATOM 5444 C C . ILE B 1 322 ? -5.902 -29.812 -22.734 1 98.62 322 ILE B C 1
ATOM 5446 O O . ILE B 1 322 ? -6.637 -28.906 -23.156 1 98.62 322 ILE B O 1
ATOM 5450 N N . LYS B 1 323 ? -6.223 -30.594 -21.734 1 98 323 LYS B N 1
ATOM 5451 C CA . LYS B 1 323 ? -7.566 -30.5 -21.172 1 98 323 LYS B CA 1
ATOM 5452 C C . LYS B 1 323 ? -7.516 -30.312 -19.656 1 98 323 LYS B C 1
ATOM 5454 O O . LYS B 1 323 ? -6.453 -30.422 -19.047 1 98 323 LYS B O 1
ATOM 5459 N N . ASN B 1 324 ? -8.648 -29.906 -19.047 1 96.06 324 ASN B N 1
ATOM 5460 C CA . ASN B 1 324 ? -8.875 -29.766 -17.609 1 96.06 324 ASN B CA 1
ATOM 5461 C C . ASN B 1 324 ? -7.98 -28.688 -17 1 96.06 324 ASN B C 1
ATOM 5463 O O . ASN B 1 324 ? -7.418 -28.875 -15.922 1 96.06 324 ASN B O 1
ATOM 5467 N N . ALA B 1 325 ? -7.848 -27.531 -17.766 1 95.56 325 ALA B N 1
ATOM 5468 C CA . ALA B 1 325 ? -6.945 -26.469 -17.344 1 95.56 325 ALA B CA 1
ATOM 5469 C C . ALA B 1 325 ? -7.703 -25.156 -17.141 1 95.56 325 ALA B C 1
ATOM 5471 O O . ALA B 1 325 ? -7.137 -24.078 -17.328 1 95.56 325 ALA B O 1
ATOM 5472 N N . GLU B 1 326 ? -9.023 -25.25 -16.828 1 94.12 326 GLU B N 1
ATOM 5473 C CA . GLU B 1 326 ? -9.844 -24.047 -16.688 1 94.12 326 GLU B CA 1
ATOM 5474 C C . GLU B 1 326 ? -9.258 -23.094 -15.656 1 94.12 326 GLU B C 1
ATOM 5476 O O . GLU B 1 326 ? -9.305 -21.875 -15.836 1 94.12 326 GLU B O 1
ATOM 5481 N N . HIS B 1 327 ? -8.695 -23.578 -14.617 1 90.94 327 HIS B N 1
ATOM 5482 C CA . HIS B 1 327 ? -8.227 -22.781 -13.492 1 90.94 327 HIS B CA 1
ATOM 5483 C C . HIS B 1 327 ? -6.988 -21.969 -13.867 1 90.94 327 HIS B C 1
ATOM 5485 O O . HIS B 1 327 ? -6.625 -21.016 -13.172 1 90.94 327 HIS B O 1
ATOM 5491 N N . VAL B 1 328 ? -6.348 -22.297 -15.062 1 94.31 328 VAL B N 1
ATOM 5492 C CA . VAL B 1 328 ? -5.148 -21.594 -15.516 1 94.31 328 VAL B CA 1
ATOM 5493 C C . VAL B 1 328 ? -5.531 -20.234 -16.094 1 94.31 328 VAL B C 1
ATOM 5495 O O . VAL B 1 328 ? -4.676 -19.375 -16.266 1 94.31 328 VAL B O 1
ATOM 5498 N N . ARG B 1 329 ? -6.879 -20.016 -16.297 1 94.69 329 ARG B N 1
ATOM 5499 C CA . ARG B 1 329 ? -7.395 -18.75 -16.797 1 94.69 329 ARG B CA 1
ATOM 5500 C C . ARG B 1 329 ? -7.371 -17.688 -15.711 1 94.69 329 ARG B C 1
ATOM 5502 O O . ARG B 1 329 ? -7.488 -16.484 -16 1 94.69 329 ARG B O 1
ATOM 5509 N N . HIS B 1 330 ? -7.195 -18.094 -14.375 1 90.88 330 HIS B N 1
ATOM 5510 C CA . HIS B 1 330 ? -7.32 -17.172 -13.25 1 90.88 330 HIS B CA 1
ATOM 5511 C C . HIS B 1 330 ? -5.977 -16.953 -12.562 1 90.88 330 HIS B C 1
ATOM 5513 O O . HIS B 1 330 ? -5.93 -16.547 -11.398 1 90.88 330 HIS B O 1
ATOM 5519 N N . LYS B 1 331 ? -4.914 -17.188 -13.258 1 92.69 331 LYS B N 1
ATOM 5520 C CA . LYS B 1 331 ? -3.566 -16.969 -12.742 1 92.69 331 LYS B CA 1
ATOM 5521 C C . LYS B 1 331 ? -3.113 -15.531 -12.992 1 92.69 331 LYS B C 1
ATOM 5523 O O . LYS B 1 331 ? -3.9 -14.586 -12.859 1 92.69 331 LYS B O 1
ATOM 5528 N N . GLU B 1 332 ? -1.85 -15.266 -13.234 1 92.69 332 GLU B N 1
ATOM 5529 C CA . GLU B 1 332 ? -1.368 -13.914 -13.523 1 92.69 332 GLU B CA 1
ATOM 5530 C C . GLU B 1 332 ? -2.098 -13.312 -14.719 1 92.69 332 GLU B C 1
ATOM 5532 O O . GLU B 1 332 ? -2.326 -12.102 -14.773 1 92.69 332 GLU B O 1
ATOM 5537 N N . THR B 1 333 ? -2.373 -14.156 -15.68 1 95.69 333 THR B N 1
ATOM 5538 C CA . THR B 1 333 ? -3.176 -13.852 -16.859 1 95.69 333 THR B CA 1
ATOM 5539 C C . THR B 1 333 ? -4.016 -15.055 -17.266 1 95.69 333 THR B C 1
ATOM 5541 O O . THR B 1 333 ? -3.941 -16.109 -16.641 1 95.69 333 THR B O 1
ATOM 5544 N N . ASP B 1 334 ? -4.977 -14.844 -18.188 1 97.19 334 ASP B N 1
ATOM 5545 C CA . ASP B 1 334 ? -5.602 -15.992 -18.844 1 97.19 334 ASP B CA 1
ATOM 5546 C C . ASP B 1 334 ? -4.617 -16.703 -19.766 1 97.19 334 ASP B C 1
ATOM 5548 O O . ASP B 1 334 ? -4.531 -16.391 -20.969 1 97.19 334 ASP B O 1
ATOM 5552 N N . ARG B 1 335 ? -3.943 -17.672 -19.219 1 98 335 ARG B N 1
ATOM 5553 C CA . ARG B 1 335 ? -2.818 -18.281 -19.906 1 98 335 ARG B CA 1
ATOM 5554 C C . ARG B 1 335 ? -3.297 -19.094 -21.125 1 98 335 ARG B C 1
ATOM 5556 O O . ARG B 1 335 ? -2.576 -19.219 -22.109 1 98 335 ARG B O 1
ATOM 5563 N N . ILE B 1 336 ? -4.512 -19.656 -21.047 1 98.56 336 ILE B N 1
ATOM 5564 C CA . ILE B 1 336 ? -5.07 -20.359 -22.188 1 98.56 336 ILE B CA 1
ATOM 5565 C C . ILE B 1 336 ? -5.242 -19.391 -23.359 1 98.56 336 ILE B C 1
ATOM 5567 O O . ILE B 1 336 ? -4.77 -19.656 -24.469 1 98.56 336 ILE B O 1
ATOM 5571 N N . HIS B 1 337 ? -5.863 -18.266 -23.047 1 98.62 337 HIS B N 1
ATOM 5572 C CA . HIS B 1 337 ? -6.094 -17.25 -24.062 1 98.62 337 HIS B CA 1
ATOM 5573 C C . HIS B 1 337 ? -4.777 -16.688 -24.594 1 98.62 337 HIS B C 1
ATOM 5575 O O . HIS B 1 337 ? -4.598 -16.547 -25.797 1 98.62 337 HIS B O 1
ATOM 5581 N N . ALA B 1 338 ? -3.873 -16.375 -23.703 1 98.62 338 ALA B N 1
ATOM 5582 C CA . ALA B 1 338 ? -2.592 -15.773 -24.078 1 98.62 338 ALA B CA 1
ATOM 5583 C C . ALA B 1 338 ? -1.822 -16.672 -25.031 1 98.62 338 ALA B C 1
ATOM 5585 O O . ALA B 1 338 ? -1.331 -16.219 -26.078 1 98.62 338 ALA B O 1
ATOM 5586 N N . MET B 1 339 ? -1.756 -17.969 -24.734 1 98.81 339 MET B N 1
ATOM 5587 C CA . MET B 1 339 ? -1.014 -18.906 -25.578 1 98.81 339 MET B CA 1
ATOM 5588 C C . MET B 1 339 ? -1.697 -19.078 -26.922 1 98.81 339 MET B C 1
ATOM 5590 O O . MET B 1 339 ? -1.028 -19.156 -27.953 1 98.81 339 MET B O 1
ATOM 5594 N N . ALA B 1 340 ? -3.041 -19.156 -26.906 1 98.81 340 ALA B N 1
ATOM 5595 C CA . ALA B 1 340 ? -3.789 -19.281 -28.156 1 98.81 340 ALA B CA 1
ATOM 5596 C C . ALA B 1 340 ? -3.52 -18.109 -29.078 1 98.81 340 ALA B C 1
ATOM 5598 O O . ALA B 1 340 ? -3.225 -18.297 -30.266 1 98.81 340 ALA B O 1
ATOM 5599 N N . VAL B 1 341 ? -3.572 -16.891 -28.547 1 98.81 341 VAL B N 1
ATOM 5600 C CA . VAL B 1 341 ? -3.436 -15.672 -29.328 1 98.81 341 VAL B CA 1
ATOM 5601 C C . VAL B 1 341 ? -2.008 -15.555 -29.859 1 98.81 341 VAL B C 1
ATOM 5603 O O . VAL B 1 341 ? -1.798 -15.328 -31.047 1 98.81 341 VAL B O 1
ATOM 5606 N N . GLU B 1 342 ? -1.051 -15.688 -28.969 1 98.81 342 GLU B N 1
ATOM 5607 C CA . GLU B 1 342 ? 0.331 -15.398 -29.359 1 98.81 342 GLU B CA 1
ATOM 5608 C C . GLU B 1 342 ? 0.882 -16.469 -30.281 1 98.81 342 GLU B C 1
ATOM 5610 O O . GLU B 1 342 ? 1.635 -16.172 -31.219 1 98.81 342 GLU B O 1
ATOM 5615 N N . LEU B 1 343 ? 0.597 -17.812 -30.094 1 98.88 343 LEU B N 1
ATOM 5616 C CA . LEU B 1 343 ? 1.069 -18.875 -30.984 1 98.88 343 LEU B CA 1
ATOM 5617 C C . LEU B 1 343 ? 0.407 -18.766 -32.344 1 98.88 343 LEU B C 1
ATOM 5619 O O . LEU B 1 343 ? 1.022 -19.094 -33.375 1 98.88 343 LEU B O 1
ATOM 5623 N N . LYS B 1 344 ? -0.856 -18.266 -32.406 1 98.69 344 LYS B N 1
ATOM 5624 C CA . LYS B 1 344 ? -1.515 -18.016 -33.688 1 98.69 344 LYS B CA 1
ATOM 5625 C C . LYS B 1 344 ? -0.77 -16.969 -34.469 1 98.69 344 LYS B C 1
ATOM 5627 O O . LYS B 1 344 ? -0.679 -17.062 -35.719 1 98.69 344 LYS B O 1
ATOM 5632 N N . LYS B 1 345 ? -0.285 -15.953 -33.781 1 98.69 345 LYS B N 1
ATOM 5633 C CA . LYS B 1 345 ? 0.52 -14.938 -34.438 1 98.69 345 LYS B CA 1
ATOM 5634 C C . LYS B 1 345 ? 1.722 -15.562 -35.156 1 98.69 345 LYS B C 1
ATOM 5636 O O . LYS B 1 345 ? 2.199 -15.039 -36.156 1 98.69 345 LYS B O 1
ATOM 5641 N N . MET B 1 346 ? 2.133 -16.719 -34.656 1 98.75 346 MET B N 1
ATOM 5642 C CA . MET B 1 346 ? 3.32 -17.375 -35.188 1 98.75 346 MET B CA 1
ATOM 5643 C C . MET B 1 346 ? 2.941 -18.406 -36.25 1 98.75 346 MET B C 1
ATOM 5645 O O . MET B 1 346 ? 3.801 -19.141 -36.75 1 98.75 346 MET B O 1
ATOM 5649 N N . GLY B 1 347 ? 1.627 -18.547 -36.469 1 98.44 347 GLY B N 1
ATOM 5650 C CA . GLY B 1 347 ? 1.178 -19.422 -37.562 1 98.44 347 GLY B CA 1
ATOM 5651 C C . GLY B 1 347 ? 0.627 -20.75 -37.062 1 98.44 347 GLY B C 1
ATOM 5652 O O . GLY B 1 347 ? 0.234 -21.609 -37.844 1 98.44 347 GLY B O 1
ATOM 5653 N N . ALA B 1 348 ? 0.542 -20.938 -35.781 1 98.44 348 ALA B N 1
ATOM 5654 C CA . ALA B 1 348 ? 0.069 -22.203 -35.219 1 98.44 348 ALA B CA 1
ATOM 5655 C C . ALA B 1 348 ? -1.427 -22.391 -35.469 1 98.44 348 ALA B C 1
ATOM 5657 O O . ALA B 1 348 ? -2.189 -21.422 -35.438 1 98.44 348 ALA B O 1
ATOM 5658 N N . ASN B 1 349 ? -1.802 -23.562 -35.75 1 98.44 349 ASN B N 1
ATOM 5659 C CA . ASN B 1 349 ? -3.211 -23.938 -35.75 1 98.44 349 ASN B CA 1
ATOM 5660 C C . ASN B 1 349 ? -3.707 -24.359 -34.375 1 98.44 349 ASN B C 1
ATOM 5662 O O . ASN B 1 349 ? -3.578 -25.516 -34 1 98.44 349 ASN 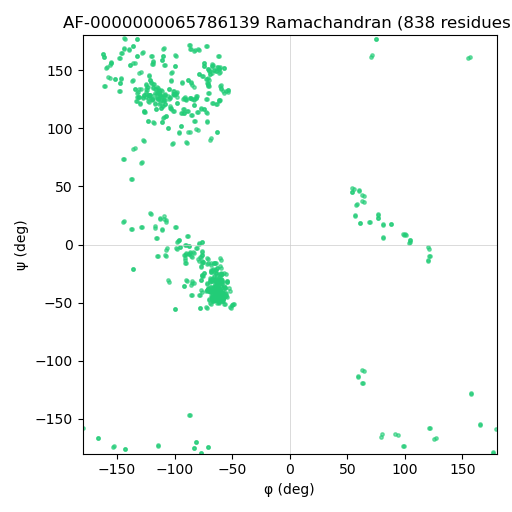B O 1
ATOM 5666 N N . ILE B 1 350 ? -4.309 -23.438 -33.688 1 98.5 350 ILE B N 1
ATOM 5667 C CA . ILE B 1 350 ? -4.668 -23.641 -32.312 1 98.5 350 ILE B CA 1
ATOM 5668 C C . ILE B 1 350 ? -6.121 -23.219 -32.062 1 98.5 350 ILE B C 1
ATOM 5670 O O . ILE B 1 350 ? -6.566 -22.188 -32.562 1 98.5 350 ILE B O 1
ATOM 5674 N N . ARG B 1 351 ? -6.852 -24.031 -31.453 1 98.5 351 ARG B N 1
ATOM 5675 C CA . ARG B 1 351 ? -8.211 -23.734 -31.016 1 98.5 351 ARG B CA 1
ATOM 5676 C C . ARG B 1 351 ? -8.289 -23.625 -29.5 1 98.5 351 ARG B C 1
ATOM 5678 O O . ARG B 1 351 ? -7.879 -24.547 -28.781 1 98.5 351 ARG B O 1
ATOM 5685 N N . GLU B 1 352 ? -8.781 -22.469 -29.031 1 98.38 352 GLU B N 1
ATOM 5686 C CA . GLU B 1 352 ? -8.977 -22.203 -27.594 1 98.38 352 GLU B CA 1
ATOM 5687 C C . GLU B 1 352 ? -10.281 -22.828 -27.094 1 98.38 352 GLU B C 1
ATOM 5689 O O . GLU B 1 352 ? -11.32 -22.688 -27.75 1 98.38 352 GLU B O 1
ATOM 5694 N N . ARG B 1 353 ? -10.203 -23.609 -26.078 1 97.81 353 ARG B N 1
ATOM 5695 C CA . ARG B 1 353 ? -11.359 -24.125 -25.375 1 97.81 353 ARG B CA 1
ATOM 5696 C C . ARG B 1 353 ? -11.477 -23.5 -23.984 1 97.81 353 ARG B C 1
ATOM 5698 O O . ARG B 1 353 ? -10.508 -22.953 -23.453 1 97.81 353 ARG B O 1
ATOM 5705 N N . PRO B 1 354 ? -12.633 -23.594 -23.375 1 96.5 354 PRO B N 1
ATOM 5706 C CA . PRO B 1 354 ? -12.781 -23.062 -22.016 1 96.5 354 PRO B CA 1
ATOM 5707 C C . PRO B 1 354 ? -11.828 -23.719 -21.016 1 96.5 354 PRO B C 1
ATOM 5709 O O . PRO B 1 354 ? -11.359 -23.062 -20.078 1 96.5 354 PRO B O 1
ATOM 5712 N N . ASP B 1 355 ? -11.555 -24.969 -21.312 1 96.56 355 ASP B N 1
ATOM 5713 C CA . ASP B 1 355 ? -10.789 -25.719 -20.328 1 96.56 355 ASP B CA 1
ATOM 5714 C C . ASP B 1 355 ? -9.438 -26.156 -20.891 1 96.56 355 ASP B C 1
ATOM 5716 O O . ASP B 1 355 ? -8.812 -27.094 -20.391 1 96.56 355 ASP B O 1
ATOM 5720 N N . GLY B 1 356 ? -9.016 -25.547 -22.062 1 98.06 356 GLY B N 1
ATOM 5721 C CA . GLY B 1 356 ? -7.73 -25.969 -22.578 1 98.06 356 GLY B CA 1
ATOM 5722 C C . GLY B 1 356 ? -7.492 -25.531 -24.016 1 98.06 356 GLY B C 1
ATOM 5723 O O . GLY B 1 356 ? -7.93 -24.438 -24.422 1 98.06 356 GLY B O 1
ATOM 5724 N N . LEU B 1 357 ? -6.652 -26.281 -24.703 1 98.75 357 LEU B N 1
ATOM 5725 C CA . LEU B 1 357 ? -6.207 -25.953 -26.062 1 98.75 357 LEU B CA 1
ATOM 5726 C C . LEU B 1 357 ? -6.199 -27.188 -26.953 1 98.75 357 LEU B C 1
ATOM 5728 O O . LEU B 1 357 ? -5.855 -28.281 -26.484 1 98.75 357 LEU B O 1
ATOM 5732 N N . GLU B 1 358 ? -6.594 -27.047 -28.156 1 98.81 358 GLU B N 1
ATOM 5733 C CA . GLU B 1 358 ? -6.379 -28 -29.234 1 98.81 358 GLU B CA 1
ATOM 5734 C C . GLU B 1 358 ? -5.426 -27.453 -30.297 1 98.81 358 GLU B C 1
ATOM 5736 O O . GLU B 1 358 ? -5.684 -26.406 -30.875 1 98.81 358 GLU B O 1
ATOM 5741 N N . ILE B 1 359 ? -4.387 -28.203 -30.531 1 98.75 359 ILE B N 1
ATOM 5742 C CA . ILE B 1 359 ? -3.324 -27.656 -31.375 1 98.75 359 ILE B CA 1
ATOM 5743 C C . ILE B 1 359 ? -2.916 -28.672 -32.438 1 98.75 359 ILE B C 1
ATOM 5745 O O . ILE B 1 359 ? -2.584 -29.812 -32.094 1 98.75 359 ILE B O 1
ATOM 5749 N N . ASP B 1 360 ? -2.986 -28.312 -33.688 1 98.56 360 ASP B N 1
ATOM 5750 C CA . ASP B 1 360 ? -2.377 -29.094 -34.75 1 98.56 360 ASP B CA 1
ATOM 5751 C C . ASP B 1 360 ? -0.961 -28.609 -35.031 1 98.56 360 ASP B C 1
ATOM 5753 O O . ASP B 1 360 ? -0.775 -27.5 -35.562 1 98.56 360 ASP B O 1
ATOM 5757 N N . GLY B 1 361 ? -0.038 -29.484 -34.719 1 97.12 361 GLY B N 1
ATOM 5758 C CA . GLY B 1 361 ? 1.357 -29.078 -34.812 1 97.12 361 GLY B CA 1
ATOM 5759 C C . GLY B 1 361 ? 1.802 -28.812 -36.25 1 97.12 361 GLY B C 1
ATOM 5760 O O . GLY B 1 361 ? 1.228 -29.344 -37.188 1 97.12 361 GLY B O 1
ATOM 5761 N N . GLY B 1 362 ? 2.857 -27.938 -36.344 1 95.69 362 GLY B N 1
ATOM 5762 C CA . GLY B 1 362 ? 3.432 -27.547 -37.625 1 95.69 362 GLY B CA 1
ATOM 5763 C C . GLY B 1 362 ? 4.59 -26.578 -37.5 1 95.69 362 GLY B C 1
ATOM 5764 O O . GLY B 1 362 ? 5.27 -26.547 -36.469 1 95.69 362 GLY B O 1
ATOM 5765 N N . ASP B 1 363 ? 4.801 -25.859 -38.625 1 96.62 363 ASP B N 1
ATOM 5766 C CA . ASP B 1 363 ? 5.906 -24.906 -38.625 1 96.62 363 ASP B CA 1
ATOM 5767 C C . ASP B 1 363 ? 5.48 -23.578 -38.031 1 96.62 363 ASP B C 1
ATOM 5769 O O . ASP B 1 363 ? 4.355 -23.109 -38.219 1 96.62 363 ASP B O 1
ATOM 5773 N N . LEU B 1 364 ? 6.387 -23.078 -37.219 1 98.19 364 LEU B N 1
ATOM 5774 C CA . LEU B 1 364 ? 6.191 -21.734 -36.656 1 98.19 364 LEU B CA 1
ATOM 5775 C C . LEU B 1 364 ? 7.07 -20.719 -37.375 1 98.19 364 LEU B C 1
ATOM 5777 O O . LEU B 1 364 ? 8.133 -21.062 -37.906 1 98.19 364 LEU B O 1
ATOM 5781 N N . HIS B 1 365 ? 6.582 -19.531 -37.469 1 98.44 365 HIS B N 1
ATOM 5782 C CA . HIS B 1 365 ? 7.414 -18.438 -37.969 1 98.44 365 HIS B CA 1
ATOM 5783 C C . HIS B 1 365 ? 7.562 -17.328 -36.938 1 98.44 365 HIS B C 1
ATOM 5785 O O . HIS B 1 365 ? 6.793 -17.266 -35.969 1 98.44 365 HIS B O 1
ATOM 5791 N N . GLY B 1 366 ? 8.547 -16.516 -37.156 1 98.25 366 GLY B N 1
ATOM 5792 C CA . GLY B 1 366 ? 8.836 -15.438 -36.219 1 98.25 366 GLY B CA 1
ATOM 5793 C C . GLY B 1 366 ? 7.746 -14.391 -36.156 1 98.25 366 GLY B C 1
ATOM 5794 O O . GLY B 1 366 ? 7.043 -14.164 -37.156 1 98.25 366 GLY B O 1
ATOM 5795 N N . ALA B 1 367 ? 7.547 -13.711 -35 1 98.62 367 ALA B N 1
ATOM 5796 C CA . ALA B 1 367 ? 6.527 -12.68 -34.812 1 98.62 367 ALA B CA 1
ATOM 5797 C C . ALA B 1 367 ? 6.852 -11.805 -33.594 1 98.62 367 ALA B C 1
ATOM 5799 O O . ALA B 1 367 ? 7.73 -12.133 -32.812 1 98.62 367 ALA B O 1
ATOM 5800 N N . ASP B 1 368 ? 6.246 -10.641 -33.531 1 98.62 368 ASP B N 1
ATOM 5801 C CA . ASP B 1 368 ? 6.227 -9.828 -32.312 1 98.62 368 ASP B CA 1
ATOM 5802 C C . ASP B 1 368 ? 5.125 -10.289 -31.375 1 98.62 368 ASP B C 1
ATOM 5804 O O . ASP B 1 368 ? 3.945 -10.289 -31.734 1 98.62 368 ASP B O 1
ATOM 5808 N N . LEU B 1 369 ? 5.555 -10.688 -30.172 1 98.81 369 LEU B N 1
ATOM 5809 C CA . LEU B 1 369 ? 4.637 -11.336 -29.234 1 98.81 369 LEU B CA 1
ATOM 5810 C C . LEU B 1 369 ? 4.512 -10.531 -27.953 1 98.81 369 LEU B C 1
ATOM 5812 O O . LEU B 1 369 ? 5.41 -9.758 -27.609 1 98.81 369 LEU B O 1
ATOM 5816 N N . HIS B 1 370 ? 3.402 -10.703 -27.266 1 98.69 370 HIS B N 1
ATOM 5817 C CA . HIS B 1 370 ? 3.135 -10.062 -25.984 1 98.69 370 HIS B CA 1
ATOM 5818 C C . HIS B 1 370 ? 3.275 -11.055 -24.828 1 98.69 370 HIS B C 1
ATOM 5820 O O . HIS B 1 370 ? 2.66 -12.117 -24.844 1 98.69 370 HIS B O 1
ATOM 5826 N N . GLY B 1 371 ? 4.094 -10.695 -23.891 1 98.38 371 GLY B N 1
ATOM 5827 C CA . GLY B 1 371 ? 4.371 -11.602 -22.781 1 98.38 371 GLY B CA 1
ATOM 5828 C C . GLY B 1 371 ? 3.377 -11.477 -21.641 1 98.38 371 GLY B C 1
ATOM 5829 O O . GLY B 1 371 ? 3.383 -12.281 -20.719 1 98.38 371 GLY B O 1
ATOM 5830 N N . TYR B 1 372 ? 2.453 -10.492 -21.688 1 97.62 372 TYR B N 1
ATOM 5831 C CA . TYR B 1 372 ? 1.32 -10.305 -20.781 1 97.62 372 TYR B CA 1
ATOM 5832 C C . TYR B 1 372 ? 1.792 -10.102 -19.344 1 97.62 372 TYR B C 1
ATOM 5834 O O . TYR B 1 372 ? 1.07 -10.422 -18.406 1 97.62 372 TYR B O 1
ATOM 5842 N N . HIS B 1 373 ? 3.043 -9.75 -19.047 1 96 373 HIS B N 1
ATOM 5843 C CA . HIS B 1 373 ? 3.621 -9.617 -17.719 1 96 373 HIS B CA 1
ATOM 5844 C C . HIS B 1 373 ? 3.494 -10.914 -16.922 1 96 373 HIS B C 1
ATOM 5846 O O . HIS B 1 373 ? 3.32 -10.891 -15.703 1 96 373 HIS B O 1
ATOM 5852 N N . ASP B 1 374 ? 3.398 -11.969 -17.641 1 97.31 374 ASP B N 1
ATOM 5853 C CA . ASP B 1 374 ? 3.312 -13.305 -17.062 1 97.31 374 ASP B CA 1
ATOM 5854 C C . ASP B 1 374 ? 4.574 -14.109 -17.359 1 97.31 374 ASP B C 1
ATOM 5856 O O . ASP B 1 374 ? 4.844 -14.461 -18.516 1 97.31 374 ASP B O 1
ATOM 5860 N N . HIS B 1 375 ? 5.23 -14.461 -16.312 1 97.75 375 HIS B N 1
ATOM 5861 C CA . HIS B 1 375 ? 6.531 -15.109 -16.438 1 97.75 375 HIS B CA 1
ATOM 5862 C C . HIS B 1 375 ? 6.426 -16.406 -17.219 1 97.75 375 HIS B C 1
ATOM 5864 O O . HIS B 1 375 ? 7.316 -16.734 -18.016 1 97.75 375 HIS B O 1
ATOM 5870 N N . ARG B 1 376 ? 5.391 -17.109 -17.078 1 98.31 376 ARG B N 1
ATOM 5871 C CA . ARG B 1 376 ? 5.289 -18.406 -17.734 1 98.31 376 ARG B CA 1
ATOM 5872 C C . ARG B 1 376 ? 4.977 -18.25 -19.219 1 98.31 376 ARG B C 1
ATOM 5874 O O . ARG B 1 376 ? 5.418 -19.047 -20.047 1 98.31 376 ARG B O 1
ATOM 5881 N N . ILE B 1 377 ? 4.238 -17.156 -19.578 1 98.69 377 ILE B N 1
ATOM 5882 C CA . ILE B 1 377 ? 3.979 -16.859 -20.984 1 98.69 377 ILE B CA 1
ATOM 5883 C C . ILE B 1 377 ? 5.281 -16.469 -21.688 1 98.69 377 ILE B C 1
ATOM 5885 O O . ILE B 1 377 ? 5.59 -16.984 -22.766 1 98.69 377 ILE B O 1
ATOM 5889 N N . VAL B 1 378 ? 6.086 -15.625 -21.047 1 98.69 378 VAL B N 1
ATOM 5890 C CA . VAL B 1 378 ? 7.344 -15.156 -21.625 1 98.69 378 VAL B CA 1
ATOM 5891 C C . VAL B 1 378 ? 8.281 -16.328 -21.844 1 98.69 378 VAL B C 1
ATOM 5893 O O . VAL B 1 378 ? 8.883 -16.469 -22.922 1 98.69 378 VAL B O 1
ATOM 5896 N N . MET B 1 379 ? 8.406 -17.203 -20.859 1 98.81 379 MET B N 1
ATOM 5897 C CA . MET B 1 379 ? 9.336 -18.312 -20.969 1 98.81 379 MET B CA 1
ATOM 5898 C C . MET B 1 379 ? 8.867 -19.328 -22.016 1 98.81 379 MET B C 1
ATOM 5900 O O . MET B 1 379 ? 9.68 -19.828 -22.797 1 98.81 379 MET B O 1
ATOM 5904 N N . ALA B 1 380 ? 7.582 -19.594 -22.094 1 98.88 380 ALA B N 1
ATOM 5905 C CA . ALA B 1 380 ? 7.043 -20.5 -23.094 1 98.88 380 ALA B CA 1
ATOM 5906 C C . ALA B 1 380 ? 7.242 -19.953 -24.5 1 98.88 380 ALA B C 1
ATOM 5908 O O . ALA B 1 380 ? 7.652 -20.672 -25.422 1 98.88 380 ALA B O 1
ATOM 5909 N N . LEU B 1 381 ? 7 -18.625 -24.672 1 98.88 381 LEU B N 1
ATOM 5910 C CA . LEU B 1 381 ? 7.141 -18 -25.984 1 98.88 381 LEU B CA 1
ATOM 5911 C C . LEU B 1 381 ? 8.609 -17.953 -26.422 1 98.88 381 LEU B C 1
ATOM 5913 O O . LEU B 1 381 ? 8.914 -17.984 -27.609 1 98.88 381 LEU B O 1
ATOM 5917 N N . THR B 1 382 ? 9.484 -17.875 -25.453 1 98.81 382 THR B N 1
ATOM 5918 C CA . THR B 1 382 ? 10.906 -17.984 -25.75 1 98.81 382 THR B CA 1
ATOM 5919 C C . THR B 1 382 ? 11.227 -19.312 -26.406 1 98.81 382 THR B C 1
ATOM 5921 O O . THR B 1 382 ? 11.992 -19.375 -27.375 1 98.81 382 THR B O 1
ATOM 5924 N N . LEU B 1 383 ? 10.617 -20.453 -25.922 1 98.75 383 LEU B N 1
ATOM 5925 C CA . LEU B 1 383 ? 10.781 -21.766 -26.547 1 98.75 383 LEU B CA 1
ATOM 5926 C C . LEU B 1 383 ? 10.312 -21.75 -28 1 98.75 383 LEU B C 1
ATOM 5928 O O . LEU B 1 383 ? 10.992 -22.266 -28.891 1 98.75 383 LEU B O 1
ATOM 5932 N N . ALA B 1 384 ? 9.133 -21.156 -28.203 1 98.75 384 ALA B N 1
ATOM 5933 C CA . ALA B 1 384 ? 8.594 -21.031 -29.562 1 98.75 384 ALA B CA 1
ATOM 5934 C C . ALA B 1 384 ? 9.555 -20.266 -30.453 1 98.75 384 ALA B C 1
ATOM 5936 O O . ALA B 1 384 ? 9.75 -20.625 -31.625 1 98.75 384 ALA B O 1
ATOM 5937 N N . GLY B 1 385 ? 10.133 -19.203 -29.938 1 98.69 385 GLY B N 1
ATOM 5938 C CA . GLY B 1 385 ? 11.078 -18.406 -30.688 1 98.69 385 GLY B CA 1
ATOM 5939 C C . GLY B 1 385 ? 12.344 -19.156 -31.062 1 98.69 385 GLY B C 1
ATOM 5940 O O . GLY B 1 385 ? 12.914 -18.922 -32.125 1 98.69 385 GLY B O 1
ATOM 5941 N N . ILE B 1 386 ? 12.789 -19.984 -30.188 1 98.44 386 ILE B N 1
ATOM 5942 C CA . ILE B 1 386 ? 13.984 -20.797 -30.422 1 98.44 386 ILE B CA 1
ATOM 5943 C C . ILE B 1 386 ? 13.773 -21.656 -31.656 1 98.44 386 ILE B C 1
ATOM 5945 O O . ILE B 1 386 ? 14.711 -21.891 -32.438 1 98.44 386 ILE B O 1
ATOM 5949 N N . VAL B 1 387 ? 12.562 -22.094 -31.891 1 97.88 387 VAL B N 1
ATOM 5950 C CA . VAL B 1 387 ? 12.227 -22.953 -33.031 1 97.88 387 VAL B CA 1
ATOM 5951 C C . VAL B 1 387 ? 11.961 -22.094 -34.25 1 97.88 387 VAL B C 1
ATOM 5953 O O . VAL B 1 387 ? 12.453 -22.391 -35.344 1 97.88 387 VAL B O 1
ATOM 5956 N N . ALA B 1 388 ? 11.227 -21 -34.125 1 98.06 388 ALA B N 1
ATOM 5957 C CA . ALA B 1 388 ? 10.711 -20.219 -35.219 1 98.06 388 ALA B CA 1
ATOM 5958 C C . ALA B 1 388 ? 11.758 -19.219 -35.75 1 98.06 388 ALA B C 1
ATOM 5960 O O . ALA B 1 388 ? 11.781 -18.891 -36.906 1 98.06 388 ALA B O 1
ATOM 5961 N N . GLY B 1 389 ? 12.539 -18.766 -34.875 1 98.06 389 GLY B N 1
ATOM 5962 C CA . GLY B 1 389 ? 13.438 -17.656 -35.188 1 98.06 389 GLY B CA 1
ATOM 5963 C C . GLY B 1 389 ? 12.719 -16.344 -35.375 1 98.06 389 GLY B C 1
ATOM 5964 O O . GLY B 1 389 ? 11.484 -16.281 -35.375 1 98.06 389 GLY B O 1
ATOM 5965 N N . ASP B 1 390 ? 13.477 -15.25 -35.281 1 97.88 390 ASP B N 1
ATOM 5966 C CA . ASP B 1 390 ? 13.016 -13.898 -35.562 1 97.88 390 ASP B CA 1
ATOM 5967 C C . ASP B 1 390 ? 11.805 -13.539 -34.719 1 97.88 390 ASP B C 1
ATOM 5969 O O . ASP B 1 390 ? 10.766 -13.133 -35.219 1 97.88 390 ASP B O 1
ATOM 5973 N N . THR B 1 391 ? 11.867 -13.797 -33.438 1 98.62 391 THR B N 1
ATOM 5974 C CA . THR B 1 391 ? 10.766 -13.594 -32.5 1 98.62 391 THR B CA 1
ATOM 5975 C C . THR B 1 391 ? 11.125 -12.523 -31.469 1 98.62 391 THR B C 1
ATOM 5977 O O . THR B 1 391 ? 12.242 -12.508 -30.938 1 98.62 391 THR B O 1
ATOM 5980 N N . ARG B 1 392 ? 10.273 -11.508 -31.219 1 98.38 392 ARG B N 1
ATOM 5981 C CA . ARG B 1 392 ? 10.406 -10.508 -30.156 1 98.38 392 ARG B CA 1
ATOM 5982 C C . ARG B 1 392 ? 9.289 -10.648 -29.125 1 98.38 392 ARG B C 1
ATOM 5984 O O . ARG B 1 392 ? 8.125 -10.828 -29.484 1 98.38 392 ARG B O 1
ATOM 5991 N N . ILE B 1 393 ? 9.578 -10.688 -27.844 1 98.81 393 ILE B N 1
ATOM 5992 C CA . ILE B 1 393 ? 8.617 -10.836 -26.75 1 98.81 393 ILE B CA 1
ATOM 5993 C C . ILE B 1 393 ? 8.742 -9.656 -25.797 1 98.81 393 ILE B C 1
ATOM 5995 O O . ILE B 1 393 ? 9.828 -9.375 -25.281 1 98.81 393 ILE B O 1
ATOM 5999 N N . ASP B 1 394 ? 7.688 -8.953 -25.578 1 98.31 394 ASP B N 1
ATOM 6000 C CA . ASP B 1 394 ? 7.723 -7.84 -24.625 1 98.31 394 ASP B CA 1
ATOM 6001 C C . ASP B 1 394 ? 7.434 -8.32 -23.203 1 98.31 394 ASP B C 1
ATOM 6003 O O . ASP B 1 394 ? 7.215 -9.516 -22.984 1 98.31 394 ASP B O 1
ATOM 6007 N N . THR B 1 395 ? 7.586 -7.441 -22.141 1 97.25 395 THR B N 1
ATOM 6008 C CA . THR B 1 395 ? 7.375 -7.66 -20.719 1 97.25 395 THR B CA 1
ATOM 6009 C C . THR B 1 395 ? 8.25 -8.805 -20.203 1 97.25 395 THR B C 1
ATOM 6011 O O . THR B 1 395 ? 7.828 -9.578 -19.344 1 97.25 395 THR B O 1
ATOM 6014 N N . ALA B 1 396 ? 9.469 -8.898 -20.812 1 97.75 396 ALA B N 1
ATOM 6015 C CA . ALA B 1 396 ? 10.328 -10.055 -20.578 1 97.75 396 ALA B CA 1
ATOM 6016 C C . ALA B 1 396 ? 10.906 -10.039 -19.172 1 97.75 396 ALA B C 1
ATOM 6018 O O . ALA B 1 396 ? 11.391 -11.062 -18.688 1 97.75 396 ALA B O 1
ATOM 6019 N N . GLU B 1 397 ? 10.844 -8.875 -18.5 1 95.5 397 GLU B N 1
ATOM 6020 C CA . GLU B 1 397 ? 11.352 -8.758 -17.141 1 95.5 397 GLU B CA 1
ATOM 6021 C C . GLU B 1 397 ? 10.539 -9.625 -16.188 1 95.5 397 GLU B C 1
ATOM 6023 O O . GLU B 1 397 ? 11 -9.922 -15.078 1 95.5 397 GLU B O 1
ATOM 6028 N N . SER B 1 398 ? 9.32 -10.094 -16.625 1 95.94 398 SER B N 1
ATOM 6029 C CA . SER B 1 398 ? 8.422 -10.836 -15.742 1 95.94 398 SER B CA 1
ATOM 6030 C C . SER B 1 398 ? 9.023 -12.18 -15.344 1 95.94 398 SER B C 1
ATOM 6032 O O . SER B 1 398 ? 8.602 -12.781 -14.352 1 95.94 398 SER B O 1
ATOM 6034 N N . VAL B 1 399 ? 10.062 -12.68 -16.031 1 96.62 399 VAL B N 1
ATOM 6035 C CA . VAL B 1 399 ? 10.641 -13.992 -15.742 1 96.62 399 VAL B CA 1
ATOM 6036 C C . VAL B 1 399 ? 11.227 -14 -14.336 1 96.62 399 VAL B C 1
ATOM 6038 O O . VAL B 1 399 ? 11.352 -15.055 -13.711 1 96.62 399 VAL B O 1
ATOM 6041 N N . ASP B 1 400 ? 11.508 -12.82 -13.773 1 93.5 400 ASP B N 1
ATOM 6042 C CA . ASP B 1 400 ? 12.133 -12.695 -12.453 1 93.5 400 ASP B CA 1
ATOM 6043 C C . ASP B 1 400 ? 11.188 -13.156 -11.352 1 93.5 400 ASP B C 1
ATOM 6045 O O . ASP B 1 400 ? 11.617 -13.406 -10.219 1 93.5 400 ASP B O 1
ATOM 6049 N N . VAL B 1 401 ? 9.945 -13.266 -11.648 1 92.94 401 VAL B N 1
ATOM 6050 C CA . VAL B 1 401 ? 8.922 -13.688 -10.703 1 92.94 401 VAL B CA 1
ATOM 6051 C C . VAL B 1 401 ? 9.203 -15.117 -10.242 1 92.94 401 VAL B C 1
ATOM 6053 O O . VAL B 1 401 ? 9.008 -15.453 -9.07 1 92.94 401 VAL B O 1
ATOM 6056 N N . SER B 1 402 ? 9.727 -15.953 -11.18 1 95.19 402 SER B N 1
ATOM 6057 C CA . SER B 1 402 ? 9.836 -17.375 -10.844 1 95.19 402 SER B CA 1
ATOM 6058 C C . SER B 1 402 ? 11.188 -17.938 -11.273 1 95.19 402 SER B C 1
ATOM 6060 O O . SER B 1 402 ? 11.594 -19 -10.805 1 95.19 402 SER B O 1
ATOM 6062 N N . TYR B 1 403 ? 11.883 -17.359 -12.164 1 97.44 403 TYR B N 1
ATOM 6063 C CA . TYR B 1 403 ? 13.133 -17.859 -12.711 1 97.44 403 TYR B CA 1
ATOM 6064 C C . TYR B 1 403 ? 14.094 -16.719 -13.031 1 97.44 403 TYR B C 1
ATOM 6066 O O . TYR B 1 403 ? 14.438 -16.5 -14.188 1 97.44 403 TYR B O 1
ATOM 6074 N N . PRO B 1 404 ? 14.641 -16.188 -11.805 1 95.5 404 PRO B N 1
ATOM 6075 C CA . PRO B 1 404 ? 15.68 -15.203 -12.062 1 95.5 404 PRO B CA 1
ATOM 6076 C C . PRO B 1 404 ? 16.875 -15.781 -12.82 1 95.5 404 PRO B C 1
ATOM 6078 O O . PRO B 1 404 ? 17.406 -16.828 -12.438 1 95.5 404 PRO B O 1
ATOM 6081 N N . GLY B 1 405 ? 17.328 -15.32 -13.938 1 95.75 405 GLY B N 1
ATOM 6082 C CA . GLY B 1 405 ? 18.453 -15.82 -14.719 1 95.75 405 GLY B CA 1
ATOM 6083 C C . GLY B 1 405 ? 18.031 -16.703 -15.875 1 95.75 405 GLY B C 1
ATOM 6084 O O . GLY B 1 405 ? 18.859 -17.391 -16.469 1 95.75 405 GLY B O 1
ATOM 6085 N N . PHE B 1 406 ? 16.781 -16.766 -16.109 1 98.19 406 PHE B N 1
ATOM 6086 C CA . PHE B 1 406 ? 16.234 -17.625 -17.156 1 98.19 406 PHE B CA 1
ATOM 6087 C C . PHE B 1 406 ? 17 -17.438 -18.453 1 98.19 406 PHE B C 1
ATOM 6089 O O . PHE B 1 406 ? 17.5 -18.406 -19.047 1 98.19 406 PHE B O 1
ATOM 6096 N N . PHE B 1 407 ? 17.172 -16.203 -18.906 1 98.12 407 PHE B N 1
ATOM 6097 C CA . PHE B 1 407 ? 17.781 -15.938 -20.203 1 98.12 407 PHE B CA 1
ATOM 6098 C C . PHE B 1 407 ? 19.266 -16.297 -20.203 1 98.12 407 PHE B C 1
ATOM 6100 O O . PHE B 1 407 ? 19.797 -16.766 -21.203 1 98.12 407 PHE B O 1
ATOM 6107 N N . GLU B 1 408 ? 19.859 -16.125 -19.062 1 97.81 408 GLU B N 1
ATOM 6108 C CA . GLU B 1 408 ? 21.25 -16.531 -18.922 1 97.81 408 GLU B CA 1
ATOM 6109 C C . GLU B 1 408 ? 21.391 -18.047 -19.078 1 97.81 408 GLU B C 1
ATOM 6111 O O . GLU B 1 408 ? 22.281 -18.531 -19.766 1 97.81 408 GLU B O 1
ATOM 6116 N N . ASP B 1 409 ? 20.562 -18.781 -18.406 1 98.44 409 ASP B N 1
ATOM 6117 C CA . ASP B 1 409 ? 20.594 -20.234 -18.484 1 98.44 409 ASP B CA 1
ATOM 6118 C C . ASP B 1 409 ? 20.297 -20.719 -19.906 1 98.44 409 ASP B C 1
ATOM 6120 O O . ASP B 1 409 ? 20.922 -21.656 -20.391 1 98.44 409 ASP B O 1
ATOM 6124 N N . MET B 1 410 ? 19.312 -20.094 -20.562 1 98.5 410 MET B N 1
ATOM 6125 C CA . MET B 1 410 ? 18.984 -20.469 -21.938 1 98.5 410 MET B CA 1
ATOM 6126 C C . MET B 1 410 ? 20.172 -20.203 -22.875 1 98.5 410 MET B C 1
ATOM 6128 O O . MET B 1 410 ? 20.453 -21.016 -23.766 1 98.5 410 MET B O 1
ATOM 6132 N N . ARG B 1 411 ? 20.859 -19.094 -22.641 1 98.44 411 ARG B N 1
ATOM 6133 C CA . ARG B 1 411 ? 22.062 -18.797 -23.422 1 98.44 411 ARG B CA 1
ATOM 6134 C C . ARG B 1 411 ? 23.141 -19.844 -23.172 1 98.44 411 ARG B C 1
ATOM 6136 O O . ARG B 1 411 ? 23.844 -20.25 -24.094 1 98.44 411 ARG B O 1
ATOM 6143 N N . ARG B 1 412 ? 23.25 -20.266 -21.953 1 98.19 412 ARG B N 1
ATOM 6144 C CA . ARG B 1 412 ? 24.219 -21.297 -21.609 1 98.19 412 ARG B CA 1
ATOM 6145 C C . ARG B 1 412 ? 23.922 -22.594 -22.359 1 98.19 412 ARG B C 1
ATOM 6147 O O . ARG B 1 412 ? 24.844 -23.359 -22.672 1 98.19 412 ARG B O 1
ATOM 6154 N N . LEU B 1 413 ? 22.703 -22.766 -22.719 1 98.56 413 LEU B N 1
ATOM 6155 C CA . LEU B 1 413 ? 22.281 -23.953 -23.438 1 98.56 413 LEU B CA 1
ATOM 6156 C C . LEU B 1 413 ? 22.375 -23.734 -24.953 1 98.56 413 LEU B C 1
ATOM 6158 O O . LEU B 1 413 ? 21.969 -24.594 -25.734 1 98.56 413 LEU B O 1
ATOM 6162 N N . GLY B 1 414 ? 22.797 -22.562 -25.359 1 98.12 414 GLY B N 1
ATOM 6163 C CA . GLY B 1 414 ? 23.031 -22.312 -26.781 1 98.12 414 GLY B CA 1
ATOM 6164 C C . GLY B 1 414 ? 21.938 -21.484 -27.422 1 98.12 414 GLY B C 1
ATOM 6165 O O . GLY B 1 414 ? 21.984 -21.188 -28.625 1 98.12 414 GLY B O 1
ATOM 6166 N N . ALA B 1 415 ? 20.938 -21.062 -26.672 1 98.19 415 ALA B N 1
ATOM 6167 C CA . ALA B 1 415 ? 19.875 -20.25 -27.234 1 98.19 415 ALA B CA 1
ATOM 6168 C C . ALA B 1 415 ? 20.375 -18.844 -27.594 1 98.19 415 ALA B C 1
ATOM 6170 O O . ALA B 1 415 ? 21.156 -18.25 -26.844 1 98.19 415 ALA B O 1
ATOM 6171 N N . ASN B 1 416 ? 19.969 -18.391 -28.734 1 97.94 416 ASN B N 1
ATOM 6172 C CA . ASN B 1 416 ? 20.25 -17.016 -29.141 1 97.94 416 ASN B CA 1
ATOM 6173 C C . ASN B 1 416 ? 19.156 -16.062 -28.688 1 97.94 416 ASN B C 1
ATOM 6175 O O . ASN B 1 416 ? 18.219 -15.773 -29.438 1 97.94 416 ASN B O 1
ATOM 6179 N N . VAL B 1 417 ? 19.297 -15.562 -27.5 1 97.69 417 VAL B N 1
ATOM 6180 C CA . VAL B 1 417 ? 18.328 -14.648 -26.891 1 97.69 417 VAL B CA 1
ATOM 6181 C C . VAL B 1 417 ? 19.016 -13.344 -26.516 1 97.69 417 VAL B C 1
ATOM 6183 O O . VAL B 1 417 ? 20.141 -13.344 -25.984 1 97.69 417 VAL B O 1
ATOM 6186 N N . ARG B 1 418 ? 18.5 -12.07 -26.922 1 95.19 418 ARG B N 1
ATOM 6187 C CA . ARG B 1 418 ? 19.031 -10.75 -26.625 1 95.19 418 ARG B CA 1
ATOM 6188 C C . ARG B 1 418 ? 17.969 -9.859 -25.984 1 95.19 418 ARG B C 1
ATOM 6190 O O . ARG B 1 418 ? 16.922 -9.609 -26.594 1 95.19 418 ARG B O 1
ATOM 6197 N N . ALA B 1 419 ? 18.203 -9.516 -24.719 1 91.44 419 ALA B N 1
ATOM 6198 C CA . ALA B 1 419 ? 17.281 -8.633 -24.016 1 91.44 419 ALA B CA 1
ATOM 6199 C C . ALA B 1 419 ? 17.609 -7.164 -24.281 1 91.44 419 ALA B C 1
ATOM 6201 O O . ALA B 1 419 ? 18.781 -6.785 -24.328 1 91.44 419 ALA B O 1
ATOM 6202 N N . SER B 1 420 ? 16.625 -6.297 -24.484 1 89.69 420 SER B N 1
ATOM 6203 C CA . SER B 1 420 ? 16.797 -4.859 -24.641 1 89.69 420 SER B CA 1
ATOM 6204 C C . SER B 1 420 ? 15.781 -4.082 -23.797 1 89.69 420 SER B C 1
ATOM 6206 O O . SER B 1 420 ? 14.641 -4.52 -23.625 1 89.69 420 SER B O 1
ATOM 6208 N N . THR B 1 421 ? 16.234 -2.984 -23.016 1 79.44 421 THR B N 1
ATOM 6209 C CA . THR B 1 421 ? 15.375 -2.168 -22.156 1 79.44 421 THR B CA 1
ATOM 6210 C C . THR B 1 421 ? 14.766 -1.011 -22.953 1 79.44 421 THR B C 1
ATOM 6212 O O . THR B 1 421 ? 15.398 -0.475 -23.859 1 79.44 421 THR B O 1
#

Solvent-accessible surface area (backbone atoms only — not comparable to full-atom values): 38632 Å² total; per-residue (Å²): 71,36,32,37,23,30,57,35,57,29,39,50,69,50,68,34,55,34,15,56,74,51,27,46,50,51,52,50,51,19,28,35,0,53,38,24,33,39,34,44,54,38,86,27,57,37,40,46,29,37,52,51,50,41,38,46,26,60,19,48,75,42,79,52,90,64,25,36,43,26,43,22,34,58,49,54,50,42,54,36,78,55,72,42,65,26,43,78,22,61,67,43,47,45,36,46,52,36,48,25,20,64,19,66,10,35,38,39,36,45,37,74,51,39,37,67,28,79,43,50,56,47,34,52,33,42,36,55,20,52,17,46,42,47,25,49,74,73,70,34,18,34,33,33,41,25,27,41,41,39,48,28,40,59,39,64,35,59,16,65,65,45,31,54,47,54,34,13,45,65,66,32,46,32,47,19,67,22,49,34,38,42,34,50,44,77,63,59,32,28,46,29,60,34,48,42,45,50,52,53,38,45,67,14,60,49,68,67,48,74,57,90,55,32,40,38,30,52,29,65,48,61,41,51,27,56,66,46,73,41,53,34,16,40,62,68,35,42,52,61,47,47,38,6,28,73,33,33,27,31,34,38,32,48,48,52,89,70,55,60,41,37,55,48,51,57,56,50,42,38,73,24,48,25,50,64,48,71,42,62,88,77,6,35,35,37,26,31,38,44,84,33,36,34,48,81,42,79,27,41,47,29,54,81,44,48,47,50,52,52,42,52,17,31,54,11,47,48,54,14,34,41,35,59,33,45,50,38,44,60,49,76,43,42,48,53,58,51,50,40,56,46,43,39,65,20,57,35,48,60,44,75,48,86,32,27,40,39,20,43,26,44,73,54,42,45,37,84,38,78,12,74,64,24,34,60,49,33,55,25,50,49,49,46,13,27,72,30,11,66,16,36,32,32,41,44,65,30,30,34,47,75,39,69,58,50,68,59,53,42,40,62,22,44,38,46,70,49,78,46,123,70,38,33,38,24,30,57,35,57,29,41,48,69,48,68,34,56,33,15,57,74,52,26,46,50,52,52,50,50,18,28,34,0,53,38,26,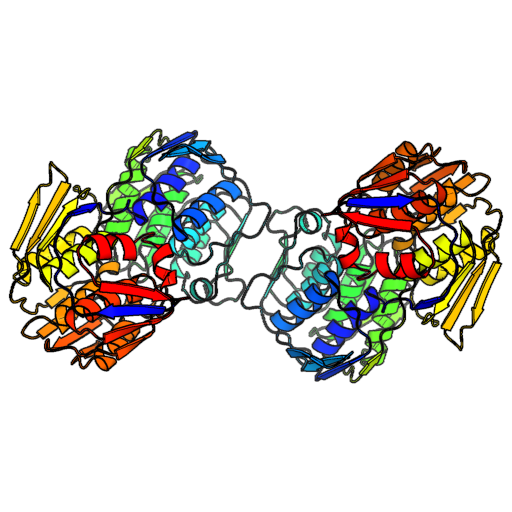33,37,34,45,55,38,84,26,58,35,40,48,29,36,53,52,50,41,38,46,26,60,22,48,76,40,81,54,91,65,27,36,42,26,43,21,36,58,48,54,50,44,53,36,78,55,72,43,65,25,44,77,22,61,66,42,46,44,36,48,50,38,47,24,19,63,19,65,9,37,39,39,37,45,40,75,52,39,37,68,29,81,40,50,58,46,33,52,33,42,37,56,19,52,17,46,43,46,24,48,76,74,69,34,18,34,34,32,42,25,27,39,40,40,47,28,41,60,41,64,35,60,16,64,65,46,32,55,46,56,34,12,44,64,66,33,44,32,48,20,67,22,49,35,36,41,33,51,44,76,63,59,32,29,46,31,60,34,49,42,45,50,53,53,38,46,68,15,60,48,70,68,48,74,58,90,55,33,39,40,30,53,30,64,48,63,42,52,28,55,64,45,73,42,52,34,15,40,60,69,35,44,52,61,47,46,38,5,29,74,34,33,26,32,35,40,31,47,47,51,88,69,55,59,43,36,55,47,52,57,55,52,43,36,73,24,48,26,50,63,48,71,42,60,87,78,6,36,35,36,24,31,37,44,85,33,37,33,49,80,42,79,26,40,46,27,54,81,44,49,48,50,50,51,42,51,17,31,54,11,49,48,56,14,35,40,34,61,32,44,50,39,46,61,50,77,40,41,48,52,59,52,50,41,55,48,43,40,67,18,58,35,49,59,45,76,48,86,33,27,40,40,22,45,25,44,73,54,42,44,37,84,39,77,14,74,63,23,33,60,48,34,55,23,50,47,49,46,13,28,71,28,12,65,16,36,32,32,42,45,66,29,31,35,47,76,39,69,59,51,68,60,52,41,38,61,22,42,39,44,69,47,79,46,125

Nearest PDB structures (foldseek):
  3fjz-assembly1_A  TM=9.594E-01  e=5.768E-52  Escherichia coli K-12
  2qfu-assembly1_A  TM=9.532E-01  e=3.124E-52  Escherichia coli K-12
  7tm6-assembly1_A  TM=9.425E-01  e=9.292E-52  Klebsiella pneumoniae subsp. pneumoniae HS11286
  3nvs-assembly1_A  TM=9.550E-01  e=2.313E-49  Vibrio cholerae
  7m0o-assembly1_A  TM=7.202E-01  e=2.405E-41  Streptomyces sviceus